Protein 6HX2 (pdb70)

Foldseek 3Di:
DALLLLLQLVLLQLVQLLVLLVVCLVQADDPCNVVSNVVSVVVSVVSVVLSVVSQVVSVVVPHHHDDDNVSSVVRYPLDDDDDDDDDHNLRSLVSNLVSLVVLLVSLVVSLVNCVVVVVVVVNVSSVVVSVVSLVVLQVSCVVVVHGSVD/DDLLVDPALLLLLQLVLLALVQLLVLLVVLLPQADDDCNVVSNVVSVVVSVVSVVVSVVSQVVSVVVPHDHDDDNVVSVVRYPLDDDDDDDHDHNLRSLVSNLVSLVVLLVSLVSSLVRCVVVVVVVSNVSSVVVSVVSQVVLQVSCVVVVHGSVD/DALLLLLLLVLLQLVQLLVLLVVCLPQADDPCNVVSNVVSVVVSVVSVVLSVVSQVVSVVVPHHHDDDNVVSVVRYPLDDDDDDDDDHNLVSLVSNLVSLVVLLVSLVVSLVNCVVVVVVVSNVSSVVVSVVSLVVLQVSCVVVVHGSVD/DDLLPDQDLLLLLLLVLLQLVQLLVLLVVCLPQADDDCNVVSNVVSVVVSVVSVVVSVVSQVVSVVVPHDHDDDNVVSVVRYPLDDDDDDDDDHNLRSLVSNLVSLVVLLVSLVSSLVNCVVVVVVVSNVSSVVVSVVSLVVLQVSCVVVVHGSVD/DALLLLLLLVLLQLVQLLVLLVVCLPQADDPCNVVSNVVSVVVSVVSVVLSVVSQVVSVVVPHHHDDDNVVSVVRYPLDDDDDDDDDHNLRSLVSNLVSLVVLLVSLVVSLVRCVVVVVVVSNVSSVVVSVVSLVVLQVSCVVVVHGSVD/DVVLLLLLQLLLLQLVQLLVLLVVCLPQADDDCNVVSNVVSVVVSVVSVVLSVVSQVVSVVVPHHHDDDNVVSVVRYPLDDDDDDDHDHNLVSLVSNLVSLVVLLVSLVVSLVVCVVVVVVVVNVSSVVVSVVSLVVLQVSCVVVVHGSVD

B-factor: mean 32.69, std 13.19, range [17.71, 149.2]

Nearest PDB structures (foldseek):
  2iy4-assembly2_U  TM=1.005E+00  e=9.754E-21  Listeria monocytogenes
  6hvq-assembly1_E-2  TM=1.005E+00  e=1.259E-20  Listeria innocua Clip11262
  6hx2-assembly1_B  TM=1.006E+00  e=1.710E-20  Listeria innocua Clip11262
  2bkc-assembly1_F  TM=1.004E+00  e=2.444E-20  Listeria innocua
  2bkc-assembly1_H  TM=1.002E+00  e=2.307E-19  Listeria innocua

InterPro domains:
  IPR002177 DNA-binding protein Dps [PIRSF005900] (2-155)
  IPR002177 DNA-binding protein Dps [PR01346] (31-47)
  IPR002177 DNA-binding protein Dps [PR01346] (55-71)
  IPR002177 DNA-binding protein Dps [PR01346] (128-146)
  IPR002177 DNA-binding protein Dps [PTHR42932] (6-154)
  IPR002177 DNA-binding protein Dps [cd01043] (11-150)
  IPR008331 Ferritin/DPS domain [PF00210] (12-153)
  IPR009078 Ferritin-like superfamily [SSF47240] (8-156)
  IPR012347 Ferritin-like [G3DSA:1.20.1260.10] (1-156)
  IPR023188 DNA-binding protein Dps, conserved site [PS00818] (31-47)
  IPR023188 DNA-binding protein Dps, conserved site [PS00819] (57-71)

Structure (mmCIF, N/CA/C/O backbone):
data_6HX2
#
_entry.id   6HX2
#
_cell.length_a   87.581
_cell.length_b   87.581
_cell.length_c   277.363
_cell.angle_alpha   90.00
_cell.angle_beta   90.00
_cell.angle_gamma   90.00
#
_symmetry.space_group_name_H-M   'P 41 21 2'
#
loop_
_entity.id
_entity.type
_entity.pdbx_description
1 polymer 'DNA protection during starvation protein'
2 non-polymer 'COBALT (II) ION'
3 water water
#
loop_
_atom_site.group_PDB
_atom_site.id
_atom_site.type_symbol
_atom_site.label_atom_id
_atom_site.label_alt_id
_atom_site.label_comp_id
_atom_site.label_asym_id
_atom_site.label_entity_id
_atom_site.label_seq_id
_atom_site.pdbx_PDB_ins_code
_atom_site.Cartn_x
_atom_site.Cartn_y
_atom_site.Cartn_z
_atom_site.occupancy
_atom_site.B_iso_or_equiv
_atom_site.auth_seq_id
_atom_site.auth_comp_id
_atom_site.auth_asym_id
_atom_site.auth_atom_id
_atom_site.pdbx_PDB_model_num
ATOM 1 N N . VAL A 1 7 ? -28.430 -3.248 -13.831 1.00 66.66 8 VAL A N 1
ATOM 2 C CA . VAL A 1 7 ? -28.888 -1.909 -13.488 1.00 64.07 8 VAL A CA 1
ATOM 3 C C . VAL A 1 7 ? -29.003 -1.792 -11.966 1.00 63.13 8 VAL A C 1
ATOM 4 O O . VAL A 1 7 ? -29.728 -2.561 -11.333 1.00 73.88 8 VAL A O 1
ATOM 16 N N . ASP A 1 8 ? -28.269 -0.847 -11.381 1.00 49.56 9 ASP A N 1
ATOM 17 C CA . ASP A 1 8 ? -28.404 -0.495 -9.975 1.00 37.88 9 ASP A CA 1
ATOM 18 C C . ASP A 1 8 ? -29.094 0.862 -9.886 1.00 31.03 9 ASP A C 1
ATOM 19 O O . ASP A 1 8 ? -29.420 1.480 -10.900 1.00 28.86 9 ASP A O 1
ATOM 28 N N . THR A 1 9 ? -29.356 1.313 -8.657 1.00 29.90 10 THR A N 1
ATOM 29 C CA . THR A 1 9 ? -30.125 2.540 -8.484 1.00 27.55 10 THR A CA 1
ATOM 30 C C . THR A 1 9 ? -29.434 3.733 -9.136 1.00 26.43 10 THR A C 1
ATOM 31 O O . THR A 1 9 ? -30.090 4.569 -9.763 1.00 24.71 10 THR A O 1
ATOM 42 N N . LYS A 1 10 ? -28.111 3.843 -8.985 1.00 27.24 11 LYS A N 1
ATOM 43 C CA . LYS A 1 10 ? -27.407 4.980 -9.573 1.00 26.68 11 LYS A CA 1
ATOM 44 C C . LYS A 1 10 ? -27.595 5.023 -11.083 1.00 25.95 11 LYS A C 1
ATOM 45 O O . LYS A 1 10 ? -27.898 6.075 -11.651 1.00 26.00 11 LYS A O 1
ATOM 64 N N . GLU A 1 11 ? -27.414 3.885 -11.750 1.00 26.51 12 GLU A N 1
ATOM 65 C CA . GLU A 1 11 ? -27.584 3.849 -13.198 1.00 28.23 12 GLU A CA 1
ATOM 66 C C . GLU A 1 11 ? -29.014 4.193 -13.587 1.00 26.16 12 GLU A C 1
ATOM 67 O O . GLU A 1 11 ? -29.247 4.935 -14.551 1.00 26.32 12 GLU A O 1
ATOM 79 N N . PHE A 1 12 ? -29.989 3.676 -12.839 1.00 25.82 13 PHE A N 1
ATOM 80 C CA . PHE A 1 12 ? -31.384 3.976 -13.138 1.00 25.11 13 PHE A CA 1
ATOM 81 C C . PHE A 1 12 ? -31.668 5.472 -13.031 1.00 24.53 13 PHE A C 1
ATOM 82 O O . PHE A 1 12 ? -32.290 6.066 -13.922 1.00 23.97 13 PHE A O 1
ATOM 99 N N . LEU A 1 13 ? -31.243 6.099 -11.932 1.00 23.47 14 LEU A N 1
ATOM 100 C CA . LEU A 1 13 ? -31.520 7.521 -11.760 1.00 22.33 14 LEU A CA 1
ATOM 101 C C . LEU A 1 13 ? -30.875 8.332 -12.880 1.00 21.84 14 LEU A C 1
ATOM 102 O O . LEU A 1 13 ? -31.490 9.253 -13.425 1.00 20.78 14 LEU A O 1
ATOM 118 N N . ASN A 1 14 ? -29.649 7.991 -13.261 1.00 22.77 15 ASN A N 1
ATOM 119 C CA . ASN A 1 14 ? -28.990 8.758 -14.313 1.00 22.96 15 ASN A CA 1
ATOM 120 C C . ASN A 1 14 ? -29.725 8.614 -15.637 1.00 23.13 15 ASN A C 1
ATOM 121 O O . ASN A 1 14 ? -29.809 9.566 -16.420 1.00 23.18 15 ASN A O 1
ATOM 132 N N . HIS A 1 15 ? -30.252 7.425 -15.912 1.00 24.12 16 HIS A N 1
ATOM 133 C CA . HIS A 1 15 ? -31.064 7.236 -17.104 1.00 25.03 16 HIS A CA 1
ATOM 134 C C . HIS A 1 15 ? -32.255 8.181 -17.094 1.00 22.71 16 HIS A C 1
ATOM 135 O O . HIS A 1 15 ? -32.615 8.758 -18.124 1.00 23.37 16 HIS A O 1
ATOM 149 N N . GLN A 1 16 ? -32.857 8.391 -15.925 1.00 21.38 17 GLN A N 1
ATOM 150 C CA . GLN A 1 16 ? -34.000 9.293 -15.861 1.00 20.92 17 GLN A CA 1
ATOM 151 C C . GLN A 1 16 ? -33.593 10.765 -15.925 1.00 21.44 17 GLN A C 1
ATOM 152 O O . GLN A 1 16 ? -34.373 11.594 -16.421 1.00 21.59 17 GLN A O 1
ATOM 166 N N . VAL A 1 17 ? -32.394 11.129 -15.455 1.00 21.85 18 VAL A N 1
ATOM 167 C CA . VAL A 1 17 ? -31.901 12.480 -15.724 1.00 21.06 18 VAL A CA 1
ATOM 168 C C . VAL A 1 17 ? -31.909 12.734 -17.227 1.00 22.42 18 VAL A C 1
ATOM 169 O O . VAL A 1 17 ? -32.390 13.770 -17.700 1.00 23.21 18 VAL A O 1
ATOM 182 N N . ALA A 1 18 ? -31.392 11.769 -17.996 1.00 22.46 19 ALA A N 1
ATOM 183 C CA . ALA A 1 18 ? -31.381 11.886 -19.452 1.00 22.23 19 ALA A CA 1
ATOM 184 C C . ALA A 1 18 ? -32.799 11.957 -20.011 1.00 21.70 19 ALA A C 1
ATOM 185 O O . ALA A 1 18 ? -33.102 12.803 -20.861 1.00 21.45 19 ALA A O 1
ATOM 192 N N . ASN A 1 19 ? -33.671 11.045 -19.578 1.00 22.11 20 ASN A N 1
ATOM 193 C CA . ASN A 1 19 ? -35.050 11.037 -20.063 1.00 22.09 20 ASN A CA 1
ATOM 194 C C . ASN A 1 19 ? -35.743 12.362 -19.798 1.00 21.94 20 ASN A C 1
ATOM 195 O O . ASN A 1 19 ? -36.467 12.890 -20.655 1.00 22.64 20 ASN A O 1
ATOM 206 N N . LEU A 1 20 ? -35.574 12.894 -18.593 1.00 20.48 21 LEU A N 1
ATOM 207 C CA . LEU A 1 20 ? -36.336 14.071 -18.230 1.00 21.19 21 LEU A CA 1
ATOM 208 C C . LEU A 1 20 ? -35.855 15.294 -19.001 1.00 20.98 21 LEU A C 1
ATOM 209 O O . LEU A 1 20 ? -36.658 16.179 -19.308 1.00 21.81 21 LEU A O 1
ATOM 225 N N . ASN A 1 21 ? -34.570 15.357 -19.350 1.00 21.96 22 ASN A N 1
ATOM 226 C CA . ASN A 1 21 ? -34.105 16.473 -20.170 1.00 21.38 22 ASN A CA 1
ATOM 227 C C . ASN A 1 21 ? -34.642 16.374 -21.594 1.00 22.47 22 ASN A C 1
ATOM 228 O O . ASN A 1 21 ? -34.963 17.397 -22.205 1.00 23.40 22 ASN A O 1
ATOM 239 N N . VAL A 1 22 ? -34.744 15.164 -22.139 1.00 21.38 23 VAL A N 1
ATOM 240 C CA . VAL A 1 22 ? -35.361 15.038 -23.458 1.00 22.23 23 VAL A CA 1
ATOM 241 C C . VAL A 1 22 ? -36.842 15.393 -23.368 1.00 21.44 23 VAL A C 1
ATOM 242 O O . VAL A 1 22 ? -37.394 16.070 -24.250 1.00 21.76 23 VAL A O 1
ATOM 255 N N . PHE A 1 23 ? -37.493 14.995 -22.277 1.00 20.90 24 PHE A N 1
ATOM 256 C CA . PHE A 1 23 ? -38.929 15.223 -22.136 1.00 21.31 24 PHE A CA 1
ATOM 257 C C . PHE A 1 23 ? -39.258 16.712 -22.007 1.00 21.12 24 PHE A C 1
ATOM 258 O O . PHE A 1 23 ? -40.236 17.187 -22.597 1.00 21.47 24 PHE A O 1
ATOM 275 N N . THR A 1 24 ? -38.485 17.464 -21.218 1.00 20.81 25 THR A N 1
ATOM 276 C CA . THR A 1 24 ? -38.814 18.875 -21.063 1.00 21.27 25 THR A CA 1
ATOM 277 C C . THR A 1 24 ? -38.631 19.619 -22.378 1.00 20.75 25 THR A C 1
ATOM 278 O O . THR A 1 24 ? -39.426 20.513 -22.691 1.00 21.04 25 THR A O 1
ATOM 289 N N . VAL A 1 25 ? -37.638 19.233 -23.186 1.00 20.40 26 VAL A N 1
ATOM 290 C CA . VAL A 1 25 ? -37.494 19.847 -24.501 1.00 20.61 26 VAL A CA 1
ATOM 291 C C . VAL A 1 25 ? -38.687 19.500 -25.386 1.00 20.59 26 VAL A C 1
ATOM 292 O O . VAL A 1 25 ? -39.191 20.355 -26.131 1.00 20.56 26 VAL A O 1
ATOM 305 N N . LYS A 1 26 ? -39.165 18.254 -25.318 1.00 20.78 27 LYS A N 1
ATOM 306 C CA . LYS A 1 26 ? -40.363 17.876 -26.066 1.00 21.28 27 LYS A CA 1
ATOM 307 C C . LYS A 1 26 ? -41.573 18.689 -25.619 1.00 19.63 27 LYS A C 1
ATOM 308 O O . LYS A 1 26 ? -42.377 19.114 -26.449 1.00 19.99 27 LYS A O 1
ATOM 327 N N . ILE A 1 27 ? -41.716 18.924 -24.309 1.00 19.40 28 ILE A N 1
ATOM 328 C CA . ILE A 1 27 ? -42.824 19.741 -23.814 1.00 18.97 28 ILE A CA 1
ATOM 329 C C . ILE A 1 27 ? -42.759 21.131 -24.426 1.00 20.42 28 ILE A C 1
ATOM 330 O O . ILE A 1 27 ? -43.782 21.695 -24.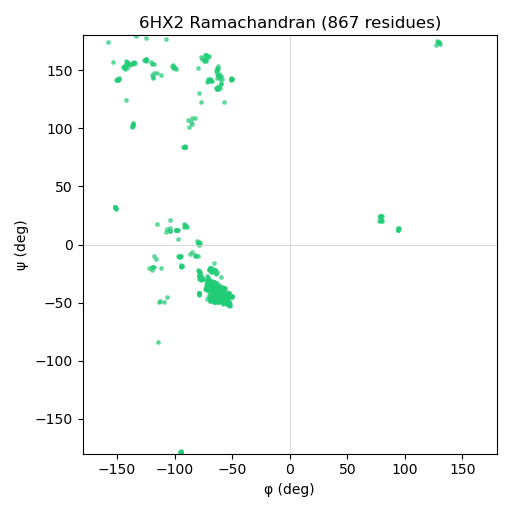829 1.00 21.70 28 ILE A O 1
ATOM 346 N N . HIS A 1 28 ? -41.559 21.697 -24.528 1.00 20.19 29 HIS A N 1
ATOM 347 C CA . HIS A 1 28 ? -41.405 22.982 -25.196 1.00 20.62 29 HIS A CA 1
ATOM 348 C C . HIS A 1 28 ? -41.757 22.903 -26.678 1.00 19.89 29 HIS A C 1
ATOM 349 O O . HIS A 1 28 ? -42.376 23.826 -27.218 1.00 20.81 29 HIS A O 1
ATOM 363 N N . GLN A 1 29 ? -41.352 21.829 -27.359 1.00 19.35 30 GLN A N 1
ATOM 364 C CA . GLN A 1 29 ? -41.727 21.665 -28.765 1.00 19.34 30 GLN A CA 1
ATOM 365 C C . GLN A 1 29 ? -43.236 21.754 -28.928 1.00 20.27 30 GLN A C 1
ATOM 366 O O . GLN A 1 29 ? -43.742 22.435 -29.830 1.00 20.94 30 GLN A O 1
ATOM 380 N N . ILE A 1 30 ? -43.972 21.051 -28.063 1.00 19.33 31 ILE A N 1
ATOM 381 C CA . ILE A 1 30 ? -45.430 21.062 -28.128 1.00 19.94 31 ILE A CA 1
ATOM 382 C C . ILE A 1 30 ? -45.974 22.453 -27.795 1.00 20.37 31 ILE A C 1
ATOM 383 O O . ILE A 1 30 ? -46.856 22.972 -28.490 1.00 21.89 31 ILE A O 1
ATOM 399 N N . HIS A 1 31 ? -45.467 23.060 -26.711 1.00 20.19 32 HIS A N 1
ATOM 400 C CA . HIS A 1 31 ? -45.799 24.424 -26.298 1.00 20.16 32 HIS A CA 1
ATOM 401 C C . HIS A 1 31 ? -45.657 25.411 -27.452 1.00 20.45 32 HIS A C 1
ATOM 402 O O . HIS A 1 31 ? -46.535 26.255 -27.678 1.00 20.79 32 HIS A O 1
ATOM 416 N N . TRP A 1 32 ? -44.572 25.304 -28.210 1.00 19.18 33 TRP A N 1
ATOM 417 C CA . TRP A 1 32 ? -44.283 26.291 -29.243 1.00 19.54 33 TRP A CA 1
ATOM 418 C C . TRP A 1 32 ? -45.106 26.073 -30.504 1.00 20.12 33 TRP A C 1
ATOM 419 O O . TRP A 1 32 ? -45.555 27.045 -31.120 1.00 21.04 33 TRP A O 1
ATOM 440 N N . TYR A 1 33 ? -45.270 24.820 -30.928 1.00 19.34 34 TYR A N 1
ATOM 441 C CA . TYR A 1 33 ? -45.768 24.528 -32.269 1.00 20.57 34 TYR A CA 1
ATOM 442 C C . TYR A 1 33 ? -47.262 24.236 -32.331 1.00 21.30 34 TYR A C 1
ATOM 443 O O . TYR A 1 33 ? -47.817 24.161 -33.442 1.00 23.10 34 TYR A O 1
ATOM 461 N N . MET A 1 34 ? -47.917 24.080 -31.180 1.00 20.67 35 MET A N 1
ATOM 462 C CA . MET A 1 34 ? -49.315 23.688 -31.164 1.00 20.29 35 MET A CA 1
ATOM 463 C C . MET A 1 34 ? -50.187 24.745 -31.838 1.00 20.59 35 MET A C 1
ATOM 464 O O . MET A 1 34 ? -49.924 25.947 -31.768 1.00 20.13 35 MET A O 1
ATOM 478 N N . ARG A 1 35 ? -51.242 24.266 -32.490 1.00 21.03 36 ARG A N 1
ATOM 479 C CA . ARG A 1 35 ? -52.267 25.113 -33.071 1.00 21.69 36 ARG A CA 1
ATOM 480 C C . ARG A 1 35 ? -53.614 24.440 -32.865 1.00 24.12 36 ARG A C 1
ATOM 481 O O . ARG A 1 35 ? -53.694 23.230 -32.645 1.00 27.21 36 ARG A O 1
ATOM 502 N N . GLY A 1 36 ? -54.676 25.233 -32.910 1.00 24.29 37 GLY A N 1
ATOM 503 C CA . GLY A 1 36 ? -56.027 24.715 -32.780 1.00 25.76 37 GLY A CA 1
ATOM 504 C C . GLY A 1 36 ? -56.809 25.452 -31.709 1.00 25.27 37 GLY A C 1
ATOM 505 O O . GLY A 1 36 ? -56.284 26.297 -30.987 1.00 23.30 37 GLY A O 1
ATOM 509 N N . HIS A 1 37 ? -58.093 25.085 -31.604 1.00 27.26 38 HIS A N 1
ATOM 510 C CA . HIS A 1 37 ? -59.014 25.797 -30.719 1.00 29.08 38 HIS A CA 1
ATOM 511 C C . HIS A 1 37 ? -58.635 25.680 -29.249 1.00 27.44 38 HIS A C 1
ATOM 512 O O . HIS A 1 37 ? -59.037 26.540 -28.459 1.00 28.65 38 HIS A O 1
ATOM 526 N N . ASN A 1 38 ? -57.911 24.633 -28.852 1.00 26.58 39 ASN A N 1
ATOM 527 C CA . ASN A 1 38 ? -57.508 24.484 -27.458 1.00 28.34 39 ASN A CA 1
ATOM 528 C C . ASN A 1 38 ? -56.139 25.109 -27.187 1.00 26.78 39 ASN A C 1
ATOM 529 O O . ASN A 1 38 ? -55.529 24.836 -26.143 1.00 24.48 39 ASN A O 1
ATOM 540 N N . PHE A 1 39 ? -55.667 25.979 -28.085 1.00 22.19 40 PHE A N 1
ATOM 541 C CA . PHE A 1 39 ? -54.332 26.557 -27.959 1.00 22.25 40 PHE A CA 1
ATOM 542 C C . PHE A 1 39 ? -54.093 27.217 -26.596 1.00 21.47 40 PHE A C 1
ATOM 543 O O . PHE A 1 39 ? -53.060 26.986 -25.955 1.00 21.89 40 PHE A O 1
ATOM 560 N N . PHE A 1 40 ? -54.985 28.114 -26.173 1.00 21.05 41 PHE A N 1
ATOM 561 C CA . PHE A 1 40 ? -54.651 28.931 -25.012 1.00 21.87 41 PHE A CA 1
ATOM 562 C C . PHE A 1 40 ? -54.544 28.073 -23.762 1.00 22.82 41 PHE A C 1
ATOM 563 O O . PHE A 1 40 ? -53.610 28.231 -22.960 1.00 24.62 41 PHE A O 1
ATOM 580 N N . THR A 1 41 ? -55.453 27.117 -23.617 1.00 22.23 42 THR A N 1
ATOM 581 C CA . THR A 1 41 ? -55.442 26.261 -22.440 1.00 22.35 42 THR A CA 1
ATOM 582 C C . THR A 1 41 ? -54.223 25.347 -22.451 1.00 21.51 42 THR A C 1
ATOM 583 O O . THR A 1 41 ? -53.510 25.229 -21.449 1.00 21.78 42 THR A O 1
ATOM 594 N N . LEU A 1 42 ? -53.960 24.692 -23.584 1.00 21.38 43 LEU A N 1
ATOM 595 C CA A LEU A 1 42 ? -52.901 23.691 -23.590 0.64 22.03 43 LEU A CA 1
ATOM 596 C CA B LEU A 1 42 ? -52.901 23.690 -23.612 0.36 22.05 43 LEU A CA 1
ATOM 597 C C . LEU A 1 42 ? -51.522 24.334 -23.640 1.00 21.28 43 LEU A C 1
ATOM 598 O O . LEU A 1 42 ? -50.558 23.753 -23.133 1.00 21.72 43 LEU A O 1
ATOM 629 N N . HIS A 1 43 ? -51.407 25.521 -24.227 1.00 20.84 44 HIS A N 1
ATOM 630 C CA . HIS A 1 43 ? -50.141 26.242 -24.211 1.00 20.94 44 HIS A CA 1
ATOM 631 C C . HIS A 1 43 ? -49.709 26.528 -22.774 1.00 20.33 44 HIS A C 1
ATOM 632 O O . HIS A 1 43 ? -48.553 26.310 -22.399 1.00 21.48 44 HIS A O 1
ATOM 646 N N . GLU A 1 44 ? -50.649 26.980 -21.942 1.00 20.05 45 GLU A N 1
ATOM 647 C CA . GLU A 1 44 ? -50.350 27.219 -20.532 1.00 21.14 45 GLU A CA 1
ATOM 648 C C . GLU A 1 44 ? -50.112 25.913 -19.788 1.00 21.18 45 GLU A C 1
ATOM 649 O O . GLU A 1 44 ? -49.240 25.838 -18.911 1.00 20.73 45 GLU A O 1
ATOM 661 N N . LYS A 1 45 ? -50.893 24.878 -20.101 1.00 21.85 46 LYS A N 1
ATOM 662 C CA . LYS A 1 45 ? -50.708 23.583 -19.447 1.00 21.38 46 LYS A CA 1
ATOM 663 C C . LYS A 1 45 ? -49.302 23.042 -19.689 1.00 19.76 46 LYS A C 1
ATOM 664 O O . LYS A 1 45 ? -48.704 22.418 -18.802 1.00 18.80 46 LYS A O 1
ATOM 683 N N . MET A 1 46 ? -48.754 23.269 -20.884 1.00 19.36 47 MET A N 1
ATOM 684 C CA . MET A 1 46 ? -47.396 22.812 -21.148 1.00 19.95 47 MET A CA 1
ATOM 685 C C . MET A 1 46 ? -46.382 23.546 -20.279 1.00 20.32 47 MET A C 1
ATOM 686 O O . MET A 1 46 ? -45.390 22.945 -19.854 1.00 20.04 47 MET A O 1
ATOM 700 N N . ASP A 1 47 ? -46.613 24.826 -19.981 1.00 20.80 48 ASP A N 1
ATOM 701 C CA . ASP A 1 47 ? -45.717 25.513 -19.058 1.00 22.73 48 ASP A CA 1
ATOM 702 C C . ASP A 1 47 ? -45.758 24.869 -17.674 1.00 23.11 48 ASP A C 1
ATOM 703 O O . ASP A 1 47 ? -44.716 24.719 -17.028 1.00 24.21 48 ASP A O 1
ATOM 712 N N . ASP A 1 48 ? -46.952 24.473 -17.211 1.00 22.27 49 ASP A N 1
ATOM 713 C CA . ASP A 1 48 ? -47.063 23.778 -15.926 1.00 22.76 49 ASP A CA 1
ATOM 714 C C . ASP A 1 48 ? -46.259 22.484 -15.945 1.00 20.97 49 ASP A C 1
ATOM 715 O O . ASP A 1 48 ? -45.538 22.168 -14.991 1.00 20.94 49 ASP A O 1
ATOM 724 N N . LEU A 1 49 ? -46.402 21.700 -17.014 1.00 20.16 50 LEU A N 1
ATOM 725 C CA . LEU A 1 49 ? -45.682 20.436 -17.090 1.00 21.13 50 LEU A CA 1
ATOM 726 C C . LEU A 1 49 ? -44.187 20.665 -17.174 1.00 20.62 50 LEU A C 1
ATOM 727 O O . LEU A 1 49 ? -43.404 19.903 -16.593 1.00 20.54 50 LEU A O 1
ATOM 743 N N . TYR A 1 50 ? -43.771 21.686 -17.927 1.00 20.03 51 TYR A N 1
ATOM 744 C CA . TYR A 1 50 ? -42.350 21.974 -18.078 1.00 20.42 51 TYR A CA 1
ATOM 745 C C . TYR A 1 50 ? -41.723 22.232 -16.720 1.00 21.36 51 TYR A C 1
ATOM 746 O O . TYR A 1 50 ? -40.652 21.697 -16.396 1.00 23.12 51 TYR A O 1
ATOM 764 N N . SER A 1 51 ? -42.391 23.049 -15.913 1.00 21.38 52 SER A N 1
ATOM 765 C CA A SER A 1 51 ? -41.915 23.325 -14.563 0.63 22.33 52 SER A CA 1
ATOM 766 C CA B SER A 1 51 ? -41.911 23.325 -14.564 0.37 22.40 52 SER A CA 1
ATOM 767 C C . SER A 1 51 ? -41.870 22.052 -13.733 1.00 21.78 52 SER A C 1
ATOM 768 O O . SER A 1 51 ? -40.877 21.777 -13.049 1.00 22.24 52 SER A O 1
ATOM 783 N N . GLU A 1 52 ? -42.943 21.262 -13.782 1.00 20.22 53 GLU A N 1
ATOM 784 C CA . GLU A 1 52 ? -43.031 20.089 -12.920 1.00 19.99 53 GLU A CA 1
ATOM 785 C C . GLU A 1 52 ? -41.942 19.078 -13.243 1.00 19.17 53 GLU A C 1
ATOM 786 O O . GLU A 1 52 ? -41.271 18.559 -12.344 1.00 19.31 53 GLU A O 1
ATOM 798 N N . PHE A 1 53 ? -41.756 18.761 -14.521 1.00 18.98 54 PHE A N 1
ATOM 799 C CA . PHE A 1 53 ? -40.802 17.723 -14.850 1.00 20.13 54 PHE A CA 1
ATOM 800 C C . PHE A 1 53 ? -39.379 18.241 -14.813 1.00 20.58 54 PHE A C 1
ATOM 801 O O . PHE A 1 53 ? -38.461 17.455 -14.599 1.00 21.82 54 PHE A O 1
ATOM 818 N N . GLY A 1 54 ? -39.180 19.548 -14.949 1.00 20.80 55 GLY A N 1
ATOM 819 C CA . GLY A 1 54 ? -37.879 20.115 -14.640 1.00 21.64 55 GLY A CA 1
ATOM 820 C C . GLY A 1 54 ? -37.530 19.947 -13.170 1.00 21.90 55 GLY A C 1
ATOM 821 O O . GLY A 1 54 ? -36.385 19.658 -12.820 1.00 21.95 55 GLY A O 1
ATOM 825 N N A GLU A 1 55 ? -38.514 20.135 -12.292 0.49 21.95 56 GLU A N 1
ATOM 826 N N B GLU A 1 55 ? -38.516 20.098 -12.292 0.51 21.92 56 GLU A N 1
ATOM 827 C CA A GLU A 1 55 ? -38.281 19.907 -10.869 0.49 23.52 56 GLU A CA 1
ATOM 828 C CA B GLU A 1 55 ? -38.253 19.904 -10.870 0.51 23.54 56 GLU A CA 1
ATOM 829 C C A GLU A 1 55 ? -37.961 18.440 -10.611 0.49 21.96 56 GLU A C 1
ATOM 830 C C B GLU A 1 55 ? -37.997 18.433 -10.563 0.51 21.91 56 GLU A C 1
ATOM 831 O O A GLU A 1 55 ? -37.014 18.126 -9.879 0.49 22.23 56 GLU A O 1
ATOM 832 O O B GLU A 1 55 ? -37.128 18.110 -9.745 0.51 22.24 56 GLU A O 1
ATOM 855 N N . GLN A 1 56 ? -38.718 17.525 -11.230 1.00 21.77 57 GLN A N 1
ATOM 856 C CA . GLN A 1 56 ? -38.428 16.102 -11.068 1.00 22.77 57 GLN A CA 1
ATOM 857 C C . GLN A 1 56 ? -36.992 15.821 -11.460 1.00 21.98 57 GLN A C 1
ATOM 858 O O . GLN A 1 56 ? -36.279 15.075 -10.779 1.00 22.38 57 GLN A O 1
ATOM 873 N N . MET A 1 57 ? -36.561 16.406 -12.576 1.00 20.87 58 MET A N 1
ATOM 874 C CA . MET A 1 57 ? -35.217 16.167 -13.064 1.00 21.85 58 MET A CA 1
ATOM 875 C C . MET A 1 57 ? -34.173 16.624 -12.043 1.00 21.27 58 MET A C 1
ATOM 876 O O . MET A 1 57 ? -33.206 15.904 -11.765 1.00 22.24 58 MET A O 1
ATOM 890 N N . ASP A 1 58 ? -34.345 17.824 -11.477 1.00 19.93 59 ASP A N 1
ATOM 891 C CA . ASP A 1 58 ? -33.388 18.317 -10.489 1.00 21.08 59 ASP A CA 1
ATOM 892 C C . ASP A 1 58 ? -33.395 17.448 -9.233 1.00 20.16 59 ASP A C 1
ATOM 893 O O . ASP A 1 58 ? -32.335 17.160 -8.661 1.00 20.28 59 ASP A O 1
ATOM 902 N N . GLU A 1 59 ? -34.577 16.994 -8.811 1.00 20.95 60 GLU A N 1
ATOM 903 C CA A GLU A 1 59 ? -34.654 16.141 -7.628 0.53 23.47 60 GLU A CA 1
ATOM 904 C CA B GLU A 1 59 ? -34.670 16.133 -7.632 0.47 23.45 60 GLU A CA 1
ATOM 905 C C . GLU A 1 59 ? -34.000 14.786 -7.877 1.00 21.84 60 GLU A C 1
ATOM 906 O O . GLU A 1 59 ? -33.349 14.236 -6.976 1.00 22.99 60 GLU A O 1
ATOM 929 N N . VAL A 1 60 ? -34.165 14.231 -9.082 1.00 21.52 61 VAL A N 1
ATOM 930 C CA . VAL A 1 60 ? -33.502 12.977 -9.426 1.00 20.87 61 VAL A CA 1
ATOM 931 C C . VAL A 1 60 ? -31.996 13.169 -9.407 1.00 20.40 61 VAL A C 1
ATOM 932 O O . VAL A 1 60 ? -31.256 12.369 -8.821 1.00 20.89 61 VAL A O 1
ATOM 945 N N . ALA A 1 61 ? -31.514 14.224 -10.071 1.00 20.39 62 ALA A N 1
ATOM 946 C CA . ALA A 1 61 ? -30.076 14.468 -10.120 1.00 22.42 62 ALA A CA 1
ATOM 947 C C . ALA A 1 61 ? -29.501 14.663 -8.724 1.00 22.33 62 ALA A C 1
ATOM 948 O O . ALA A 1 61 ? -28.408 14.172 -8.419 1.00 23.84 62 ALA A O 1
ATOM 955 N N . GLU A 1 62 ? -30.210 15.399 -7.867 1.00 20.63 63 GLU A N 1
ATOM 956 C CA . GLU A 1 62 ? -29.677 15.675 -6.539 1.00 20.64 63 GLU A CA 1
ATOM 957 C C . GLU A 1 62 ? -29.825 14.478 -5.606 1.00 20.92 63 GLU A C 1
ATOM 958 O O . GLU A 1 62 ? -29.014 14.321 -4.687 1.00 22.21 63 GLU A O 1
ATOM 970 N N . ARG A 1 63 ? -30.817 13.616 -5.821 1.00 19.99 64 ARG A N 1
ATOM 971 C CA . ARG A 1 63 ? -30.828 12.347 -5.093 1.00 20.52 64 ARG A CA 1
ATOM 972 C C . ARG A 1 63 ? -29.649 11.477 -5.525 1.00 20.90 64 ARG A C 1
ATOM 973 O O . ARG A 1 63 ? -28.988 10.852 -4.692 1.00 21.93 64 ARG A O 1
ATOM 994 N N . LEU A 1 64 ? -29.362 11.439 -6.825 1.00 21.67 65 LEU A N 1
ATOM 995 C CA . LEU A 1 64 ? -28.199 10.702 -7.309 1.00 22.92 65 LEU A CA 1
ATOM 996 C C . LEU A 1 64 ? -26.920 11.226 -6.660 1.00 22.80 65 LEU A C 1
ATOM 997 O O . LEU A 1 64 ? -26.055 10.447 -6.239 1.00 23.83 65 LEU A O 1
ATOM 1013 N N . LEU A 1 65 ? -26.778 12.547 -6.567 1.00 22.05 66 LEU A N 1
ATOM 1014 C CA . LEU A 1 65 ? -25.619 13.104 -5.868 1.00 22.19 66 LEU A CA 1
ATOM 1015 C C . LEU A 1 65 ? -25.547 12.604 -4.426 1.00 20.99 66 LEU A C 1
ATOM 1016 O O . LEU A 1 65 ? -24.473 12.220 -3.945 1.00 22.35 66 LEU A O 1
ATOM 1032 N N . ALA A 1 66 ? -26.685 12.605 -3.723 1.00 20.57 67 ALA A N 1
ATOM 1033 C CA . ALA A 1 66 ? -26.696 12.275 -2.301 1.00 22.35 67 ALA A CA 1
ATOM 1034 C C . ALA A 1 66 ? -26.388 10.810 -2.026 1.00 23.06 67 ALA A C 1
ATOM 1035 O O . ALA A 1 66 ? -25.975 10.487 -0.907 1.00 24.01 67 ALA A O 1
ATOM 1042 N N . ILE A 1 67 ? -26.567 9.921 -3.006 1.00 25.24 68 ILE A N 1
ATOM 1043 C CA . ILE A 1 67 ? -26.204 8.516 -2.835 1.00 25.39 68 ILE A CA 1
ATOM 1044 C C . ILE A 1 67 ? -24.827 8.212 -3.423 1.00 25.82 68 ILE A C 1
ATOM 1045 O O . ILE A 1 67 ? -24.448 7.035 -3.538 1.00 26.77 68 ILE A O 1
ATOM 1061 N N . GLY A 1 68 ? -24.052 9.248 -3.759 1.00 25.75 69 GLY A N 1
ATOM 1062 C CA . GLY A 1 68 ? -22.682 9.089 -4.189 1.00 27.18 69 GLY A CA 1
ATOM 1063 C C . GLY A 1 68 ? -22.496 9.000 -5.687 1.00 27.87 69 GLY A C 1
ATOM 1064 O O . GLY A 1 68 ? -21.404 8.626 -6.136 1.00 30.53 69 GLY A O 1
ATOM 1068 N N . GLY A 1 69 ? -23.519 9.343 -6.471 1.00 25.72 70 GLY A N 1
ATOM 1069 C CA . GLY A 1 69 ? -23.455 9.256 -7.913 1.00 24.52 70 GLY A CA 1
ATOM 1070 C C . GLY A 1 69 ? -23.078 10.577 -8.571 1.00 25.66 70 GLY A C 1
ATOM 1071 O O . GLY A 1 69 ? -22.829 11.586 -7.917 1.00 26.97 70 GLY A O 1
ATOM 1075 N N . SER A 1 70 ? -23.041 10.535 -9.903 1.00 25.70 71 SER A N 1
ATOM 1076 C CA . SER A 1 70 ? -22.595 11.651 -10.737 1.00 26.60 71 SER A CA 1
ATOM 1077 C C . SER A 1 70 ? -23.553 11.829 -11.912 1.00 25.09 71 SER A C 1
ATOM 1078 O O . SER A 1 70 ? -23.486 11.065 -12.891 1.00 25.85 71 SER A O 1
ATOM 1086 N N . PRO A 1 71 ? -24.426 12.835 -11.881 1.00 24.10 72 PRO A N 1
ATOM 1087 C CA . PRO A 1 71 ? -25.444 12.953 -12.939 1.00 24.10 72 PRO A CA 1
ATOM 1088 C C . PRO A 1 71 ? -24.869 13.328 -14.302 1.00 23.85 72 PRO A C 1
ATOM 1089 O O . PRO A 1 71 ? -23.945 14.138 -14.413 1.00 22.63 72 PRO A O 1
ATOM 1100 N N . PHE A 1 72 ? -25.443 12.733 -15.350 1.00 24.41 73 PHE A N 1
ATOM 1101 C CA . PHE A 1 72 ? -25.246 13.260 -16.690 1.00 22.89 73 PHE A CA 1
ATOM 1102 C C . PHE A 1 72 ? -25.552 14.754 -16.680 1.00 22.41 73 PHE A C 1
ATOM 1103 O O . PHE A 1 72 ? -26.477 15.206 -15.993 1.00 22.43 73 PHE A O 1
ATOM 1120 N N . SER A 1 73 ? -24.764 15.541 -17.444 1.00 21.75 74 SER A N 1
ATOM 1121 C CA . SER A 1 73 ? -24.896 16.996 -17.348 1.00 22.79 74 SER A CA 1
ATOM 1122 C C . SER A 1 73 ? -24.510 17.699 -18.642 1.00 23.44 74 SER A C 1
ATOM 1123 O O . SER A 1 73 ? -23.981 18.817 -18.608 1.00 22.72 74 SER A O 1
ATOM 1131 N N . THR A 1 74 ? -24.748 17.046 -19.777 1.00 23.68 75 THR A N 1
ATOM 1132 C CA . THR A 1 74 ? -24.536 17.595 -21.105 1.00 24.62 75 THR A CA 1
ATOM 1133 C C . THR A 1 74 ? -25.632 17.066 -22.021 1.00 23.96 75 THR A C 1
ATOM 1134 O O . THR A 1 74 ? -26.136 15.956 -21.823 1.00 23.23 75 THR A O 1
ATOM 1145 N N . LEU A 1 75 ? -25.954 17.839 -23.066 1.00 23.02 76 LEU A N 1
ATOM 1146 C CA . 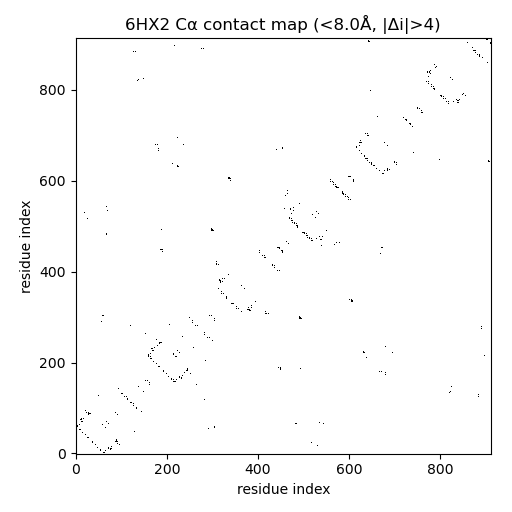LEU A 1 75 ? -26.906 17.357 -24.064 1.00 23.23 76 LEU A CA 1
ATOM 1147 C C . LEU A 1 75 ? -26.409 16.069 -24.707 1.00 22.84 76 LEU A C 1
ATOM 1148 O O . LEU A 1 75 ? -27.197 15.153 -24.969 1.00 23.02 76 LEU A O 1
ATOM 1164 N N . LYS A 1 76 ? -25.102 15.990 -24.974 1.00 23.59 77 LYS A N 1
ATOM 1165 C CA . LYS A 1 76 ? -24.532 14.798 -25.585 1.00 25.95 77 LYS A CA 1
ATOM 1166 C C . LYS A 1 76 ? -24.830 13.572 -24.734 1.00 25.90 77 LYS A C 1
ATOM 1167 O O . LYS A 1 76 ? -25.242 12.523 -25.246 1.00 27.20 77 LYS A O 1
ATOM 1186 N N . GLU A 1 77 ? -24.619 13.682 -23.428 1.00 24.76 78 GLU A N 1
ATOM 1187 C CA . GLU A 1 77 ? -24.883 12.547 -22.551 1.00 25.65 78 GLU A CA 1
ATOM 1188 C C . GLU A 1 77 ? -26.369 12.213 -22.487 1.00 25.02 78 GLU A C 1
ATOM 1189 O O . GLU A 1 77 ? -26.742 11.033 -22.457 1.00 25.27 78 GLU A O 1
ATOM 1201 N N . PHE A 1 78 ? -27.233 13.236 -22.455 1.00 24.57 79 PHE A N 1
ATOM 1202 C CA . PHE A 1 78 ? -28.673 12.993 -22.420 1.00 24.30 79 PHE A CA 1
ATOM 1203 C C . PHE A 1 78 ? -29.124 12.213 -23.647 1.00 24.74 79 PHE A C 1
ATOM 1204 O O . PHE A 1 78 ? -29.864 11.228 -23.531 1.00 24.74 79 PHE A O 1
ATOM 1221 N N . LEU A 1 79 ? -28.663 12.619 -24.837 1.00 24.88 80 LEU A N 1
ATOM 1222 C CA . LEU A 1 79 ? -29.052 11.907 -26.053 1.00 28.52 80 LEU A CA 1
ATOM 1223 C C . LEU A 1 79 ? -28.502 10.488 -26.079 1.00 29.84 80 LEU A C 1
ATOM 1224 O O . LEU A 1 79 ? -29.184 9.564 -26.533 1.00 32.04 80 LEU A O 1
ATOM 1240 N N . GLU A 1 80 ? -27.266 10.288 -25.630 1.00 30.54 81 GLU A N 1
ATOM 1241 C CA A GLU A 1 80 ? -26.697 8.948 -25.639 0.45 33.83 81 GLU A CA 1
ATOM 1242 C CA B GLU A 1 80 ? -26.698 8.946 -25.642 0.55 33.83 81 GLU A CA 1
ATOM 1243 C C . GLU A 1 80 ? -27.427 7.995 -24.704 1.00 32.22 81 GLU A C 1
ATOM 1244 O O . GLU A 1 80 ? -27.396 6.780 -24.934 1.00 33.53 81 GLU A O 1
ATOM 1266 N N . ASN A 1 81 ? -28.090 8.509 -23.666 1.00 30.01 82 ASN A N 1
ATOM 1267 C CA . ASN A 1 81 ? -28.659 7.642 -22.644 1.00 30.21 82 ASN A CA 1
ATOM 1268 C C . ASN A 1 81 ? -30.181 7.601 -22.595 1.00 30.08 82 ASN A C 1
ATOM 1269 O O . ASN A 1 81 ? -30.728 6.627 -22.071 1.00 32.19 82 ASN A O 1
ATOM 1280 N N . ALA A 1 82 ? -30.877 8.591 -23.139 1.00 25.79 83 ALA A N 1
ATOM 1281 C CA . ALA A 1 82 ? -32.326 8.640 -22.985 1.00 25.70 83 ALA A CA 1
ATOM 1282 C C . ALA A 1 82 ? -33.004 7.526 -23.773 1.00 25.36 83 ALA A C 1
ATOM 1283 O O . ALA A 1 82 ? -32.590 7.182 -24.881 1.00 26.05 83 ALA A O 1
ATOM 1290 N N . SER A 1 83 ? -34.058 6.960 -23.187 1.00 25.41 84 SER A N 1
ATOM 1291 C CA . SER A 1 83 ? -34.967 6.096 -23.927 1.00 26.22 84 SER A CA 1
ATOM 1292 C C . SER A 1 83 ? -36.173 6.864 -24.458 1.00 25.81 84 SER A C 1
ATOM 1293 O O . SER A 1 83 ? -36.828 6.389 -25.391 1.00 26.32 84 SER A O 1
ATOM 1301 N N . VAL A 1 84 ? -36.458 8.048 -23.906 1.00 24.66 85 VAL A N 1
ATOM 1302 C CA . VAL A 1 84 ? -37.451 8.947 -24.486 1.00 25.20 85 VAL A CA 1
ATOM 1303 C C . VAL A 1 84 ? -36.992 9.341 -25.882 1.00 25.92 85 VAL A C 1
ATOM 1304 O O . VAL A 1 84 ? -35.814 9.645 -26.108 1.00 25.81 85 VAL A O 1
ATOM 1317 N N . GLU A 1 85 ? -37.923 9.337 -26.830 1.00 26.94 86 GLU A N 1
ATOM 1318 C CA . GLU A 1 85 ? -37.610 9.639 -28.221 1.00 28.18 86 GLU A CA 1
ATOM 1319 C C . GLU A 1 85 ? -37.965 11.085 -28.547 1.00 27.47 86 GLU A C 1
ATOM 1320 O O . GLU A 1 85 ? -38.850 11.687 -27.931 1.00 27.51 86 GLU A O 1
ATOM 1332 N N . GLU A 1 86 ? -37.234 11.657 -29.503 1.00 27.82 87 GLU A N 1
ATOM 1333 C CA . GLU A 1 86 ? -37.495 13.012 -29.970 1.00 25.43 87 GLU A CA 1
ATOM 1334 C C . GLU A 1 86 ? -37.361 13.043 -31.487 1.00 26.10 87 GLU A C 1
ATOM 1335 O O . GLU A 1 86 ? -36.649 12.232 -32.083 1.00 27.53 87 GLU A O 1
ATOM 1347 N N . ALA A 1 87 ? -38.052 13.989 -32.108 1.00 26.01 88 ALA A N 1
ATOM 1348 C CA . ALA A 1 87 ? -37.949 14.176 -33.540 1.00 26.53 88 ALA A CA 1
ATOM 1349 C C . ALA A 1 87 ? -38.203 15.646 -33.839 1.00 26.35 88 ALA A C 1
ATOM 1350 O O . ALA A 1 87 ? -39.091 16.248 -33.218 1.00 25.01 88 ALA A O 1
ATOM 1357 N N . PRO A 1 88 ? -37.481 16.245 -34.785 1.00 30.09 89 PRO A N 1
ATOM 1358 C CA . PRO A 1 88 ? -37.755 17.644 -35.121 1.00 31.26 89 PRO A CA 1
ATOM 1359 C C . PRO A 1 88 ? -39.164 17.822 -35.661 1.00 30.35 89 PRO A C 1
ATOM 1360 O O . PRO A 1 88 ? -39.767 16.903 -36.221 1.00 32.09 89 PRO A O 1
ATOM 1371 N N . TYR A 1 89 ? -39.687 19.029 -35.484 1.00 28.52 90 TYR A N 1
ATOM 1372 C CA . TYR A 1 89 ? -41.038 19.365 -35.922 1.00 28.90 90 TYR A CA 1
ATOM 1373 C C . TYR A 1 89 ? -40.939 19.822 -37.371 1.00 31.93 90 TYR A C 1
ATOM 1374 O O . TYR A 1 89 ? -40.558 20.959 -37.659 1.00 32.53 90 TYR A O 1
ATOM 1392 N N . THR A 1 90 ? -41.286 18.930 -38.288 1.00 34.29 91 THR A N 1
ATOM 1393 C CA . THR A 1 90 ? -41.125 19.170 -39.716 1.00 40.85 91 THR A CA 1
ATOM 1394 C C . THR A 1 90 ? -42.434 19.446 -40.438 1.00 47.93 91 THR A C 1
ATOM 1395 O O . THR A 1 90 ? -42.477 20.320 -41.309 1.00 59.48 91 THR A O 1
ATOM 1406 N N . LYS A 1 91 ? -43.472 18.665 -40.180 1.00 42.57 92 LYS A N 1
ATOM 1407 C CA . LYS A 1 91 ? -44.759 18.845 -40.831 1.00 42.32 92 LYS A CA 1
ATOM 1408 C C . LYS A 1 91 ? -45.828 19.117 -39.788 1.00 37.30 92 LYS A C 1
ATOM 1409 O O . LYS A 1 91 ? -45.669 18.765 -38.611 1.00 34.71 92 LYS A O 1
ATOM 1428 N N . PRO A 1 92 ? -46.928 19.751 -40.182 1.00 37.02 93 PRO A N 1
ATOM 1429 C CA . PRO A 1 92 ? -47.955 20.102 -39.201 1.00 36.02 93 PRO A CA 1
ATOM 1430 C C . PRO A 1 92 ? -48.499 18.860 -38.517 1.00 34.68 93 PRO A C 1
ATOM 1431 O O . PRO A 1 92 ? -48.728 17.824 -39.155 1.00 38.62 93 PRO A O 1
ATOM 1442 N N . LYS A 1 93 ? -48.694 18.981 -37.206 1.00 30.35 94 LYS A N 1
ATOM 1443 C CA . LYS A 1 93 ? -49.341 17.975 -36.381 1.00 28.80 94 LYS A CA 1
ATOM 1444 C C . LYS A 1 93 ? -50.596 18.577 -35.767 1.00 28.62 94 LYS A C 1
ATOM 1445 O O . LYS A 1 93 ? -50.618 19.759 -35.414 1.00 30.44 94 LYS A O 1
ATOM 1464 N N . THR A 1 94 ? -51.642 17.771 -35.631 1.00 28.56 95 THR A N 1
ATOM 1465 C CA . THR A 1 94 ? -52.822 18.254 -34.933 1.00 27.93 95 THR A CA 1
ATOM 1466 C C . THR A 1 94 ? -52.563 18.314 -33.437 1.00 28.21 95 THR A C 1
ATOM 1467 O O . THR A 1 94 ? -51.631 17.698 -32.912 1.00 25.20 95 THR A O 1
ATOM 1478 N N . MET A 1 95 ? -53.425 19.050 -32.737 1.00 24.50 96 MET A N 1
ATOM 1479 C CA . MET A 1 95 ? -53.317 19.081 -31.290 1.00 25.40 96 MET A CA 1
ATOM 1480 C C . MET A 1 95 ? -53.435 17.679 -30.709 1.00 24.98 96 MET A C 1
ATOM 1481 O O . MET A 1 95 ? -52.721 17.336 -29.758 1.00 24.78 96 MET A O 1
ATOM 1495 N N . ASP A 1 96 ? -54.337 16.861 -31.253 1.00 25.38 97 ASP A N 1
ATOM 1496 C CA . ASP A 1 96 ? -54.495 15.497 -30.757 1.00 26.90 97 ASP A CA 1
ATOM 1497 C C . ASP A 1 96 ? -53.226 14.679 -30.956 1.00 26.48 97 ASP A C 1
ATOM 1498 O O . ASP A 1 96 ? -52.830 13.908 -30.074 1.00 27.34 97 ASP A O 1
ATOM 1507 N N . GLN A 1 97 ? -52.578 14.826 -32.111 1.00 26.05 98 GLN A N 1
ATOM 1508 C CA . GLN A 1 97 ? -51.331 14.110 -32.348 1.00 27.36 98 GLN A CA 1
ATOM 1509 C C . GLN A 1 97 ? -50.260 14.531 -31.350 1.00 26.48 98 GLN A C 1
ATOM 1510 O O . GLN A 1 97 ? -49.484 13.696 -30.870 1.00 28.46 98 GLN A O 1
ATOM 1524 N N . LEU A 1 98 ? -50.173 15.829 -31.056 1.00 25.19 99 LEU A N 1
ATOM 1525 C CA . LEU A 1 98 ? -49.181 16.296 -30.093 1.00 24.54 99 LEU A CA 1
ATOM 1526 C C . LEU A 1 98 ? -49.460 15.730 -28.709 1.00 23.26 99 LEU A C 1
ATOM 1527 O O . LEU A 1 98 ? -48.531 15.318 -28.000 1.00 23.97 99 LEU A O 1
ATOM 1543 N N . MET A 1 99 ? -50.737 15.690 -28.319 1.00 23.25 100 MET A N 1
ATOM 1544 C CA . MET A 1 99 ? -51.091 15.175 -26.997 1.00 23.06 100 MET A CA 1
ATOM 1545 C C . MET A 1 99 ? -50.904 13.667 -26.928 1.00 23.88 100 MET A C 1
ATOM 1546 O O . MET A 1 99 ? -50.603 13.138 -25.856 1.00 23.85 100 MET A O 1
ATOM 1560 N N . GLU A 1 100 ? -51.068 12.966 -28.057 1.00 24.14 101 GLU A N 1
ATOM 1561 C CA A GLU A 1 100 ? -50.780 11.539 -28.097 0.54 26.56 101 GLU A CA 1
ATOM 1562 C CA B GLU A 1 100 ? -50.779 11.537 -28.094 0.46 26.54 101 GLU A CA 1
ATOM 1563 C C . GLU A 1 100 ? -49.294 11.276 -27.878 1.00 27.00 101 GLU A C 1
ATOM 1564 O O . GLU A 1 100 ? -48.922 10.306 -27.209 1.00 28.31 101 GLU A O 1
ATOM 1587 N N . ASP A 1 101 ? -48.430 12.128 -28.440 1.00 26.73 102 ASP A N 1
ATOM 1588 C CA . ASP A 1 101 ? -46.995 11.990 -28.209 1.00 27.27 102 ASP A CA 1
ATOM 1589 C C . ASP A 1 101 ? -46.662 12.261 -26.748 1.00 24.44 102 ASP A C 1
ATOM 1590 O O . ASP A 1 101 ? -45.868 11.536 -26.139 1.00 25.51 102 ASP A O 1
ATOM 1599 N N . LEU A 1 102 ? -47.267 13.299 -26.171 1.00 22.37 103 LEU A N 1
ATOM 1600 C CA . LEU A 1 102 ? -47.090 13.589 -24.753 1.00 21.86 103 LEU A CA 1
ATOM 1601 C C . LEU A 1 102 ? -47.515 12.401 -23.895 1.00 22.26 103 LEU A C 1
ATOM 1602 O O . LEU A 1 102 ? -46.781 11.975 -22.997 1.00 21.39 103 LEU A O 1
ATOM 1618 N N . VAL A 1 103 ? -48.709 11.863 -24.157 1.00 23.06 104 VAL A N 1
ATOM 1619 C CA . VAL A 1 103 ? -49.221 10.753 -23.357 1.00 24.27 104 VAL A CA 1
ATOM 1620 C C . VAL A 1 103 ? -48.322 9.535 -23.501 1.00 24.19 104 VAL A C 1
ATOM 1621 O O . VAL A 1 103 ? -48.043 8.833 -22.522 1.00 23.94 104 VAL A O 1
ATOM 1634 N N . GLY A 1 104 ? -47.869 9.257 -24.725 1.00 24.92 105 GLY A N 1
ATOM 1635 C CA . GLY A 1 104 ? -46.991 8.122 -24.940 1.00 26.23 105 GLY A CA 1
ATOM 1636 C C . GLY A 1 104 ? -45.719 8.224 -24.123 1.00 25.32 105 GLY A C 1
ATOM 1637 O O . GLY A 1 104 ? -45.213 7.221 -23.608 1.00 26.92 105 GLY A O 1
ATOM 1641 N N . THR A 1 105 ? -45.178 9.434 -24.008 1.00 24.11 106 THR A N 1
ATOM 1642 C CA . THR A 1 105 ? -43.957 9.627 -23.225 1.00 25.03 106 THR A CA 1
ATOM 1643 C C . THR A 1 105 ? -44.239 9.524 -21.734 1.00 23.18 106 THR A C 1
ATOM 1644 O O . THR A 1 105 ? -43.426 8.979 -20.981 1.00 23.71 106 THR A O 1
ATOM 1655 N N . LEU A 1 106 ? -45.380 10.053 -21.287 1.00 20.75 107 LEU A N 1
ATOM 1656 C CA . LEU A 1 106 ? -45.764 9.890 -19.889 1.00 20.40 107 LEU A CA 1
ATOM 1657 C C . LEU A 1 106 ? -45.884 8.412 -19.535 1.00 21.12 107 LEU A C 1
ATOM 1658 O O . LEU A 1 106 ? -45.484 7.991 -18.442 1.00 22.46 107 LEU A O 1
ATOM 1674 N N . GLU A 1 107 ? -46.460 7.618 -20.437 1.00 21.88 108 GLU A N 1
ATOM 1675 C CA . GLU A 1 107 ? -46.576 6.183 -20.206 1.00 23.48 108 GLU A CA 1
ATOM 1676 C C . GLU A 1 107 ? -45.205 5.526 -20.148 1.00 25.42 108 GLU A C 1
ATOM 1677 O O . GLU A 1 107 ? -44.977 4.633 -19.323 1.00 24.81 108 GLU A O 1
ATOM 1689 N N . LEU A 1 108 ? -44.282 5.949 -21.014 1.00 25.53 109 LEU A N 1
ATOM 1690 C CA . LEU A 1 108 ? -42.925 5.419 -20.952 1.00 26.53 109 LEU A CA 1
ATOM 1691 C C . LEU A 1 108 ? -42.303 5.706 -19.593 1.00 25.21 109 LEU A C 1
ATOM 1692 O O . LEU A 1 108 ? -41.727 4.811 -18.965 1.00 25.99 109 LEU A O 1
ATOM 1708 N N . LEU A 1 109 ? -42.415 6.951 -19.120 1.00 23.66 110 LEU A N 1
ATOM 1709 C CA . LEU A 1 109 ? -41.829 7.305 -17.830 1.00 23.21 110 LEU A CA 1
ATOM 1710 C C . LEU A 1 109 ? -42.496 6.542 -16.699 1.00 23.36 110 LEU A C 1
ATOM 1711 O O . LEU A 1 109 ? -41.817 6.071 -15.776 1.00 24.08 110 LEU A O 1
ATOM 1727 N N . ARG A 1 110 ? -43.830 6.437 -16.737 1.00 22.32 111 ARG A N 1
ATOM 1728 C CA . ARG A 1 110 ? -44.549 5.646 -15.744 1.00 23.15 111 ARG A CA 1
ATOM 1729 C C . ARG A 1 110 ? -43.969 4.240 -15.654 1.00 24.07 111 ARG A C 1
ATOM 1730 O O . ARG A 1 110 ? -43.671 3.739 -14.567 1.00 24.25 111 ARG A O 1
ATOM 1751 N N . ASP A 1 111 ? -43.827 3.577 -16.797 1.00 25.10 112 ASP A N 1
ATOM 1752 C CA . ASP A 1 111 ? -43.405 2.186 -16.776 1.00 26.82 112 ASP A CA 1
ATOM 1753 C C . ASP A 1 111 ? -41.947 2.054 -16.353 1.00 26.36 112 ASP A C 1
ATOM 1754 O O . ASP A 1 111 ? -41.582 1.072 -15.694 1.00 28.53 112 ASP A O 1
ATOM 1763 N N . GLU A 1 112 ? -41.101 3.022 -16.702 1.00 25.24 113 GLU A N 1
ATOM 1764 C CA . GLU A 1 112 ? -39.712 2.951 -16.259 1.00 26.37 113 GLU A CA 1
ATOM 1765 C C . GLU A 1 112 ? -39.596 3.276 -14.774 1.00 25.43 113 GLU A C 1
ATOM 1766 O O . GLU A 1 112 ? -38.839 2.623 -14.050 1.00 25.02 113 GLU A O 1
ATOM 1778 N N . TYR A 1 113 ? -40.373 4.238 -14.286 1.00 24.34 114 TYR A N 1
ATOM 1779 C CA . TYR A 1 113 ? -40.371 4.503 -12.854 1.00 24.37 114 TYR A CA 1
ATOM 1780 C C . TYR A 1 113 ? -40.823 3.282 -12.069 1.00 24.23 114 TYR A C 1
ATOM 1781 O O . TYR A 1 113 ? -40.331 3.036 -10.965 1.00 24.93 114 TYR A O 1
ATOM 1799 N N . LYS A 1 114 ? -41.783 2.524 -12.604 1.00 24.65 115 LYS A N 1
ATOM 1800 C CA . LYS A 1 114 ? -42.201 1.298 -11.936 1.00 26.57 115 LYS A CA 1
ATOM 1801 C C . LYS A 1 114 ? -41.034 0.317 -11.820 1.00 26.59 115 LYS A C 1
ATOM 1802 O O . LYS A 1 114 ? -40.848 -0.318 -10.775 1.00 27.22 115 LYS A O 1
ATOM 1821 N N . GLN A 1 115 ? -40.225 0.191 -12.875 1.00 26.69 116 GLN A N 1
ATOM 1822 C CA . GLN A 1 115 ? -39.036 -0.648 -12.777 1.00 28.26 116 GLN A CA 1
ATOM 1823 C C . GLN A 1 115 ? -38.080 -0.106 -11.721 1.00 26.75 116 GLN A C 1
ATOM 1824 O O . GLN A 1 115 ? -37.504 -0.875 -10.940 1.00 26.79 116 GLN A O 1
ATOM 1838 N N . GLY A 1 116 ? -37.911 1.218 -11.673 1.00 25.97 117 GLY A N 1
ATOM 1839 C CA . GLY A 1 116 ? -37.053 1.814 -10.665 1.00 26.27 117 GLY A CA 1
ATOM 1840 C C . GLY A 1 116 ? -37.582 1.636 -9.256 1.00 26.01 117 GLY A C 1
ATOM 1841 O O . GLY A 1 116 ? -36.804 1.455 -8.313 1.00 25.87 117 GLY A O 1
ATOM 1845 N N . ILE A 1 117 ? -38.905 1.666 -9.093 1.00 25.53 118 ILE A N 1
ATOM 1846 C CA . ILE A 1 117 ? -39.511 1.385 -7.790 1.00 25.59 118 ILE A CA 1
ATOM 1847 C C . ILE A 1 117 ? -39.176 -0.043 -7.354 1.00 26.58 118 ILE A C 1
ATOM 1848 O O . ILE A 1 117 ? -38.784 -0.293 -6.205 1.00 27.05 118 ILE A O 1
ATOM 1864 N N . GLU A 1 118 ? -39.299 -1.001 -8.271 1.00 27.26 119 GLU A N 1
ATOM 1865 C CA A GLU A 1 118 ? -38.951 -2.381 -7.947 0.42 30.16 119 GLU A CA 1
ATOM 1866 C CA B GLU A 1 118 ? -38.949 -2.382 -7.946 0.58 30.16 119 GLU A CA 1
ATOM 1867 C C . GLU A 1 118 ? -37.465 -2.510 -7.625 1.00 28.39 119 GLU A C 1
ATOM 1868 O O . GLU A 1 118 ? -37.083 -3.212 -6.680 1.00 29.55 119 GLU A O 1
ATOM 1890 N N . LEU A 1 119 ? -36.619 -1.830 -8.394 1.00 27.62 120 LEU A N 1
ATOM 1891 C CA . LEU A 1 119 ? -35.174 -1.914 -8.214 1.00 29.33 120 LEU A CA 1
ATOM 1892 C C . LEU A 1 119 ? -34.746 -1.341 -6.867 1.00 29.38 120 LEU A C 1
ATOM 1893 O O . LEU A 1 119 ? -33.935 -1.952 -6.152 1.00 30.80 120 LEU A O 1
ATOM 1909 N N . THR A 1 120 ? -35.261 -0.155 -6.518 1.00 28.16 121 THR A N 1
ATOM 1910 C CA . THR A 1 120 ? -34.882 0.471 -5.252 1.00 28.52 121 THR A CA 1
ATOM 1911 C C . THR A 1 120 ? -35.412 -0.311 -4.063 1.00 29.50 121 THR A C 1
ATOM 1912 O O . THR A 1 120 ? -34.766 -0.345 -3.009 1.00 30.90 121 THR A O 1
ATOM 1923 N N . ASP A 1 121 ? -36.582 -0.934 -4.187 1.00 30.27 122 ASP A N 1
ATOM 1924 C CA . ASP A 1 121 ? -37.038 -1.796 -3.106 1.00 34.58 122 ASP A CA 1
ATOM 1925 C C . ASP A 1 121 ? -36.095 -2.988 -2.938 1.00 32.87 122 ASP A C 1
ATOM 1926 O O . ASP A 1 121 ? -35.719 -3.341 -1.816 1.00 33.38 122 ASP A O 1
ATOM 1935 N N . LYS A 1 122 ? -35.670 -3.597 -4.047 1.00 34.11 123 LYS A N 1
ATOM 1936 C CA . LYS A 1 122 ? -34.732 -4.716 -3.972 1.00 38.03 123 LYS A CA 1
ATOM 1937 C C . LYS A 1 122 ? -33.412 -4.309 -3.320 1.00 36.39 123 LYS A C 1
ATOM 1938 O O . LYS A 1 122 ? -32.821 -5.084 -2.556 1.00 37.77 123 LYS A O 1
ATOM 1957 N N . GLU A 1 123 ? -32.929 -3.108 -3.613 1.00 33.27 124 GLU A N 1
ATOM 1958 C CA . GLU A 1 123 ? -31.642 -2.640 -3.113 1.00 34.94 124 GLU A CA 1
ATOM 1959 C C . GLU A 1 123 ? -31.732 -1.988 -1.733 1.00 33.52 124 GLU A C 1
ATOM 1960 O O . GLU A 1 123 ? -30.693 -1.663 -1.147 1.00 34.95 124 GLU A O 1
ATOM 1972 N N . GLY A 1 124 ? -32.939 -1.772 -1.217 1.00 31.79 125 GLY A N 1
ATOM 1973 C CA . GLY A 1 124 ? -33.114 -1.182 0.095 1.00 31.25 125 GLY A CA 1
ATOM 1974 C C . GLY A 1 124 ? -32.973 0.317 0.163 1.00 29.86 125 GLY A C 1
ATOM 1975 O O . GLY A 1 124 ? -32.755 0.858 1.253 1.00 31.36 125 GLY A O 1
ATOM 1979 N N . ASP A 1 125 ? -33.117 1.017 -0.962 1.00 27.35 126 ASP A N 1
ATOM 1980 C CA . ASP A 1 125 ? -32.998 2.471 -0.973 1.00 26.31 126 ASP A CA 1
ATOM 1981 C C . ASP A 1 125 ? -34.392 3.065 -0.781 1.00 26.24 126 ASP A C 1
ATOM 1982 O O . ASP A 1 125 ? -35.096 3.425 -1.730 1.00 25.03 126 ASP A O 1
ATOM 1991 N N . ASP A 1 126 ? -34.787 3.168 0.492 1.00 27.58 127 ASP A N 1
ATOM 1992 C CA . ASP A 1 126 ? -36.137 3.619 0.830 1.00 27.63 127 ASP A CA 1
ATOM 1993 C C . ASP A 1 126 ? -36.399 5.044 0.352 1.00 24.25 127 ASP A C 1
ATOM 1994 O O . ASP A 1 126 ? -37.513 5.363 -0.083 1.00 23.45 127 ASP A O 1
ATOM 2003 N N . VAL A 1 127 ? -35.416 5.937 0.479 1.00 23.00 128 VAL A N 1
ATOM 2004 C CA . VAL A 1 127 ? -35.656 7.325 0.091 1.00 22.81 128 VAL A CA 1
ATOM 2005 C C . VAL A 1 127 ? -35.897 7.424 -1.412 1.00 22.48 128 VAL A C 1
ATOM 2006 O O . VAL A 1 127 ? -36.853 8.065 -1.860 1.00 23.51 128 VAL A O 1
ATOM 2019 N N . THR A 1 128 ? -35.026 6.812 -2.215 1.00 22.49 129 THR A N 1
ATOM 2020 C CA . THR A 1 128 ? -35.215 6.897 -3.659 1.00 21.97 129 THR A CA 1
ATOM 2021 C C . THR A 1 128 ? -36.530 6.248 -4.060 1.00 21.76 129 THR A C 1
ATOM 2022 O O . THR A 1 128 ? -37.265 6.777 -4.902 1.00 21.70 129 THR A O 1
ATOM 2033 N N . ASN A 1 129 ? -36.848 5.109 -3.438 1.00 22.88 130 ASN A N 1
ATOM 2034 C CA . ASN A 1 129 ? -38.102 4.415 -3.690 1.00 24.13 130 ASN A CA 1
ATOM 2035 C C . ASN A 1 129 ? -39.290 5.345 -3.468 1.00 23.48 130 ASN A C 1
ATOM 2036 O O . ASN A 1 129 ? -40.192 5.447 -4.306 1.00 22.55 130 ASN A O 1
ATOM 2047 N N . ASP A 1 130 ? -39.305 6.027 -2.321 1.00 23.85 131 ASP A N 1
ATOM 2048 C CA . ASP A 1 130 ? -40.384 6.953 -1.998 1.00 24.85 131 ASP A CA 1
ATOM 2049 C C . ASP A 1 130 ? -40.468 8.107 -3.003 1.00 24.25 131 ASP A C 1
ATOM 2050 O O . ASP A 1 130 ? -41.568 8.525 -3.385 1.00 24.62 131 ASP A O 1
ATOM 2059 N N . MET A 1 131 ? -39.317 8.647 -3.422 1.00 23.66 132 MET A N 1
ATOM 2060 C CA . MET A 1 131 ? -39.305 9.744 -4.392 1.00 23.05 132 MET A CA 1
ATOM 2061 C C . MET A 1 131 ? -39.960 9.318 -5.706 1.00 22.49 132 MET A C 1
ATOM 2062 O O . MET A 1 131 ? -40.773 10.050 -6.280 1.00 22.64 132 MET A O 1
ATOM 2076 N N . LEU A 1 132 ? -39.608 8.122 -6.198 1.00 22.54 133 LEU A N 1
ATOM 2077 C CA . LEU A 1 132 ? -40.144 7.646 -7.470 1.00 22.90 133 LEU A CA 1
ATOM 2078 C C . LEU A 1 132 ? -41.649 7.393 -7.384 1.00 24.01 133 LEU A C 1
ATOM 2079 O O . LEU A 1 132 ? -42.384 7.668 -8.343 1.00 23.56 133 LEU A O 1
ATOM 2095 N N . ILE A 1 133 ? -42.130 6.878 -6.247 1.00 24.09 134 ILE A N 1
ATOM 2096 C CA . ILE A 1 133 ? -43.568 6.667 -6.086 1.00 23.05 134 ILE A CA 1
ATOM 2097 C C . ILE A 1 133 ? -44.319 7.994 -6.178 1.00 22.15 134 ILE A C 1
ATOM 2098 O O . ILE A 1 133 ? -45.381 8.078 -6.811 1.00 22.53 134 ILE A O 1
ATOM 2114 N N . ALA A 1 134 ? -43.794 9.044 -5.544 1.00 21.38 135 ALA A N 1
ATOM 2115 C CA . ALA A 1 134 ? -44.456 10.348 -5.614 1.00 22.61 135 ALA A CA 1
ATOM 2116 C C . ALA A 1 134 ? -44.531 10.852 -7.050 1.00 22.39 135 ALA A C 1
ATOM 2117 O O . ALA A 1 134 ? -45.551 11.414 -7.469 1.00 22.62 135 ALA A O 1
ATOM 2124 N N . PHE A 1 135 ? -43.447 10.694 -7.811 1.00 21.95 136 PHE A N 1
ATOM 2125 C CA . PHE A 1 135 ? -43.459 11.119 -9.209 1.00 22.11 136 PHE A CA 1
ATOM 2126 C C . PHE A 1 135 ? -44.460 10.309 -10.021 1.00 22.32 136 PHE A C 1
ATOM 2127 O O . PHE A 1 135 ? -45.214 10.871 -10.829 1.00 22.43 136 PHE A O 1
ATOM 2144 N N . LYS A 1 136 ? -44.499 8.988 -9.805 1.00 22.32 137 LYS A N 1
ATOM 2145 C CA . LYS A 1 136 ? -45.450 8.154 -10.534 1.00 22.09 137 LYS A CA 1
ATOM 2146 C C . LYS A 1 136 ? -46.880 8.580 -10.232 1.00 22.19 137 LYS A C 1
ATOM 2147 O O . LYS A 1 136 ? -47.739 8.563 -11.122 1.00 21.95 137 LYS A O 1
ATOM 2166 N N . ALA A 1 137 ? -47.154 8.962 -8.978 1.00 22.18 138 ALA A N 1
ATOM 2167 C CA . ALA A 1 137 ? -48.497 9.400 -8.613 1.00 23.10 138 ALA A CA 1
ATOM 2168 C C . ALA A 1 137 ? -48.937 10.552 -9.500 1.00 22.64 138 ALA A C 1
ATOM 2169 O O . ALA A 1 137 ? -50.082 10.589 -9.968 1.00 23.24 138 ALA A O 1
ATOM 2176 N N . SER A 1 138 ? -48.035 11.502 -9.738 1.00 21.27 139 SER A N 1
ATOM 2177 C CA . SER A 1 138 ? -48.375 12.635 -10.579 1.00 21.43 139 SER A CA 1
ATOM 2178 C C . SER A 1 138 ? -48.513 12.210 -12.033 1.00 20.46 139 SER A C 1
ATOM 2179 O O . SER A 1 138 ? -49.454 12.622 -12.723 1.00 20.66 139 SER A O 1
ATOM 2187 N N . ILE A 1 139 ? -47.579 11.392 -12.515 1.00 19.52 140 ILE A N 1
ATOM 2188 C CA . ILE A 1 139 ? -47.673 10.898 -13.885 1.00 20.03 140 ILE A CA 1
ATOM 2189 C C . ILE A 1 139 ? -48.999 10.181 -14.108 1.00 19.91 140 ILE A C 1
ATOM 2190 O O . ILE A 1 139 ? -49.649 10.375 -15.146 1.00 21.39 140 ILE A O 1
ATOM 2206 N N . ASP A 1 140 ? -49.417 9.331 -13.162 1.00 20.05 141 ASP A N 1
ATOM 2207 C CA . ASP A 1 140 ? -50.675 8.597 -13.341 1.00 20.27 141 ASP A CA 1
ATOM 2208 C C . ASP A 1 140 ? -51.847 9.567 -13.453 1.00 20.87 141 ASP A C 1
ATOM 2209 O O . ASP A 1 140 ? -52.789 9.336 -14.224 1.00 20.94 141 ASP A O 1
ATOM 2218 N N . LYS A 1 141 ? -51.816 10.647 -12.670 1.00 21.09 142 LYS A N 1
ATOM 2219 C CA . LYS A 1 141 ? -52.886 11.638 -12.739 1.00 21.06 142 LYS A CA 1
ATOM 2220 C C . LYS A 1 141 ? -52.886 12.340 -14.098 1.00 20.98 142 LYS A C 1
ATOM 2221 O O . LYS A 1 141 ? -53.941 12.490 -14.736 1.00 21.52 142 LYS A O 1
ATOM 2240 N N . HIS A 1 142 ? -51.702 12.748 -14.575 1.00 20.11 143 HIS A N 1
ATOM 2241 C CA . HIS A 1 142 ? -51.610 13.363 -15.901 1.00 19.90 143 HIS A CA 1
ATOM 2242 C C . HIS A 1 142 ? -52.126 12.418 -16.979 1.00 19.96 143 HIS A C 1
ATOM 2243 O O . HIS A 1 142 ? -52.812 12.849 -17.913 1.00 19.95 143 HIS A O 1
ATOM 2257 N N . ILE A 1 143 ? -51.818 11.124 -16.869 1.00 20.27 144 ILE A N 1
ATOM 2258 C CA . ILE A 1 143 ? -52.247 10.190 -17.910 1.00 21.63 144 ILE A CA 1
ATOM 2259 C C . ILE A 1 143 ? -53.768 10.131 -17.961 1.00 21.64 144 ILE A C 1
ATOM 2260 O O . ILE A 1 143 ? -54.372 10.177 -19.042 1.00 21.52 144 ILE A O 1
ATOM 2276 N N . TRP A 1 144 ? -54.417 10.077 -16.796 1.00 21.76 145 TRP A N 1
ATOM 2277 C CA . TRP A 1 144 ? -55.871 10.100 -16.767 1.00 20.74 145 TRP A CA 1
ATOM 2278 C C . TRP A 1 144 ? -56.410 11.368 -17.439 1.00 21.05 145 TRP A C 1
ATOM 2279 O O . TRP A 1 144 ? -57.293 11.297 -18.301 1.00 20.17 145 TRP A O 1
ATOM 2300 N N . MET A 1 145 ? -55.866 12.536 -17.081 1.00 19.67 146 MET A N 1
ATOM 2301 C CA . MET A 1 145 ? -56.418 13.797 -17.573 1.00 20.93 146 MET A CA 1
ATOM 2302 C C . MET A 1 145 ? -56.173 13.983 -19.068 1.00 19.94 146 MET A C 1
ATOM 2303 O O . MET A 1 145 ? -57.083 14.398 -19.787 1.00 19.81 146 MET A O 1
ATOM 2317 N N . PHE A 1 146 ? -54.961 13.691 -19.555 1.00 19.27 147 PHE A N 1
ATOM 2318 C CA . PHE A 1 146 ? -54.698 13.853 -20.986 1.00 19.35 147 PHE A CA 1
ATOM 2319 C C . PHE A 1 146 ? -55.403 12.788 -21.814 1.00 21.03 147 PHE A C 1
ATOM 2320 O O . PHE A 1 146 ? -55.861 13.082 -22.924 1.00 21.96 147 PHE A O 1
ATOM 2337 N N . LYS A 1 147 ? -55.538 11.563 -21.301 1.00 21.26 148 LYS A N 1
ATOM 2338 C CA . LYS A 1 147 ? -56.384 10.598 -22.001 1.00 22.25 148 LYS A CA 1
ATOM 2339 C C . LYS A 1 147 ? -57.825 11.091 -22.062 1.00 21.71 148 LYS A C 1
ATOM 2340 O O . LYS A 1 147 ? -58.481 10.979 -23.103 1.00 22.34 148 LYS A O 1
ATOM 2359 N N . ALA A 1 148 ? -58.320 11.669 -20.965 1.00 21.05 149 ALA A N 1
ATOM 2360 C CA . ALA A 1 148 ? -59.677 12.212 -20.960 1.00 21.69 149 ALA A CA 1
ATOM 2361 C C . ALA A 1 148 ? -59.835 13.309 -22.012 1.00 22.57 149 ALA A C 1
ATOM 2362 O O . ALA A 1 148 ? -60.846 13.352 -22.728 1.00 23.88 149 ALA A O 1
ATOM 2369 N N . PHE A 1 149 ? -58.838 14.194 -22.125 1.00 21.42 150 PHE A N 1
ATOM 2370 C CA . PHE A 1 149 ? -58.826 15.198 -23.187 1.00 22.36 150 PHE A CA 1
ATOM 2371 C C . PHE A 1 149 ? -58.983 14.549 -24.556 1.00 23.74 150 PHE A C 1
ATOM 2372 O O . PHE A 1 149 ? -59.707 15.060 -25.423 1.00 23.03 150 PHE A O 1
ATOM 2389 N N . LEU A 1 150 ? -58.307 13.419 -24.766 1.00 21.48 151 LEU A N 1
ATOM 2390 C CA . LEU A 1 150 ? -58.373 12.700 -26.032 1.00 23.72 151 LEU A CA 1
ATOM 2391 C C . LEU A 1 150 ? -59.633 11.853 -26.184 1.00 24.82 151 LEU A C 1
ATOM 2392 O O . LEU A 1 150 ? -59.804 11.205 -27.229 1.00 26.93 151 LEU A O 1
ATOM 2408 N N . GLY A 1 151 ? -60.526 11.876 -25.194 1.00 24.35 152 GLY A N 1
ATOM 2409 C CA . GLY A 1 151 ? -61.752 11.107 -25.241 1.00 26.23 152 GLY A CA 1
ATOM 2410 C C . GLY A 1 151 ? -61.597 9.650 -24.886 1.00 29.25 152 GLY A C 1
ATOM 2411 O O . GLY A 1 151 ? -62.436 8.844 -25.275 1.00 33.60 152 GLY A O 1
ATOM 2415 N N . LYS A 1 152 ? -60.569 9.295 -24.121 1.00 27.35 153 LYS A N 1
ATOM 2416 C CA . LYS A 1 152 ? -60.225 7.906 -23.865 1.00 27.50 153 LYS A CA 1
ATOM 2417 C C . LYS A 1 152 ? -60.160 7.631 -22.369 1.00 25.38 153 LYS A C 1
ATOM 2418 O O . LYS A 1 152 ? -59.966 8.534 -21.555 1.00 23.95 153 LYS A O 1
ATOM 2437 N N . ALA A 1 153 ? -60.291 6.348 -22.031 1.00 27.46 154 ALA A N 1
ATOM 2438 C CA . ALA A 1 153 ? -60.056 5.917 -20.670 1.00 28.02 154 ALA A CA 1
ATOM 2439 C C . ALA A 1 153 ? -58.558 5.961 -20.378 1.00 27.14 154 ALA A C 1
ATOM 2440 O O . ALA A 1 153 ? -57.734 5.918 -21.299 1.00 28.47 154 ALA A O 1
ATOM 2447 N N . PRO A 1 154 ? -58.177 6.033 -19.101 1.00 25.11 155 PRO A N 1
ATOM 2448 C CA . PRO A 1 154 ? -56.747 6.218 -18.783 1.00 24.26 155 PRO A CA 1
ATOM 2449 C C . PRO A 1 154 ? -55.848 5.084 -19.244 1.00 26.79 155 PRO A C 1
ATOM 2450 O O . PRO A 1 154 ? -54.715 5.335 -19.674 1.00 28.76 155 PRO A O 1
ATOM 2461 N N . LEU A 1 155 ? -56.307 3.833 -19.147 1.00 27.68 156 LEU A N 1
ATOM 2462 C CA . LEU A 1 155 ? -55.480 2.678 -19.466 1.00 32.30 156 LEU A CA 1
ATOM 2463 C C . LEU A 1 155 ? -55.880 2.009 -20.777 1.00 42.69 156 LEU A C 1
ATOM 2464 O O . LEU A 1 155 ? -55.383 0.923 -21.075 1.00 43.12 156 LEU A O 1
ATOM 2480 N N . GLU A 1 156 ? -56.746 2.637 -21.569 1.00 53.81 157 GLU A N 1
ATOM 2481 C CA . GLU A 1 156 ? -57.161 2.092 -22.870 1.00 66.73 157 GLU A CA 1
ATOM 2482 C C . GLU A 1 156 ? -56.578 2.923 -24.013 1.00 67.11 157 GLU A C 1
ATOM 2483 O O . GLU A 1 156 ? -56.392 4.136 -23.879 1.00 62.85 157 GLU A O 1
ATOM 2495 N N . MET B 1 1 ? -31.640 2.080 25.208 1.00 76.68 2 MET B N 1
ATOM 2496 C CA . MET B 1 1 ? -30.340 2.739 25.194 1.00 83.49 2 MET B CA 1
ATOM 2497 C C . MET B 1 1 ? -29.886 2.899 23.755 1.00 87.91 2 MET B C 1
ATOM 2498 O O . MET B 1 1 ? -30.182 3.905 23.109 1.00 86.47 2 MET B O 1
ATOM 2501 N N . LYS B 1 2 ? -29.189 1.887 23.248 1.00 94.35 3 LYS B N 1
ATOM 2502 C CA . LYS B 1 2 ? -28.652 1.936 21.897 1.00 95.15 3 LYS B CA 1
ATOM 2503 C C . LYS B 1 2 ? -29.750 1.643 20.879 1.00 89.78 3 LYS B C 1
ATOM 2504 O O . LYS B 1 2 ? -30.484 0.657 21.009 1.00 89.87 3 LYS B O 1
ATOM 2523 N N . THR B 1 3 ? -29.862 2.508 19.864 1.00 82.73 4 THR B N 1
ATOM 2524 C CA . THR B 1 3 ? -30.883 2.318 18.836 1.00 74.28 4 THR B CA 1
ATOM 2525 C C . THR B 1 3 ? -30.712 0.985 18.115 1.00 73.05 4 THR B C 1
ATOM 2526 O O . THR B 1 3 ? -31.696 0.420 17.624 1.00 68.28 4 THR B O 1
ATOM 2537 N N . ILE B 1 4 ? -29.480 0.469 18.042 1.00 78.11 5 ILE B N 1
ATOM 2538 C CA . ILE B 1 4 ? -29.246 -0.828 17.416 1.00 84.21 5 ILE B CA 1
ATOM 2539 C C . ILE B 1 4 ? -29.905 -1.952 18.206 1.00 84.68 5 ILE B C 1
ATOM 2540 O O . ILE B 1 4 ? -30.063 -3.064 17.684 1.00 82.77 5 ILE B O 1
ATOM 2556 N N . ASN B 1 5 ? -30.286 -1.694 19.460 1.00 86.75 6 ASN B N 1
ATOM 2557 C CA . ASN B 1 5 ? -30.996 -2.658 20.290 1.00 86.35 6 ASN B CA 1
ATOM 2558 C C . ASN B 1 5 ? -32.411 -2.193 20.633 1.00 78.78 6 ASN B C 1
ATOM 2559 O O . ASN B 1 5 ? -33.019 -2.716 21.575 1.00 74.66 6 ASN B O 1
ATOM 2570 N N . SER B 1 6 ? -32.946 -1.224 19.888 1.00 76.09 7 SER B N 1
ATOM 2571 C CA . SER B 1 6 ? -34.291 -0.722 20.150 1.00 73.82 7 SER B CA 1
ATOM 2572 C C . SER B 1 6 ? -35.298 -1.860 20.087 1.00 73.68 7 SER B C 1
ATOM 2573 O O . SER B 1 6 ? -35.414 -2.541 19.063 1.00 71.09 7 SER B O 1
ATOM 2581 N N . VAL B 1 7 ? -36.040 -2.055 21.179 1.00 77.02 8 VAL B N 1
ATOM 2582 C CA . VAL B 1 7 ? -36.982 -3.168 21.225 1.00 78.06 8 VAL B CA 1
ATOM 2583 C C . VAL B 1 7 ? -38.179 -2.887 20.324 1.00 71.74 8 VAL B C 1
ATOM 2584 O O . VAL B 1 7 ? -38.710 -3.799 19.676 1.00 77.48 8 VAL B O 1
ATOM 2597 N N . ASP B 1 8 ? -38.618 -1.631 20.250 1.00 59.53 9 ASP B N 1
ATOM 2598 C CA . ASP B 1 8 ? -39.861 -1.357 19.550 1.00 51.61 9 ASP B CA 1
ATOM 2599 C C . ASP B 1 8 ? -39.906 0.096 19.101 1.00 49.99 9 ASP B C 1
ATOM 2600 O O . ASP B 1 8 ? -39.030 0.906 19.411 1.00 49.35 9 ASP B O 1
ATOM 2609 N N . THR B 1 9 ? -40.960 0.403 18.348 1.00 27.38 10 THR B N 1
ATOM 2610 C CA . THR B 1 9 ? -41.085 1.714 17.737 1.00 26.93 10 THR B CA 1
ATOM 2611 C C . THR B 1 9 ? -41.178 2.813 18.782 1.00 25.68 10 THR B C 1
ATOM 2612 O O . THR B 1 9 ? -40.570 3.874 18.623 1.00 24.70 10 THR B O 1
ATOM 2623 N N . LYS B 1 10 ? -41.946 2.591 19.852 1.00 26.32 11 LYS B N 1
ATOM 2624 C CA . LYS B 1 10 ? -42.093 3.631 20.863 1.00 26.60 11 LYS B CA 1
ATOM 2625 C C . LYS B 1 10 ? -40.741 4.006 21.448 1.00 25.72 11 LYS B C 1
ATOM 2626 O O . LYS B 1 10 ? -40.417 5.189 21.576 1.00 24.66 11 LYS B O 1
ATOM 2645 N N . GLU B 1 11 ? -39.936 3.005 21.816 1.00 27.07 12 GLU B N 1
ATOM 2646 C CA . GLU B 1 11 ? -38.633 3.303 22.402 1.00 29.77 12 GLU B CA 1
ATOM 2647 C C . GLU B 1 11 ? -37.743 4.037 21.403 1.00 26.25 12 GLU B C 1
ATOM 2648 O O . GLU B 1 11 ? -36.989 4.947 21.779 1.00 25.29 12 GLU B O 1
ATOM 2659 N N . PHE B 1 12 ? -37.794 3.630 20.131 1.00 24.75 13 PHE B N 1
ATOM 2660 C CA . PHE B 1 12 ? -36.977 4.279 19.115 1.00 23.92 13 PHE B CA 1
ATOM 2661 C C . PHE B 1 12 ? -37.361 5.742 18.958 1.00 22.74 13 PHE B C 1
ATOM 2662 O O . PHE B 1 12 ? -36.498 6.630 18.933 1.00 22.39 13 PHE B O 1
ATOM 2679 N N . LEU B 1 13 ? -38.654 6.018 18.822 1.00 22.30 14 LEU B N 1
ATOM 2680 C CA . LEU B 1 13 ? -39.067 7.402 18.630 1.00 22.04 14 LEU B CA 1
ATOM 2681 C C . LEU B 1 13 ? -38.669 8.251 19.822 1.00 21.71 14 LEU B C 1
ATOM 2682 O O . LEU B 1 13 ? -38.249 9.396 19.661 1.00 20.91 14 LEU B O 1
ATOM 2698 N N . ASN B 1 14 ? -38.811 7.718 21.029 1.00 22.91 15 ASN B N 1
ATOM 2699 C CA . ASN B 1 14 ? -38.465 8.516 22.192 1.00 23.32 15 ASN B CA 1
ATOM 2700 C C . ASN B 1 14 ? -36.974 8.806 22.223 1.00 23.63 15 ASN B C 1
ATOM 2701 O O . ASN B 1 14 ? -36.553 9.908 22.598 1.00 23.47 15 ASN B O 1
ATOM 2712 N N . HIS B 1 15 ? -36.159 7.831 21.821 1.00 23.78 16 HIS B N 1
ATOM 2713 C CA . HIS B 1 15 ? -34.728 8.076 21.709 1.00 23.56 16 HIS B CA 1
ATOM 2714 C C . HIS B 1 15 ? -34.450 9.241 20.755 1.00 23.42 16 HIS B C 1
ATOM 2715 O O . HIS B 1 15 ? -33.542 10.047 20.990 1.00 24.44 16 HIS B O 1
ATOM 2729 N N . GLN B 1 16 ? -35.223 9.359 19.674 1.00 22.24 17 GLN B N 1
ATOM 2730 C CA . GLN B 1 16 ? -34.990 10.456 18.747 1.00 21.87 17 GLN B CA 1
ATOM 2731 C C . GLN B 1 16 ? -35.535 11.790 19.267 1.00 21.15 17 GLN B C 1
ATOM 2732 O O . GLN B 1 16 ? -34.986 12.838 18.919 1.00 21.79 17 GLN B O 1
ATOM 2746 N N . VAL B 1 17 ? -36.597 11.795 20.083 1.00 20.67 18 VAL B N 1
ATOM 2747 C CA . VAL B 1 17 ? -36.981 13.036 20.759 1.00 21.71 18 VAL B CA 1
ATOM 2748 C C . VAL B 1 17 ? -35.798 13.575 21.545 1.00 22.22 18 VAL B C 1
ATOM 2749 O O . VAL B 1 17 ? -35.468 14.764 21.483 1.00 22.95 18 VAL B O 1
ATOM 2762 N N . ALA B 1 18 ? -35.138 12.693 22.293 1.00 22.72 19 ALA B N 1
ATOM 2763 C CA . ALA B 1 18 ? -33.958 13.089 23.052 1.00 23.25 19 ALA B CA 1
ATOM 2764 C C . ALA B 1 18 ? -32.863 13.590 22.119 1.00 23.00 19 ALA B C 1
ATOM 2765 O O . ALA B 1 18 ? -32.299 14.671 22.333 1.00 23.98 19 ALA B O 1
ATOM 2772 N N . ASN B 1 19 ? -32.569 12.826 21.052 1.00 22.68 20 ASN B N 1
ATOM 2773 C CA . ASN B 1 19 ? -31.511 13.208 20.115 1.00 23.37 20 ASN B CA 1
ATOM 2774 C C . ASN B 1 19 ? -31.770 14.570 19.495 1.00 21.86 20 ASN B C 1
ATOM 2775 O O . ASN B 1 19 ? -30.852 15.387 19.357 1.00 20.59 20 ASN B O 1
ATOM 2786 N N . LEU B 1 20 ? -33.007 14.820 19.068 1.00 22.33 21 LEU B N 1
ATOM 2787 C CA . LEU B 1 20 ? -33.285 16.043 18.339 1.00 21.93 21 LEU B CA 1
ATOM 2788 C C . LEU B 1 20 ? -33.230 17.259 19.252 1.00 21.97 21 LEU B C 1
ATOM 2789 O O . LEU B 1 20 ? -32.836 18.342 18.805 1.00 21.55 21 LEU B O 1
ATOM 2805 N N . ASN B 1 21 ? -33.566 17.097 20.538 1.00 22.08 22 ASN B N 1
ATOM 2806 C CA . ASN B 1 21 ? -33.424 18.213 21.461 1.00 23.66 22 ASN B CA 1
ATOM 2807 C C . ASN B 1 21 ? -31.959 18.540 21.708 1.00 24.46 22 ASN B C 1
ATOM 2808 O O . ASN B 1 21 ? -31.588 19.714 21.764 1.00 26.11 22 ASN B O 1
ATOM 2819 N N . VAL B 1 22 ? -31.100 17.526 21.813 1.00 23.50 23 VAL B N 1
ATOM 2820 C CA . VAL B 1 22 ? -29.674 17.815 21.919 1.00 23.44 23 VAL B CA 1
ATOM 2821 C C . VAL B 1 22 ? -29.172 18.465 20.635 1.00 23.32 23 VAL B C 1
ATOM 2822 O O . VAL B 1 22 ? -28.365 19.404 20.671 1.00 23.54 23 VAL B O 1
ATOM 2835 N N . PHE B 1 23 ? -29.663 17.999 19.484 1.00 22.85 24 PHE B N 1
ATOM 2836 C CA . PHE B 1 23 ? -29.175 18.500 18.201 1.00 22.53 24 PHE B CA 1
ATOM 2837 C C . PHE B 1 23 ? -29.572 19.954 17.978 1.00 22.30 24 PHE B C 1
ATOM 2838 O O . PHE B 1 23 ? -28.761 20.744 17.493 1.00 22.54 24 PHE B O 1
ATOM 2855 N N . THR B 1 24 ? -30.821 20.331 18.302 1.00 21.55 25 THR B N 1
ATOM 2856 C CA . THR B 1 24 ? -31.215 21.721 18.071 1.00 21.18 25 THR B CA 1
ATOM 2857 C C . THR B 1 24 ? -30.415 22.665 18.953 1.00 21.11 25 THR B C 1
ATOM 2858 O O . THR B 1 24 ? -30.102 23.785 18.539 1.00 21.74 25 THR B O 1
ATOM 2869 N N . VAL B 1 25 ? -30.062 22.238 20.164 1.00 20.74 26 VAL B N 1
ATOM 2870 C CA . VAL B 1 25 ? -29.205 23.068 21.003 1.00 20.71 26 VAL B CA 1
ATOM 2871 C C . VAL B 1 25 ? -27.808 23.178 20.399 1.00 21.43 26 VAL B C 1
ATOM 2872 O O . VAL B 1 25 ? -27.198 24.255 20.420 1.00 22.10 26 VAL B O 1
ATOM 2885 N N . LYS B 1 26 ? -27.282 22.080 19.834 1.00 22.03 27 LYS B N 1
ATOM 2886 C CA . LYS B 1 26 ? -25.989 22.142 19.145 1.00 23.08 27 LYS B CA 1
ATOM 2887 C C . LYS B 1 26 ? -26.042 23.084 17.943 1.00 22.54 27 LYS B C 1
ATOM 2888 O O . LYS B 1 26 ? -25.069 23.788 17.649 1.00 21.83 27 LYS B O 1
ATOM 2907 N N . ILE B 1 27 ? -27.154 23.076 17.209 1.00 21.36 28 ILE B N 1
ATOM 2908 C CA . ILE B 1 27 ? -27.305 24.004 16.091 1.00 22.43 28 ILE B CA 1
ATOM 2909 C C . ILE B 1 27 ? -27.212 25.442 16.593 1.00 22.46 28 ILE B C 1
ATOM 2910 O O . ILE B 1 27 ? -26.541 26.283 15.983 1.00 22.00 28 ILE B O 1
ATOM 2926 N N . HIS B 1 28 ? -27.850 25.740 17.731 1.00 22.07 29 HIS B N 1
ATOM 2927 C CA . HIS B 1 28 ? -27.720 27.081 18.301 1.00 21.39 29 HIS B CA 1
ATOM 2928 C C . HIS B 1 28 ? -26.283 27.375 18.713 1.00 21.62 29 HIS B C 1
ATOM 2929 O O . HIS B 1 28 ? -25.802 28.491 18.518 1.00 21.87 29 HIS B O 1
ATOM 2943 N N . GLN B 1 29 ? -25.583 26.392 19.291 1.00 22.19 30 GLN B N 1
ATOM 2944 C CA . GLN B 1 29 ? -24.186 26.596 19.661 1.00 23.12 30 GLN B CA 1
ATOM 2945 C C . GLN B 1 29 ? -23.370 27.052 18.452 1.00 23.05 30 GLN B C 1
ATOM 2946 O O . GLN B 1 29 ? -22.578 27.995 18.531 1.00 22.76 30 GLN B O 1
ATOM 2960 N N . ILE B 1 30 ? -23.556 26.376 17.323 1.00 21.97 31 ILE B N 1
ATOM 2961 C CA . ILE B 1 30 ? -22.837 26.707 16.099 1.00 22.14 31 ILE B CA 1
ATOM 2962 C C . ILE B 1 30 ? -23.261 28.084 15.589 1.00 21.77 31 ILE B C 1
ATOM 2963 O O . ILE B 1 30 ? -22.420 28.938 15.287 1.00 22.43 31 ILE B O 1
ATOM 2979 N N . HIS B 1 31 ? -24.578 28.322 15.529 1.00 20.77 32 HIS B N 1
ATOM 2980 C CA . HIS B 1 31 ? -25.159 29.609 15.138 1.00 20.42 32 HIS B CA 1
ATOM 2981 C C . HIS B 1 31 ? -24.543 30.766 15.918 1.00 21.13 32 HIS B C 1
ATOM 2982 O O . HIS B 1 31 ? -24.189 31.805 15.334 1.00 21.75 32 HIS B O 1
ATOM 2996 N N . TRP B 1 32 ? -24.390 30.600 17.242 1.00 20.59 33 TRP B N 1
ATOM 2997 C CA . TRP B 1 32 ? -23.937 31.693 18.101 1.00 20.22 33 TRP B CA 1
ATOM 2998 C C . TRP B 1 32 ? -22.428 31.901 18.027 1.00 21.58 33 TRP B C 1
ATOM 2999 O O . TRP B 1 32 ? -21.961 33.043 18.007 1.00 23.89 33 TRP B O 1
ATOM 3020 N N . TYR B 1 33 ? -21.642 30.825 18.018 1.00 21.42 34 TYR B N 1
ATOM 3021 C CA . TYR B 1 33 ? -20.196 30.945 18.208 1.00 22.24 34 TYR B CA 1
ATOM 3022 C C . TYR B 1 33 ? -19.401 31.012 16.912 1.00 22.69 34 TYR B C 1
ATOM 3023 O O . TYR B 1 33 ? -18.200 31.318 16.955 1.00 22.99 34 TYR B O 1
ATOM 3041 N N . MET B 1 34 ? -20.028 30.766 15.771 1.00 21.82 35 MET B N 1
ATOM 3042 C CA . MET B 1 34 ? -19.280 30.716 14.525 1.00 22.67 35 MET B CA 1
ATOM 3043 C C . MET B 1 34 ? -18.621 32.058 14.208 1.00 22.62 35 MET B C 1
ATOM 3044 O O . MET B 1 34 ? -19.170 33.135 14.468 1.00 22.14 35 MET B O 1
ATOM 3058 N N . ARG B 1 35 ? -17.440 31.970 13.601 1.00 23.72 36 ARG B N 1
ATOM 3059 C CA . ARG B 1 35 ? -16.715 33.110 13.067 1.00 23.93 36 ARG B CA 1
ATOM 3060 C C . ARG B 1 35 ? -16.086 32.702 11.741 1.00 26.34 36 ARG B C 1
ATOM 3061 O O . ARG B 1 35 ? -15.816 31.522 11.503 1.00 29.55 36 ARG B O 1
ATOM 3082 N N . GLY B 1 36 ? -15.828 33.683 10.888 1.00 26.25 37 GLY B N 1
ATOM 3083 C CA . GLY B 1 36 ? -15.181 33.435 9.613 1.00 27.44 37 GLY B CA 1
ATOM 3084 C C . GLY B 1 36 ? -15.937 34.060 8.454 1.00 26.15 37 GLY B C 1
ATOM 3085 O O . GLY B 1 36 ? -17.045 34.572 8.593 1.00 24.58 37 GLY B O 1
ATOM 3089 N N . HIS B 1 37 ? -15.305 33.979 7.276 1.00 27.15 38 HIS B N 1
ATOM 3090 C CA . HIS B 1 37 ? -15.832 34.672 6.098 1.00 27.28 38 HIS B CA 1
ATOM 3091 C C . HIS B 1 37 ? -17.208 34.172 5.650 1.00 26.34 38 HIS B C 1
ATOM 3092 O O . HIS B 1 37 ? -17.920 34.918 4.966 1.00 27.26 38 HIS B O 1
ATOM 3106 N N . ASN B 1 38 ? -17.601 32.941 5.984 1.00 25.87 39 ASN B N 1
ATOM 3107 C CA . ASN B 1 38 ? -18.914 32.434 5.599 1.00 26.86 39 ASN B CA 1
ATOM 3108 C C . ASN B 1 38 ? -19.972 32.690 6.658 1.00 26.01 39 ASN B C 1
ATOM 3109 O O . ASN B 1 38 ? -21.053 32.089 6.604 1.00 24.76 39 ASN B O 1
ATOM 3120 N N . PHE B 1 39 ? -19.685 33.584 7.611 1.00 22.41 40 PHE B N 1
ATOM 3121 C CA . PHE B 1 39 ? -20.576 33.796 8.746 1.00 22.38 40 PHE B CA 1
ATOM 3122 C C . PHE B 1 39 ? -22.003 34.104 8.310 1.00 21.70 40 PHE B C 1
ATOM 3123 O O . PHE B 1 39 ? -22.958 33.508 8.812 1.00 22.21 40 PHE B O 1
ATOM 3140 N N . PHE B 1 40 ? -22.182 35.075 7.425 1.00 21.99 41 PHE B N 1
ATOM 3141 C CA . PHE B 1 40 ? -23.541 35.549 7.178 1.00 22.05 41 PHE B CA 1
ATOM 3142 C C . PHE B 1 40 ? -24.389 34.450 6.562 1.00 22.48 41 PHE B C 1
ATOM 3143 O O . PHE B 1 40 ? -25.555 34.262 6.937 1.00 23.60 41 PHE B O 1
ATOM 3160 N N . THR B 1 41 ? -23.805 33.685 5.646 1.00 21.62 42 THR B N 1
ATOM 3161 C CA . THR B 1 41 ? -24.545 32.599 5.020 1.00 21.66 42 THR B CA 1
ATOM 3162 C C . THR B 1 41 ? -24.822 31.480 6.009 1.00 21.65 42 THR B C 1
ATOM 3163 O O . THR B 1 41 ? -25.949 30.994 6.110 1.00 21.33 42 THR B O 1
ATOM 3174 N N . LEU B 1 42 ? -23.800 31.039 6.742 1.00 22.27 43 LEU B N 1
ATOM 3175 C CA . LEU B 1 42 ? -24.000 29.884 7.605 1.00 22.61 43 LEU B CA 1
ATOM 3176 C C . LEU B 1 42 ? -24.771 30.227 8.881 1.00 22.25 43 LEU B C 1
ATOM 3177 O O . LEU B 1 42 ? -25.500 29.371 9.390 1.00 21.97 43 LEU B O 1
ATOM 3193 N N . HIS B 1 43 ? -24.660 31.461 9.393 1.00 21.42 44 HIS B N 1
ATOM 3194 C CA . HIS B 1 43 ? -25.475 31.881 10.536 1.00 21.15 44 HIS B CA 1
ATOM 3195 C C . HIS B 1 43 ? -26.960 31.767 10.203 1.00 20.15 44 HIS B C 1
ATOM 3196 O O . HIS B 1 43 ? -27.744 31.206 10.979 1.00 19.97 44 HIS B O 1
ATOM 3210 N N . GLU B 1 44 ? -27.352 32.226 9.008 1.00 20.77 45 GLU B N 1
ATOM 3211 C CA . GLU B 1 44 ? -28.737 32.089 8.581 1.00 21.66 45 GLU B CA 1
ATOM 3212 C C . GLU B 1 44 ? -29.096 30.632 8.328 1.00 21.13 45 GLU B C 1
ATOM 3213 O O . GLU B 1 44 ? -30.207 30.192 8.656 1.00 21.13 45 GLU B O 1
ATOM 3225 N N . LYS B 1 45 ? -28.181 29.879 7.723 1.00 20.32 46 LYS B N 1
ATOM 3226 C CA . LYS B 1 45 ? -28.436 28.473 7.448 1.00 22.07 46 LYS B CA 1
ATOM 3227 C C . LYS B 1 45 ? -28.722 27.703 8.734 1.00 21.54 46 LYS B C 1
ATOM 3228 O O . LYS B 1 45 ? -29.532 26.771 8.735 1.00 21.28 46 LYS B O 1
ATOM 3247 N N . MET B 1 46 ? -28.047 28.055 9.838 1.00 20.55 47 MET B N 1
ATOM 3248 C CA . MET B 1 46 ? -28.312 27.356 11.095 1.00 20.85 47 MET B CA 1
ATOM 3249 C C . MET B 1 46 ? -29.725 27.640 11.592 1.00 21.13 47 MET B C 1
ATOM 3250 O O . MET B 1 46 ? -30.352 26.765 12.197 1.00 23.09 47 MET B O 1
ATOM 3264 N N . ASP B 1 47 ? -30.254 28.839 11.332 1.00 19.89 48 ASP B N 1
ATOM 3265 C CA . ASP B 1 47 ? -31.644 29.118 11.674 1.00 20.15 48 ASP B CA 1
ATOM 3266 C C . ASP B 1 47 ? -32.595 28.234 10.876 1.00 20.64 48 ASP B C 1
ATOM 3267 O O . ASP B 1 47 ? -33.610 27.761 11.409 1.00 21.70 48 ASP B O 1
ATOM 3276 N N . ASP B 1 48 ? -32.290 28.010 9.589 1.00 21.82 49 ASP B N 1
ATOM 3277 C CA . ASP B 1 48 ? -33.105 27.100 8.788 1.00 23.18 49 ASP B CA 1
ATOM 3278 C C . ASP B 1 48 ? -33.093 25.701 9.388 1.00 22.17 49 ASP B C 1
ATOM 3279 O O . ASP B 1 48 ? -34.140 25.043 9.490 1.00 21.65 49 ASP B O 1
ATOM 3288 N N . LEU B 1 49 ? -31.903 25.212 9.742 1.00 21.30 50 LEU B N 1
ATOM 3289 C CA . LEU B 1 49 ? -31.790 23.874 10.311 1.00 21.26 50 LEU B CA 1
ATOM 3290 C C . LEU B 1 49 ? -32.475 23.783 11.661 1.00 21.21 50 LEU B C 1
ATOM 3291 O O . LEU B 1 49 ? -33.083 22.759 11.982 1.00 21.46 50 LEU B O 1
ATOM 3307 N N . TYR B 1 50 ? -32.341 24.822 12.485 1.00 20.71 51 TYR B N 1
ATOM 3308 C CA . TYR B 1 50 ? -32.972 24.816 13.799 1.00 20.38 51 TYR B CA 1
ATOM 3309 C C . TYR B 1 50 ? -34.478 24.667 13.665 1.00 20.77 51 TYR B C 1
ATOM 3310 O O . TYR B 1 50 ? -35.104 23.875 14.379 1.00 21.32 51 TYR B O 1
ATOM 3328 N N . SER B 1 51 ? -35.079 25.417 12.741 1.00 21.71 52 SER B N 1
ATOM 3329 C CA A SER B 1 51 ? -36.513 25.294 12.506 0.62 23.35 52 SER B CA 1
ATOM 3330 C CA B SER B 1 51 ? -36.511 25.295 12.499 0.38 23.35 52 SER B CA 1
ATOM 3331 C C . SER B 1 51 ? -36.870 23.897 12.008 1.00 22.16 52 SER B C 1
ATOM 3332 O O . SER B 1 51 ? -37.841 23.288 12.476 1.00 21.20 52 SER B O 1
ATOM 3347 N N . GLU B 1 52 ? -36.100 23.373 11.057 1.00 21.20 53 GLU B N 1
ATOM 3348 C CA . GLU B 1 52 ? -36.463 22.103 10.431 1.00 21.75 53 GLU B CA 1
ATOM 3349 C C . GLU B 1 52 ? -36.382 20.961 11.427 1.00 21.28 53 GLU B C 1
ATOM 3350 O O . GLU B 1 52 ? -37.287 20.120 11.495 1.00 21.08 53 GLU B O 1
ATOM 3362 N N . PHE B 1 53 ? -35.299 20.900 12.194 1.00 21.20 54 PHE B N 1
ATOM 3363 C CA . PHE B 1 53 ? -35.143 19.788 13.117 1.00 22.08 54 PHE B CA 1
ATOM 3364 C C . PHE B 1 53 ? -35.987 19.974 14.363 1.00 21.10 54 PHE B C 1
ATOM 3365 O O . PHE B 1 53 ? -36.416 18.979 14.953 1.00 20.98 54 PHE B O 1
ATOM 3382 N N . GLY B 1 54 ? -36.327 21.218 14.707 1.00 21.68 55 GLY B N 1
ATOM 3383 C CA . GLY B 1 54 ? -37.347 21.438 15.713 1.00 22.48 55 GLY B CA 1
ATOM 3384 C C . GLY B 1 54 ? -38.693 20.887 15.286 1.00 22.91 55 GLY B C 1
ATOM 3385 O O . GLY B 1 54 ? -39.428 20.304 16.093 1.00 23.93 55 GLY B O 1
ATOM 3389 N N . GLU B 1 55 ? -39.035 21.058 14.007 1.00 21.19 56 GLU B N 1
ATOM 3390 C CA A GLU B 1 55 ? -40.275 20.488 13.489 0.44 22.79 56 GLU B CA 1
ATOM 3391 C CA B GLU B 1 55 ? -40.280 20.487 13.507 0.56 22.79 56 GLU B CA 1
ATOM 3392 C C . GLU B 1 55 ? -40.204 18.969 13.452 1.00 22.57 56 GLU B C 1
ATOM 3393 O O . GLU B 1 55 ? -41.183 18.288 13.786 1.00 24.12 56 GLU B O 1
ATOM 3416 N N . GLN B 1 56 ? -39.050 18.410 13.059 1.00 22.60 57 GLN B N 1
ATOM 3417 C CA . GLN B 1 56 ? -38.902 16.954 13.120 1.00 23.28 57 GLN B CA 1
ATOM 3418 C C . GLN B 1 56 ? -39.149 16.463 14.534 1.00 21.92 57 GLN B C 1
ATOM 3419 O O . GLN B 1 56 ? -39.823 15.452 14.746 1.00 21.53 57 GLN B O 1
ATOM 3433 N N . MET B 1 57 ? -38.623 17.183 15.513 1.00 20.89 58 MET B N 1
ATOM 3434 C CA . MET B 1 57 ? -38.764 16.755 16.898 1.00 21.74 58 MET B CA 1
ATOM 3435 C C . MET B 1 57 ? -40.232 16.741 17.327 1.00 21.52 58 MET B C 1
ATOM 3436 O O . MET B 1 57 ? -40.702 15.766 17.931 1.00 22.38 58 MET B O 1
ATOM 3450 N N . ASP B 1 58 ? -40.978 17.804 17.004 1.00 20.91 59 ASP B N 1
ATOM 3451 C CA . ASP B 1 58 ? -42.392 17.864 17.365 1.00 21.03 59 ASP B CA 1
ATOM 3452 C C . ASP B 1 58 ? -43.191 16.777 16.650 1.00 20.17 59 ASP B C 1
ATOM 3453 O O . ASP B 1 58 ? -44.102 16.171 17.233 1.00 20.30 59 ASP B O 1
ATOM 3462 N N . GLU B 1 59 ? -42.858 16.514 15.384 1.00 20.17 60 GLU B N 1
ATOM 3463 C CA A GLU B 1 59 ? -43.537 15.463 14.631 0.52 21.37 60 GLU B CA 1
ATOM 3464 C CA B GLU B 1 59 ? -43.555 15.468 14.644 0.48 21.37 60 GLU B CA 1
ATOM 3465 C C . GLU B 1 59 ? -43.270 14.091 15.235 1.00 20.99 60 GLU B C 1
ATOM 3466 O O . GLU B 1 59 ? -44.180 13.259 15.327 1.00 21.62 60 GLU B O 1
ATOM 3489 N N . VAL B 1 60 ? -42.023 13.836 15.633 1.00 20.03 61 VAL B N 1
ATOM 3490 C CA . VAL B 1 60 ? -41.667 12.562 16.269 1.00 21.55 61 VAL B CA 1
ATOM 3491 C C . VAL B 1 60 ? -42.414 12.403 17.592 1.00 21.20 61 VAL B C 1
ATOM 3492 O O . VAL B 1 60 ? -43.021 11.361 17.866 1.00 21.16 61 VAL B O 1
ATOM 3505 N N . ALA B 1 61 ? -42.396 13.441 18.426 1.00 20.96 62 ALA B N 1
ATOM 3506 C CA . ALA B 1 61 ? -43.086 13.379 19.711 1.00 21.36 62 ALA B CA 1
ATOM 3507 C C . ALA B 1 61 ? -44.590 13.165 19.547 1.00 20.81 62 ALA B C 1
ATOM 3508 O O . ALA B 1 61 ? -45.198 12.384 20.293 1.00 21.68 62 ALA B O 1
ATOM 3515 N N . GLU B 1 62 ? -45.213 13.850 18.593 1.00 20.66 63 GLU B N 1
ATOM 3516 C CA . GLU B 1 62 ? -46.654 13.728 18.427 1.00 21.66 63 GLU B CA 1
ATOM 3517 C C . GLU B 1 62 ? -47.039 12.440 17.708 1.00 21.51 63 GLU B C 1
ATOM 3518 O O . GLU B 1 62 ? -48.154 11.942 17.903 1.00 21.86 63 GLU B O 1
ATOM 3530 N N . ARG B 1 63 ? -46.150 11.887 16.877 1.00 20.50 64 ARG B N 1
ATOM 3531 C CA . ARG B 1 63 ? -46.387 10.541 16.372 1.00 21.08 64 ARG B CA 1
ATOM 3532 C C . ARG B 1 63 ? -46.312 9.536 17.510 1.00 21.60 64 ARG B C 1
ATOM 3533 O O . ARG B 1 63 ? -47.154 8.640 17.618 1.00 22.16 64 ARG B O 1
ATOM 3554 N N . LEU B 1 64 ? -45.339 9.709 18.403 1.00 21.48 65 LEU B N 1
ATOM 3555 C CA . LEU B 1 64 ? -45.240 8.847 19.573 1.00 21.52 65 LEU B CA 1
ATOM 3556 C C . LEU B 1 64 ? -46.512 8.924 20.428 1.00 22.08 65 LEU B C 1
ATOM 3557 O O . LEU B 1 64 ? -47.041 7.890 20.853 1.00 23.29 65 LEU B O 1
ATOM 3573 N N . LEU B 1 65 ? -47.048 10.132 20.650 1.00 21.95 66 LEU B N 1
ATOM 3574 C CA . LEU B 1 65 ? -48.326 10.265 21.353 1.00 23.27 66 LEU B CA 1
ATOM 3575 C C . LEU B 1 65 ? -49.426 9.484 20.644 1.00 23.54 66 LEU B C 1
ATOM 3576 O O . LEU B 1 65 ? -50.230 8.785 21.279 1.00 24.09 66 LEU B O 1
ATOM 3592 N N . ALA B 1 66 ? -49.486 9.609 19.324 1.00 22.12 67 ALA B N 1
ATOM 3593 C CA . ALA B 1 66 ? -50.591 9.032 18.573 1.00 22.90 67 ALA B CA 1
ATOM 3594 C C . ALA B 1 66 ? -50.561 7.504 18.553 1.00 23.72 67 ALA B C 1
ATOM 3595 O O . ALA B 1 66 ? -51.592 6.889 18.258 1.00 24.71 67 ALA B O 1
ATOM 3602 N N . ILE B 1 67 ? -49.413 6.876 18.812 1.00 22.69 68 ILE B N 1
ATOM 3603 C CA . ILE B 1 67 ? -49.348 5.418 18.901 1.00 23.08 68 ILE B CA 1
ATOM 3604 C C . ILE B 1 67 ? -49.388 4.937 20.347 1.00 24.71 68 ILE B C 1
ATOM 3605 O O . ILE B 1 67 ? -49.142 3.754 20.609 1.00 27.54 68 ILE B O 1
ATOM 3621 N N . GLY B 1 68 ? -49.719 5.818 21.282 1.00 24.56 69 GLY B N 1
ATOM 3622 C CA . GLY B 1 68 ? -49.914 5.451 22.675 1.00 25.69 69 GLY B CA 1
ATOM 3623 C C . GLY B 1 68 ? -48.703 5.635 23.556 1.00 26.85 69 GLY B C 1
ATOM 3624 O O . GLY B 1 68 ? -48.694 5.118 24.679 1.00 28.33 69 GLY B O 1
ATOM 3628 N N . GLY B 1 69 ? -47.691 6.360 23.084 1.00 26.80 70 GLY B N 1
ATOM 3629 C CA . GLY B 1 69 ? -46.471 6.565 23.828 1.00 27.11 70 GLY B CA 1
ATOM 3630 C C . GLY B 1 69 ? -46.471 7.855 24.628 1.00 26.01 70 GLY B C 1
ATOM 3631 O O . GLY B 1 69 ? -47.432 8.624 24.651 1.00 25.13 70 GLY B O 1
ATOM 3635 N N . SER B 1 70 ? -45.341 8.082 25.302 1.00 26.15 71 SER B N 1
ATOM 3636 C CA . SER B 1 70 ? -45.181 9.190 26.241 1.00 26.80 71 SER B CA 1
ATOM 3637 C C . SER B 1 70 ? -43.812 9.813 26.008 1.00 25.37 71 SER B C 1
ATOM 3638 O O . SER B 1 70 ? -42.796 9.274 26.481 1.00 25.50 71 SER B O 1
ATOM 3646 N N . PRO B 1 71 ? -43.736 10.944 25.312 1.00 24.70 72 PRO B N 1
ATOM 3647 C CA . PRO B 1 71 ? -42.418 11.493 24.963 1.00 24.74 72 PRO B CA 1
ATOM 3648 C C . PRO B 1 71 ? -41.662 12.013 26.174 1.00 25.32 72 PRO B C 1
ATOM 3649 O O . PRO B 1 71 ? -42.244 12.592 27.097 1.00 25.65 72 PRO B O 1
ATOM 3660 N N . PHE B 1 72 ? -40.346 11.786 26.166 1.00 26.08 73 PHE B N 1
ATOM 3661 C CA . PHE B 1 72 ? -39.463 12.515 27.061 1.00 25.07 73 PHE B CA 1
ATOM 3662 C C . PHE B 1 72 ? -39.753 14.006 26.936 1.00 23.39 73 PHE B C 1
ATOM 3663 O O . PHE B 1 72 ? -40.020 14.515 25.844 1.00 22.22 73 PHE B O 1
ATOM 3680 N N . SER B 1 73 ? -39.700 14.722 28.059 1.00 23.26 74 SER B N 1
ATOM 3681 C CA . SER B 1 73 ? -40.115 16.121 28.015 1.00 23.36 74 SER B CA 1
ATOM 3682 C C . SER B 1 73 ? -39.399 16.967 29.061 1.00 24.04 74 SER B C 1
ATOM 3683 O O . SER B 1 73 ? -39.958 17.956 29.545 1.00 23.55 74 SER B O 1
ATOM 3691 N N . THR B 1 74 ? -38.161 16.613 29.390 1.00 24.64 75 THR B N 1
ATOM 3692 C CA . THR B 1 74 ? -37.317 17.392 30.286 1.00 24.30 75 THR B CA 1
ATOM 3693 C C . THR B 1 74 ? -35.892 17.301 29.762 1.00 22.16 75 THR B C 1
ATOM 3694 O O . THR B 1 74 ? -35.522 16.318 29.116 1.00 21.39 75 THR B O 1
ATOM 3705 N N . LEU B 1 75 ? -35.088 18.328 30.045 1.00 21.99 76 LEU B N 1
ATOM 3706 C CA . LEU B 1 75 ? -33.674 18.262 29.681 1.00 23.25 76 LEU B CA 1
ATOM 3707 C C . LEU B 1 75 ? -32.992 17.061 30.329 1.00 24.35 76 LEU B C 1
ATOM 3708 O O . LEU B 1 75 ? -32.125 16.423 29.722 1.00 24.71 76 LEU B O 1
ATOM 3724 N N . LYS B 1 76 ? -33.365 16.741 31.568 1.00 25.52 77 LYS B N 1
ATOM 3725 C CA . LYS B 1 76 ? -32.740 15.617 32.263 1.00 26.77 77 LYS B CA 1
ATOM 3726 C C . LYS B 1 76 ? -32.961 14.320 31.491 1.00 26.74 77 LYS B C 1
ATOM 3727 O O . LYS B 1 76 ? -32.029 13.525 31.294 1.00 27.30 77 LYS B O 1
ATOM 3746 N N . GLU B 1 77 ? -34.196 14.096 31.041 1.00 25.15 78 GLU B N 1
ATOM 3747 C CA . GLU B 1 77 ? -34.501 12.901 30.269 1.00 24.76 78 GLU B CA 1
ATOM 3748 C C . GLU B 1 77 ? -33.783 12.906 28.923 1.00 24.26 78 GLU B C 1
ATOM 3749 O O . GLU B 1 77 ? -33.331 11.852 28.461 1.00 24.89 78 GLU B O 1
ATOM 3761 N N . PHE B 1 78 ? -33.702 14.066 28.257 1.00 24.10 79 PHE B N 1
ATOM 3762 C CA . PHE B 1 78 ? -33.021 14.116 26.967 1.00 23.75 79 PHE B CA 1
ATOM 3763 C C . PHE B 1 78 ? -31.566 13.697 27.132 1.00 24.74 79 PHE B C 1
ATOM 3764 O O . PHE B 1 78 ? -31.049 12.875 26.369 1.00 25.28 79 PHE B O 1
ATOM 3781 N N . LEU B 1 79 ? -30.900 14.217 28.169 1.00 25.14 80 LEU B N 1
ATOM 3782 C CA . LEU B 1 79 ? -29.504 13.866 28.398 1.00 26.77 80 LEU B CA 1
ATOM 3783 C C . LEU B 1 79 ? -29.335 12.407 28.800 1.00 28.05 80 LEU B C 1
ATOM 3784 O O . LEU B 1 79 ? -28.311 11.796 28.472 1.00 30.23 80 LEU B O 1
ATOM 3800 N N . GLU B 1 80 ? -30.308 11.830 29.510 1.00 28.22 81 GLU B N 1
ATOM 3801 C CA . GLU B 1 80 ? -30.205 10.427 29.903 1.00 30.44 81 GLU B CA 1
ATOM 3802 C C . GLU B 1 80 ? -30.354 9.493 28.718 1.00 28.75 81 GLU B C 1
ATOM 3803 O O . GLU B 1 80 ? -29.906 8.346 28.797 1.00 30.10 81 GLU B O 1
ATOM 3815 N N . ASN B 1 81 ? -30.965 9.950 27.621 1.00 26.38 82 ASN B N 1
ATOM 3816 C CA . ASN B 1 81 ? -31.339 9.046 26.548 1.00 27.24 82 ASN B CA 1
ATOM 3817 C C . ASN B 1 81 ? -30.675 9.331 25.208 1.00 27.47 82 ASN B C 1
ATOM 3818 O O . ASN B 1 81 ? -30.593 8.415 24.389 1.00 30.99 82 ASN B O 1
ATOM 3829 N N . ALA B 1 82 ? -30.155 10.532 24.982 1.00 27.77 83 ALA B N 1
ATOM 3830 C CA . ALA B 1 82 ? -29.610 10.873 23.673 1.00 27.17 83 ALA B CA 1
ATOM 3831 C C . ALA B 1 82 ? -28.307 10.138 23.396 1.00 28.40 83 ALA B C 1
ATOM 3832 O O . ALA B 1 82 ? -27.467 9.968 24.283 1.00 28.41 83 ALA B O 1
ATOM 3839 N N . SER B 1 83 ? -28.145 9.694 22.148 1.00 28.26 84 SER B N 1
ATOM 3840 C CA . SER B 1 83 ? -26.854 9.249 21.647 1.00 29.32 84 SER B CA 1
ATOM 3841 C C . SER B 1 83 ? -26.092 10.361 20.930 1.00 29.07 84 SER B C 1
ATOM 3842 O O . SER B 1 83 ? -24.878 10.235 20.739 1.00 30.44 84 SER B O 1
ATOM 3850 N N . VAL B 1 84 ? -26.773 11.432 20.513 1.00 28.93 85 VAL B N 1
ATOM 3851 C CA . VAL B 1 84 ? -26.078 12.639 20.076 1.00 29.45 85 VAL B CA 1
ATOM 3852 C C . VAL B 1 84 ? -25.317 13.216 21.258 1.00 30.41 85 VAL B C 1
ATOM 3853 O O . VAL B 1 84 ? -25.856 13.328 22.364 1.00 28.89 85 VAL B O 1
ATOM 3866 N N . GLU B 1 85 ? -24.063 13.593 21.027 1.00 33.32 86 GLU B N 1
ATOM 3867 C CA . GLU B 1 85 ? -23.204 14.125 22.075 1.00 36.99 86 GLU B CA 1
ATOM 3868 C C . GLU B 1 85 ? -23.102 15.640 21.978 1.00 31.98 86 GLU B C 1
ATOM 3869 O O . GLU B 1 85 ? -23.297 16.238 20.919 1.00 31.66 86 GLU B O 1
ATOM 3881 N N . GLU B 1 86 ? -22.829 16.265 23.117 1.00 29.94 87 GLU B N 1
ATOM 3882 C CA . GLU B 1 86 ? -22.676 17.709 23.176 1.00 29.07 87 GLU B CA 1
ATOM 3883 C C . GLU B 1 86 ? -21.472 18.014 24.055 1.00 30.65 87 GLU B C 1
ATOM 3884 O O . GLU B 1 86 ? -21.090 17.216 24.912 1.00 31.20 87 GLU B O 1
ATOM 3896 N N . ALA B 1 87 ? -20.891 19.194 23.847 1.00 31.43 88 ALA B N 1
ATOM 3897 C CA . ALA B 1 87 ? -19.782 19.631 24.667 1.00 32.22 88 ALA B CA 1
ATOM 3898 C C . ALA B 1 87 ? -19.845 21.146 24.775 1.00 30.46 88 ALA B C 1
ATOM 3899 O O . ALA B 1 87 ? -20.214 21.808 23.795 1.00 28.90 88 ALA B O 1
ATOM 3906 N N . PRO B 1 88 ? -19.505 21.720 25.928 1.00 31.47 89 PRO B N 1
ATOM 3907 C CA . PRO B 1 88 ? -19.493 23.183 26.038 1.00 32.18 89 PRO B CA 1
ATOM 3908 C C . PRO B 1 88 ? -18.472 23.796 25.093 1.00 31.59 89 PRO B C 1
ATOM 3909 O O . PRO B 1 88 ? -17.458 23.180 24.750 1.00 32.00 89 PRO B O 1
ATOM 3920 N N . TYR B 1 89 ? -18.757 25.019 24.655 1.00 30.14 90 TYR B N 1
ATOM 3921 C CA . TYR B 1 89 ? -17.848 25.730 23.768 1.00 30.88 90 TYR B CA 1
ATOM 3922 C C . TYR B 1 89 ? -16.757 26.373 24.615 1.00 35.53 90 TYR B C 1
ATOM 3923 O O . TYR B 1 89 ? -17.011 27.316 25.371 1.00 38.66 90 TYR B O 1
ATOM 3941 N N . THR B 1 90 ? -15.541 25.836 24.523 1.00 37.44 91 THR B N 1
ATOM 3942 C CA . THR B 1 90 ? -14.431 26.352 25.301 1.00 42.35 91 THR B CA 1
ATOM 3943 C C . THR B 1 90 ? -13.428 26.947 24.328 1.00 45.62 91 THR B C 1
ATOM 3944 O O . THR B 1 90 ? -13.476 28.169 24.054 1.00 49.88 91 THR B O 1
ATOM 3955 N N . LYS B 1 91 ? -12.551 26.165 23.750 1.00 45.86 92 LYS B N 1
ATOM 3956 C CA . LYS B 1 91 ? -11.562 26.760 22.881 1.00 51.24 92 LYS B CA 1
ATOM 3957 C C . LYS B 1 91 ? -12.163 27.039 21.507 1.00 46.57 92 LYS B C 1
ATOM 3958 O O . LYS B 1 91 ? -13.112 26.364 21.084 1.00 43.23 92 LYS B O 1
ATOM 3977 N N . PRO B 1 92 ? -11.645 28.054 20.810 1.00 46.18 93 PRO B N 1
ATOM 3978 C CA . PRO B 1 92 ? -12.245 28.440 19.532 1.00 42.69 93 PRO B CA 1
ATOM 3979 C C . PRO B 1 92 ? -12.202 27.284 18.542 1.00 37.52 93 PRO B C 1
ATOM 3980 O O . PRO B 1 92 ? -11.269 26.479 18.528 1.00 39.51 93 PRO B O 1
ATOM 3991 N N . LYS B 1 93 ? -13.239 27.207 17.718 1.00 32.69 94 LYS B N 1
ATOM 3992 C CA . LYS B 1 93 ? -13.318 26.255 16.622 1.00 31.93 94 LYS B CA 1
ATOM 3993 C C . LYS B 1 93 ? -13.419 27.029 15.319 1.00 30.17 94 LYS B C 1
ATOM 3994 O O . LYS B 1 93 ? -14.048 28.089 15.271 1.00 29.42 94 LYS B O 1
ATOM 4013 N N . THR B 1 94 ? -12.785 26.519 14.269 1.00 30.57 95 THR B N 1
ATOM 4014 C CA . THR B 1 94 ? -12.964 27.125 12.958 1.00 29.63 95 THR B CA 1
ATOM 4015 C C . THR B 1 94 ? -14.354 26.807 12.414 1.00 28.92 95 THR B C 1
ATOM 4016 O O . THR B 1 94 ? -15.048 25.898 12.874 1.00 27.89 95 THR B O 1
ATOM 4027 N N . MET B 1 95 ? -14.758 27.572 11.408 1.00 25.95 96 MET B N 1
ATOM 4028 C CA . MET B 1 95 ? -16.037 27.292 10.767 1.00 25.29 96 MET B CA 1
ATOM 4029 C C . MET B 1 95 ? -16.073 25.872 10.210 1.00 25.58 96 MET B C 1
ATOM 4030 O O . MET B 1 95 ? -17.096 25.186 10.303 1.00 25.50 96 MET B O 1
ATOM 4044 N N . ASP B 1 96 ? -14.972 25.425 9.609 1.00 26.24 97 ASP B N 1
ATOM 4045 C CA . ASP B 1 96 ? -14.931 24.074 9.058 1.00 27.29 97 ASP B CA 1
ATOM 4046 C C . ASP B 1 96 ? -15.084 23.032 10.160 1.00 27.49 97 ASP B C 1
ATOM 4047 O O . ASP B 1 96 ? -15.782 22.027 9.983 1.00 28.34 97 ASP B O 1
ATOM 4056 N N . GLN B 1 97 ? -14.448 23.261 11.313 1.00 26.29 98 GLN B N 1
ATOM 4057 C CA . GLN B 1 97 ? -14.601 22.347 12.439 1.00 26.40 98 GLN B CA 1
ATOM 4058 C C . GLN B 1 97 ? -16.055 22.281 12.900 1.00 25.36 98 GLN B C 1
ATOM 4059 O O . GLN B 1 97 ? -16.580 21.197 13.185 1.00 25.73 98 GLN B O 1
ATOM 4073 N N . LEU B 1 98 ? -16.728 23.431 12.974 1.00 24.53 99 LEU B N 1
ATOM 4074 C CA . LEU B 1 98 ? -18.132 23.423 13.373 1.00 24.27 99 LEU B CA 1
ATOM 4075 C C . LEU B 1 98 ? -18.970 22.665 12.361 1.00 24.48 99 LEU B C 1
ATOM 4076 O O . LEU B 1 98 ? -19.878 21.916 12.733 1.00 24.40 99 LEU B O 1
ATOM 4092 N N . MET B 1 99 ? -18.678 22.849 11.071 1.00 23.60 100 MET B N 1
ATOM 4093 C CA . MET B 1 99 ? -19.453 22.164 10.039 1.00 23.98 100 MET B CA 1
ATOM 4094 C C . MET B 1 99 ? -19.149 20.670 10.015 1.00 24.41 100 MET B C 1
ATOM 4095 O O . MET B 1 99 ? -20.043 19.857 9.736 1.00 24.94 100 MET B O 1
ATOM 4109 N N . GLU B 1 100 ? -17.919 20.281 10.359 1.00 24.86 101 GLU B N 1
ATOM 4110 C CA . GLU B 1 100 ? -17.605 18.865 10.509 1.00 26.52 101 GLU B CA 1
ATOM 4111 C C . GLU B 1 100 ? -18.394 18.243 11.660 1.00 26.82 101 GLU B C 1
ATOM 4112 O O . GLU B 1 100 ? -18.875 17.107 11.549 1.00 27.19 101 GLU B O 1
ATOM 4124 N N . ASP B 1 101 ? -18.553 18.975 12.771 1.00 26.80 102 ASP B N 1
ATOM 4125 C CA . ASP B 1 101 ? -19.371 18.472 13.877 1.00 27.86 102 ASP B CA 1
ATOM 4126 C C . ASP B 1 101 ? -20.834 18.360 13.460 1.00 26.59 102 ASP B C 1
ATOM 4127 O O . ASP B 1 101 ? -21.496 17.357 13.749 1.00 27.50 102 ASP B O 1
ATOM 4136 N N . LEU B 1 102 ? -21.344 19.368 12.758 1.00 25.09 103 LEU B N 1
ATOM 4137 C CA . LEU B 1 102 ? -22.703 19.311 12.238 1.00 24.26 103 LEU B CA 1
ATOM 4138 C C . LEU B 1 102 ? -22.891 18.088 11.341 1.00 23.92 103 LEU B C 1
ATOM 4139 O O . LEU B 1 102 ? -23.844 17.314 11.512 1.00 22.94 103 LEU B O 1
ATOM 4155 N N . VAL B 1 103 ? -21.983 17.893 10.380 1.00 24.43 104 VAL B N 1
ATOM 4156 C CA . VAL B 1 103 ? -22.104 16.777 9.441 1.00 25.35 104 VAL B CA 1
ATOM 4157 C C . VAL B 1 103 ? -22.031 15.449 10.172 1.00 24.39 104 VAL B C 1
ATOM 4158 O O . VAL B 1 103 ? -22.763 14.503 9.849 1.00 24.02 104 VAL B O 1
ATOM 4171 N N . GLY B 1 104 ? -21.135 15.342 11.150 1.00 25.30 105 GLY B N 1
ATOM 4172 C CA . GLY B 1 104 ? -21.043 14.113 11.916 1.00 27.72 105 GLY B CA 1
ATOM 4173 C C . GLY B 1 104 ? -22.347 13.776 12.616 1.00 26.44 105 GLY B C 1
ATOM 4174 O O . GLY B 1 104 ? -22.752 12.612 12.664 1.00 26.39 105 GLY B O 1
ATOM 4178 N N . THR B 1 105 ? -23.032 14.791 13.148 1.00 24.91 106 THR B N 1
ATOM 4179 C CA . THR B 1 105 ? -24.301 14.539 13.822 1.00 24.91 106 THR B CA 1
ATOM 4180 C C . THR B 1 105 ? -25.401 14.202 12.816 1.00 23.79 106 THR B C 1
ATOM 4181 O O . THR B 1 105 ? -26.234 13.328 13.075 1.00 23.95 106 THR B O 1
ATOM 4192 N N . LEU B 1 106 ? -25.408 14.862 11.655 1.00 22.76 107 LEU B N 1
ATOM 4193 C CA . LEU B 1 106 ? -26.355 14.481 10.602 1.00 22.06 107 LEU B CA 1
ATOM 4194 C C . LEU B 1 106 ? -26.167 13.022 10.196 1.00 22.32 107 LEU B C 1
ATOM 4195 O O . LEU B 1 106 ? -27.148 12.299 9.985 1.00 22.22 107 LEU B O 1
ATOM 4211 N N . GLU B 1 107 ? -24.913 12.575 10.073 1.00 22.57 108 GLU B N 1
ATOM 4212 C CA . GLU B 1 107 ? -24.643 11.186 9.712 1.00 23.64 108 GLU B CA 1
ATOM 4213 C C . GLU B 1 107 ? -25.121 10.234 10.797 1.00 24.25 108 GLU B C 1
ATOM 4214 O O . GLU B 1 107 ? -25.626 9.143 10.500 1.00 24.44 108 GLU B O 1
ATOM 4226 N N . LEU B 1 108 ? -24.934 10.615 12.065 1.00 24.39 109 LEU B N 1
ATOM 4227 C CA . LEU B 1 108 ? -25.433 9.791 13.165 1.00 25.50 109 LEU B CA 1
ATOM 4228 C C . LEU B 1 108 ? -26.950 9.644 13.084 1.00 24.13 109 LEU B C 1
ATOM 4229 O O . LEU B 1 108 ? -27.488 8.541 13.226 1.00 25.28 109 LEU B O 1
ATOM 4245 N N . LEU B 1 109 ? -27.654 10.756 12.876 1.00 23.03 110 LEU B N 1
ATOM 4246 C CA . LEU B 1 109 ? -29.111 10.717 12.781 1.00 23.10 110 LEU B CA 1
ATOM 4247 C C . LEU B 1 109 ? -29.567 9.924 11.567 1.00 23.28 110 LEU B C 1
ATOM 4248 O O . LEU B 1 109 ? -30.530 9.150 11.653 1.00 24.09 110 LEU B O 1
ATOM 4264 N N . ARG B 1 110 ? -28.906 10.126 10.421 1.00 23.62 111 ARG B N 1
ATOM 4265 C CA . ARG B 1 110 ? -29.191 9.323 9.237 1.00 24.42 111 ARG B CA 1
ATOM 4266 C C . ARG B 1 110 ? -29.132 7.840 9.561 1.00 25.66 111 ARG B C 1
ATOM 4267 O O . ARG B 1 110 ? -30.025 7.069 9.190 1.00 25.95 111 ARG B O 1
ATOM 4288 N N . ASP B 1 111 ? -28.039 7.410 10.192 1.00 25.81 112 ASP B N 1
ATOM 4289 C CA . ASP B 1 111 ? -27.854 5.988 10.415 1.00 26.99 112 ASP B CA 1
ATOM 4290 C C . ASP B 1 111 ? -28.839 5.465 11.451 1.00 26.03 112 ASP B C 1
ATOM 4291 O O . ASP B 1 111 ? -29.276 4.313 11.347 1.00 25.96 112 ASP B O 1
ATOM 4300 N N . GLU B 1 112 ? -29.194 6.275 12.459 1.00 25.90 113 GLU B N 1
ATOM 4301 C CA . GLU B 1 112 ? -30.191 5.823 13.430 1.00 26.07 113 GLU B CA 1
ATOM 4302 C C . GLU B 1 112 ? -31.588 5.811 12.818 1.00 23.98 113 GLU B C 1
ATOM 4303 O O . GLU B 1 112 ? -32.370 4.888 13.074 1.00 24.12 113 GLU B O 1
ATOM 4315 N N . TYR B 1 113 ? -31.910 6.799 11.981 1.00 22.83 114 TYR B N 1
ATOM 4316 C CA . TYR B 1 113 ? -33.189 6.769 11.282 1.00 23.42 114 TYR B CA 1
ATOM 4317 C C . TYR B 1 113 ? -33.284 5.533 10.391 1.00 24.00 114 TYR B C 1
ATOM 4318 O O . TYR B 1 113 ? -34.353 4.933 10.268 1.00 25.48 114 TYR B O 1
ATOM 4336 N N . LYS B 1 114 ? -32.169 5.121 9.772 1.00 23.96 115 LYS B N 1
ATOM 4337 C CA . LYS B 1 114 ? -32.191 3.894 8.980 1.00 25.87 115 LYS B CA 1
ATOM 4338 C C . LYS B 1 114 ? -32.540 2.695 9.855 1.00 25.43 115 LYS B C 1
ATOM 4339 O O . LYS B 1 114 ? -33.325 1.825 9.456 1.00 25.69 115 LYS B O 1
ATOM 4358 N N . GLN B 1 115 ? -32.001 2.646 11.078 1.00 25.69 116 GLN B N 1
ATOM 4359 C CA . GLN B 1 115 ? -32.387 1.575 11.990 1.00 26.59 116 GLN B CA 1
ATOM 4360 C C . GLN B 1 115 ? -33.878 1.631 12.307 1.00 26.00 116 GLN B C 1
ATOM 4361 O O . GLN B 1 115 ? -34.545 0.591 12.369 1.00 26.79 116 GLN B O 1
ATOM 4375 N N . GLY B 1 116 ? -34.419 2.837 12.497 1.00 25.52 117 GLY B N 1
ATOM 4376 C CA . GLY B 1 116 ? -35.833 2.982 12.807 1.00 24.38 117 GLY B CA 1
ATOM 4377 C C . GLY B 1 116 ? -36.719 2.652 11.625 1.00 24.41 117 GLY B C 1
ATOM 4378 O O . GLY B 1 116 ? -37.832 2.151 11.797 1.00 24.85 117 GLY B O 1
ATOM 4382 N N . ILE B 1 117 ? -36.246 2.939 10.416 1.00 24.58 118 ILE B N 1
ATOM 4383 C CA . ILE B 1 117 ? -36.976 2.550 9.213 1.00 25.03 118 ILE B CA 1
ATOM 4384 C C . ILE B 1 117 ? -37.064 1.035 9.131 1.00 25.46 118 ILE B C 1
ATOM 4385 O O . ILE B 1 117 ? -38.123 0.469 8.841 1.00 25.26 118 ILE B O 1
ATOM 4401 N N . GLU B 1 118 ? -35.951 0.352 9.393 1.00 25.99 119 GLU B N 1
ATOM 4402 C CA . GLU B 1 118 ? -35.965 -1.105 9.358 1.00 27.81 119 GLU B CA 1
ATOM 4403 C C . GLU B 1 118 ? -36.845 -1.665 10.466 1.00 27.89 119 GLU B C 1
ATOM 4404 O O . GLU B 1 118 ? -37.571 -2.642 10.253 1.00 29.18 119 GLU B O 1
ATOM 4416 N N . LEU B 1 119 ? -36.802 -1.049 11.649 1.00 27.47 120 LEU B N 1
ATOM 4417 C CA . LEU B 1 119 ? -37.594 -1.525 12.782 1.00 29.65 120 LEU B CA 1
ATOM 4418 C C . LEU B 1 119 ? -39.087 -1.364 12.516 1.00 29.06 120 LEU B C 1
ATOM 4419 O O . LEU B 1 119 ? -39.873 -2.297 12.729 1.00 30.04 120 LEU B O 1
ATOM 4435 N N . THR B 1 120 ? -39.495 -0.181 12.045 1.00 27.90 121 THR B N 1
ATOM 4436 C CA . THR B 1 120 ? -40.910 0.074 11.798 1.00 27.54 121 THR B CA 1
ATOM 4437 C C . THR B 1 120 ? -41.427 -0.756 10.634 1.00 28.48 121 THR B C 1
ATOM 4438 O O . THR B 1 120 ? -42.603 -1.129 10.622 1.00 30.82 121 THR B O 1
ATOM 4449 N N . ASP B 1 121 ? -40.583 -1.027 9.639 1.00 27.72 122 ASP B N 1
ATOM 4450 C CA . ASP B 1 121 ? -40.981 -1.926 8.561 1.00 30.60 122 ASP B CA 1
ATOM 4451 C C . ASP B 1 121 ? -41.245 -3.323 9.113 1.00 31.20 122 ASP B C 1
ATOM 4452 O O . ASP B 1 121 ? -42.261 -3.947 8.791 1.00 32.66 122 ASP B O 1
ATOM 4461 N N . LYS B 1 122 ? -40.361 -3.806 9.991 1.00 31.03 123 LYS B N 1
ATOM 4462 C CA . LYS B 1 122 ? -40.552 -5.108 10.620 1.00 34.76 123 LYS B CA 1
ATOM 4463 C C . LYS B 1 122 ? -41.838 -5.141 11.442 1.00 34.78 123 LYS B C 1
ATOM 4464 O O . LYS B 1 122 ? -42.565 -6.140 11.432 1.00 35.23 123 LYS B O 1
ATOM 4483 N N . GLU B 1 123 ? -42.130 -4.070 12.172 1.00 34.88 124 GLU B N 1
ATOM 4484 C CA . GLU B 1 123 ? -43.289 -4.057 13.054 1.00 36.35 124 GLU B CA 1
ATOM 4485 C C . GLU B 1 123 ? -44.587 -3.727 12.332 1.00 36.09 124 GLU B C 1
ATOM 4486 O O . GLU B 1 123 ? -45.654 -3.853 12.936 1.00 38.72 124 GLU B O 1
ATOM 4498 N N . GLY B 1 124 ? -44.525 -3.317 11.071 1.00 31.72 125 GLY B N 1
ATOM 4499 C CA . GLY B 1 124 ? -45.732 -2.995 10.341 1.00 31.36 125 GLY B CA 1
ATOM 4500 C C . GLY B 1 124 ? -46.315 -1.633 10.646 1.00 30.21 125 GLY B C 1
ATOM 4501 O O . GLY B 1 124 ? -47.500 -1.409 10.377 1.00 31.87 125 GLY B O 1
ATOM 4505 N N . ASP B 1 125 ? -45.518 -0.704 11.187 1.00 27.21 126 ASP B N 1
ATOM 4506 C CA . ASP B 1 125 ? -45.995 0.653 11.469 1.00 25.41 126 ASP B CA 1
ATOM 4507 C C . ASP B 1 125 ? -45.699 1.515 10.245 1.00 25.51 126 ASP B C 1
ATOM 4508 O O . ASP B 1 125 ? -44.698 2.233 10.169 1.00 25.61 126 ASP B O 1
ATOM 4517 N N . ASP B 1 126 ? -46.626 1.446 9.280 1.00 25.57 127 ASP B N 1
ATOM 4518 C CA . ASP B 1 126 ? -46.437 2.091 7.984 1.00 26.46 127 ASP B CA 1
ATOM 4519 C C . ASP B 1 126 ? -46.304 3.605 8.113 1.00 25.09 127 ASP B C 1
ATOM 4520 O O . ASP B 1 126 ? -45.484 4.218 7.427 1.00 24.94 127 ASP B O 1
ATOM 4529 N N . VAL B 1 127 ? -47.104 4.228 8.980 1.00 23.50 128 VAL B N 1
ATOM 4530 C CA . VAL B 1 127 ? -47.075 5.683 9.092 1.00 22.17 128 VAL B CA 1
ATOM 4531 C C . VAL B 1 127 ? -45.727 6.144 9.631 1.00 21.84 128 VAL B C 1
ATOM 4532 O O . VAL B 1 127 ? -45.094 7.055 9.081 1.00 22.05 128 VAL B O 1
ATOM 4545 N N . THR B 1 128 ? -45.274 5.539 10.730 1.00 21.29 129 THR B N 1
ATOM 4546 C CA . THR B 1 128 ? -43.996 5.940 11.300 1.00 21.92 129 THR B CA 1
ATOM 4547 C C . THR B 1 128 ? -42.853 5.668 10.331 1.00 22.32 129 THR B C 1
ATOM 4548 O O . THR B 1 128 ? -41.938 6.492 10.187 1.00 21.43 129 THR B O 1
ATOM 4559 N N . ASN B 1 129 ? -42.896 4.516 9.657 1.00 23.09 130 ASN B N 1
ATOM 4560 C CA . ASN B 1 129 ? -41.908 4.185 8.636 1.00 23.75 130 ASN B CA 1
ATOM 4561 C C . ASN B 1 129 ? -41.824 5.286 7.582 1.00 23.18 130 ASN B C 1
ATOM 4562 O O . ASN B 1 129 ? -40.738 5.785 7.260 1.00 23.03 130 ASN B O 1
ATOM 4573 N N . ASP B 1 130 ? -42.980 5.693 7.052 1.00 23.52 131 ASP B N 1
ATOM 4574 C CA . ASP B 1 130 ? -43.017 6.730 6.025 1.00 24.62 131 ASP B CA 1
ATOM 4575 C C . ASP B 1 130 ? -42.462 8.058 6.536 1.00 23.60 131 ASP B C 1
ATOM 4576 O O . ASP B 1 130 ? -41.766 8.775 5.806 1.00 23.66 131 ASP B O 1
ATOM 4585 N N . MET B 1 131 ? -42.790 8.412 7.778 1.00 22.24 132 MET B N 1
ATOM 4586 C CA . MET B 1 131 ? -42.301 9.650 8.375 1.00 21.24 132 MET B CA 1
ATOM 4587 C C . MET B 1 131 ? -40.781 9.670 8.438 1.00 20.92 132 MET B C 1
ATOM 4588 O O . MET B 1 131 ? -40.144 10.675 8.095 1.00 20.91 132 MET B O 1
ATOM 4602 N N . LEU B 1 132 ? -40.187 8.559 8.869 1.00 20.77 133 LEU B N 1
ATOM 4603 C CA . LEU B 1 132 ? -38.744 8.490 9.038 1.00 21.75 133 LEU B CA 1
ATOM 4604 C C . LEU B 1 132 ? -38.036 8.550 7.697 1.00 22.02 133 LEU B C 1
ATOM 4605 O O . LEU B 1 132 ? -36.962 9.150 7.583 1.00 22.23 133 LEU B O 1
ATOM 4621 N N . ILE B 1 133 ? -38.618 7.924 6.675 1.00 21.88 134 ILE B N 1
ATOM 4622 C CA . ILE B 1 133 ? -38.033 7.994 5.339 1.00 22.05 134 ILE B CA 1
ATOM 4623 C C . ILE B 1 133 ? -37.993 9.442 4.855 1.00 21.95 134 ILE B C 1
ATOM 4624 O O . ILE B 1 133 ? -37.006 9.884 4.248 1.00 21.55 134 ILE B O 1
ATOM 4640 N N . ALA B 1 134 ? -39.077 10.193 5.071 1.00 22.54 135 ALA B N 1
ATOM 4641 C CA . ALA B 1 134 ? -39.084 11.591 4.638 1.00 23.62 135 ALA B CA 1
ATOM 4642 C C . ALA B 1 134 ? -38.000 12.391 5.351 1.00 22.61 135 ALA B C 1
ATOM 4643 O O . ALA B 1 134 ? -37.344 13.245 4.741 1.00 22.84 135 ALA B O 1
ATOM 4650 N N . PHE B 1 135 ? -37.819 12.156 6.654 1.00 22.67 136 PHE B N 1
ATOM 4651 C CA . PHE B 1 135 ? -36.764 12.846 7.381 1.00 24.10 136 PHE B CA 1
ATOM 4652 C C . PHE B 1 135 ? -35.391 12.463 6.847 1.00 23.83 136 PHE B C 1
ATOM 4653 O O . PHE B 1 135 ? -34.525 13.328 6.673 1.00 23.56 136 PHE B O 1
ATOM 4670 N N . LYS B 1 136 ? -35.180 11.174 6.567 1.00 24.13 137 LYS B N 1
ATOM 4671 C CA . LYS B 1 136 ? -33.887 10.745 6.039 1.00 23.53 137 LYS B CA 1
ATOM 4672 C C . LYS B 1 136 ? -33.610 11.410 4.703 1.00 22.14 137 LYS B C 1
ATOM 4673 O O . LYS B 1 136 ? -32.460 11.743 4.397 1.00 21.80 137 LYS B O 1
ATOM 4692 N N . ALA B 1 137 ? -34.650 11.586 3.881 1.00 22.31 138 ALA B N 1
ATOM 4693 C CA . ALA B 1 137 ? -34.466 12.221 2.584 1.00 23.39 138 ALA B CA 1
ATOM 4694 C C . ALA B 1 137 ? -33.848 13.605 2.736 1.00 23.44 138 ALA B C 1
ATOM 4695 O O . ALA B 1 137 ? -32.955 13.986 1.966 1.00 23.10 138 ALA B O 1
ATOM 4702 N N . SER B 1 138 ? -34.348 14.387 3.698 1.00 22.81 139 SER B N 1
ATOM 4703 C CA A SER B 1 138 ? -33.796 15.715 3.929 0.83 22.77 139 SER B CA 1
ATOM 4704 C CA B SER B 1 138 ? -33.804 15.718 3.943 0.17 23.06 139 SER B CA 1
ATOM 4705 C C . SER B 1 138 ? -32.389 15.641 4.501 1.00 22.60 139 SER B C 1
ATOM 4706 O O . SER B 1 138 ? -31.510 16.406 4.087 1.00 22.11 139 SER B O 1
ATOM 4721 N N . ILE B 1 139 ? -32.157 14.723 5.450 1.00 21.96 140 ILE B N 1
ATOM 4722 C CA . ILE B 1 139 ? -30.828 14.586 6.041 1.00 22.08 140 ILE B CA 1
ATOM 4723 C C . ILE B 1 139 ? -29.803 14.235 4.960 1.00 21.84 140 ILE B C 1
ATOM 4724 O O . ILE B 1 139 ? -28.701 14.800 4.934 1.00 21.84 140 ILE B O 1
ATOM 4740 N N . ASP B 1 140 ? -30.157 13.319 4.041 1.00 21.58 141 ASP B N 1
ATOM 4741 C CA . ASP B 1 140 ? -29.234 12.920 2.979 1.00 21.29 141 ASP B CA 1
ATOM 4742 C C . ASP B 1 140 ? -28.880 14.104 2.094 1.00 21.02 141 ASP B C 1
ATOM 4743 O O . ASP B 1 140 ? -27.738 14.226 1.625 1.00 21.46 141 ASP B O 1
ATOM 4752 N N . LYS B 1 141 ? -29.869 14.956 1.808 1.00 21.55 142 LYS B N 1
ATOM 4753 C CA . LYS B 1 141 ? -29.616 16.152 1.014 1.00 22.16 142 LYS B CA 1
ATOM 4754 C C . LYS B 1 141 ? -28.689 17.108 1.760 1.00 22.06 142 LYS B C 1
ATOM 4755 O O . LYS B 1 141 ? -27.725 17.626 1.184 1.00 21.67 142 LYS B O 1
ATOM 4774 N N . HIS B 1 142 ? -28.956 17.335 3.052 1.00 21.64 143 HIS B N 1
ATOM 4775 C CA . HIS B 1 142 ? -28.068 18.169 3.863 1.00 21.53 143 HIS B CA 1
ATOM 4776 C C . HIS B 1 142 ? -26.650 17.605 3.898 1.00 21.08 143 HIS B C 1
ATOM 4777 O O . HIS B 1 142 ? -25.673 18.367 3.862 1.00 20.96 143 HIS B O 1
ATOM 4791 N N . ILE B 1 143 ? -26.507 16.275 4.007 1.00 21.23 144 ILE B N 1
ATOM 4792 C CA . ILE B 1 143 ? -25.159 15.711 4.067 1.00 21.03 144 ILE B CA 1
ATOM 4793 C C . ILE B 1 143 ? -24.419 16.006 2.767 1.00 22.03 144 ILE B C 1
ATOM 4794 O O . ILE B 1 143 ? -23.254 16.426 2.783 1.00 22.84 144 ILE B O 1
ATOM 4810 N N . TRP B 1 144 ? -25.090 15.838 1.620 1.00 21.50 145 TRP B N 1
ATOM 4811 C CA . TRP B 1 144 ? -24.448 16.167 0.347 1.00 22.57 145 TRP B CA 1
ATOM 4812 C C . TRP B 1 144 ? -24.005 17.629 0.332 1.00 21.85 145 TRP B C 1
ATOM 4813 O O . TRP B 1 144 ? -22.852 17.939 0.012 1.00 22.32 145 TRP B O 1
ATOM 4834 N N . MET B 1 145 ? -24.904 18.538 0.706 1.00 20.83 146 MET B N 1
ATOM 4835 C CA . MET B 1 145 ? -24.612 19.967 0.594 1.00 21.36 146 MET B CA 1
ATOM 4836 C C . MET B 1 145 ? -23.535 20.421 1.581 1.00 21.06 146 MET B C 1
ATOM 4837 O O . MET B 1 145 ? -22.641 21.193 1.207 1.00 21.48 146 MET B O 1
ATOM 4851 N N . PHE B 1 146 ? -23.591 19.966 2.834 1.00 20.41 147 PHE B N 1
ATOM 4852 C CA . PHE B 1 146 ? -22.557 20.377 3.785 1.00 21.11 147 PHE B CA 1
ATOM 4853 C C . PHE B 1 146 ? -21.219 19.709 3.500 1.00 21.73 147 PHE B C 1
ATOM 4854 O O . PHE B 1 146 ? -20.172 20.327 3.702 1.00 22.64 147 PHE B O 1
ATOM 4871 N N . LYS B 1 147 ? -21.220 18.469 3.012 1.00 22.57 148 LYS B N 1
ATOM 4872 C CA . LYS B 1 147 ? -19.967 17.884 2.546 1.00 23.77 148 LYS B CA 1
ATOM 4873 C C . LYS B 1 147 ? -19.402 18.690 1.373 1.00 24.11 148 LYS B C 1
ATOM 4874 O O . LYS B 1 147 ? -18.192 18.928 1.295 1.00 25.30 148 LYS B O 1
ATOM 4893 N N . ALA B 1 148 ? -20.273 19.146 0.463 1.00 22.81 149 ALA B N 1
ATOM 4894 C CA . ALA B 1 148 ? -19.807 19.968 -0.651 1.00 23.60 149 ALA B CA 1
ATOM 4895 C C . ALA B 1 148 ? -19.163 21.257 -0.148 1.00 23.34 149 ALA B C 1
ATOM 4896 O O . ALA B 1 148 ? -18.099 21.659 -0.634 1.00 23.24 149 ALA B O 1
ATOM 4903 N N . PHE B 1 149 ? -19.786 21.908 0.838 1.00 23.28 150 PHE B N 1
ATOM 4904 C CA . PHE B 1 149 ? -19.178 23.071 1.478 1.00 23.82 150 PHE B CA 1
ATOM 4905 C C . PHE B 1 149 ? -17.765 22.758 1.963 1.00 25.31 150 PHE B C 1
ATOM 4906 O O . PHE B 1 149 ? -16.842 23.568 1.801 1.00 26.34 150 PHE B O 1
ATOM 4923 N N . LEU B 1 150 ? -17.574 21.577 2.540 1.00 25.80 151 LEU B N 1
ATOM 4924 C CA . LEU B 1 150 ? -16.286 21.162 3.059 1.00 28.16 151 LEU B CA 1
ATOM 4925 C C . LEU B 1 150 ? -15.329 20.662 1.981 1.00 30.03 151 LEU B C 1
ATOM 4926 O O . LEU B 1 150 ? -14.200 20.277 2.315 1.00 29.94 151 LEU B O 1
ATOM 4942 N N . GLY B 1 151 ? -15.743 20.678 0.715 1.00 31.01 152 GLY B N 1
ATOM 4943 C CA . GLY B 1 151 ? -14.912 20.213 -0.375 1.00 32.03 152 GLY B CA 1
ATOM 4944 C C . GLY B 1 151 ? -14.867 18.713 -0.521 1.00 31.87 152 GLY B C 1
ATOM 4945 O O . GLY B 1 151 ? -13.895 18.182 -1.055 1.00 33.36 152 GLY B O 1
ATOM 4949 N N . LYS B 1 152 ? -15.885 18.006 -0.044 1.00 29.64 153 LYS B N 1
ATOM 4950 C CA . LYS B 1 152 ? -15.875 16.559 -0.012 1.00 28.92 153 LYS B CA 1
ATOM 4951 C C . LYS B 1 152 ? -17.104 16.005 -0.716 1.00 26.89 153 LYS B C 1
ATOM 4952 O O . LYS B 1 152 ? -18.129 16.675 -0.839 1.00 23.97 153 LYS B O 1
ATOM 4971 N N . ALA B 1 153 ? -16.987 14.749 -1.130 1.00 29.05 154 ALA B N 1
ATOM 4972 C CA . ALA B 1 153 ? -18.112 13.990 -1.645 1.00 28.18 154 ALA B CA 1
ATOM 4973 C C . ALA B 1 153 ? -19.053 13.599 -0.500 1.00 26.79 154 ALA B C 1
ATOM 4974 O O . ALA B 1 153 ? -18.637 13.520 0.658 1.00 28.36 154 ALA B O 1
ATOM 4981 N N . PRO B 1 154 ? -20.321 13.312 -0.804 1.00 25.46 155 PRO B N 1
ATOM 4982 C CA . PRO B 1 154 ? -21.295 13.106 0.285 1.00 25.33 155 PRO B CA 1
ATOM 4983 C C . PRO B 1 154 ? -20.966 11.951 1.210 1.00 27.91 155 PRO B C 1
ATOM 4984 O O . PRO B 1 154 ? -21.200 12.059 2.426 1.00 29.85 155 PRO B O 1
ATOM 4995 N N . LEU B 1 155 ? -20.447 10.843 0.681 1.00 28.35 156 LEU B N 1
ATOM 4996 C CA . LEU B 1 155 ? -20.192 9.656 1.484 1.00 31.13 156 LEU B CA 1
ATOM 4997 C C . LEU B 1 155 ? -18.716 9.492 1.801 1.00 35.98 156 LEU B C 1
ATOM 4998 O O . LEU B 1 155 ? -18.313 8.440 2.302 1.00 37.55 156 LEU B O 1
ATOM 5014 N N . GLU B 1 156 ? -17.915 10.519 1.533 1.00 40.39 157 GLU B N 1
ATOM 5015 C CA . GLU B 1 156 ? -16.488 10.524 1.821 1.00 48.87 157 GLU B CA 1
ATOM 5016 C C . GLU B 1 156 ? -16.255 10.922 3.270 1.00 52.93 157 GLU B C 1
ATOM 5017 O O . GLU B 1 156 ? -16.808 11.921 3.730 1.00 54.02 157 GLU B O 1
ATOM 5029 N N . VAL C 1 7 ? -23.375 71.328 24.128 1.00 61.75 8 VAL C N 1
ATOM 5030 C CA . VAL C 1 7 ? -24.160 70.409 23.310 1.00 59.25 8 VAL C CA 1
ATOM 5031 C C . VAL C 1 7 ? -25.563 70.242 23.928 1.00 55.46 8 VAL C C 1
ATOM 5032 O O . VAL C 1 7 ? -25.702 70.073 25.143 1.00 64.05 8 VAL C O 1
ATOM 5044 N N . ASP C 1 8 ? -26.596 70.343 23.093 1.00 42.62 9 ASP C N 1
ATOM 5045 C CA . ASP C 1 8 ? -27.962 70.004 23.463 1.00 34.28 9 ASP C CA 1
ATOM 5046 C C . ASP C 1 8 ? -28.485 68.973 22.474 1.00 30.02 9 ASP C C 1
ATOM 5047 O O . ASP C 1 8 ? -27.793 68.593 21.527 1.00 29.50 9 ASP C O 1
ATOM 5056 N N . THR C 1 9 ? -29.718 68.514 22.705 1.00 28.48 10 THR C N 1
ATOM 5057 C CA . THR C 1 9 ? -30.231 67.387 21.930 1.00 27.00 10 THR C CA 1
ATOM 5058 C C . THR C 1 9 ? -30.352 67.738 20.456 1.00 25.35 10 THR C C 1
ATOM 5059 O O . THR C 1 9 ? -30.026 66.916 19.594 1.00 24.52 10 THR C O 1
ATOM 5070 N N . LYS C 1 10 ? -30.822 68.951 20.143 1.00 25.40 11 LYS C N 1
ATOM 5071 C CA . LYS C 1 10 ? -30.970 69.327 18.739 1.00 25.99 11 LYS C CA 1
ATOM 5072 C C . LYS C 1 10 ? -29.633 69.252 18.009 1.00 26.22 11 LYS C C 1
ATOM 5073 O O . LYS C 1 10 ? -29.551 68.737 16.882 1.00 26.40 11 LYS C O 1
ATOM 5092 N N . GLU C 1 11 ? -28.584 69.818 18.611 1.00 26.49 12 GLU C N 1
ATOM 5093 C CA . GLU C 1 11 ? -27.271 69.812 17.969 1.00 27.87 12 GLU C CA 1
ATOM 5094 C C . GLU C 1 11 ? -26.767 68.386 17.790 1.00 26.08 12 GLU C C 1
ATOM 5095 O O . GLU C 1 11 ? -26.192 68.046 16.750 1.00 26.91 12 GLU C O 1
ATOM 5107 N N . PHE C 1 12 ? -26.992 67.529 18.786 1.00 25.73 13 PHE C N 1
ATOM 5108 C CA . PHE C 1 12 ? -26.544 66.147 18.674 1.00 25.23 13 PHE C CA 1
ATOM 5109 C C . PHE C 1 12 ? -27.244 65.435 17.518 1.00 23.73 13 PHE C C 1
ATOM 5110 O O . PHE C 1 12 ? -26.602 64.747 16.713 1.00 23.41 13 PHE C O 1
ATOM 5127 N N . LEU C 1 13 ? -28.570 65.558 17.437 1.00 23.85 14 LEU C N 1
ATOM 5128 C CA . LEU C 1 13 ? -29.305 64.860 16.376 1.00 23.67 14 LEU C CA 1
ATOM 5129 C C . LEU C 1 13 ? -28.867 65.335 15.000 1.00 23.89 14 LEU C C 1
ATOM 5130 O O . LEU C 1 13 ? -28.716 64.527 14.071 1.00 23.73 14 LEU C O 1
ATOM 5146 N N . ASN C 1 14 ? -28.662 66.642 14.841 1.00 23.71 15 ASN C N 1
ATOM 5147 C CA . ASN C 1 14 ? -28.253 67.153 13.536 1.00 23.96 15 ASN C CA 1
ATOM 5148 C C . ASN C 1 14 ? -26.875 66.638 13.143 1.00 24.88 15 ASN C C 1
ATOM 5149 O O . ASN C 1 14 ? -26.633 66.318 11.970 1.00 24.88 15 ASN C O 1
ATOM 5160 N N . HIS C 1 15 ? -25.967 66.538 14.113 1.00 24.12 16 HIS C N 1
ATOM 5161 C CA . HIS C 1 15 ? -24.675 65.913 13.864 1.00 25.13 16 HIS C CA 1
ATOM 5162 C C . HIS C 1 15 ? -24.847 64.491 13.333 1.00 24.40 16 HIS C C 1
ATOM 5163 O O . HIS C 1 15 ? -24.103 64.054 12.444 1.00 24.18 16 HIS C O 1
ATOM 5177 N N . GLN C 1 16 ? -25.839 63.757 13.840 1.00 24.45 17 GLN C N 1
ATOM 5178 C CA . GLN C 1 16 ? -26.059 62.401 13.351 1.00 24.56 17 GLN C CA 1
ATOM 5179 C C . GLN C 1 16 ? -26.754 62.372 11.994 1.00 23.29 17 GLN C C 1
ATOM 5180 O O . GLN C 1 16 ? -26.479 61.467 11.198 1.00 23.50 17 GLN C O 1
ATOM 5194 N N . VAL C 1 17 ? -27.605 63.356 11.669 1.00 22.56 18 VAL C N 1
ATOM 5195 C CA . VAL C 1 17 ? -28.091 63.464 10.294 1.00 23.07 18 VAL C CA 1
ATOM 5196 C C . VAL C 1 17 ? -26.906 63.520 9.335 1.00 23.12 18 VAL C C 1
ATOM 5197 O O . VAL C 1 17 ? -26.882 62.839 8.302 1.00 22.17 18 VAL C O 1
ATOM 5210 N N . ALA C 1 18 ? -25.909 64.353 9.657 1.00 23.37 19 ALA C N 1
ATOM 5211 C CA . ALA C 1 18 ? -24.721 64.468 8.812 1.00 23.72 19 ALA C CA 1
ATOM 5212 C C . ALA C 1 18 ? -23.948 63.152 8.749 1.00 24.22 19 ALA C C 1
ATOM 5213 O O . ALA C 1 18 ? -23.581 62.681 7.661 1.00 24.74 19 ALA C O 1
ATOM 5220 N N . ASN C 1 19 ? -23.702 62.537 9.906 1.00 23.84 20 ASN C N 1
ATOM 5221 C CA . ASN C 1 19 ? -22.966 61.273 9.949 1.00 23.88 20 ASN C CA 1
ATOM 5222 C C . ASN C 1 19 ? -23.644 60.203 9.105 1.00 23.01 20 ASN C C 1
ATOM 5223 O O . ASN C 1 19 ? -22.975 59.447 8.396 1.00 23.00 20 ASN C O 1
ATOM 5234 N N . LEU C 1 20 ? -24.969 60.081 9.224 1.00 21.80 21 LEU C N 1
ATOM 5235 C CA . LEU C 1 20 ? -25.671 58.972 8.587 1.00 21.41 21 LEU C CA 1
ATOM 5236 C C . LEU C 1 20 ? -25.711 59.140 7.081 1.00 22.69 21 LEU C C 1
ATOM 5237 O O . LEU C 1 20 ? -25.707 58.144 6.351 1.00 24.15 21 LEU C O 1
ATOM 5253 N N . ASN C 1 21 ? -25.729 60.379 6.595 1.00 23.33 22 ASN C N 1
ATOM 5254 C CA . ASN C 1 21 ? -25.633 60.584 5.152 1.00 23.83 22 ASN C CA 1
ATOM 5255 C C . ASN C 1 21 ? -24.249 60.231 4.620 1.00 25.62 22 ASN C C 1
ATOM 5256 O O . ASN C 1 21 ? -24.124 59.713 3.502 1.00 26.61 22 ASN C O 1
ATOM 5267 N N . VAL C 1 22 ? -23.191 60.527 5.378 1.00 25.33 23 VAL C N 1
ATOM 5268 C CA . VAL C 1 22 ? -21.862 60.109 4.949 1.00 24.57 23 VAL C CA 1
ATOM 5269 C C . VAL C 1 22 ? -21.758 58.592 4.987 1.00 24.51 23 VAL C C 1
ATOM 5270 O O . VAL C 1 22 ? -21.163 57.970 4.091 1.00 24.35 23 VAL C O 1
ATOM 5283 N N . PHE C 1 23 ? -22.353 57.973 6.011 1.00 23.56 24 PHE C N 1
ATOM 5284 C CA . PHE C 1 23 ? -22.272 56.525 6.176 1.00 22.70 24 PHE C CA 1
ATOM 5285 C C . PHE C 1 23 ? -23.007 55.791 5.057 1.00 22.23 24 PHE C C 1
ATOM 5286 O O . PHE C 1 23 ? -22.499 54.797 4.531 1.00 22.78 24 PHE C O 1
ATOM 5303 N N . THR C 1 24 ? -24.208 56.244 4.680 1.00 22.27 25 THR C N 1
ATOM 5304 C CA . THR C 1 24 ? -24.930 55.518 3.637 1.00 22.01 25 THR C CA 1
ATOM 5305 C C . THR C 1 24 ? -24.201 55.612 2.301 1.00 21.23 25 THR C C 1
ATOM 5306 O O . THR C 1 24 ? -24.194 54.648 1.526 1.00 21.45 25 THR C O 1
ATOM 5317 N N . VAL C 1 25 ? -23.563 56.749 2.018 1.00 21.23 26 VAL C N 1
ATOM 5318 C CA . VAL C 1 25 ? -22.762 56.839 0.800 1.00 22.14 26 VAL C CA 1
ATOM 5319 C C . VAL C 1 25 ? -21.566 55.894 0.878 1.00 22.24 26 VAL C C 1
ATOM 5320 O O . VAL C 1 25 ? -21.205 55.254 -0.116 1.00 22.36 26 VAL C O 1
ATOM 5333 N N . LYS C 1 26 ? -20.945 55.775 2.057 1.00 21.68 27 LYS C N 1
ATOM 5334 C CA . LYS C 1 26 ? -19.858 54.811 2.239 1.00 22.80 27 LYS C CA 1
ATOM 5335 C C . LYS C 1 26 ? -20.343 53.381 2.027 1.00 22.29 27 LYS C C 1
ATOM 5336 O O . LYS C 1 26 ? -19.625 52.551 1.457 1.00 22.37 27 LYS C O 1
ATOM 5355 N N . ILE C 1 27 ? -21.550 53.065 2.505 1.00 20.81 28 ILE C N 1
ATOM 5356 C CA . ILE C 1 27 ? -22.104 51.731 2.294 1.00 19.56 28 ILE C CA 1
ATOM 5357 C C . ILE C 1 27 ? -22.215 51.445 0.811 1.00 20.40 28 ILE C C 1
ATOM 5358 O O . ILE C 1 27 ? -21.918 50.331 0.357 1.00 20.81 28 ILE C O 1
ATOM 5374 N N . HIS C 1 28 ? -22.646 52.442 0.035 1.00 21.17 29 HIS C N 1
ATOM 5375 C CA . HIS C 1 28 ? -22.707 52.277 -1.414 1.00 22.27 29 HIS C CA 1
ATOM 5376 C C . HIS C 1 28 ? -21.325 52.082 -2.017 1.00 22.44 29 HIS C C 1
ATOM 5377 O O . HIS C 1 28 ? -21.156 51.250 -2.912 1.00 21.46 29 HIS C O 1
ATOM 5391 N N . GLN C 1 29 ? -20.333 52.837 -1.553 1.00 22.79 30 GLN C N 1
ATOM 5392 C CA . GLN C 1 29 ? -18.970 52.637 -2.030 1.00 22.58 30 GLN C CA 1
ATOM 5393 C C . GLN C 1 29 ? -18.544 51.182 -1.869 1.00 22.99 30 GLN C C 1
ATOM 5394 O O . GLN C 1 29 ? -17.976 50.575 -2.788 1.00 24.43 30 GLN C O 1
ATOM 5408 N N . ILE C 1 30 ? -18.809 50.610 -0.695 1.00 22.35 31 ILE C N 1
ATOM 5409 C CA . ILE C 1 30 ? -18.447 49.220 -0.425 1.00 21.82 31 ILE C CA 1
ATOM 5410 C C . ILE C 1 30 ? -19.248 48.266 -1.314 1.00 21.66 31 ILE C C 1
ATOM 5411 O O . ILE C 1 30 ? -18.685 47.335 -1.914 1.00 22.42 31 ILE C O 1
ATOM 5427 N N . HIS C 1 31 ? -20.568 48.495 -1.403 1.00 20.67 32 HIS C N 1
ATOM 5428 C CA . HIS C 1 31 ? -21.492 47.745 -2.260 1.00 20.36 32 HIS C CA 1
ATOM 5429 C C . HIS C 1 31 ? -20.985 47.667 -3.703 1.00 21.01 32 HIS C C 1
ATOM 5430 O O . HIS C 1 31 ? -20.997 46.598 -4.333 1.00 22.43 32 HIS C O 1
ATOM 5444 N N . TRP C 1 32 ? -20.524 48.795 -4.233 1.00 19.89 33 TRP C N 1
ATOM 5445 C CA . TRP C 1 32 ? -20.148 48.870 -5.644 1.00 20.18 33 TRP C CA 1
ATOM 5446 C C . TRP C 1 32 ? -18.770 48.273 -5.925 1.00 21.72 33 TRP C C 1
ATOM 5447 O O . TRP C 1 32 ? -18.587 47.593 -6.938 1.00 22.27 33 TRP C O 1
ATOM 5468 N N . TYR C 1 33 ? -17.786 48.542 -5.071 1.00 21.83 34 TYR C N 1
ATOM 5469 C CA . TYR C 1 33 ? -16.403 48.246 -5.397 1.00 22.13 34 TYR C CA 1
ATOM 5470 C C . TYR C 1 33 ? -15.915 46.906 -4.871 1.00 22.29 34 TYR C C 1
ATOM 5471 O O . TYR C 1 33 ? -14.840 46.459 -5.274 1.00 22.57 34 TYR C O 1
ATOM 5489 N N . MET C 1 34 ? -16.678 46.237 -4.018 1.00 22.19 35 MET C N 1
ATOM 5490 C CA . MET C 1 34 ? -16.191 45.013 -3.406 1.00 22.28 35 MET C CA 1
ATOM 5491 C C . MET C 1 34 ? -15.900 43.937 -4.445 1.00 22.25 35 MET C C 1
ATOM 5492 O O . MET C 1 34 ? -16.576 43.816 -5.471 1.00 21.87 35 MET C O 1
ATOM 5506 N N . ARG C 1 35 ? -14.888 43.136 -4.142 1.00 22.74 36 ARG C N 1
ATOM 5507 C CA . ARG C 1 35 ? -14.549 41.950 -4.905 1.00 23.53 36 ARG C CA 1
ATOM 5508 C C . ARG C 1 35 ? -14.138 40.864 -3.925 1.00 25.47 36 ARG C C 1
ATOM 5509 O O . ARG C 1 35 ? -13.723 41.145 -2.801 1.00 28.44 36 ARG C O 1
ATOM 5530 N N . GLY C 1 36 ? -14.260 39.618 -4.359 1.00 23.99 37 GLY C N 1
ATOM 5531 C CA . GLY C 1 36 ? -13.868 38.477 -3.555 1.00 24.34 37 GLY C CA 1
ATOM 5532 C C . GLY C 1 36 ? -14.965 37.434 -3.491 1.00 23.64 37 GLY C C 1
ATOM 5533 O O . GLY C 1 36 ? -16.077 37.621 -3.982 1.00 22.37 37 GLY C O 1
ATOM 5537 N N . HIS C 1 37 ? -14.620 36.308 -2.863 1.00 24.37 38 HIS C N 1
ATOM 5538 C CA . HIS C 1 37 ? -15.497 35.144 -2.914 1.00 25.14 38 HIS C CA 1
ATOM 5539 C C . HIS C 1 37 ? -16.814 35.378 -2.189 1.00 24.40 38 HIS C C 1
ATOM 5540 O O . HIS C 1 37 ? -17.797 34.698 -2.492 1.00 24.71 38 HIS C O 1
ATOM 5554 N N . ASN C 1 38 ? -16.860 36.309 -1.241 1.00 24.34 39 ASN C N 1
ATOM 5555 C CA . ASN C 1 38 ? -18.086 36.608 -0.518 1.00 25.23 39 ASN C CA 1
ATOM 5556 C C . ASN C 1 38 ? -18.882 37.714 -1.184 1.00 24.72 39 ASN C C 1
ATOM 5557 O O . ASN C 1 38 ? -19.801 38.270 -0.566 1.00 23.07 39 ASN C O 1
ATOM 5568 N N . PHE C 1 39 ? -18.576 38.015 -2.449 1.00 21.56 40 PHE C N 1
ATOM 5569 C CA . PHE C 1 39 ? -19.205 39.143 -3.129 1.00 21.30 40 PHE C CA 1
ATOM 5570 C C . PHE C 1 39 ? -20.729 39.084 -3.063 1.00 21.47 40 PHE C C 1
ATOM 5571 O O . PHE C 1 39 ? -21.385 40.085 -2.742 1.00 22.89 40 PHE C O 1
ATOM 5588 N N . PHE C 1 40 ? -21.323 37.950 -3.447 1.00 20.03 41 PHE C N 1
ATOM 5589 C CA . PHE C 1 40 ? -22.771 37.934 -3.620 1.00 20.26 41 PHE C CA 1
ATOM 5590 C C . PHE C 1 40 ? -23.487 38.165 -2.295 1.00 21.38 41 PHE C C 1
ATOM 5591 O O . PHE C 1 40 ? -24.492 38.886 -2.234 1.00 22.00 41 PHE C O 1
ATOM 5608 N N . THR C 1 41 ? -22.968 37.574 -1.220 1.00 21.60 42 THR C N 1
ATOM 5609 C CA . THR C 1 41 ? -23.575 37.730 0.102 1.00 20.85 42 THR C CA 1
ATOM 5610 C C . THR C 1 41 ? -23.406 39.149 0.638 1.00 19.63 42 THR C C 1
ATOM 5611 O O . THR C 1 41 ? -24.373 39.761 1.111 1.00 19.04 42 THR C O 1
ATOM 5622 N N . LEU C 1 42 ? -22.183 39.688 0.585 1.00 19.33 43 LEU C N 1
ATOM 5623 C CA . LEU C 1 42 ? -21.942 41.008 1.162 1.00 20.40 43 LEU C CA 1
ATOM 5624 C C . LEU C 1 42 ? -22.464 42.138 0.280 1.00 19.61 43 LEU C C 1
ATOM 5625 O O . LEU C 1 42 ? -22.824 43.201 0.800 1.00 20.23 43 LEU C O 1
ATOM 5641 N N . HIS C 1 43 ? -22.542 41.935 -1.038 1.00 19.18 44 HIS C N 1
ATOM 5642 C CA . HIS C 1 43 ? -23.159 42.937 -1.903 1.00 19.75 44 HIS C CA 1
ATOM 5643 C C . HIS C 1 43 ? -24.616 43.150 -1.501 1.00 19.71 44 HIS C C 1
ATOM 5644 O O . HIS C 1 43 ? -25.077 44.284 -1.336 1.00 19.34 44 HIS C O 1
ATOM 5659 N N . GLU C 1 44 ? -25.342 42.056 -1.288 1.00 19.95 45 GLU C N 1
ATOM 5660 C CA . GLU C 1 44 ? -26.721 42.143 -0.828 1.00 20.05 45 GLU C CA 1
ATOM 5661 C C . GLU C 1 44 ? -26.806 42.674 0.600 1.00 20.22 45 GLU C C 1
ATOM 5662 O O . GLU C 1 44 ? -27.701 43.466 0.926 1.00 20.94 45 GLU C O 1
ATOM 5674 N N . LYS C 1 45 ? -25.893 42.243 1.467 1.00 19.94 46 LYS C N 1
ATOM 5675 C CA . LYS C 1 45 ? -25.896 42.720 2.842 1.00 20.89 46 LYS C CA 1
ATOM 5676 C C . LYS C 1 45 ? -25.768 44.236 2.893 1.00 20.65 46 LYS C C 1
ATOM 5677 O O . LYS C 1 45 ? -26.380 44.891 3.760 1.00 20.37 46 LYS C O 1
ATOM 5696 N N . MET C 1 46 ? -24.964 44.813 1.987 1.00 19.89 47 MET C N 1
ATOM 5697 C CA . MET C 1 46 ? -24.826 46.264 1.971 1.00 19.97 47 MET C CA 1
ATOM 5698 C C . MET C 1 46 ? -26.129 46.945 1.581 1.00 19.99 47 MET C C 1
ATOM 5699 O O . MET C 1 46 ? -26.399 48.048 2.053 1.00 20.88 47 MET C O 1
ATOM 5713 N N . ASP C 1 47 ? -26.945 46.330 0.722 1.00 19.49 48 ASP C N 1
ATOM 5714 C CA . ASP C 1 47 ? -28.257 46.906 0.436 1.00 21.35 48 ASP C CA 1
ATOM 5715 C C . ASP C 1 47 ? -29.131 46.926 1.689 1.00 21.20 48 ASP C C 1
ATOM 5716 O O . ASP C 1 47 ? -29.883 47.884 1.915 1.00 22.00 48 ASP C O 1
ATOM 5725 N N . ASP C 1 48 ? -29.074 45.862 2.494 1.00 21.00 49 ASP C N 1
ATOM 5726 C CA . ASP C 1 48 ? -29.824 45.848 3.748 1.00 21.42 49 ASP C CA 1
ATOM 5727 C C . ASP C 1 48 ? -29.381 46.985 4.656 1.00 20.38 49 ASP C C 1
ATOM 5728 O O . ASP C 1 48 ? -30.216 47.667 5.262 1.00 20.59 49 ASP C O 1
ATOM 5737 N N . LEU C 1 49 ? -28.065 47.174 4.806 1.00 19.52 50 LEU C N 1
ATOM 5738 C CA . LEU C 1 49 ? -27.569 48.238 5.676 1.00 20.52 50 LEU C CA 1
ATOM 5739 C C . LEU C 1 49 ? -27.921 49.614 5.124 1.00 20.52 50 LEU C C 1
ATOM 5740 O O . LEU C 1 49 ? -28.249 50.535 5.888 1.00 21.43 50 LEU C O 1
ATOM 5756 N N . TYR C 1 50 ? -27.832 49.774 3.801 1.00 19.30 51 TYR C N 1
ATOM 5757 C CA . TYR C 1 50 ? -28.181 51.047 3.187 1.00 20.20 51 TYR C CA 1
ATOM 5758 C C . TYR C 1 50 ? -29.615 51.435 3.541 1.00 21.73 51 TYR C C 1
ATOM 5759 O O . TYR C 1 50 ? -29.890 52.578 3.927 1.00 23.59 51 TYR C O 1
ATOM 5777 N N . SER C 1 51 ? -30.541 50.490 3.416 1.00 21.25 52 SER C N 1
ATOM 5778 C CA . SER C 1 51 ? -31.932 50.758 3.752 1.00 22.43 52 SER C CA 1
ATOM 5779 C C . SER C 1 51 ? -32.082 51.072 5.225 1.00 21.52 52 SER C C 1
ATOM 5780 O O . SER C 1 51 ? -32.799 52.010 5.600 1.00 21.48 52 SER C O 1
ATOM 5788 N N . GLU C 1 52 ? -31.418 50.294 6.074 1.00 21.25 53 GLU C N 1
ATOM 5789 C CA . GLU C 1 52 ? -31.619 50.448 7.514 1.00 20.63 53 GLU C CA 1
ATOM 5790 C C . GLU C 1 52 ? -31.091 51.791 7.993 1.00 20.78 53 GLU C C 1
ATOM 5791 O O . GLU C 1 52 ? -31.766 52.505 8.747 1.00 22.58 53 GLU C O 1
ATOM 5803 N N . PHE C 1 53 ? -29.877 52.146 7.589 1.00 19.74 54 PHE C N 1
ATOM 5804 C CA . PHE C 1 53 ? -29.303 53.384 8.078 1.00 20.82 54 PHE C CA 1
ATOM 5805 C C . PHE C 1 53 ? -29.878 54.591 7.360 1.00 21.33 54 PHE C C 1
ATOM 5806 O O . PHE C 1 53 ? -29.902 55.680 7.935 1.00 22.12 54 PHE C O 1
ATOM 5823 N N . GLY C 1 54 ? -30.399 54.415 6.154 1.00 21.42 55 GLY C N 1
ATOM 5824 C CA . GLY C 1 54 ? -31.202 55.469 5.554 1.00 21.51 55 GLY C CA 1
ATOM 5825 C C . GLY C 1 54 ? -32.465 55.753 6.349 1.00 20.98 55 GLY C C 1
ATOM 5826 O O . GLY C 1 54 ? -32.868 56.907 6.499 1.00 21.25 55 GLY C O 1
ATOM 5830 N N A GLU C 1 55 ? -33.103 54.702 6.875 0.57 20.54 56 GLU C N 1
ATOM 5831 N N B GLU C 1 55 ? -33.099 54.703 6.882 0.43 20.57 56 GLU C N 1
ATOM 5832 C CA A GLU C 1 55 ? -34.279 54.900 7.716 0.57 21.76 56 GLU C CA 1
ATOM 5833 C CA B GLU C 1 55 ? -34.279 54.901 7.717 0.43 21.76 56 GLU C CA 1
ATOM 5834 C C A GLU C 1 55 ? -33.903 55.522 9.058 0.57 22.01 56 GLU C C 1
ATOM 5835 C C B GLU C 1 55 ? -33.908 55.515 9.064 0.43 22.00 56 GLU C C 1
ATOM 5836 O O A GLU C 1 55 ? -34.636 56.373 9.573 0.57 22.69 56 GLU C O 1
ATOM 5837 O O B GLU C 1 55 ? -34.650 56.351 9.589 0.43 22.68 56 GLU C O 1
ATOM 5860 N N . GLN C 1 56 ? -32.773 55.111 9.646 1.00 21.39 57 GLN C N 1
ATOM 5861 C CA . GLN C 1 56 ? -32.283 55.785 10.852 1.00 22.92 57 GLN C CA 1
ATOM 5862 C C . GLN C 1 56 ? -32.151 57.274 10.586 1.00 22.07 57 GLN C C 1
ATOM 5863 O O . GLN C 1 56 ? -32.584 58.116 11.380 1.00 21.22 57 GLN C O 1
ATOM 5878 N N . MET C 1 57 ? -31.557 57.614 9.447 1.00 21.38 58 MET C N 1
ATOM 5879 C CA . MET C 1 57 ? -31.324 59.010 9.132 1.00 21.99 58 MET C CA 1
ATOM 5880 C C . MET C 1 57 ? -32.639 59.788 9.068 1.00 21.43 58 MET C C 1
ATOM 5881 O O . MET C 1 57 ? -32.767 60.877 9.654 1.00 22.65 58 MET C O 1
ATOM 5895 N N . ASP C 1 58 ? -33.635 59.236 8.369 1.00 19.85 59 ASP C N 1
ATOM 5896 C CA . ASP C 1 58 ? -34.920 59.912 8.246 1.00 20.12 59 ASP C CA 1
ATOM 5897 C C . ASP C 1 58 ? -35.586 60.051 9.611 1.00 20.95 59 ASP C C 1
ATOM 5898 O O . ASP C 1 58 ? -36.178 61.094 9.918 1.00 21.09 59 ASP C O 1
ATOM 5907 N N . GLU C 1 59 ? -35.477 59.014 10.452 1.00 21.36 60 GLU C N 1
ATOM 5908 C CA . GLU C 1 59 ? -36.081 59.062 11.783 1.00 24.09 60 GLU C CA 1
ATOM 5909 C C . GLU C 1 59 ? -35.415 60.120 12.642 1.00 21.72 60 GLU C C 1
ATOM 5910 O O . GLU C 1 59 ? -36.091 60.846 13.384 1.00 21.66 60 GLU C O 1
ATOM 5922 N N . VAL C 1 60 ? -34.088 60.217 12.559 1.00 21.14 61 VAL C N 1
ATOM 5923 C CA . VAL C 1 60 ? -33.364 61.242 13.309 1.00 22.08 61 VAL C CA 1
ATOM 5924 C C . VAL C 1 60 ? -33.778 62.630 12.840 1.00 21.63 61 VAL C C 1
ATOM 5925 O O . VAL C 1 60 ? -34.074 63.516 13.646 1.00 22.64 61 VAL C O 1
ATOM 5938 N N . ALA C 1 61 ? -33.810 62.837 11.527 1.00 20.42 62 ALA C N 1
ATOM 5939 C CA . ALA C 1 61 ? -34.171 64.147 11.000 1.00 20.45 62 ALA C CA 1
ATOM 5940 C C . ALA C 1 61 ? -35.584 64.539 11.411 1.00 21.32 62 ALA C C 1
ATOM 5941 O O . ALA C 1 61 ? -35.846 65.703 11.738 1.00 23.23 62 ALA C O 1
ATOM 5948 N N . GLU C 1 62 ? -36.523 63.589 11.365 1.00 20.87 63 GLU C N 1
ATOM 5949 C CA . GLU C 1 62 ? -37.905 63.921 11.683 1.00 21.28 63 GLU C CA 1
ATOM 5950 C C . GLU C 1 62 ? -38.145 64.025 13.184 1.00 22.31 63 GLU C C 1
ATOM 5951 O O . GLU C 1 62 ? -39.047 64.755 13.600 1.00 22.61 63 GLU C O 1
ATOM 5963 N N . ARG C 1 63 ? -37.364 63.318 14.002 1.00 21.61 64 ARG C N 1
ATOM 5964 C CA . ARG C 1 63 ? -37.406 63.578 15.431 1.00 21.10 64 ARG C CA 1
ATOM 5965 C C . ARG C 1 63 ? -36.895 64.981 15.711 1.00 21.42 64 ARG C C 1
ATOM 5966 O O . ARG C 1 63 ? -37.467 65.701 16.534 1.00 20.71 64 ARG C O 1
ATOM 5987 N N . LEU C 1 64 ? -35.821 65.386 15.026 1.00 22.63 65 LEU C N 1
ATOM 5988 C CA . LEU C 1 64 ? -35.317 66.744 15.168 1.00 22.74 65 LEU C CA 1
ATOM 5989 C C . LEU C 1 64 ? -36.385 67.760 14.782 1.00 23.25 65 LEU C C 1
ATOM 5990 O O . LEU C 1 64 ? -36.597 68.748 15.496 1.00 23.82 65 LEU C O 1
ATOM 6006 N N . LEU C 1 65 ? -37.089 67.525 13.669 1.00 22.58 66 LEU C N 1
ATOM 6007 C CA . LEU C 1 65 ? -38.185 68.413 13.303 1.00 23.26 66 LEU C CA 1
ATOM 6008 C C . LEU C 1 65 ? -39.201 68.508 14.436 1.00 22.86 66 LEU C C 1
ATOM 6009 O O . LEU C 1 65 ? -39.637 69.604 14.810 1.00 22.96 66 LEU C O 1
ATOM 6025 N N . ALA C 1 66 ? -39.573 67.360 15.009 1.00 22.43 67 ALA C N 1
ATOM 6026 C CA . ALA C 1 66 ? -40.644 67.296 15.989 1.00 22.43 67 ALA C CA 1
ATOM 6027 C C . ALA C 1 66 ? -40.280 67.960 17.315 1.00 21.65 67 ALA C C 1
ATOM 6028 O O . ALA C 1 66 ? -41.189 68.301 18.080 1.00 23.70 67 ALA C O 1
ATOM 6035 N N . ILE C 1 67 ? -38.991 68.150 17.612 1.00 25.00 68 ILE C N 1
ATOM 6036 C CA . ILE C 1 67 ? -38.594 68.884 18.818 1.00 25.47 68 ILE C CA 1
ATOM 6037 C C . ILE C 1 67 ? -38.245 70.341 18.511 1.00 26.38 68 ILE C C 1
ATOM 6038 O O . ILE C 1 67 ? -37.718 71.053 19.384 1.00 27.43 68 ILE C O 1
ATOM 6054 N N . GLY C 1 68 ? -38.575 70.817 17.319 1.00 27.41 69 GLY C N 1
ATOM 6055 C CA . GLY C 1 68 ? -38.406 72.208 16.965 1.00 30.02 69 GLY C CA 1
ATOM 6056 C C . GLY C 1 68 ? -37.108 72.528 16.258 1.00 29.88 69 GLY C C 1
ATOM 6057 O O . GLY C 1 68 ? -36.775 73.711 16.121 1.00 30.94 69 GLY C O 1
ATOM 6061 N N . GLY C 1 69 ? -36.372 71.518 15.805 1.00 28.40 70 GLY C N 1
ATOM 6062 C CA . GLY C 1 69 ? -35.101 71.728 15.145 1.00 28.07 70 GLY C CA 1
ATOM 6063 C C . GLY C 1 69 ? -35.217 71.776 13.622 1.00 27.68 70 GLY C C 1
ATOM 6064 O O . GLY C 1 69 ? -36.298 71.654 13.043 1.00 28.14 70 GLY C O 1
ATOM 6068 N N . SER C 1 70 ? -34.061 71.937 12.979 1.00 26.52 71 SER C N 1
ATOM 6069 C CA . SER C 1 70 ? -33.970 72.150 11.532 1.00 26.92 71 SER C CA 1
ATOM 6070 C C . SER C 1 70 ? -32.848 71.272 10.997 1.00 26.09 71 SER C C 1
ATOM 6071 O O . SER C 1 70 ? -31.667 71.641 11.107 1.00 27.37 71 SER C O 1
ATOM 6079 N N . PRO C 1 71 ? -33.166 70.138 10.373 1.00 25.73 72 PRO C N 1
ATOM 6080 C CA . PRO C 1 71 ? -32.104 69.220 9.947 1.00 25.45 72 PRO C CA 1
ATOM 6081 C C . PRO C 1 71 ? -31.262 69.789 8.811 1.00 25.68 72 PRO C C 1
ATOM 6082 O O . PRO C 1 71 ? -31.770 70.422 7.880 1.00 25.37 72 PRO C O 1
ATOM 6093 N N . PHE C 1 72 ? -29.956 69.538 8.893 1.00 26.21 73 PHE C N 1
ATOM 6094 C CA . PHE C 1 72 ? -29.086 69.707 7.736 1.00 25.10 73 PHE C CA 1
ATOM 6095 C C . PHE C 1 72 ? -29.687 68.971 6.545 1.00 23.91 73 PHE C C 1
ATOM 6096 O O . PHE C 1 72 ? -30.248 67.881 6.687 1.00 22.48 73 PHE C O 1
ATOM 6113 N N . SER C 1 73 ? -29.571 69.567 5.347 1.00 24.06 74 SER C N 1
ATOM 6114 C CA . SER C 1 73 ? -30.272 68.981 4.205 1.00 23.46 74 SER C CA 1
ATOM 6115 C C . SER C 1 73 ? -29.574 69.262 2.884 1.00 24.10 74 SER C C 1
ATOM 6116 O O . SER C 1 73 ? -30.240 69.395 1.850 1.00 24.54 74 SER C O 1
ATOM 6124 N N . THR C 1 74 ? -28.247 69.357 2.907 1.00 23.91 75 THR C N 1
ATOM 6125 C CA . THR C 1 74 ? -27.406 69.524 1.730 1.00 24.53 75 THR C CA 1
ATOM 6126 C C . THR C 1 74 ? -26.131 68.726 1.967 1.00 24.47 75 THR C C 1
ATOM 6127 O O . THR C 1 74 ? -25.730 68.502 3.117 1.00 24.47 75 THR C O 1
ATOM 6138 N N . LEU C 1 75 ? -25.486 68.303 0.878 1.00 25.21 76 LEU C N 1
ATOM 6139 C CA A LEU C 1 75 ? -24.213 67.604 1.016 0.71 25.25 76 LEU C CA 1
ATOM 6140 C CA B LEU C 1 75 ? -24.212 67.607 1.016 0.29 25.32 76 LEU C CA 1
ATOM 6141 C C . LEU C 1 75 ? -23.181 68.503 1.681 1.00 26.22 76 LEU C C 1
ATOM 6142 O O . LEU C 1 75 ? -22.373 68.040 2.494 1.00 26.90 76 LEU C O 1
ATOM 6173 N N . LYS C 1 76 ? -23.194 69.792 1.342 1.00 25.93 77 LYS C N 1
ATOM 6174 C CA . LYS C 1 76 ? -22.243 70.726 1.931 1.00 28.16 77 LYS C CA 1
ATOM 6175 C C . LYS C 1 76 ? -22.359 70.723 3.450 1.00 28.07 77 LYS C C 1
ATOM 6176 O O . LYS C 1 76 ? -21.352 70.670 4.164 1.00 28.66 77 LYS C O 1
ATOM 6195 N N . GLU C 1 77 ? -23.587 70.775 3.965 1.00 26.97 78 GLU C N 1
ATOM 6196 C CA . GLU C 1 77 ? -23.768 70.763 5.412 1.00 27.48 78 GLU C CA 1
ATOM 6197 C C . GLU C 1 77 ? -23.342 69.428 6.012 1.00 26.81 78 GLU C C 1
ATOM 6198 O O . GLU C 1 77 ? -22.740 69.397 7.090 1.00 28.29 78 GLU C O 1
ATOM 6210 N N . PHE C 1 78 ? -23.641 68.315 5.337 1.00 25.89 79 PHE C N 1
ATOM 6211 C CA . PHE C 1 78 ? -23.235 67.017 5.871 1.00 25.53 79 PHE C CA 1
ATOM 6212 C C . PHE C 1 78 ? -21.720 66.952 6.016 1.00 28.14 79 PHE C C 1
ATOM 6213 O O . PHE C 1 78 ? -21.201 66.517 7.049 1.00 28.53 79 PHE C O 1
ATOM 6230 N N . LEU C 1 79 ? -20.987 67.389 4.981 1.00 28.04 80 LEU C N 1
ATOM 6231 C CA . LEU C 1 79 ? -19.527 67.344 5.050 1.00 29.52 80 LEU C CA 1
ATOM 6232 C C . LEU C 1 79 ? -18.980 68.312 6.090 1.00 31.15 80 LEU C C 1
ATOM 6233 O O . LEU C 1 79 ? -17.957 68.024 6.718 1.00 33.98 80 LEU C O 1
ATOM 6249 N N . GLU C 1 80 ? -19.647 69.450 6.299 1.00 30.87 81 GLU C N 1
ATOM 6250 C CA . GLU C 1 80 ? -19.185 70.416 7.288 1.00 34.66 81 GLU C CA 1
ATOM 6251 C C . GLU C 1 80 ? -19.329 69.895 8.709 1.00 33.39 81 GLU C C 1
ATOM 6252 O O . GLU C 1 80 ? -18.625 70.377 9.602 1.00 35.46 81 GLU C O 1
ATOM 6264 N N . ASN C 1 81 ? -20.226 68.929 8.936 1.00 30.42 82 ASN C N 1
ATOM 6265 C CA . ASN C 1 81 ? -20.610 68.544 10.287 1.00 29.94 82 ASN C CA 1
ATOM 6266 C C . ASN C 1 81 ? -20.320 67.092 10.650 1.00 29.76 82 ASN C C 1
ATOM 6267 O O . ASN C 1 81 ? -20.233 66.788 11.844 1.00 32.56 82 ASN C O 1
ATOM 6278 N N . ALA C 1 82 ? -20.128 66.202 9.681 1.00 27.54 83 ALA C N 1
ATOM 6279 C CA . ALA C 1 82 ? -19.983 64.785 9.988 1.00 26.89 83 ALA C CA 1
ATOM 6280 C C . ALA C 1 82 ? -18.638 64.504 10.652 1.00 28.08 83 ALA C C 1
ATOM 6281 O O . ALA C 1 82 ? -17.609 65.079 10.284 1.00 28.46 83 ALA C O 1
ATOM 6288 N N . SER C 1 83 ? -18.655 63.617 11.651 1.00 28.73 84 SER C N 1
ATOM 6289 C CA . SER C 1 83 ? -17.419 63.049 12.171 1.00 29.08 84 SER C CA 1
ATOM 6290 C C . SER C 1 83 ? -17.068 61.726 11.496 1.00 28.57 84 SER C C 1
ATOM 6291 O O . SER C 1 83 ? -15.910 61.303 11.569 1.00 29.28 84 SER C O 1
ATOM 6299 N N . VAL C 1 84 ? -18.038 61.072 10.842 1.00 26.60 85 VAL C N 1
ATOM 6300 C CA . VAL C 1 84 ? -17.731 59.940 9.977 1.00 28.02 85 VAL C CA 1
ATOM 6301 C C . VAL C 1 84 ? -16.854 60.423 8.830 1.00 30.23 85 VAL C C 1
ATOM 6302 O O . VAL C 1 84 ? -17.116 61.467 8.218 1.00 29.17 85 VAL C O 1
ATOM 6315 N N . GLU C 1 85 ? -15.812 59.655 8.531 1.00 32.09 86 GLU C N 1
ATOM 6316 C CA . GLU C 1 85 ? -14.856 59.993 7.484 1.00 32.53 86 GLU C CA 1
ATOM 6317 C C . GLU C 1 85 ? -15.158 59.231 6.198 1.00 29.80 86 GLU C C 1
ATOM 6318 O O . GLU C 1 85 ? -15.730 58.137 6.215 1.00 29.90 86 GLU C O 1
ATOM 6330 N N . GLU C 1 86 ? -14.775 59.837 5.076 1.00 28.67 87 GLU C N 1
ATOM 6331 C CA . GLU C 1 86 ? -14.926 59.226 3.762 1.00 28.18 87 GLU C CA 1
ATOM 6332 C C . GLU C 1 86 ? -13.643 59.463 2.983 1.00 29.45 87 GLU C C 1
ATOM 6333 O O . GLU C 1 86 ? -12.893 60.413 3.242 1.00 30.89 87 GLU C O 1
ATOM 6345 N N . ALA C 1 87 ? -13.393 58.582 2.013 1.00 29.46 88 ALA C N 1
ATOM 6346 C CA . ALA C 1 87 ? -12.231 58.709 1.161 1.00 31.18 88 ALA C CA 1
ATOM 6347 C C . ALA C 1 87 ? -12.587 58.143 -0.206 1.00 29.23 88 ALA C C 1
ATOM 6348 O O . ALA C 1 87 ? -13.314 57.148 -0.279 1.00 27.91 88 ALA C O 1
ATOM 6355 N N . PRO C 1 88 ? -12.123 58.753 -1.290 1.00 30.56 89 PRO C N 1
ATOM 6356 C CA . PRO C 1 88 ? -12.417 58.200 -2.614 1.00 31.69 89 PRO C CA 1
ATOM 6357 C C . PRO C 1 88 ? -11.793 56.820 -2.768 1.00 31.59 89 PRO C C 1
ATOM 6358 O O . PRO C 1 88 ? -10.793 56.494 -2.124 1.00 31.53 89 PRO C O 1
ATOM 6369 N N . TYR C 1 89 ? -12.413 55.991 -3.607 1.00 31.37 90 TYR C N 1
ATOM 6370 C CA . TYR C 1 89 ? -11.917 54.641 -3.866 1.00 31.21 90 TYR C CA 1
ATOM 6371 C C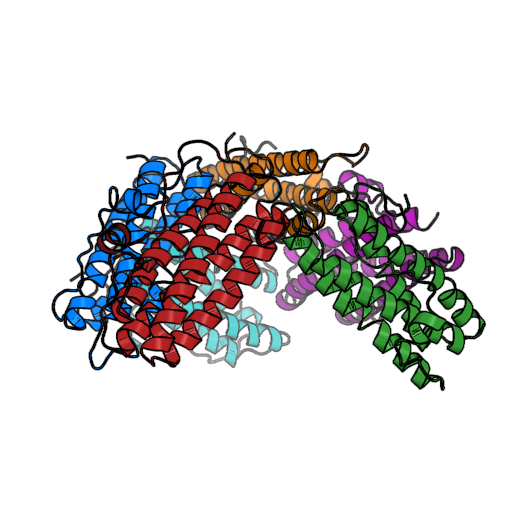 . TYR C 1 89 ? -10.930 54.730 -5.023 1.00 33.72 90 TYR C C 1
ATOM 6372 O O . TYR C 1 89 ? -11.325 54.941 -6.174 1.00 34.88 90 TYR C O 1
ATOM 6390 N N . THR C 1 90 ? -9.646 54.593 -4.721 1.00 36.28 91 THR C N 1
ATOM 6391 C CA . THR C 1 90 ? -8.617 54.751 -5.738 1.00 42.32 91 THR C CA 1
ATOM 6392 C C . THR C 1 90 ? -7.897 53.452 -6.055 1.00 47.35 91 THR C C 1
ATOM 6393 O O . THR C 1 90 ? -7.724 53.118 -7.228 1.00 54.80 91 THR C O 1
ATOM 6404 N N . LYS C 1 91 ? -7.453 52.717 -5.045 1.00 43.70 92 LYS C N 1
ATOM 6405 C CA . LYS C 1 91 ? -6.761 51.472 -5.309 1.00 44.37 92 LYS C CA 1
ATOM 6406 C C . LYS C 1 91 ? -7.512 50.306 -4.684 1.00 39.61 92 LYS C C 1
ATOM 6407 O O . LYS C 1 91 ? -8.249 50.489 -3.706 1.00 37.25 92 LYS C O 1
ATOM 6426 N N . PRO C 1 92 ? -7.334 49.097 -5.220 1.00 39.60 93 PRO C N 1
ATOM 6427 C CA . PRO C 1 92 ? -8.152 47.960 -4.778 1.00 38.94 93 PRO C CA 1
ATOM 6428 C C . PRO C 1 92 ? -7.976 47.662 -3.294 1.00 36.74 93 PRO C C 1
ATOM 6429 O O . PRO C 1 92 ? -6.859 47.633 -2.774 1.00 38.32 93 PRO C O 1
ATOM 6440 N N . LYS C 1 93 ? -9.098 47.437 -2.618 1.00 32.99 94 LYS C N 1
ATOM 6441 C CA . LYS C 1 93 ? -9.129 46.996 -1.235 1.00 31.92 94 LYS C CA 1
ATOM 6442 C C . LYS C 1 93 ? -9.670 45.573 -1.156 1.00 31.39 94 LYS C C 1
ATOM 6443 O O . LYS C 1 93 ? -10.536 45.177 -1.947 1.00 30.68 94 LYS C O 1
ATOM 6462 N N . THR C 1 94 ? -9.154 44.804 -0.200 1.00 31.86 95 THR C N 1
ATOM 6463 C CA . THR C 1 94 ? -9.702 43.481 0.050 1.00 31.02 95 THR C CA 1
ATOM 6464 C C . THR C 1 94 ? -11.053 43.604 0.735 1.00 30.74 95 THR C C 1
ATOM 6465 O O . THR C 1 94 ? -11.413 44.650 1.281 1.00 28.27 95 THR C O 1
ATOM 6476 N N . MET C 1 95 ? -11.813 42.511 0.700 1.00 27.23 96 MET C N 1
ATOM 6477 C CA . MET C 1 95 ? -13.095 42.517 1.389 1.00 28.05 96 MET C CA 1
ATOM 6478 C C . MET C 1 95 ? -12.906 42.799 2.881 1.00 27.25 96 MET C C 1
ATOM 6479 O O . MET C 1 95 ? -13.692 43.544 3.482 1.00 28.54 96 MET C O 1
ATOM 6493 N N . ASP C 1 96 ? -11.862 42.231 3.496 1.00 27.33 97 ASP C N 1
ATOM 6494 C CA . ASP C 1 96 ? -11.629 42.493 4.915 1.00 30.12 97 ASP C CA 1
ATOM 6495 C C . ASP C 1 96 ? -11.366 43.971 5.171 1.00 28.43 97 ASP C C 1
ATOM 6496 O O . ASP C 1 96 ? -11.856 44.537 6.157 1.00 28.34 97 ASP C O 1
ATOM 6505 N N . GLN C 1 97 ? -10.577 44.614 4.314 1.00 27.65 98 GLN C N 1
ATOM 6506 C CA . GLN C 1 97 ? -10.325 46.039 4.491 1.00 28.35 98 GLN C CA 1
ATOM 6507 C C . GLN C 1 97 ? -11.619 46.842 4.397 1.00 27.24 98 GLN C C 1
ATOM 6508 O O . GLN C 1 97 ? -11.812 47.815 5.140 1.00 27.48 98 GLN C O 1
ATOM 6522 N N . LEU C 1 98 ? -12.493 46.489 3.446 1.00 25.64 99 LEU C N 1
ATOM 6523 C CA . LEU C 1 98 ? -13.766 47.193 3.343 1.00 25.05 99 LEU C CA 1
ATOM 6524 C C . LEU C 1 98 ? -14.607 46.958 4.591 1.00 24.19 99 LEU C C 1
ATOM 6525 O O . LEU C 1 98 ? -15.251 47.884 5.098 1.00 24.20 99 LEU C O 1
ATOM 6541 N N . MET C 1 99 ? -14.627 45.720 5.094 1.00 23.84 100 MET C N 1
ATOM 6542 C CA . MET C 1 99 ? -15.432 45.437 6.273 1.00 25.36 100 MET C CA 1
ATOM 6543 C C . MET C 1 99 ? -14.829 46.055 7.531 1.00 25.48 100 MET C C 1
ATOM 6544 O O . MET C 1 99 ? -15.568 46.386 8.458 1.00 25.90 100 MET C O 1
ATOM 6558 N N . GLU C 1 100 ? -13.509 46.261 7.577 1.00 25.63 101 GLU C N 1
ATOM 6559 C CA . GLU C 1 100 ? -12.918 46.995 8.691 1.00 26.50 101 GLU C CA 1
ATOM 6560 C C . GLU C 1 100 ? -13.323 48.466 8.660 1.00 26.72 101 GLU C C 1
ATOM 6561 O O . GLU C 1 100 ? -13.538 49.078 9.715 1.00 27.00 101 GLU C O 1
ATOM 6573 N N . ASP C 1 101 ? -13.413 49.061 7.465 1.00 26.05 102 ASP C N 1
ATOM 6574 C CA . ASP C 1 101 ? -13.889 50.438 7.369 1.00 27.68 102 ASP C CA 1
ATOM 6575 C C . ASP C 1 101 ? -15.340 50.520 7.826 1.00 27.04 102 ASP C C 1
ATOM 6576 O O . ASP C 1 101 ? -15.723 51.421 8.588 1.00 26.48 102 ASP C O 1
ATOM 6585 N N . LEU C 1 102 ? -16.157 49.562 7.391 1.00 26.06 103 LEU C N 1
ATOM 6586 C CA . LEU C 1 102 ? -17.546 49.512 7.835 1.00 25.79 103 LEU C CA 1
ATOM 6587 C C . LEU C 1 102 ? -17.637 49.407 9.353 1.00 25.09 103 LEU C C 1
ATOM 6588 O O . LEU C 1 102 ? -18.352 50.187 9.999 1.00 25.03 103 LEU C O 1
ATOM 6604 N N . VAL C 1 103 ? -16.921 48.442 9.941 1.00 25.55 104 VAL C N 1
ATOM 6605 C CA A VAL C 1 103 ? -17.000 48.185 11.383 0.69 26.08 104 VAL C CA 1
ATOM 6606 C CA B VAL C 1 103 ? -17.069 48.212 11.374 0.31 26.04 104 VAL C CA 1
ATOM 6607 C C . VAL C 1 103 ? -16.537 49.402 12.169 1.00 25.92 104 VAL C C 1
ATOM 6608 O O . VAL C 1 103 ? -17.115 49.763 13.204 1.00 24.76 104 VAL C O 1
ATOM 6633 N N . GLY C 1 104 ? -15.456 50.036 11.702 1.00 27.20 105 GLY C N 1
ATOM 6634 C CA . GLY C 1 104 ? -14.941 51.209 12.389 1.00 29.38 105 GLY C CA 1
ATOM 6635 C C . GLY C 1 104 ? -15.965 52.326 12.446 1.00 27.75 105 GLY C C 1
ATOM 6636 O O . GLY C 1 104 ? -16.080 53.029 13.458 1.00 27.03 105 GLY C O 1
ATOM 6640 N N . THR C 1 105 ? -16.737 52.496 11.362 1.00 25.67 106 THR C N 1
ATOM 6641 C CA . THR C 1 105 ? -17.783 53.514 11.355 1.00 25.12 106 THR C CA 1
ATOM 6642 C C . THR C 1 105 ? -18.954 53.107 12.249 1.00 23.54 106 THR C C 1
ATOM 6643 O O . THR C 1 105 ? -19.545 53.957 12.922 1.00 23.93 106 THR C O 1
ATOM 6654 N N . LEU C 1 106 ? -19.304 51.817 12.273 1.00 22.70 107 LEU C N 1
ATOM 6655 C CA . LEU C 1 106 ? -20.324 51.347 13.208 1.00 22.25 107 LEU C CA 1
ATOM 6656 C C . LEU C 1 106 ? -19.922 51.617 14.654 1.00 22.58 107 LEU C C 1
ATOM 6657 O O . LEU C 1 106 ? -20.756 52.019 15.472 1.00 23.66 107 LEU C O 1
ATOM 6673 N N . GLU C 1 107 ? -18.648 51.386 14.992 1.00 23.41 108 GLU C N 1
ATOM 6674 C CA . GLU C 1 107 ? -18.188 51.638 16.352 1.00 24.80 108 GLU C CA 1
ATOM 6675 C C . GLU C 1 107 ? -18.258 53.121 16.682 1.00 25.49 108 GLU C C 1
ATOM 6676 O O . GLU C 1 107 ? -18.605 53.503 17.808 1.00 25.59 108 GLU C O 1
ATOM 6688 N N . LEU C 1 108 ? -17.910 53.969 15.714 1.00 25.83 109 LEU C N 1
ATOM 6689 C CA . LEU C 1 108 ? -18.008 55.412 15.911 1.00 27.28 109 LEU C CA 1
ATOM 6690 C C . LEU C 1 108 ? -19.443 55.818 16.202 1.00 26.18 109 LEU C C 1
ATOM 6691 O O . LEU C 1 108 ? -19.705 56.607 17.119 1.00 25.69 109 LEU C O 1
ATOM 6707 N N . LEU C 1 109 ? -20.389 55.297 15.416 1.00 25.12 110 LEU C N 1
ATOM 6708 C CA . LEU C 1 109 ? -21.787 55.635 15.630 1.00 24.49 110 LEU C CA 1
ATOM 6709 C C . LEU C 1 109 ? -22.264 55.116 16.973 1.00 24.03 110 LEU C C 1
ATOM 6710 O O . LEU C 1 109 ? -23.015 55.801 17.668 1.00 24.82 110 LEU C O 1
ATOM 6726 N N . ARG C 1 110 ? -21.869 53.890 17.336 1.00 23.26 111 ARG C N 1
ATOM 6727 C CA . ARG C 1 110 ? -22.212 53.355 18.650 1.00 23.70 111 ARG C CA 1
ATOM 6728 C C . ARG C 1 110 ? -21.789 54.314 19.751 1.00 25.06 111 ARG C C 1
ATOM 6729 O O . ARG C 1 110 ? -22.563 54.625 20.667 1.00 24.46 111 ARG C O 1
ATOM 6750 N N . ASP C 1 111 ? -20.533 54.748 19.694 1.00 25.49 112 ASP C N 1
ATOM 6751 C CA . ASP C 1 111 ? -19.966 55.535 20.776 1.00 27.10 112 ASP C CA 1
ATOM 6752 C C . ASP C 1 111 ? -20.581 56.923 20.832 1.00 26.99 112 ASP C C 1
ATOM 6753 O O . ASP C 1 111 ? -20.815 57.460 21.922 1.00 27.91 112 ASP C O 1
ATOM 6762 N N . GLU C 1 112 ? -20.882 57.508 19.674 1.00 26.70 113 GLU C N 1
ATOM 6763 C CA . GLU C 1 112 ? -21.543 58.805 19.673 1.00 26.30 113 GLU C CA 1
ATOM 6764 C C . GLU C 1 112 ? -22.998 58.667 20.105 1.00 24.29 113 GLU C C 1
ATOM 6765 O O . GLU C 1 112 ? -23.507 59.518 20.843 1.00 25.27 113 GLU C O 1
ATOM 6777 N N . TYR C 1 113 ? -23.678 57.589 19.690 1.00 24.06 114 TYR C N 1
ATOM 6778 C CA . TYR C 1 113 ? -25.046 57.377 20.167 1.00 23.41 114 TYR C CA 1
ATOM 6779 C C . TYR C 1 113 ? -25.089 57.229 21.689 1.00 24.31 114 TYR C C 1
ATOM 6780 O O . TYR C 1 113 ? -26.027 57.712 22.334 1.00 24.56 114 TYR C O 1
ATOM 6798 N N . LYS C 1 114 ? -24.098 56.545 22.279 1.00 24.33 115 LYS C N 1
ATOM 6799 C CA A LYS C 1 114 ? -24.033 56.450 23.735 0.41 26.93 115 LYS C CA 1
ATOM 6800 C CA B LYS C 1 114 ? -24.035 56.450 23.735 0.59 26.97 115 LYS C CA 1
ATOM 6801 C C . LYS C 1 114 ? -23.941 57.835 24.370 1.00 26.49 115 LYS C C 1
ATOM 6802 O O . LYS C 1 114 ? -24.565 58.095 25.411 1.00 26.55 115 LYS C O 1
ATOM 6838 N N . GLN C 1 115 ? -23.179 58.753 23.754 1.00 26.60 116 GLN C N 1
ATOM 6839 C CA . GLN C 1 115 ? -23.126 60.124 24.270 1.00 28.76 116 GLN C CA 1
ATOM 6840 C C . GLN C 1 115 ? -24.487 60.813 24.141 1.00 27.75 116 GLN C C 1
ATOM 6841 O O . GLN C 1 115 ? -24.899 61.567 25.033 1.00 27.94 116 GLN C O 1
ATOM 6855 N N . GLY C 1 116 ? -25.195 60.574 23.038 1.00 26.34 117 GLY C N 1
ATOM 6856 C CA . GLY C 1 116 ? -26.521 61.146 22.882 1.00 26.17 117 GLY C CA 1
ATOM 6857 C C . GLY C 1 116 ? -27.528 60.556 23.845 1.00 25.75 117 GLY C C 1
ATOM 6858 O O . GLY C 1 116 ? -28.435 61.258 24.310 1.00 26.54 117 GLY C O 1
ATOM 6862 N N . ILE C 1 117 ? -27.379 59.269 24.163 1.00 24.38 118 ILE C N 1
ATOM 6863 C CA . ILE C 1 117 ? -28.232 58.626 25.158 1.00 24.25 118 ILE C CA 1
ATOM 6864 C C . ILE C 1 117 ? -28.052 59.295 26.519 1.00 25.93 118 ILE C C 1
ATOM 6865 O O . ILE C 1 117 ? -29.030 59.615 27.208 1.00 25.65 118 ILE C O 1
ATOM 6881 N N . GLU C 1 118 ? -26.797 59.548 26.911 1.00 27.17 119 GLU C N 1
ATOM 6882 C CA . GLU C 1 118 ? -26.533 60.238 28.174 1.00 30.35 119 GLU C CA 1
ATOM 6883 C C . GLU C 1 118 ? -27.088 61.655 28.162 1.00 28.39 119 GLU C C 1
ATOM 6884 O O . GLU C 1 118 ? -27.657 62.119 29.157 1.00 29.47 119 GLU C O 1
ATOM 6896 N N . LEU C 1 119 ? -26.909 62.365 27.052 1.00 27.60 120 LEU C N 1
ATOM 6897 C CA . LEU C 1 119 ? -27.359 63.748 26.957 1.00 29.92 120 LEU C CA 1
ATOM 6898 C C . LEU C 1 119 ? -28.885 63.840 27.017 1.00 29.08 120 LEU C C 1
ATOM 6899 O O . LEU C 1 119 ? -29.441 64.690 27.729 1.00 30.24 120 LEU C O 1
ATOM 6915 N N . THR C 1 120 ? -29.582 62.984 26.262 1.00 27.24 121 THR C N 1
ATOM 6916 C CA . THR C 1 120 ? -31.041 63.048 26.255 1.00 27.24 121 THR C CA 1
ATOM 6917 C C . THR C 1 120 ? -31.612 62.647 27.603 1.00 28.54 121 THR C C 1
ATOM 6918 O O . THR C 1 120 ? -32.642 63.189 28.016 1.00 30.52 121 THR C O 1
ATOM 6929 N N . ASP C 1 121 ? -30.954 61.720 28.303 1.00 29.22 122 ASP C N 1
ATOM 6930 C CA . ASP C 1 121 ? -31.371 61.376 29.655 1.00 31.93 122 ASP C CA 1
ATOM 6931 C C . ASP C 1 121 ? -31.246 62.584 30.574 1.00 32.96 122 ASP C C 1
ATOM 6932 O O . ASP C 1 121 ? -32.172 62.907 31.326 1.00 32.46 122 ASP C O 1
ATOM 6941 N N . LYS C 1 122 ? -30.100 63.269 30.515 1.00 33.49 123 LYS C N 1
ATOM 6942 C CA . LYS C 1 122 ? -29.876 64.449 31.347 1.00 33.76 123 LYS C CA 1
ATOM 6943 C C . LYS C 1 122 ? -30.913 65.530 31.067 1.00 33.12 123 LYS C C 1
ATOM 6944 O O . LYS C 1 122 ? -31.420 66.166 31.994 1.00 33.09 123 LYS C O 1
ATOM 6963 N N . GLU C 1 123 ? -31.239 65.756 29.792 1.00 32.49 124 GLU C N 1
ATOM 6964 C CA . GLU C 1 123 ? -32.197 66.789 29.412 1.00 33.40 124 GLU C CA 1
ATOM 6965 C C . GLU C 1 123 ? -33.651 66.362 29.589 1.00 31.14 124 GLU C C 1
ATOM 6966 O O . GLU C 1 123 ? -34.541 67.211 29.470 1.00 32.48 124 GLU C O 1
ATOM 6978 N N . GLY C 1 124 ? -33.919 65.088 29.862 1.00 29.96 125 GLY C N 1
ATOM 6979 C CA . GLY C 1 124 ? -35.289 64.626 30.029 1.00 29.00 125 GLY C CA 1
ATOM 6980 C C . GLY C 1 124 ? -36.059 64.391 28.749 1.00 27.48 125 GLY C C 1
ATOM 6981 O O . GLY C 1 124 ? -37.293 64.392 28.771 1.00 28.49 125 GLY C O 1
ATOM 6985 N N . ASP C 1 125 ? -35.372 64.201 27.628 1.00 25.58 126 ASP C N 1
ATOM 6986 C CA . ASP C 1 125 ? -36.039 63.915 26.350 1.00 24.52 126 ASP C CA 1
ATOM 6987 C C . ASP C 1 125 ? -36.162 62.404 26.196 1.00 23.60 126 ASP C C 1
ATOM 6988 O O . ASP C 1 125 ? -35.346 61.737 25.551 1.00 23.83 126 ASP C O 1
ATOM 6997 N N . ASP C 1 126 ? -37.232 61.864 26.784 1.00 24.43 127 ASP C N 1
ATOM 6998 C CA . ASP C 1 126 ? -37.407 60.415 26.863 1.00 25.66 127 ASP C CA 1
ATOM 6999 C C . ASP C 1 126 ? -37.567 59.779 25.491 1.00 23.10 127 ASP C C 1
ATOM 7000 O O . ASP C 1 126 ? -37.096 58.657 25.268 1.00 22.54 127 ASP C O 1
ATOM 7009 N N . VAL C 1 127 ? -38.283 60.444 24.579 1.00 22.59 128 VAL C N 1
ATOM 7010 C CA . VAL C 1 127 ? -38.512 59.866 23.254 1.00 22.18 128 VAL C CA 1
ATOM 7011 C C . VAL C 1 127 ? -37.204 59.749 22.485 1.00 22.90 128 VAL C C 1
ATOM 7012 O O . VAL C 1 127 ? -36.905 58.704 21.897 1.00 23.16 128 VAL C O 1
ATOM 7025 N N . THR C 1 128 ? -36.426 60.833 22.435 1.00 23.34 129 THR C N 1
ATOM 7026 C CA . THR C 1 128 ? -35.168 60.780 21.698 1.00 23.25 129 THR C CA 1
ATOM 7027 C C . THR C 1 128 ? -34.221 59.764 22.325 1.00 22.31 129 THR C C 1
ATOM 7028 O O . THR C 1 128 ? -33.559 58.997 21.621 1.00 21.22 129 THR C O 1
ATOM 7039 N N . ASN C 1 129 ? -34.177 59.725 23.652 1.00 22.79 130 ASN C N 1
ATOM 7040 C CA . ASN C 1 129 ? -33.390 58.726 24.366 1.00 22.68 130 ASN C CA 1
ATOM 7041 C C . ASN C 1 129 ? -33.755 57.317 23.915 1.00 22.61 130 ASN C C 1
ATOM 7042 O O . ASN C 1 129 ? -32.888 56.507 23.565 1.00 23.32 130 ASN C O 1
ATOM 7053 N N . ASP C 1 130 ? -35.045 57.012 23.917 1.00 22.39 131 ASP C N 1
ATOM 7054 C CA . ASP C 1 130 ? -35.512 55.693 23.528 1.00 23.14 131 ASP C CA 1
ATOM 7055 C C . ASP C 1 130 ? -35.142 55.371 22.086 1.00 22.40 131 ASP C C 1
ATOM 7056 O O . ASP C 1 130 ? -34.768 54.234 21.765 1.00 22.73 131 ASP C O 1
ATOM 7065 N N . MET C 1 131 ? -35.263 56.361 21.202 1.00 22.07 132 MET C N 1
ATOM 7066 C CA . MET C 1 131 ? -34.946 56.160 19.794 1.00 22.66 132 MET C CA 1
ATOM 7067 C C . MET C 1 131 ? -33.485 55.765 19.613 1.00 23.60 132 MET C C 1
ATOM 7068 O O . MET C 1 131 ? -33.160 54.821 18.877 1.00 24.24 132 MET C O 1
ATOM 7082 N N . LEU C 1 132 ? -32.592 56.478 20.294 1.00 22.91 133 LEU C N 1
ATOM 7083 C CA . LEU C 1 132 ? -31.166 56.227 20.163 1.00 22.57 133 LEU C CA 1
ATOM 7084 C C . LEU C 1 132 ? -30.788 54.865 20.731 1.00 22.84 133 LEU C C 1
ATOM 7085 O O . LEU C 1 132 ? -29.908 54.183 20.187 1.00 22.87 133 LEU C O 1
ATOM 7101 N N . ILE C 1 133 ? -31.421 54.462 21.835 1.00 22.69 134 ILE C N 1
ATOM 7102 C CA . ILE C 1 133 ? -31.161 53.143 22.402 1.00 22.21 134 ILE C CA 1
ATOM 7103 C C . ILE C 1 133 ? -31.519 52.052 21.395 1.00 22.24 134 ILE C C 1
ATOM 7104 O O . ILE C 1 133 ? -30.751 51.105 21.186 1.00 22.33 134 ILE C O 1
ATOM 7120 N N . ALA C 1 134 ? -32.680 52.175 20.739 1.00 22.00 135 ALA C N 1
ATOM 7121 C CA . ALA C 1 134 ? -33.076 51.182 19.744 1.00 22.99 135 ALA C CA 1
ATOM 7122 C C . ALA C 1 134 ? -32.074 51.117 18.596 1.00 23.34 135 ALA C C 1
ATOM 7123 O O . ALA C 1 134 ? -31.767 50.032 18.086 1.00 23.77 135 ALA C O 1
ATOM 7130 N N . PHE C 1 135 ? -31.581 52.270 18.144 1.00 22.96 136 PHE C N 1
ATOM 7131 C CA . PHE C 1 135 ? -30.570 52.268 17.092 1.00 22.66 136 PHE C CA 1
ATOM 7132 C C . PHE C 1 135 ? -29.280 51.611 17.578 1.00 22.75 136 PHE C C 1
ATOM 7133 O O . PHE C 1 135 ? -28.633 50.859 16.835 1.00 23.56 136 PHE C O 1
ATOM 7150 N N . LYS C 1 136 ? -28.868 51.907 18.810 1.00 21.95 137 LYS C N 1
ATOM 7151 C CA . LYS C 1 136 ? -27.647 51.295 19.323 1.00 21.77 137 LYS C CA 1
ATOM 7152 C C . LYS C 1 136 ? -27.781 49.779 19.393 1.00 21.12 137 LYS C C 1
ATOM 7153 O O . LYS C 1 136 ? -26.798 49.053 19.178 1.00 22.12 137 LYS C O 1
ATOM 7172 N N . ALA C 1 137 ? -28.974 49.279 19.743 1.00 20.93 138 ALA C N 1
ATOM 7173 C CA . ALA C 1 137 ? -29.172 47.834 19.826 1.00 21.90 138 ALA C CA 1
ATOM 7174 C C . ALA C 1 137 ? -28.851 47.168 18.493 1.00 22.15 138 ALA C C 1
ATOM 7175 O O . ALA C 1 137 ? -28.186 46.129 18.446 1.00 21.54 138 ALA C O 1
ATOM 7182 N N . SER C 1 138 ? -29.297 47.772 17.396 1.00 22.40 139 SER C N 1
ATOM 7183 C CA A SER C 1 138 ? -29.019 47.208 16.079 0.84 22.11 139 SER C CA 1
ATOM 7184 C CA B SER C 1 138 ? -29.019 47.211 16.077 0.16 22.27 139 SER C CA 1
ATOM 7185 C C . SER C 1 138 ? -27.543 47.349 15.716 1.00 21.53 139 SER C C 1
ATOM 7186 O O . SER C 1 138 ? -26.937 46.416 15.168 1.00 20.06 139 SER C O 1
ATOM 7201 N N . ILE C 1 139 ? -26.946 48.501 16.014 1.00 21.42 140 ILE C N 1
ATOM 7202 C CA . ILE C 1 139 ? -25.528 48.695 15.725 1.00 22.36 140 ILE C CA 1
ATOM 7203 C C . ILE C 1 139 ? -24.681 47.664 16.468 1.00 21.94 140 ILE C C 1
ATOM 7204 O O . ILE C 1 139 ? -23.743 47.081 15.899 1.00 22.53 140 ILE C O 1
ATOM 7220 N N . ASP C 1 140 ? -24.995 47.423 17.749 1.00 21.21 141 ASP C N 1
ATOM 7221 C CA . ASP C 1 140 ? -24.229 46.462 18.538 1.00 21.63 141 ASP C CA 1
ATOM 7222 C C . ASP C 1 140 ? -24.321 45.065 17.934 1.00 20.79 141 ASP C C 1
ATOM 7223 O O . ASP C 1 140 ? -23.338 44.312 17.936 1.00 21.65 141 ASP C O 1
ATOM 7232 N N . LYS C 1 141 ? -25.500 44.703 17.420 1.00 20.38 142 LYS C N 1
ATOM 7233 C CA . LYS C 1 141 ? -25.665 43.408 16.764 1.00 21.03 142 LYS C CA 1
ATOM 7234 C C . LYS C 1 141 ? -24.827 43.333 15.496 1.00 21.09 142 LYS C C 1
ATOM 7235 O O . LYS C 1 141 ? -24.145 42.323 15.242 1.00 21.40 142 LYS C O 1
ATOM 7254 N N . HIS C 1 142 ? -24.866 44.392 14.681 1.00 20.87 143 HIS C N 1
ATOM 7255 C CA . HIS C 1 142 ? -24.039 44.421 13.470 1.00 21.61 143 HIS C CA 1
ATOM 7256 C C . HIS C 1 142 ? -22.561 44.302 13.817 1.00 21.43 143 HIS C C 1
ATOM 7257 O O . HIS C 1 142 ? -21.797 43.630 13.114 1.00 21.54 143 HIS C O 1
ATOM 7271 N N . ILE C 1 143 ? -22.127 44.959 14.890 1.00 21.71 144 ILE C N 1
ATOM 7272 C CA . ILE C 1 143 ? -20.719 44.891 15.246 1.00 22.11 144 ILE C CA 1
ATOM 7273 C C . ILE C 1 143 ? -20.332 43.460 15.580 1.00 21.90 144 ILE C C 1
ATOM 7274 O O . ILE C 1 143 ? -19.280 42.976 15.149 1.00 22.69 144 ILE C O 1
ATOM 7290 N N . TRP C 1 144 ? -21.173 42.751 16.339 1.00 21.41 145 TRP C N 1
ATOM 7291 C CA . TRP C 1 144 ? -20.862 41.356 16.633 1.00 22.01 145 TRP C CA 1
ATOM 7292 C C . TRP C 1 144 ? -20.730 40.552 15.338 1.00 21.92 145 TRP C C 1
ATOM 7293 O O . TRP C 1 144 ? -19.732 39.850 15.122 1.00 22.39 145 TRP C O 1
ATOM 7314 N N . MET C 1 145 ? -21.698 40.702 14.434 1.00 20.45 146 MET C N 1
ATOM 7315 C CA . MET C 1 145 ? -21.731 39.882 13.225 1.00 20.55 146 MET C CA 1
ATOM 7316 C C . MET C 1 145 ? -20.594 40.224 12.264 1.00 20.89 146 MET C C 1
ATOM 7317 O O . MET C 1 145 ? -19.945 39.323 11.710 1.00 21.67 146 MET C O 1
ATOM 7331 N N . PHE C 1 146 ? -20.330 41.509 12.037 1.00 20.20 147 PHE C N 1
ATOM 7332 C CA . PHE C 1 146 ? -19.236 41.846 11.139 1.00 21.16 147 PHE C CA 1
ATOM 7333 C C . PHE C 1 146 ? -17.880 41.544 11.762 1.00 21.95 147 PHE C C 1
ATOM 7334 O O . PHE C 1 146 ? -16.949 41.154 11.046 1.00 21.74 147 PHE C O 1
ATOM 7351 N N . LYS C 1 147 ? -17.734 41.702 13.082 1.00 22.41 148 LYS C N 1
ATOM 7352 C CA . LYS C 1 147 ? -16.495 41.246 13.699 1.00 24.20 148 LYS C CA 1
ATOM 7353 C C . LYS C 1 147 ? -16.345 39.742 13.531 1.00 24.44 148 LYS C C 1
ATOM 7354 O O . LYS C 1 147 ? -15.242 39.245 13.311 1.00 25.70 148 LYS C O 1
ATOM 7373 N N . ALA C 1 148 ? -17.449 38.998 13.650 1.00 23.49 149 ALA C N 1
ATOM 7374 C CA . ALA C 1 148 ? -17.381 37.549 13.478 1.00 23.96 149 ALA C CA 1
ATOM 7375 C C . ALA C 1 148 ? -16.911 37.195 12.075 1.00 23.73 149 ALA C C 1
ATOM 7376 O O . ALA C 1 148 ? -16.084 36.296 11.895 1.00 24.04 149 ALA C O 1
ATOM 7383 N N . PHE C 1 149 ? -17.429 37.903 11.068 1.00 24.11 150 PHE C N 1
ATOM 7384 C CA . PHE C 1 149 ? -16.960 37.737 9.695 1.00 24.27 150 PHE C CA 1
ATOM 7385 C C . PHE C 1 149 ? -15.448 37.915 9.612 1.00 24.85 150 PHE C C 1
ATOM 7386 O O . PHE C 1 149 ? -14.750 37.149 8.932 1.00 26.59 150 PHE C O 1
ATOM 7403 N N . LEU C 1 150 ? -14.928 38.906 10.324 1.00 24.36 151 LEU C N 1
ATOM 7404 C CA . LEU C 1 150 ? -13.507 39.213 10.352 1.00 26.38 151 LEU C CA 1
ATOM 7405 C C . LEU C 1 150 ? -12.702 38.275 11.251 1.00 28.47 151 LEU C C 1
ATOM 7406 O O . LEU C 1 150 ? -11.483 38.456 11.376 1.00 30.84 151 LEU C O 1
ATOM 7422 N N . GLY C 1 151 ? -13.345 37.291 11.877 1.00 28.20 152 GLY C N 1
ATOM 7423 C CA . GLY C 1 151 ? -12.651 36.361 12.747 1.00 29.86 152 GLY C CA 1
ATOM 7424 C C . GLY C 1 151 ? -12.334 36.908 14.118 1.00 30.07 152 GLY C C 1
ATOM 7425 O O . GLY C 1 151 ? -11.421 36.405 14.782 1.00 32.76 152 GLY C O 1
ATOM 7429 N N . LYS C 1 152 ? -13.076 37.913 14.573 1.00 28.39 153 LYS C N 1
ATOM 7430 C CA . LYS C 1 152 ? -12.770 38.619 15.805 1.00 30.39 153 LYS C CA 1
ATOM 7431 C C . LYS C 1 152 ? -13.967 38.613 16.749 1.00 28.01 153 LYS C C 1
ATOM 7432 O O . LYS C 1 152 ? -15.117 38.432 16.344 1.00 25.74 153 LYS C O 1
ATOM 7451 N N . ALA C 1 153 ? -13.665 38.839 18.020 1.00 29.07 154 ALA C N 1
ATOM 7452 C CA . ALA C 1 153 ? -14.696 39.044 19.009 1.00 28.96 154 ALA C CA 1
ATOM 7453 C C . ALA C 1 153 ? -15.312 40.432 18.840 1.00 28.80 154 ALA C C 1
ATOM 7454 O O . ALA C 1 153 ? -14.686 41.337 18.282 1.00 30.06 154 ALA C O 1
ATOM 7461 N N . PRO C 1 154 ? -16.537 40.630 19.332 1.00 28.08 155 PRO C N 1
ATOM 7462 C CA . PRO C 1 154 ? -17.226 41.905 19.057 1.00 28.39 155 PRO C CA 1
ATOM 7463 C C . PRO C 1 154 ? -16.495 43.129 19.588 1.00 29.74 155 PRO C C 1
ATOM 7464 O O . PRO C 1 154 ? -16.503 44.183 18.939 1.00 29.56 155 PRO C O 1
ATOM 7475 N N . LEU C 1 155 ? -15.863 43.032 20.753 1.00 31.12 156 LEU C N 1
ATOM 7476 C CA . LEU C 1 155 ? -15.204 44.182 21.349 1.00 33.11 156 LEU C CA 1
ATOM 7477 C C . LEU C 1 155 ? -13.699 44.109 21.189 1.00 38.34 156 LEU C C 1
ATOM 7478 O O . LEU C 1 155 ? -12.975 44.889 21.814 1.00 36.53 156 LEU C O 1
ATOM 7494 N N . GLU C 1 156 ? -13.221 43.184 20.364 1.00 45.82 157 GLU C N 1
ATOM 7495 C CA . GLU C 1 156 ? -11.815 43.083 19.999 1.00 55.90 157 GLU C CA 1
ATOM 7496 C C . GLU C 1 156 ? -11.527 44.017 18.822 1.00 57.93 157 GLU C C 1
ATOM 7497 O O . GLU C 1 156 ? -10.400 44.498 18.661 1.00 62.81 157 GLU C O 1
ATOM 7509 N N . MET D 1 1 ? -25.449 28.175 -38.262 1.00 52.59 2 MET D N 1
ATOM 7510 C CA . MET D 1 1 ? -24.581 29.137 -38.935 1.00 57.81 2 MET D CA 1
ATOM 7511 C C . MET D 1 1 ? -23.760 29.946 -37.929 1.00 54.79 2 MET D C 1
ATOM 7512 O O . MET D 1 1 ? -24.079 29.968 -36.729 1.00 51.50 2 MET D O 1
ATOM 7515 N N . LYS D 1 2 ? -22.711 30.612 -38.425 1.00 55.50 3 LYS D N 1
ATOM 7516 C CA . LYS D 1 2 ? -21.898 31.511 -37.605 1.00 54.52 3 LYS D CA 1
ATOM 7517 C C . LYS D 1 2 ? -22.632 32.832 -37.408 1.00 52.44 3 LYS D C 1
ATOM 7518 O O . LYS D 1 2 ? -22.963 33.517 -38.384 1.00 52.12 3 LYS D O 1
ATOM 7537 N N . THR D 1 3 ? -22.865 33.205 -36.144 1.00 50.17 4 THR D N 1
ATOM 7538 C CA . THR D 1 3 ? -23.562 34.458 -35.870 1.00 47.82 4 THR D CA 1
ATOM 7539 C C . THR D 1 3 ? -22.790 35.655 -36.418 1.00 50.70 4 THR D C 1
ATOM 7540 O O . THR D 1 3 ? -23.395 36.631 -36.877 1.00 49.01 4 THR D O 1
ATOM 7551 N N . ILE D 1 4 ? -21.453 35.599 -36.378 1.00 54.61 5 ILE D N 1
ATOM 7552 C CA . ILE D 1 4 ? -20.649 36.762 -36.747 1.00 57.62 5 ILE D CA 1
ATOM 7553 C C . ILE D 1 4 ? -20.871 37.125 -38.207 1.00 60.32 5 ILE D C 1
ATOM 7554 O O . ILE D 1 4 ? -20.810 38.304 -38.581 1.00 58.47 5 ILE D O 1
ATOM 7570 N N . ASN D 1 5 ? -21.119 36.130 -39.055 1.00 64.30 6 ASN D N 1
ATOM 7571 C CA . ASN D 1 5 ? -21.453 36.358 -40.454 1.00 67.38 6 ASN D CA 1
ATOM 7572 C C . ASN D 1 5 ? -22.952 36.327 -40.688 1.00 67.74 6 ASN D C 1
ATOM 7573 O O . ASN D 1 5 ? -23.395 36.425 -41.841 1.00 65.30 6 ASN D O 1
ATOM 7584 N N . SER D 1 6 ? -23.738 36.209 -39.618 1.00 68.32 7 SER D N 1
ATOM 7585 C CA . SER D 1 6 ? -25.163 35.974 -39.766 1.00 65.17 7 SER D CA 1
ATOM 7586 C C . SER D 1 6 ? -25.833 37.137 -40.468 1.00 62.24 7 SER D C 1
ATOM 7587 O O . SER D 1 6 ? -25.523 38.307 -40.228 1.00 58.54 7 SER D O 1
ATOM 7595 N N . VAL D 1 7 ? -26.807 36.787 -41.295 1.00 64.86 8 VAL D N 1
ATOM 7596 C CA . VAL D 1 7 ? -27.423 37.716 -42.228 1.00 71.05 8 VAL D CA 1
ATOM 7597 C C . VAL D 1 7 ? -28.902 37.907 -41.954 1.00 63.80 8 VAL D C 1
ATOM 7598 O O . VAL D 1 7 ? -29.507 38.837 -42.510 1.00 70.41 8 VAL D O 1
ATOM 7611 N N . ASP D 1 8 ? -29.488 37.104 -41.074 1.00 51.48 9 ASP D N 1
ATOM 7612 C CA . ASP D 1 8 ? -30.919 36.887 -41.074 1.00 46.09 9 ASP D CA 1
ATOM 7613 C C . ASP D 1 8 ? -31.377 36.788 -39.631 1.00 43.43 9 ASP D C 1
ATOM 7614 O O . ASP D 1 8 ? -30.838 35.981 -38.877 1.00 41.55 9 ASP D O 1
ATOM 7623 N N . THR D 1 9 ? -32.342 37.630 -39.250 1.00 25.35 10 THR D N 1
ATOM 7624 C CA . THR D 1 9 ? -32.817 37.639 -37.868 1.00 25.84 10 THR D CA 1
ATOM 7625 C C . THR D 1 9 ? -33.346 36.272 -37.458 1.00 24.94 10 THR D C 1
ATOM 7626 O O . THR D 1 9 ? -33.089 35.815 -36.337 1.00 24.62 10 THR D O 1
ATOM 7637 N N . LYS D 1 10 ? -34.105 35.611 -38.337 1.00 24.64 11 LYS D N 1
ATOM 7638 C CA . LYS D 1 10 ? -34.638 34.298 -37.986 1.00 23.70 11 LYS D CA 1
ATOM 7639 C C . LYS D 1 10 ? -33.520 33.304 -37.702 1.00 23.88 11 LYS D C 1
ATOM 7640 O O . LYS D 1 10 ? -33.597 32.521 -36.749 1.00 23.56 11 LYS D O 1
ATOM 7659 N N . GLU D 1 11 ? -32.478 33.311 -38.535 1.00 24.68 12 GLU D N 1
ATOM 7660 C CA . GLU D 1 11 ? -31.360 32.399 -38.328 1.00 24.80 12 GLU D CA 1
ATOM 7661 C C . GLU D 1 11 ? -30.643 32.719 -37.031 1.00 23.21 12 GLU D C 1
ATOM 7662 O O . GLU D 1 11 ? -30.306 31.812 -36.254 1.00 22.44 12 GLU D O 1
ATOM 7674 N N . PHE D 1 12 ? -30.434 34.009 -36.766 1.00 22.72 13 PHE D N 1
ATOM 7675 C CA . PHE D 1 12 ? -29.753 34.411 -35.548 1.00 22.73 13 PHE D CA 1
ATOM 7676 C C . PHE D 1 12 ? -30.527 33.960 -34.310 1.00 21.28 13 PHE D C 1
ATOM 7677 O O . PHE D 1 12 ? -29.945 33.423 -33.353 1.00 21.00 13 PHE D O 1
ATOM 7694 N N . LEU D 1 13 ? -31.845 34.203 -34.288 1.00 21.16 14 LEU D N 1
ATOM 7695 C CA . LEU D 1 13 ? -32.626 33.837 -33.106 1.00 20.38 14 LEU D CA 1
ATOM 7696 C C . LEU D 1 13 ? -32.601 32.331 -32.876 1.00 20.34 14 LEU D C 1
ATOM 7697 O O . LEU D 1 13 ? -32.466 31.867 -31.735 1.00 20.69 14 LEU D O 1
ATOM 7713 N N . ASN D 1 14 ? -32.713 31.544 -33.946 1.00 19.77 15 ASN D N 1
ATOM 7714 C CA . ASN D 1 14 ? -32.716 30.099 -33.781 1.00 21.16 15 ASN D CA 1
ATOM 7715 C C . ASN D 1 14 ? -31.377 29.613 -33.241 1.00 21.32 15 ASN D C 1
ATOM 7716 O O . ASN D 1 14 ? -31.323 28.689 -32.420 1.00 21.74 15 ASN D O 1
ATOM 7727 N N . HIS D 1 15 ? -30.288 30.232 -33.693 1.00 20.78 16 HIS D N 1
ATOM 7728 C CA . HIS D 1 15 ? -28.969 29.918 -33.167 1.00 21.99 16 HIS D CA 1
ATOM 7729 C C . HIS D 1 15 ? -28.926 30.149 -31.661 1.00 21.75 16 HIS D C 1
ATOM 7730 O O . HIS D 1 15 ? -28.374 29.331 -30.917 1.00 22.08 16 HIS D O 1
ATOM 7744 N N . GLN D 1 16 ? -29.572 31.219 -31.186 1.00 21.25 17 GLN D N 1
ATOM 7745 C CA . GLN D 1 16 ? -29.576 31.483 -29.749 1.00 20.44 17 GLN D CA 1
ATOM 7746 C C . GLN D 1 16 ? -30.510 30.546 -28.994 1.00 20.02 17 GLN D C 1
ATOM 7747 O O . GLN D 1 16 ? -30.258 30.259 -27.824 1.00 19.97 17 GLN D O 1
ATOM 7761 N N . VAL D 1 17 ? -31.591 30.063 -29.614 1.00 20.25 18 VAL D N 1
ATOM 7762 C CA . VAL D 1 17 ? -32.368 28.993 -28.978 1.00 20.61 18 VAL D CA 1
ATOM 7763 C C . VAL D 1 17 ? -31.457 27.811 -28.660 1.00 20.47 18 VAL D C 1
ATOM 7764 O O . VAL D 1 17 ? -31.461 27.277 -27.548 1.00 20.42 18 VAL D O 1
ATOM 7777 N N . ALA D 1 18 ? -30.642 27.405 -29.633 1.00 19.92 19 ALA D N 1
ATOM 7778 C CA . ALA D 1 18 ? -29.707 26.311 -29.410 1.00 20.82 19 ALA D CA 1
ATOM 7779 C C . ALA D 1 18 ? -28.717 26.664 -28.305 1.00 21.15 19 ALA D C 1
ATOM 7780 O O . ALA D 1 18 ? -28.480 25.865 -27.393 1.00 21.95 19 ALA D O 1
ATOM 7787 N N . ASN D 1 19 ? -28.132 27.860 -28.376 1.00 20.75 20 ASN D N 1
ATOM 7788 C CA . ASN D 1 19 ? -27.147 28.275 -27.380 1.00 21.06 20 ASN D CA 1
ATOM 7789 C C . ASN D 1 19 ? -27.727 28.252 -25.977 1.00 20.79 20 ASN D C 1
ATOM 7790 O O . ASN D 1 19 ? -27.066 27.815 -25.031 1.00 22.18 20 ASN D O 1
ATOM 7801 N N . LEU D 1 20 ? -28.944 28.773 -25.816 1.00 19.41 21 LEU D N 1
ATOM 7802 C CA . LEU D 1 20 ? -29.500 28.929 -24.476 1.00 19.98 21 LEU D CA 1
ATOM 7803 C C . LEU D 1 20 ? -29.866 27.582 -23.872 1.00 20.50 21 LEU D C 1
ATOM 7804 O O . LEU D 1 20 ? -29.777 27.408 -22.647 1.00 21.59 21 LEU D O 1
ATOM 7820 N N . ASN D 1 21 ? -30.243 26.611 -24.703 1.00 21.26 22 ASN D N 1
ATOM 7821 C CA . ASN D 1 21 ? -30.459 25.262 -24.197 1.00 23.39 22 ASN D CA 1
ATOM 7822 C C . ASN D 1 21 ? -29.150 24.601 -23.763 1.00 22.94 22 ASN D C 1
ATOM 7823 O O . ASN D 1 21 ? -29.116 23.899 -22.748 1.00 24.07 22 ASN D O 1
ATOM 7834 N N . VAL D 1 22 ? -28.058 24.816 -24.492 1.00 22.19 23 VAL D N 1
ATOM 7835 C CA . VAL D 1 22 ? -26.781 24.295 -24.015 1.00 22.38 23 VAL D CA 1
ATOM 7836 C C . VAL D 1 22 ? -26.376 25.001 -22.722 1.00 22.61 23 VAL D C 1
ATOM 7837 O O . VAL D 1 22 ? -25.860 24.373 -21.790 1.00 23.12 23 VAL D O 1
ATOM 7850 N N . PHE D 1 23 ? -26.613 26.313 -22.646 1.00 21.57 24 PHE D N 1
ATOM 7851 C CA . PHE D 1 23 ? -26.200 27.090 -21.483 1.00 20.87 24 PHE D CA 1
ATOM 7852 C C . PHE D 1 23 ? -26.967 26.678 -20.232 1.00 21.04 24 PHE D C 1
ATOM 7853 O O . PHE D 1 23 ? -26.375 26.570 -19.150 1.00 20.48 24 PHE D O 1
ATOM 7870 N N . THR D 1 24 ? -28.286 26.476 -20.334 1.00 20.43 25 THR D N 1
ATOM 7871 C CA . THR D 1 24 ? -29.022 26.136 -19.116 1.00 20.85 25 THR D CA 1
ATOM 7872 C C . THR D 1 24 ? -28.606 24.766 -18.582 1.00 20.24 25 THR D C 1
ATOM 7873 O O . THR D 1 24 ? -28.554 24.567 -17.360 1.00 20.69 25 THR D O 1
ATOM 7884 N N . VAL D 1 25 ? -28.290 23.821 -19.463 1.00 20.02 26 VAL D N 1
ATOM 7885 C CA . VAL D 1 25 ? -27.769 22.533 -19.008 1.00 19.90 26 VAL D CA 1
ATOM 7886 C C . VAL D 1 25 ? -26.406 22.717 -18.341 1.00 21.29 26 VAL D C 1
ATOM 7887 O O . VAL D 1 25 ? -26.121 22.097 -17.310 1.00 21.41 26 VAL D O 1
ATOM 7900 N N . LYS D 1 26 ? -25.567 23.609 -18.882 1.00 21.21 27 LYS D N 1
ATOM 7901 C CA . LYS D 1 26 ? -24.288 23.922 -18.243 1.00 22.13 27 LYS D CA 1
ATOM 7902 C C . LYS D 1 26 ? -24.488 24.547 -16.868 1.00 21.26 27 LYS D C 1
ATOM 7903 O O . LYS D 1 26 ? -23.731 24.256 -15.935 1.00 22.57 27 LYS D O 1
ATOM 7922 N N . ILE D 1 27 ? -25.484 25.425 -16.726 1.00 19.21 28 ILE D N 1
ATOM 7923 C CA . ILE D 1 27 ? -25.759 26.003 -15.409 1.00 18.73 28 ILE D CA 1
ATOM 7924 C C . ILE D 1 27 ? -26.101 24.897 -14.417 1.00 19.51 28 ILE D C 1
ATOM 7925 O O . ILE D 1 27 ? -25.630 24.911 -13.276 1.00 20.50 28 ILE D O 1
ATOM 7941 N N . HIS D 1 28 ? -26.897 23.909 -14.840 1.00 19.37 29 HIS D N 1
ATOM 7942 C CA . HIS D 1 28 ? -27.194 22.769 -13.972 1.00 20.21 29 HIS D CA 1
ATOM 7943 C C . HIS D 1 28 ? -25.940 21.966 -13.655 1.00 20.72 29 HIS D C 1
ATOM 7944 O O . HIS D 1 28 ? -25.759 21.522 -12.511 1.00 21.14 29 HIS D O 1
ATOM 7958 N N . GLN D 1 29 ? -25.056 21.770 -14.641 1.00 20.72 30 GLN D N 1
ATOM 7959 C CA . GLN D 1 29 ? -23.813 21.055 -14.375 1.00 21.02 30 GLN D CA 1
ATOM 7960 C C . GLN D 1 29 ? -23.060 21.704 -13.222 1.00 22.11 30 GLN D C 1
ATOM 7961 O O . GLN D 1 29 ? -22.632 21.027 -12.281 1.00 22.62 30 GLN D O 1
ATOM 7975 N N . ILE D 1 30 ? -22.929 23.029 -13.270 1.00 21.67 31 ILE D N 1
ATOM 7976 C CA . ILE D 1 30 ? -22.236 23.772 -12.227 1.00 21.35 31 ILE D CA 1
ATOM 7977 C C . ILE D 1 30 ? -22.992 23.678 -10.901 1.00 20.89 31 ILE D C 1
ATOM 7978 O O . ILE D 1 30 ? -22.402 23.414 -9.849 1.00 21.61 31 ILE D O 1
ATOM 7994 N N . HIS D 1 31 ? -24.311 23.897 -10.948 1.00 21.06 32 HIS D N 1
ATOM 7995 C CA . HIS D 1 31 ? -25.195 23.771 -9.784 1.00 20.72 32 HIS D CA 1
ATOM 7996 C C . HIS D 1 31 ? -24.994 22.444 -9.057 1.00 20.84 32 HIS D C 1
ATOM 7997 O O . HIS D 1 31 ? -24.929 22.406 -7.820 1.00 22.19 32 HIS D O 1
ATOM 8011 N N . TRP D 1 32 ? -24.903 21.349 -9.808 1.00 20.51 33 TRP D N 1
ATOM 8012 C CA . TRP D 1 32 ? -24.851 20.007 -9.229 1.00 21.63 33 TRP D CA 1
ATOM 8013 C C . TRP D 1 32 ? -23.465 19.646 -8.697 1.00 22.41 33 TRP D C 1
ATOM 8014 O O . TRP D 1 32 ? -23.354 19.016 -7.639 1.00 22.05 33 TRP D O 1
ATOM 8035 N N . TYR D 1 33 ? -22.410 19.991 -9.427 1.00 22.00 34 TYR D N 1
ATOM 8036 C CA . TYR D 1 33 ? -21.082 19.467 -9.149 1.00 22.64 34 TYR D CA 1
ATOM 8037 C C . TYR D 1 33 ? -20.225 20.385 -8.291 1.00 23.29 34 TYR D C 1
ATOM 8038 O O . TYR D 1 33 ? -19.167 19.952 -7.816 1.00 22.64 34 TYR D O 1
ATOM 8056 N N . MET D 1 34 ? -20.648 21.623 -8.064 1.00 24.42 35 MET D N 1
ATOM 8057 C CA . MET D 1 34 ? -19.801 22.560 -7.345 1.00 24.89 35 MET D CA 1
ATOM 8058 C C . MET D 1 34 ? -19.527 22.081 -5.922 1.00 22.95 35 MET D C 1
ATOM 8059 O O . MET D 1 34 ? -20.379 21.476 -5.260 1.00 22.29 35 MET D O 1
ATOM 8073 N N . ARG D 1 35 ? -18.319 22.386 -5.461 1.00 21.63 36 ARG D N 1
ATOM 8074 C CA . ARG D 1 35 ? -17.897 22.173 -4.088 1.00 22.37 36 ARG D CA 1
ATOM 8075 C C . ARG D 1 35 ? -17.038 23.347 -3.654 1.00 25.23 36 ARG D C 1
ATOM 8076 O O . ARG D 1 35 ? -16.442 24.043 -4.478 1.00 27.99 36 ARG D O 1
ATOM 8097 N N . GLY D 1 36 ? -16.970 23.562 -2.346 1.00 25.56 37 GLY D N 1
ATOM 8098 C CA . GLY D 1 36 ? -16.199 24.646 -1.779 1.00 26.14 37 GLY D CA 1
ATOM 8099 C C . GLY D 1 36 ? -17.042 25.488 -0.842 1.00 24.77 37 GLY D C 1
ATOM 8100 O O . GLY D 1 36 ? -18.265 25.365 -0.771 1.00 23.42 37 GLY D O 1
ATOM 8104 N N . HIS D 1 37 ? -16.351 26.402 -0.159 1.00 25.05 38 HIS D N 1
ATOM 8105 C CA . HIS D 1 37 ? -16.980 27.173 0.901 1.00 25.70 38 HIS D CA 1
ATOM 8106 C C . HIS D 1 37 ? -18.084 28.096 0.403 1.00 25.75 38 HIS D C 1
ATOM 8107 O O . HIS D 1 37 ? -18.958 28.463 1.195 1.00 27.01 38 HIS D O 1
ATOM 8121 N N . ASN D 1 38 ? -18.097 28.467 -0.874 1.00 26.52 39 ASN D N 1
ATOM 8122 C CA . ASN D 1 38 ? -19.169 29.309 -1.380 1.00 27.94 39 ASN D CA 1
ATOM 8123 C C . ASN D 1 38 ? -20.329 28.490 -1.937 1.00 26.40 39 ASN D C 1
ATOM 8124 O O . ASN D 1 38 ? -21.174 29.041 -2.657 1.00 26.34 39 ASN D O 1
ATOM 8135 N N . PHE D 1 39 ? -20.385 27.193 -1.604 1.00 21.47 40 PHE D N 1
ATOM 8136 C CA . PHE D 1 39 ? -21.399 26.298 -2.149 1.00 21.54 40 PHE D CA 1
ATOM 8137 C C . PHE D 1 39 ? -22.810 26.838 -1.948 1.00 22.00 40 PHE D C 1
ATOM 8138 O O . PHE D 1 39 ? -23.601 26.888 -2.893 1.00 22.41 40 PHE D O 1
ATOM 8155 N N . PHE D 1 40 ? -23.171 27.206 -0.714 1.00 22.42 41 PHE D N 1
ATOM 8156 C CA . PHE D 1 40 ? -24.582 27.493 -0.468 1.00 23.70 41 PHE D CA 1
ATOM 8157 C C . PHE D 1 40 ? -25.047 28.696 -1.284 1.00 23.99 41 PHE D C 1
ATOM 8158 O O . PHE D 1 40 ? -26.138 28.678 -1.866 1.00 23.83 41 PHE D O 1
ATOM 8175 N N . THR D 1 41 ? -24.204 29.719 -1.387 1.00 22.42 42 THR D N 1
ATOM 8176 C CA . THR D 1 41 ? -24.570 30.928 -2.111 1.00 20.73 42 THR D CA 1
ATOM 8177 C C . THR D 1 41 ? -24.597 30.684 -3.613 1.00 20.76 42 THR D C 1
ATOM 8178 O O . THR D 1 41 ? -25.543 31.089 -4.299 1.00 21.08 42 THR D O 1
ATOM 8189 N N . LEU D 1 42 ? -23.559 30.044 -4.142 1.00 20.40 43 LEU D N 1
ATOM 8190 C CA . LEU D 1 42 ? -23.498 29.881 -5.591 1.00 20.69 43 LEU D CA 1
ATOM 8191 C C . LEU D 1 42 ? -24.433 28.784 -6.089 1.00 20.43 43 LEU D C 1
ATOM 8192 O O . LEU D 1 42 ? -24.915 28.871 -7.227 1.00 20.74 43 LEU D O 1
ATOM 8208 N N . HIS D 1 43 ? -24.723 27.769 -5.269 1.00 21.11 44 HIS D N 1
ATOM 8209 C CA . HIS D 1 43 ? -25.716 26.762 -5.646 1.00 21.69 44 HIS D CA 1
ATOM 8210 C C . HIS D 1 43 ? -27.076 27.413 -5.900 1.00 21.85 44 HIS D C 1
ATOM 8211 O O . HIS D 1 43 ? -27.731 27.146 -6.923 1.00 20.94 44 HIS D O 1
ATOM 8225 N N . GLU D 1 44 ? -27.488 28.311 -4.997 1.00 20.63 45 GLU D N 1
ATOM 8226 C CA . GLU D 1 44 ? -28.743 29.053 -5.163 1.00 21.77 45 GLU D CA 1
ATOM 8227 C C . GLU D 1 44 ? -28.652 30.040 -6.320 1.00 20.92 45 GLU D C 1
ATOM 8228 O O . GLU D 1 44 ? -29.619 30.224 -7.070 1.00 21.26 45 GLU D O 1
ATOM 8240 N N . LYS D 1 45 ? -27.514 30.711 -6.459 1.00 20.22 46 LYS D N 1
ATOM 8241 C CA . LYS D 1 45 ? -27.342 31.651 -7.558 1.00 22.13 46 LYS D CA 1
ATOM 8242 C C . LYS D 1 45 ? -27.526 30.959 -8.903 1.00 20.45 46 LYS D C 1
ATOM 8243 O O . LYS D 1 45 ? -28.094 31.547 -9.831 1.00 20.35 46 LYS D O 1
ATOM 8262 N N . MET D 1 46 ? -27.055 29.707 -9.032 1.00 19.77 47 MET D N 1
ATOM 8263 C CA . MET D 1 46 ? -27.245 28.987 -10.289 1.00 19.24 47 MET D CA 1
ATOM 8264 C C . MET D 1 46 ? -28.717 28.717 -10.550 1.00 19.26 47 MET D C 1
ATOM 8265 O O . MET D 1 46 ? -29.136 28.696 -11.710 1.00 20.35 47 MET D O 1
ATOM 8279 N N . ASP D 1 47 ? -29.519 28.512 -9.500 1.00 19.17 48 ASP D N 1
ATOM 8280 C CA . ASP D 1 47 ? -30.954 28.381 -9.706 1.00 20.64 48 ASP D CA 1
ATOM 8281 C C . ASP D 1 47 ? -31.539 29.665 -10.281 1.00 21.55 48 ASP D C 1
ATOM 8282 O O . ASP D 1 47 ? -32.414 29.619 -11.152 1.00 22.18 48 ASP D O 1
ATOM 8291 N N . ASP D 1 48 ? -31.069 30.818 -9.802 1.00 20.65 49 ASP D N 1
ATOM 8292 C CA . ASP D 1 48 ? -31.534 32.087 -10.343 1.00 21.73 49 ASP D CA 1
ATOM 8293 C C . ASP D 1 48 ? -31.195 32.195 -11.819 1.00 20.09 49 ASP D C 1
ATOM 8294 O O . ASP D 1 48 ? -32.036 32.589 -12.635 1.00 21.06 49 ASP D O 1
ATOM 8303 N N . LEU D 1 49 ? -29.949 31.873 -12.174 1.00 19.72 50 LEU D N 1
ATOM 8304 C CA . LEU D 1 49 ? -29.531 31.973 -13.573 1.00 19.41 50 LEU D CA 1
ATOM 8305 C C . LEU D 1 49 ? -30.269 30.969 -14.448 1.00 19.72 50 LEU D C 1
ATOM 8306 O O . LEU D 1 49 ? -30.618 31.272 -15.597 1.00 20.26 50 LEU D O 1
ATOM 8322 N N . TYR D 1 50 ? -30.484 29.759 -13.935 1.00 20.01 51 TYR D N 1
ATOM 8323 C CA . TYR D 1 50 ? -31.195 28.748 -14.701 1.00 20.46 51 TYR D CA 1
ATOM 8324 C C . TYR D 1 50 ? -32.582 29.255 -15.089 1.00 20.85 51 TYR D C 1
ATOM 8325 O O . TYR D 1 50 ? -32.994 29.146 -16.251 1.00 21.43 51 TYR D O 1
ATOM 8343 N N . SER D 1 51 ? -33.302 29.847 -14.134 1.00 21.46 52 SER D N 1
ATOM 8344 C CA A SER D 1 51 ? -34.630 30.381 -14.428 0.77 23.16 52 SER D CA 1
ATOM 8345 C CA B SER D 1 51 ? -34.630 30.373 -14.435 0.23 23.26 52 SER D CA 1
ATOM 8346 C C . SER D 1 51 ? -34.552 31.536 -15.416 1.00 22.42 52 SER D C 1
ATOM 8347 O O . SER D 1 51 ? -35.340 31.603 -16.369 1.00 22.81 52 SER D O 1
ATOM 8361 N N . GLU D 1 52 ? -33.601 32.452 -15.208 1.00 21.42 53 GLU D N 1
ATOM 8362 C CA . GLU D 1 52 ? -33.517 33.646 -16.052 1.00 19.80 53 GLU D CA 1
ATOM 8363 C C . GLU D 1 52 ? -33.216 33.285 -17.504 1.00 19.52 53 GLU D C 1
ATOM 8364 O O . GLU D 1 52 ? -33.863 33.790 -18.429 1.00 19.62 53 GLU D O 1
ATOM 8376 N N . PHE D 1 53 ? -32.222 32.427 -17.734 1.00 19.32 54 PHE D N 1
ATOM 8377 C CA . PHE D 1 53 ? -31.850 32.132 -19.108 1.00 19.61 54 PHE D CA 1
ATOM 8378 C C . PHE D 1 53 ? -32.791 31.144 -19.752 1.00 19.32 54 PHE D C 1
ATOM 8379 O O . PHE D 1 53 ? -32.891 31.136 -20.981 1.00 19.35 54 PHE D O 1
ATOM 8396 N N . GLY D 1 54 ? -33.500 30.332 -18.958 1.00 19.92 55 GLY D N 1
ATOM 8397 C CA . GLY D 1 54 ? -34.616 29.576 -19.505 1.00 20.78 55 GLY D CA 1
ATOM 8398 C C . GLY D 1 54 ? -35.730 30.479 -20.007 1.00 21.16 55 GLY D C 1
ATOM 8399 O O . GLY D 1 54 ? -36.338 30.216 -21.050 1.00 20.67 55 GLY D O 1
ATOM 8403 N N . GLU D 1 55 ? -36.013 31.560 -19.267 1.00 21.43 56 GLU D N 1
ATOM 8404 C CA . GLU D 1 55 ? -36.999 32.537 -19.724 1.00 23.90 56 GLU D CA 1
ATOM 8405 C C . GLU D 1 55 ? -36.501 33.269 -20.972 1.00 21.17 56 GLU D C 1
ATOM 8406 O O . GLU D 1 55 ? -37.275 33.474 -21.918 1.00 21.99 56 GLU D O 1
ATOM 8418 N N . GLN D 1 56 ? -35.212 33.637 -21.018 1.00 20.51 57 GLN D N 1
ATOM 8419 C CA . GLN D 1 56 ? -34.652 34.202 -22.246 1.00 21.28 57 GLN D CA 1
ATOM 8420 C C . GLN D 1 56 ? -34.882 33.266 -23.414 1.00 20.64 57 GLN D C 1
ATOM 8421 O O . GLN D 1 56 ? -35.267 33.695 -24.510 1.00 19.49 57 GLN D O 1
ATOM 8435 N N . MET D 1 57 ? -34.631 31.980 -23.197 1.00 20.26 58 MET D N 1
ATOM 8436 C CA . MET D 1 57 ? -34.772 31.009 -24.266 1.00 21.45 58 MET D CA 1
ATOM 8437 C C . MET D 1 57 ? -36.211 30.947 -24.774 1.00 20.09 58 MET D C 1
ATOM 8438 O O . MET D 1 57 ? -36.451 30.980 -25.988 1.00 20.89 58 MET D O 1
ATOM 8452 N N . ASP D 1 58 ? -37.190 30.893 -23.861 1.00 19.29 59 ASP D N 1
ATOM 8453 C CA . ASP D 1 58 ? -38.583 30.859 -24.286 1.00 20.98 59 ASP D CA 1
ATOM 8454 C C . ASP D 1 58 ? -38.953 32.144 -25.022 1.00 21.10 59 ASP D C 1
ATOM 8455 O O . ASP D 1 58 ? -39.671 32.109 -26.032 1.00 20.55 59 ASP D O 1
ATOM 8464 N N . GLU D 1 59 ? -38.447 33.291 -24.552 1.00 20.13 60 GLU D N 1
ATOM 8465 C CA A GLU D 1 59 ? -38.780 34.549 -25.209 0.36 21.56 60 GLU D CA 1
ATOM 8466 C CA B GLU D 1 59 ? -38.760 34.561 -25.203 0.64 21.63 60 GLU D CA 1
ATOM 8467 C C . GLU D 1 59 ? -38.175 34.616 -26.607 1.00 20.20 60 GLU D C 1
ATOM 8468 O O . GLU D 1 59 ? -38.822 35.108 -27.539 1.00 20.97 60 GLU D O 1
ATOM 8491 N N . VAL D 1 60 ? -36.950 34.123 -26.770 1.00 19.99 61 VAL D N 1
ATOM 8492 C CA . VAL D 1 60 ? -36.334 34.079 -28.093 1.00 20.09 61 VAL D CA 1
ATOM 8493 C C . VAL D 1 60 ? -37.140 33.182 -29.021 1.00 19.87 61 VAL D C 1
ATOM 8494 O O . VAL D 1 60 ? -37.436 33.547 -30.169 1.00 20.19 61 VAL D O 1
ATOM 8507 N N . ALA D 1 61 ? -37.465 31.973 -28.561 1.00 19.96 62 ALA D N 1
ATOM 8508 C CA . ALA D 1 61 ? -38.203 31.037 -29.398 1.00 19.45 62 ALA D CA 1
ATOM 8509 C C . ALA D 1 61 ? -39.555 31.610 -29.810 1.00 20.49 62 ALA D C 1
ATOM 8510 O O . ALA D 1 61 ? -39.979 31.463 -30.964 1.00 21.31 62 ALA D O 1
ATOM 8517 N N . GLU D 1 62 ? -40.250 32.271 -28.880 1.00 19.67 63 GLU D N 1
ATOM 8518 C CA . GLU D 1 62 ? -41.579 32.781 -29.198 1.00 20.49 63 GLU D CA 1
ATOM 8519 C C . GLU D 1 62 ? -41.512 34.065 -30.017 1.00 20.89 63 GLU D C 1
ATOM 8520 O O . GLU D 1 62 ? -42.411 34.315 -30.825 1.00 20.48 63 GLU D O 1
ATOM 8532 N N . ARG D 1 63 ? -40.441 34.857 -29.878 1.00 20.65 64 ARG D N 1
ATOM 8533 C CA . ARG D 1 63 ? -40.247 35.957 -30.816 1.00 20.92 64 ARG D CA 1
ATOM 8534 C C . ARG D 1 63 ? -39.996 35.425 -32.222 1.00 21.16 64 ARG D C 1
ATOM 8535 O O . ARG D 1 63 ? -40.550 35.941 -33.200 1.00 21.19 64 ARG D O 1
ATOM 8556 N N . LEU D 1 64 ? -39.187 34.373 -32.335 1.00 20.19 65 LEU D N 1
ATOM 8557 C CA . LEU D 1 64 ? -38.972 33.728 -33.626 1.00 19.64 65 LEU D CA 1
ATOM 8558 C C . LEU D 1 64 ? -40.293 33.246 -34.232 1.00 20.15 65 LEU D C 1
ATOM 8559 O O . LEU D 1 64 ? -40.567 33.480 -35.418 1.00 20.19 65 LEU D O 1
ATOM 8575 N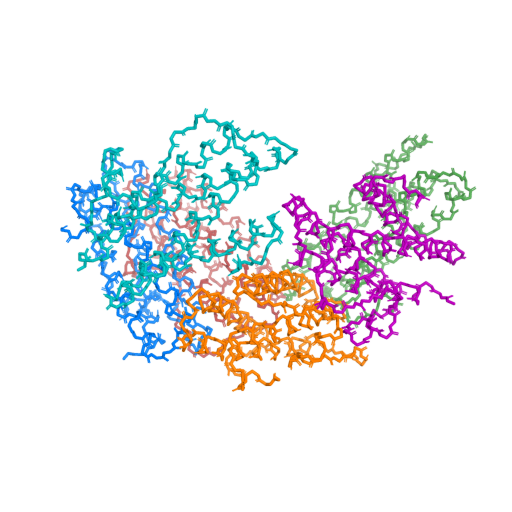 N . LEU D 1 65 ? -41.139 32.588 -33.425 1.00 20.54 66 LEU D N 1
ATOM 8576 C CA . LEU D 1 65 ? -42.459 32.191 -33.909 1.00 20.98 66 LEU D CA 1
ATOM 8577 C C . LEU D 1 65 ? -43.222 33.397 -34.430 1.00 20.80 66 LEU D C 1
ATOM 8578 O O . LEU D 1 65 ? -43.841 33.337 -35.503 1.00 21.80 66 LEU D O 1
ATOM 8594 N N . ALA D 1 66 ? -43.175 34.506 -33.693 1.00 19.61 67 ALA D N 1
ATOM 8595 C CA . ALA D 1 66 ? -43.997 35.660 -34.029 1.00 20.87 67 ALA D CA 1
ATOM 8596 C C . ALA D 1 66 ? -43.547 36.355 -35.305 1.00 21.40 67 ALA D C 1
ATOM 8597 O O . ALA D 1 66 ? -44.354 37.088 -35.886 1.00 22.76 67 ALA D O 1
ATOM 8604 N N . ILE D 1 67 ? -42.293 36.180 -35.731 1.00 23.10 68 ILE D N 1
ATOM 8605 C CA . ILE D 1 67 ? -41.827 36.741 -36.997 1.00 23.42 68 ILE D CA 1
ATOM 8606 C C . ILE D 1 67 ? -41.860 35.706 -38.115 1.00 23.91 68 ILE D C 1
ATOM 8607 O O . ILE D 1 67 ? -41.307 35.949 -39.195 1.00 25.03 68 ILE D O 1
ATOM 8623 N N . GLY D 1 68 ? -42.518 34.570 -37.894 1.00 23.55 69 GLY D N 1
ATOM 8624 C CA . GLY D 1 68 ? -42.718 33.579 -38.939 1.00 24.87 69 GLY D CA 1
ATOM 8625 C C . GLY D 1 68 ? -41.688 32.469 -38.993 1.00 25.48 69 GLY D C 1
ATOM 8626 O O . GLY D 1 68 ? -41.616 31.752 -40.012 1.00 26.73 69 GLY D O 1
ATOM 8630 N N . GLY D 1 69 ? -40.880 32.317 -37.943 1.00 24.57 70 GLY D N 1
ATOM 8631 C CA . GLY D 1 69 ? -39.852 31.306 -37.894 1.00 25.30 70 GLY D CA 1
ATOM 8632 C C . GLY D 1 69 ? -40.299 30.032 -37.186 1.00 24.94 70 GLY D C 1
ATOM 8633 O O . GLY D 1 69 ? -41.431 29.888 -36.730 1.00 24.74 70 GLY D O 1
ATOM 8637 N N . SER D 1 70 ? -39.359 29.095 -37.107 1.00 24.26 71 SER D N 1
ATOM 8638 C CA . SER D 1 70 ? -39.608 27.751 -36.585 1.00 24.75 71 SER D CA 1
ATOM 8639 C C . SER D 1 70 ? -38.449 27.369 -35.670 1.00 23.76 71 SER D C 1
ATOM 8640 O O . SER D 1 70 ? -37.394 26.924 -36.157 1.00 23.60 71 SER D O 1
ATOM 8648 N N . PRO D 1 71 ? -38.628 27.454 -34.349 1.00 22.83 72 PRO D N 1
ATOM 8649 C CA . PRO D 1 71 ? -37.506 27.219 -33.430 1.00 21.97 72 PRO D CA 1
ATOM 8650 C C . PRO D 1 71 ? -37.048 25.766 -33.436 1.00 22.45 72 PRO D C 1
ATOM 8651 O O . PRO D 1 71 ? -37.855 24.837 -33.539 1.00 23.64 72 PRO D O 1
ATOM 8662 N N . PHE D 1 72 ? -35.729 25.578 -33.354 1.00 22.49 73 PHE D N 1
ATOM 8663 C CA . PHE D 1 72 ? -35.183 24.272 -33.012 1.00 22.78 73 PHE D CA 1
ATOM 8664 C C . PHE D 1 72 ? -35.864 23.771 -31.739 1.00 22.42 73 PHE D C 1
ATOM 8665 O O . PHE D 1 72 ? -36.180 24.551 -30.835 1.00 22.36 73 PHE D O 1
ATOM 8682 N N . SER D 1 73 ? -36.116 22.456 -31.666 1.00 21.44 74 SER D N 1
ATOM 8683 C CA . SER D 1 73 ? -36.908 21.951 -30.550 1.00 21.11 74 SER D CA 1
ATOM 8684 C C . SER D 1 73 ? -36.567 20.506 -30.197 1.00 21.85 74 SER D C 1
ATOM 8685 O O . SER D 1 73 ? -37.443 19.752 -29.752 1.00 21.98 74 SER D O 1
ATOM 8693 N N . THR D 1 74 ? -35.312 20.117 -30.392 1.00 22.43 75 THR D N 1
ATOM 8694 C CA . THR D 1 74 ? -34.787 18.809 -30.027 1.00 23.19 75 THR D CA 1
ATOM 8695 C C . THR D 1 74 ? -33.356 18.998 -29.556 1.00 22.34 75 THR D C 1
ATOM 8696 O O . THR D 1 74 ? -32.666 19.939 -29.976 1.00 21.48 75 THR D O 1
ATOM 8707 N N . LEU D 1 75 ? -32.895 18.091 -28.692 1.00 22.59 76 LEU D N 1
ATOM 8708 C CA . LEU D 1 75 ? -31.489 18.136 -28.295 1.00 22.88 76 LEU D CA 1
ATOM 8709 C C . LEU D 1 75 ? -30.581 17.985 -29.511 1.00 23.46 76 LEU D C 1
ATOM 8710 O O . LEU D 1 75 ? -29.528 18.625 -29.589 1.00 24.45 76 LEU D O 1
ATOM 8726 N N . LYS D 1 76 ? -30.965 17.131 -30.459 1.00 23.96 77 LYS D N 1
ATOM 8727 C CA . LYS D 1 76 ? -30.166 16.944 -31.666 1.00 25.48 77 LYS D CA 1
ATOM 8728 C C . LYS D 1 76 ? -29.927 18.270 -32.368 1.00 25.34 77 LYS D C 1
ATOM 8729 O O . LYS D 1 76 ? -28.789 18.614 -32.710 1.00 26.54 77 LYS D O 1
ATOM 8748 N N . GLU D 1 77 ? -30.990 19.041 -32.570 1.00 24.35 78 GLU D N 1
ATOM 8749 C CA . GLU D 1 77 ? -30.848 20.323 -33.252 1.00 23.93 78 GLU D CA 1
ATOM 8750 C C . GLU D 1 77 ? -30.033 21.307 -32.424 1.00 23.31 78 GLU D C 1
ATOM 8751 O O . GLU D 1 77 ? -29.223 22.059 -32.974 1.00 23.35 78 GLU D O 1
ATOM 8763 N N . PHE D 1 78 ? -30.237 21.330 -31.104 1.00 22.46 79 PHE D N 1
ATOM 8764 C CA . PHE D 1 78 ? -29.468 22.247 -30.268 1.00 22.37 79 PHE D CA 1
ATOM 8765 C C . PHE D 1 78 ? -27.977 21.977 -30.416 1.00 24.01 79 PHE D C 1
ATOM 8766 O O . PHE D 1 78 ? -27.174 22.906 -30.572 1.00 25.00 79 PHE D O 1
ATOM 8783 N N . LEU D 1 79 ? -27.585 20.702 -30.371 1.00 24.42 80 LEU D N 1
ATOM 8784 C CA . LEU D 1 79 ? -26.173 20.354 -30.498 1.00 27.11 80 LEU D CA 1
ATOM 8785 C C . LEU D 1 79 ? -25.648 20.644 -31.890 1.00 28.66 80 LEU D C 1
ATOM 8786 O O . LEU D 1 79 ? -24.487 21.029 -32.047 1.00 31.01 80 LEU D O 1
ATOM 8802 N N . GLU D 1 80 ? -26.483 20.456 -32.914 1.00 28.75 81 GLU D N 1
ATOM 8803 C CA . GLU D 1 80 ? -26.065 20.731 -34.284 1.00 31.10 81 GLU D CA 1
ATOM 8804 C C . GLU D 1 80 ? -25.777 22.211 -34.516 1.00 28.61 81 GLU D C 1
ATOM 8805 O O . GLU D 1 80 ? -25.059 22.549 -35.459 1.00 30.32 81 GLU D O 1
ATOM 8817 N N . ASN D 1 81 ? -26.326 23.104 -33.694 1.00 25.63 82 ASN D N 1
ATOM 8818 C CA . ASN D 1 81 ? -26.310 24.521 -34.025 1.00 26.12 82 ASN D CA 1
ATOM 8819 C C . ASN D 1 81 ? -25.645 25.414 -32.988 1.00 27.99 82 ASN D C 1
ATOM 8820 O O . ASN D 1 81 ? -25.223 26.523 -33.340 1.00 30.27 82 ASN D O 1
ATOM 8831 N N . ALA D 1 82 ? -25.513 24.974 -31.747 1.00 23.91 83 ALA D N 1
ATOM 8832 C CA . ALA D 1 82 ? -24.999 25.860 -30.717 1.00 23.73 83 ALA D CA 1
ATOM 8833 C C . ALA D 1 82 ? -23.514 26.152 -30.924 1.00 25.24 83 ALA D C 1
ATOM 8834 O O . ALA D 1 82 ? -22.734 25.282 -31.319 1.00 26.64 83 ALA D O 1
ATOM 8841 N N . SER D 1 83 ? -23.134 27.398 -30.658 1.00 25.08 84 SER D N 1
ATOM 8842 C CA . SER D 1 83 ? -21.735 27.770 -30.542 1.00 26.69 84 SER D CA 1
ATOM 8843 C C . SER D 1 83 ? -21.262 27.740 -29.098 1.00 27.09 84 SER D C 1
ATOM 8844 O O . SER D 1 83 ? -20.051 27.704 -28.858 1.00 28.44 84 SER D O 1
ATOM 8852 N N . VAL D 1 84 ? -22.185 27.758 -28.135 1.00 26.70 85 VAL D N 1
ATOM 8853 C CA . VAL D 1 84 ? -21.841 27.457 -26.750 1.00 26.02 85 VAL D CA 1
ATOM 8854 C C . VAL D 1 84 ? -21.345 26.020 -26.667 1.00 26.85 85 VAL D C 1
ATOM 8855 O O . VAL D 1 84 ? -21.950 25.099 -27.233 1.00 26.16 85 VAL D O 1
ATOM 8868 N N . GLU D 1 85 ? -20.233 25.823 -25.969 1.00 28.48 86 GLU D N 1
ATOM 8869 C CA . GLU D 1 85 ? -19.621 24.508 -25.848 1.00 31.68 86 GLU D CA 1
ATOM 8870 C C . GLU D 1 85 ? -19.957 23.878 -24.502 1.00 28.59 86 GLU D C 1
ATOM 8871 O O . GLU D 1 85 ? -20.200 24.569 -23.509 1.00 29.63 86 GLU D O 1
ATOM 8883 N N . GLU D 1 86 ? -19.980 22.549 -24.484 1.00 27.06 87 GLU D N 1
ATOM 8884 C CA . GLU D 1 86 ? -20.242 21.784 -23.273 1.00 27.34 87 GLU D CA 1
ATOM 8885 C C . GLU D 1 86 ? -19.231 20.654 -23.211 1.00 28.33 87 GLU D C 1
ATOM 8886 O O . GLU D 1 86 ? -18.637 20.268 -24.223 1.00 29.61 87 GLU D O 1
ATOM 8898 N N . ALA D 1 87 ? -19.007 20.159 -21.998 1.00 27.38 88 ALA D N 1
ATOM 8899 C CA . ALA D 1 87 ? -18.107 19.049 -21.816 1.00 27.66 88 ALA D CA 1
ATOM 8900 C C . ALA D 1 87 ? -18.592 18.237 -20.629 1.00 26.10 88 ALA D C 1
ATOM 8901 O O . ALA D 1 87 ? -19.048 18.824 -19.634 1.00 24.98 88 ALA D O 1
ATOM 8908 N N . PRO D 1 88 ? -18.501 16.911 -20.688 1.00 27.74 89 PRO D N 1
ATOM 8909 C CA . PRO D 1 88 ? -18.921 16.109 -19.537 1.00 28.62 89 PRO D CA 1
ATOM 8910 C C . PRO D 1 88 ? -18.032 16.406 -18.336 1.00 29.05 89 PRO D C 1
ATOM 8911 O O . PRO D 1 88 ? -16.848 16.722 -18.470 1.00 30.65 89 PRO D O 1
ATOM 8922 N N . TYR D 1 89 ? -18.607 16.283 -17.153 1.00 27.71 90 TYR D N 1
ATOM 8923 C CA . TYR D 1 89 ? -17.854 16.505 -15.927 1.00 28.53 90 TYR D CA 1
ATOM 8924 C C . TYR D 1 89 ? -17.139 15.209 -15.579 1.00 34.10 90 TYR D C 1
ATOM 8925 O O . TYR D 1 89 ? -17.771 14.224 -15.187 1.00 36.58 90 TYR D O 1
ATOM 8943 N N . THR D 1 90 ? -15.822 15.193 -15.740 1.00 37.59 91 THR D N 1
ATOM 8944 C CA . THR D 1 90 ? -15.050 13.974 -15.545 1.00 45.47 91 THR D CA 1
ATOM 8945 C C . THR D 1 90 ? -14.116 14.061 -14.354 1.00 54.10 91 THR D C 1
ATOM 8946 O O . THR D 1 90 ? -14.118 13.174 -13.496 1.00 66.54 91 THR D O 1
ATOM 8957 N N . LYS D 1 91 ? -13.337 15.126 -14.270 1.00 49.10 92 LYS D N 1
ATOM 8958 C CA . LYS D 1 91 ? -12.406 15.275 -13.177 1.00 49.84 92 LYS D CA 1
ATOM 8959 C C . LYS D 1 91 ? -12.765 16.512 -12.366 1.00 45.68 92 LYS D C 1
ATOM 8960 O O . LYS D 1 91 ? -13.419 17.431 -12.877 1.00 42.25 92 LYS D O 1
ATOM 8979 N N . PRO D 1 92 ? -12.373 16.552 -11.095 1.00 46.57 93 PRO D N 1
ATOM 8980 C CA . PRO D 1 92 ? -12.820 17.645 -10.230 1.00 43.30 93 PRO D CA 1
ATOM 8981 C C . PRO D 1 92 ? -12.398 18.997 -10.771 1.00 39.44 93 PRO D C 1
ATOM 8982 O O . PRO D 1 92 ? -11.314 19.156 -11.334 1.00 42.15 93 PRO D O 1
ATOM 8993 N N . LYS D 1 93 ? -13.286 19.970 -10.616 1.00 34.02 94 LYS D N 1
ATOM 8994 C CA A LYS D 1 93 ? -13.016 21.358 -10.958 0.57 32.91 94 LYS D CA 1
ATOM 8995 C CA B LYS D 1 93 ? -12.981 21.350 -10.947 0.43 32.96 94 LYS D CA 1
ATOM 8996 C C . LYS D 1 93 ? -13.241 22.213 -9.722 1.00 30.83 94 LYS D C 1
ATOM 8997 O O . LYS D 1 93 ? -14.199 21.987 -8.974 1.00 30.33 94 LYS D O 1
ATOM 9034 N N . THR D 1 94 ? -12.360 23.185 -9.510 1.00 30.40 95 THR D N 1
ATOM 9035 C CA . THR D 1 94 ? -12.540 24.126 -8.417 1.00 30.24 95 THR D CA 1
ATOM 9036 C C . THR D 1 94 ? -13.721 25.050 -8.706 1.00 30.26 95 THR D C 1
ATOM 9037 O O . THR D 1 94 ? -14.179 25.197 -9.850 1.00 27.12 95 THR D O 1
ATOM 9048 N N . MET D 1 95 ? -14.213 25.698 -7.652 1.00 28.61 96 MET D N 1
ATOM 9049 C CA . MET D 1 95 ? -15.295 26.659 -7.841 1.00 29.95 96 MET D CA 1
ATOM 9050 C C . MET D 1 95 ? -14.884 27.758 -8.815 1.00 29.38 96 MET D C 1
ATOM 9051 O O . MET D 1 95 ? -15.695 28.206 -9.635 1.00 28.44 96 MET D O 1
ATOM 9065 N N . ASP D 1 96 ? -13.632 28.211 -8.736 1.00 30.35 97 ASP D N 1
ATOM 9066 C CA . ASP D 1 96 ? -13.171 29.250 -9.653 1.00 31.84 97 ASP D CA 1
ATOM 9067 C C . ASP D 1 96 ? -13.205 28.761 -11.094 1.00 31.37 97 ASP D C 1
ATOM 9068 O O . ASP D 1 96 ? -13.619 29.496 -11.996 1.00 30.82 97 ASP D O 1
ATOM 9077 N N . GLN D 1 97 ? -12.774 27.522 -11.333 1.00 31.27 98 GLN D N 1
ATOM 9078 C CA . GLN D 1 97 ? -12.823 26.987 -12.690 1.00 30.21 98 GLN D CA 1
ATOM 9079 C C . GLN D 1 97 ? -14.256 26.931 -13.201 1.00 28.83 98 GLN D C 1
ATOM 9080 O O . GLN D 1 97 ? -14.522 27.248 -14.364 1.00 29.02 98 GLN D O 1
ATOM 9094 N N . LEU D 1 98 ? -15.193 26.518 -12.351 1.00 26.28 99 LEU D N 1
ATOM 9095 C CA . LEU D 1 98 ? -16.591 26.494 -12.775 1.00 25.26 99 LEU D CA 1
ATOM 9096 C C . LEU D 1 98 ? -17.089 27.897 -13.084 1.00 25.16 99 LEU D C 1
ATOM 9097 O O . LEU D 1 98 ? -17.806 28.108 -14.070 1.00 25.42 99 LEU D O 1
ATOM 9113 N N . MET D 1 99 ? -16.729 28.872 -12.248 1.00 25.45 100 MET D N 1
ATOM 9114 C CA . MET D 1 99 ? -17.197 30.229 -12.485 1.00 25.37 100 MET D CA 1
ATOM 9115 C C . MET D 1 99 ? -16.522 30.843 -13.705 1.00 25.05 100 MET D C 1
ATOM 9116 O O . MET D 1 99 ? -17.123 31.688 -14.378 1.00 25.27 100 MET D O 1
ATOM 9130 N N . GLU D 1 100 ? -15.282 30.440 -14.000 1.00 25.07 101 GLU D N 1
ATOM 9131 C CA . GLU D 1 100 ? -14.634 30.889 -15.231 1.00 27.28 101 GLU D CA 1
ATOM 9132 C C . GLU D 1 100 ? -15.361 30.350 -16.462 1.00 26.93 101 GLU D C 1
ATOM 9133 O O . GLU D 1 100 ? -15.497 31.059 -17.470 1.00 26.99 101 GLU D O 1
ATOM 9145 N N . ASP D 1 101 ? -15.830 29.101 -16.404 1.00 27.64 102 ASP D N 1
ATOM 9146 C CA . ASP D 1 101 ? -16.600 28.545 -17.516 1.00 28.64 102 ASP D CA 1
ATOM 9147 C C . ASP D 1 101 ? -17.905 29.306 -17.689 1.00 26.39 102 ASP D C 1
ATOM 9148 O O . ASP D 1 101 ? -18.300 29.629 -18.817 1.00 27.30 102 ASP D O 1
ATOM 9157 N N . LEU D 1 102 ? -18.579 29.615 -16.573 1.00 22.51 103 LEU D N 1
ATOM 9158 C CA . LEU D 1 102 ? -19.805 30.406 -16.617 1.00 21.41 103 LEU D CA 1
ATOM 9159 C C . LEU D 1 102 ? -19.556 31.770 -17.251 1.00 21.88 103 LEU D C 1
ATOM 9160 O O . LEU D 1 102 ? -20.282 32.186 -18.160 1.00 22.47 103 LEU D O 1
ATOM 9176 N N . VAL D 1 103 ? -18.525 32.475 -16.783 1.00 22.26 104 VAL D N 1
ATOM 9177 C CA . VAL D 1 103 ? -18.242 33.819 -17.275 1.00 24.21 104 VAL D CA 1
ATOM 9178 C C . VAL D 1 103 ? -17.891 33.785 -18.756 1.00 23.76 104 VAL D C 1
ATOM 9179 O O . VAL D 1 103 ? -18.300 34.668 -19.524 1.00 24.00 104 VAL D O 1
ATOM 9192 N N . GLY D 1 104 ? -17.090 32.795 -19.174 1.00 23.97 105 GLY D N 1
ATOM 9193 C CA . GLY D 1 104 ? -16.720 32.704 -20.579 1.00 24.68 105 GLY D CA 1
ATOM 9194 C C . GLY D 1 104 ? -17.938 32.540 -21.469 1.00 24.56 105 GLY D C 1
ATOM 9195 O O . GLY D 1 104 ? -17.998 33.100 -22.571 1.00 26.07 105 GLY D O 1
ATOM 9199 N N . THR D 1 105 ? -18.920 31.759 -21.008 1.00 23.51 106 THR D N 1
ATOM 9200 C CA . THR D 1 105 ? -20.134 31.555 -21.796 1.00 24.22 106 THR D CA 1
ATOM 9201 C C . THR D 1 105 ? -20.996 32.812 -21.799 1.00 23.25 106 THR D C 1
ATOM 9202 O O . THR D 1 105 ? -21.577 33.162 -22.832 1.00 23.28 106 THR D O 1
ATOM 9213 N N . LEU D 1 106 ? -21.076 33.511 -20.663 1.00 21.76 107 LEU D N 1
ATOM 9214 C CA . LEU D 1 106 ? -21.766 34.794 -20.632 1.00 21.33 107 LEU D CA 1
ATOM 9215 C C . LEU D 1 106 ? -21.143 35.775 -21.623 1.00 20.95 107 LEU D C 1
ATOM 9216 O O . LEU D 1 106 ? -21.862 36.511 -22.308 1.00 20.80 107 LEU D O 1
ATOM 9232 N N . GLU D 1 107 ? -19.809 35.818 -21.687 1.00 21.25 108 GLU D N 1
ATOM 9233 C CA . GLU D 1 107 ? -19.135 36.710 -22.630 1.00 23.13 108 GLU D CA 1
ATOM 9234 C C . GLU D 1 107 ? -19.445 36.312 -24.064 1.00 23.72 108 GLU D C 1
ATOM 9235 O O . GLU D 1 107 ? -19.629 37.180 -24.931 1.00 23.46 108 GLU D O 1
ATOM 9247 N N . LEU D 1 108 ? -19.491 35.000 -24.339 1.00 24.21 109 LEU D N 1
ATOM 9248 C CA . LEU D 1 108 ? -19.850 34.544 -25.677 1.00 25.03 109 LEU D CA 1
ATOM 9249 C C . LEU D 1 108 ? -21.262 34.996 -26.031 1.00 24.35 109 LEU D C 1
ATOM 9250 O O . LEU D 1 108 ? -21.502 35.519 -27.124 1.00 25.91 109 LEU D O 1
ATOM 9266 N N . LEU D 1 109 ? -22.215 34.816 -25.111 1.00 21.92 110 LEU D N 1
ATOM 9267 C CA . LEU D 1 109 ? -23.586 35.244 -25.391 1.00 22.16 110 LEU D CA 1
ATOM 9268 C C . LEU D 1 109 ? -23.670 36.755 -25.560 1.00 22.14 110 LEU D C 1
ATOM 9269 O O . LEU D 1 109 ? -24.361 37.248 -26.461 1.00 23.30 110 LEU D O 1
ATOM 9285 N N . ARG D 1 110 ? -22.985 37.509 -24.696 1.00 21.30 111 ARG D N 1
ATOM 9286 C CA . ARG D 1 110 ? -22.944 38.961 -24.847 1.00 21.59 111 ARG D CA 1
ATOM 9287 C C . ARG D 1 110 ? -22.508 39.351 -26.252 1.00 23.75 111 ARG D C 1
ATOM 9288 O O . ARG D 1 110 ? -23.106 40.231 -26.891 1.00 24.71 111 ARG D O 1
ATOM 9309 N N . ASP D 1 111 ? -21.404 38.759 -26.710 1.00 23.98 112 ASP D N 1
ATOM 9310 C CA . ASP D 1 111 ? -20.816 39.163 -27.970 1.00 25.63 112 ASP D CA 1
ATOM 9311 C C . ASP D 1 111 ? -21.681 38.727 -29.138 1.00 26.33 112 ASP D C 1
ATOM 9312 O O . ASP D 1 111 ? -21.799 39.463 -30.124 1.00 26.93 112 ASP D O 1
ATOM 9321 N N . GLU D 1 112 ? -22.339 37.570 -29.029 1.00 26.38 113 GLU D N 1
ATOM 9322 C CA . GLU D 1 112 ? -23.240 37.171 -30.102 1.00 26.85 113 GLU D CA 1
ATOM 9323 C C . GLU D 1 112 ? -24.512 38.016 -30.088 1.00 24.02 113 GLU D C 1
ATOM 9324 O O . GLU D 1 112 ? -25.027 38.370 -31.150 1.00 23.91 113 GLU D O 1
ATOM 9336 N N . TYR D 1 113 ? -25.027 38.363 -28.905 1.00 22.02 114 TYR D N 1
ATOM 9337 C CA . TYR D 1 113 ? -26.191 39.245 -28.850 1.00 22.10 114 TYR D CA 1
ATOM 9338 C C . TYR D 1 113 ? -25.882 40.599 -29.474 1.00 22.25 114 TYR D C 1
ATOM 9339 O O . TYR D 1 113 ? -26.736 41.201 -30.132 1.00 24.05 114 TYR D O 1
ATOM 9357 N N . LYS D 1 114 ? -24.666 41.096 -29.285 1.00 22.50 115 LYS D N 1
ATOM 9358 C CA . LYS D 1 114 ? -24.290 42.352 -29.922 1.00 24.87 115 LYS D CA 1
ATOM 9359 C C . LYS D 1 114 ? -24.313 42.226 -31.448 1.00 24.55 115 LYS D C 1
ATOM 9360 O O . LYS D 1 114 ? -24.719 43.160 -32.148 1.00 24.52 115 LYS D O 1
ATOM 9379 N N . GLN D 1 115 ? -23.887 41.078 -31.986 1.00 25.29 116 GLN D N 1
ATOM 9380 C CA . GLN D 1 115 ? -24.026 40.847 -33.424 1.00 27.22 116 GLN D CA 1
ATOM 9381 C C . GLN D 1 115 ? -25.500 40.870 -33.837 1.00 26.16 116 GLN D C 1
ATOM 9382 O O . GLN D 1 115 ? -25.865 41.481 -34.853 1.00 26.95 116 GLN D O 1
ATOM 9396 N N . GLY D 1 116 ? -26.365 40.228 -33.047 1.00 25.28 117 GLY D N 1
ATOM 9397 C CA . GLY D 1 116 ? -27.789 40.237 -33.350 1.00 25.16 117 GLY D CA 1
ATOM 9398 C C . GLY D 1 116 ? -28.423 41.609 -33.217 1.00 24.37 117 GLY D C 1
ATOM 9399 O O . GLY D 1 116 ? -29.324 41.958 -33.985 1.00 24.40 117 GLY D O 1
ATOM 9403 N N . ILE D 1 117 ? -27.949 42.411 -32.264 1.00 24.85 118 ILE D N 1
ATOM 9404 C CA . ILE D 1 117 ? -28.426 43.783 -32.125 1.00 25.42 118 ILE D CA 1
ATOM 9405 C C . ILE D 1 117 ? -28.107 44.585 -33.383 1.00 26.47 118 ILE D C 1
ATOM 9406 O O . ILE D 1 117 ? -28.956 45.324 -33.898 1.00 27.12 118 ILE D O 1
ATOM 9422 N N . GLU D 1 118 ? -26.888 44.443 -33.909 1.00 26.55 119 GLU D N 1
ATOM 9423 C CA . GLU D 1 118 ? -26.537 45.152 -35.140 1.00 29.56 119 GLU D CA 1
ATOM 9424 C C . GLU D 1 118 ? -27.353 44.648 -36.327 1.00 29.85 119 GLU D C 1
ATOM 9425 O O . GLU D 1 118 ? -27.796 45.442 -37.167 1.00 30.48 119 GLU D O 1
ATOM 9437 N N . LEU D 1 119 ? -27.540 43.332 -36.422 1.00 29.87 120 LEU D N 1
ATOM 9438 C CA . LEU D 1 119 ? -28.274 42.752 -37.541 1.00 32.55 120 LEU D CA 1
ATOM 9439 C C . LEU D 1 119 ? -29.729 43.209 -37.547 1.00 29.29 120 LEU D C 1
ATOM 9440 O O . LEU D 1 119 ? -30.281 43.554 -38.603 1.00 30.32 120 LEU D O 1
ATOM 9456 N N . THR D 1 120 ? -30.385 43.155 -36.380 1.00 26.95 121 THR D N 1
ATOM 9457 C CA . THR D 1 120 ? -31.793 43.530 -36.297 1.00 27.35 121 THR D CA 1
ATOM 9458 C C . THR D 1 120 ? -31.978 45.019 -36.511 1.00 27.42 121 THR D C 1
ATOM 9459 O O . THR D 1 120 ? -33.015 45.446 -37.033 1.00 29.26 121 THR D O 1
ATOM 9470 N N . ASP D 1 121 ? -30.996 45.820 -36.108 1.00 27.37 122 ASP D N 1
ATOM 9471 C CA . ASP D 1 121 ? -31.047 47.243 -36.399 1.00 32.38 122 ASP D CA 1
ATOM 9472 C C . ASP D 1 121 ? -31.050 47.480 -37.901 1.00 32.92 122 ASP D C 1
ATOM 9473 O O . ASP D 1 121 ? -31.899 48.209 -38.426 1.00 34.72 122 ASP D O 1
ATOM 9482 N N . LYS D 1 122 ? -30.122 46.838 -38.611 1.00 33.06 123 LYS D N 1
ATOM 9483 C CA . LYS D 1 122 ? -30.017 47.023 -40.055 1.00 35.03 123 LYS D CA 1
ATOM 9484 C C . LYS D 1 122 ? -31.249 46.517 -40.791 1.00 34.73 123 LYS D C 1
ATOM 9485 O O . LYS D 1 122 ? -31.621 47.075 -41.826 1.00 35.63 123 LYS D O 1
ATOM 9504 N N . GLU D 1 123 ? -31.876 45.450 -40.303 1.00 34.90 124 GLU D N 1
ATOM 9505 C CA . GLU D 1 123 ? -33.080 44.921 -40.932 1.00 38.77 124 GLU D CA 1
ATOM 9506 C C . GLU D 1 123 ? -34.348 45.660 -40.516 1.00 36.17 124 GLU D C 1
ATOM 9507 O O . GLU D 1 123 ? -35.399 45.452 -41.134 1.00 36.75 124 GLU D O 1
ATOM 9519 N N . GLY D 1 124 ? -34.277 46.526 -39.511 1.00 34.49 125 GLY D N 1
ATOM 9520 C CA . GLY D 1 124 ? -35.454 47.249 -39.070 1.00 33.52 125 GLY D CA 1
ATOM 9521 C C . GLY D 1 124 ? -36.388 46.456 -38.191 1.00 30.97 125 GLY D C 1
ATOM 9522 O O . GLY D 1 124 ? -37.565 46.812 -38.080 1.00 31.77 125 GLY D O 1
ATOM 9526 N N . ASP D 1 125 ? -35.908 45.388 -37.553 1.00 27.95 126 ASP D N 1
ATOM 9527 C CA . ASP D 1 125 ? -36.744 44.616 -36.633 1.00 25.99 126 ASP D CA 1
ATOM 9528 C C . ASP D 1 125 ? -36.564 45.208 -35.238 1.00 24.99 126 ASP D C 1
ATOM 9529 O O . ASP D 1 125 ? -35.777 44.732 -34.417 1.00 24.76 126 ASP D O 1
ATOM 9538 N N . ASP D 1 126 ? -37.335 46.268 -34.974 1.00 25.42 127 ASP D N 1
ATOM 9539 C CA . ASP D 1 126 ? -37.178 47.029 -33.736 1.00 26.07 127 ASP D CA 1
ATOM 9540 C C . ASP D 1 126 ? -37.493 46.190 -32.503 1.00 23.11 127 ASP D C 1
ATOM 9541 O O . ASP D 1 126 ? -36.852 46.355 -31.457 1.00 22.04 127 ASP D O 1
ATOM 9550 N N . VAL D 1 127 ? -38.517 45.334 -32.574 1.00 21.92 128 VAL D N 1
ATOM 9551 C CA . VAL D 1 127 ? -38.901 44.544 -31.401 1.00 20.84 128 VAL D CA 1
ATOM 9552 C C . VAL D 1 127 ? -37.796 43.567 -31.036 1.00 21.33 128 VAL D C 1
ATOM 9553 O O . VAL D 1 127 ? -37.429 43.429 -29.865 1.00 20.74 128 VAL D O 1
ATOM 9566 N N . THR D 1 128 ? -37.284 42.827 -32.020 1.00 21.83 129 THR D N 1
ATOM 9567 C CA . THR D 1 128 ? -36.233 41.868 -31.704 1.00 21.50 129 THR D CA 1
ATOM 9568 C C . THR D 1 128 ? -34.992 42.586 -31.196 1.00 21.21 129 THR D C 1
ATOM 9569 O O . THR D 1 128 ? -34.344 42.134 -30.240 1.00 20.84 129 THR D O 1
ATOM 9580 N N . ASN D 1 129 ? -34.668 43.723 -31.811 1.00 21.35 130 ASN D N 1
ATOM 9581 C CA . ASN D 1 129 ? -33.555 44.559 -31.364 1.00 21.76 130 ASN D CA 1
ATOM 9582 C C . ASN D 1 129 ? -33.692 44.937 -29.894 1.00 21.40 130 ASN D C 1
ATOM 9583 O O . ASN D 1 129 ? -32.748 44.798 -29.111 1.00 21.66 130 ASN D O 1
ATOM 9594 N N . ASP D 1 130 ? -34.861 45.445 -29.511 1.00 21.47 131 ASP D N 1
ATOM 9595 C CA . ASP D 1 130 ? -35.096 45.852 -28.129 1.00 21.53 131 ASP D CA 1
ATOM 9596 C C . ASP D 1 130 ? -34.978 44.671 -27.171 1.00 20.86 131 ASP D C 1
ATOM 9597 O O . ASP D 1 130 ? -34.436 44.811 -26.066 1.00 21.15 131 ASP D O 1
ATOM 9606 N N . MET D 1 131 ? -35.495 43.505 -27.574 1.00 20.65 132 MET D N 1
ATOM 9607 C CA . MET D 1 131 ? -35.420 42.309 -26.737 1.00 21.21 132 MET D CA 1
ATOM 9608 C C . MET D 1 131 ? -33.973 41.937 -26.447 1.00 21.88 132 MET D C 1
ATOM 9609 O O . MET D 1 131 ? -33.602 41.652 -25.298 1.00 22.99 132 MET D O 1
ATOM 9623 N N . LEU D 1 132 ? -33.138 41.929 -27.487 1.00 21.28 133 LEU D N 1
ATOM 9624 C CA . LEU D 1 132 ? -31.750 41.515 -27.322 1.00 21.10 133 LEU D CA 1
ATOM 9625 C C . LEU D 1 132 ? -30.976 42.497 -26.455 1.00 21.94 133 LEU D C 1
ATOM 9626 O O . LEU D 1 132 ? -30.089 42.091 -25.701 1.00 21.72 133 LEU D O 1
ATOM 9642 N N . ILE D 1 133 ? -31.269 43.795 -26.574 1.00 22.44 134 ILE D N 1
ATOM 9643 C CA . ILE D 1 133 ? -30.596 44.788 -25.739 1.00 22.57 134 ILE D CA 1
ATOM 9644 C C . ILE D 1 133 ? -30.907 44.540 -24.267 1.00 22.02 134 ILE D C 1
ATOM 9645 O O . ILE D 1 133 ? -30.019 44.615 -23.408 1.00 21.87 134 ILE D O 1
ATOM 9661 N N . ALA D 1 134 ? -32.172 44.254 -23.951 1.00 21.75 135 ALA D N 1
ATOM 9662 C CA . ALA D 1 134 ? -32.544 43.990 -22.562 1.00 23.10 135 ALA D CA 1
ATOM 9663 C C . ALA D 1 134 ? -31.807 42.773 -22.018 1.00 23.19 135 ALA D C 1
ATOM 9664 O O . ALA D 1 134 ? -31.350 42.780 -20.863 1.00 24.49 135 ALA D O 1
ATOM 9671 N N . PHE D 1 135 ? -31.685 41.719 -22.837 1.00 22.32 136 PHE D N 1
ATOM 9672 C CA . PHE D 1 135 ? -30.942 40.533 -22.425 1.00 21.90 136 PHE D CA 1
ATOM 9673 C C . PHE D 1 135 ? -29.469 40.862 -22.201 1.00 22.95 136 PHE D C 1
ATOM 9674 O O . PHE D 1 135 ? -28.862 40.402 -21.221 1.00 23.46 136 PHE D O 1
ATOM 9691 N N . LYS D 1 136 ? -28.875 41.660 -23.095 1.00 22.26 137 LYS D N 1
ATOM 9692 C CA . LYS D 1 136 ? -27.472 42.036 -22.932 1.00 21.48 137 LYS D CA 1
ATOM 9693 C C . LYS D 1 136 ? -27.267 42.829 -21.650 1.00 21.28 137 LYS D C 1
ATOM 9694 O O . LYS D 1 136 ? -26.251 42.658 -20.968 1.00 22.34 137 LYS D O 1
ATOM 9713 N N . ALA D 1 137 ? -28.224 43.694 -21.296 1.00 20.26 138 ALA D N 1
ATOM 9714 C CA . ALA D 1 137 ? -28.085 44.483 -20.076 1.00 20.74 138 ALA D CA 1
ATOM 9715 C C . ALA D 1 137 ? -27.903 43.572 -18.864 1.00 20.53 138 ALA D C 1
ATOM 9716 O O . ALA D 1 137 ? -27.051 43.817 -18.005 1.00 21.05 138 ALA D O 1
ATOM 9723 N N . SER D 1 138 ? -28.714 42.518 -18.776 1.00 20.70 139 SER D N 1
ATOM 9724 C CA . SER D 1 138 ? -28.585 41.574 -17.677 1.00 21.56 139 SER D CA 1
ATOM 9725 C C . SER D 1 138 ? -27.271 40.809 -17.747 1.00 21.22 139 SER D C 1
ATOM 9726 O O . SER D 1 138 ? -26.596 40.640 -16.727 1.00 21.73 139 SER D O 1
ATOM 9734 N N . ILE D 1 139 ? -26.894 40.332 -18.937 1.00 20.82 140 ILE D N 1
ATOM 9735 C CA . ILE D 1 139 ? -25.638 39.600 -19.084 1.00 21.44 140 ILE D CA 1
ATOM 9736 C C . ILE D 1 139 ? -24.463 40.459 -18.640 1.00 21.29 140 ILE D C 1
ATOM 9737 O O . ILE D 1 139 ? -23.553 39.974 -17.962 1.00 21.26 140 ILE D O 1
ATOM 9753 N N . ASP D 1 140 ? -24.452 41.735 -19.037 1.00 21.53 141 ASP D N 1
ATOM 9754 C CA . ASP D 1 140 ? -23.363 42.635 -18.652 1.00 20.92 141 ASP D CA 1
ATOM 9755 C C . ASP D 1 140 ? -23.287 42.781 -17.134 1.00 19.77 141 ASP D C 1
ATOM 9756 O O . ASP D 1 140 ? -22.197 42.9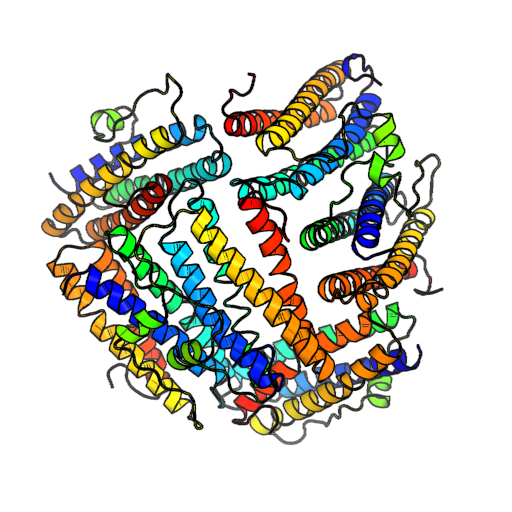12 -16.569 1.00 20.12 141 ASP D O 1
ATOM 9765 N N . LYS D 1 141 ? -24.442 42.827 -16.469 1.00 19.03 142 LYS D N 1
ATOM 9766 C CA . LYS D 1 141 ? -24.453 42.926 -15.013 1.00 19.00 142 LYS D CA 1
ATOM 9767 C C . LYS D 1 141 ? -23.894 41.658 -14.383 1.00 18.88 142 LYS D C 1
ATOM 9768 O O . LYS D 1 141 ? -23.077 41.720 -13.455 1.00 20.51 142 LYS D O 1
ATOM 9787 N N . HIS D 1 142 ? -24.326 40.496 -14.870 1.00 18.55 143 HIS D N 1
ATOM 9788 C CA . HIS D 1 142 ? -23.777 39.241 -14.374 1.00 19.65 143 HIS D CA 1
ATOM 9789 C C . HIS D 1 142 ? -22.271 39.173 -14.583 1.00 20.14 143 HIS D C 1
ATOM 9790 O O . HIS D 1 142 ? -21.550 38.652 -13.730 1.00 20.78 143 HIS D O 1
ATOM 9804 N N . ILE D 1 143 ? -21.777 39.647 -15.730 1.00 19.64 144 ILE D N 1
ATOM 9805 C CA . ILE D 1 143 ? -20.343 39.548 -15.983 1.00 19.45 144 ILE D CA 1
ATOM 9806 C C . ILE D 1 143 ? -19.575 40.363 -14.941 1.00 20.12 144 ILE D C 1
ATOM 9807 O O . ILE D 1 143 ? -18.571 39.902 -14.387 1.00 21.42 144 ILE D O 1
ATOM 9823 N N . TRP D 1 144 ? -20.052 41.567 -14.634 1.00 20.51 145 TRP D N 1
ATOM 9824 C CA . TRP D 1 144 ? -19.421 42.365 -13.586 1.00 20.75 145 TRP D CA 1
ATOM 9825 C C . TRP D 1 144 ? -19.408 41.618 -12.257 1.00 20.67 145 TRP D C 1
ATOM 9826 O O . TRP D 1 144 ? -18.376 41.551 -11.577 1.00 21.88 145 TRP D O 1
ATOM 9847 N N . MET D 1 145 ? -20.550 41.062 -11.865 1.00 21.02 146 MET D N 1
ATOM 9848 C CA . MET D 1 145 ? -20.653 40.448 -10.543 1.00 21.42 146 MET D CA 1
ATOM 9849 C C . MET D 1 145 ? -19.828 39.167 -10.446 1.00 21.93 146 MET D C 1
ATOM 9850 O O . MET D 1 145 ? -19.150 38.937 -9.432 1.00 21.56 146 MET D O 1
ATOM 9864 N N . PHE D 1 146 ? -19.873 38.312 -11.470 1.00 21.51 147 PHE D N 1
ATOM 9865 C CA . PHE D 1 146 ? -19.084 37.089 -11.398 1.00 22.74 147 PHE D CA 1
ATOM 9866 C C . PHE D 1 146 ? -17.599 37.374 -11.559 1.00 22.44 147 PHE D C 1
ATOM 9867 O O . PHE D 1 146 ? -16.781 36.704 -10.926 1.00 22.97 147 PHE D O 1
ATOM 9884 N N . LYS D 1 147 ? -17.217 38.367 -12.368 1.00 22.42 148 LYS D N 1
ATOM 9885 C CA . LYS D 1 147 ? -15.812 38.760 -12.369 1.00 22.94 148 LYS D CA 1
ATOM 9886 C C . LYS D 1 147 ? -15.401 39.250 -10.982 1.00 22.58 148 LYS D C 1
ATOM 9887 O O . LYS D 1 147 ? -14.291 38.958 -10.515 1.00 23.14 148 LYS D O 1
ATOM 9906 N N . ALA D 1 148 ? -16.289 39.992 -10.304 1.00 21.39 149 ALA D N 1
ATOM 9907 C CA . ALA D 1 148 ? -15.969 40.481 -8.961 1.00 22.00 149 ALA D CA 1
ATOM 9908 C C . ALA D 1 148 ? -15.731 39.323 -8.000 1.00 22.69 149 ALA D C 1
ATOM 9909 O O . ALA D 1 148 ? -14.797 39.357 -7.186 1.00 23.34 149 ALA D O 1
ATOM 9916 N N . PHE D 1 149 ? -16.574 38.293 -8.070 1.00 22.86 150 PHE D N 1
ATOM 9917 C CA . PHE D 1 149 ? -16.328 37.082 -7.291 1.00 24.32 150 PHE D CA 1
ATOM 9918 C C . PHE D 1 149 ? -14.928 36.533 -7.556 1.00 25.22 150 PHE D C 1
ATOM 9919 O O . PHE D 1 149 ? -14.215 36.134 -6.622 1.00 26.78 150 PHE D O 1
ATOM 9936 N N . LEU D 1 150 ? -14.504 36.545 -8.817 1.00 24.44 151 LEU D N 1
ATOM 9937 C CA . LEU D 1 150 ? -13.197 36.045 -9.232 1.00 25.89 151 LEU D CA 1
ATOM 9938 C C . LEU D 1 150 ? -12.059 37.021 -8.946 1.00 27.09 151 LEU D C 1
ATOM 9939 O O . LEU D 1 150 ? -10.897 36.695 -9.231 1.00 28.31 151 LEU D O 1
ATOM 9955 N N . GLY D 1 151 ? -12.359 38.189 -8.380 1.00 27.24 152 GLY D N 1
ATOM 9956 C CA . GLY D 1 151 ? -11.337 39.170 -8.070 1.00 29.16 152 GLY D CA 1
ATOM 9957 C C . GLY D 1 151 ? -10.860 39.975 -9.249 1.00 30.02 152 GLY D C 1
ATOM 9958 O O . GLY D 1 151 ? -9.730 40.480 -9.225 1.00 31.66 152 GLY D O 1
ATOM 9962 N N . LYS D 1 152 ? -11.684 40.111 -10.286 1.00 29.56 153 LYS D N 1
ATOM 9963 C CA . LYS D 1 152 ? -11.275 40.732 -11.536 1.00 31.16 153 LYS D CA 1
ATOM 9964 C C . LYS D 1 152 ? -12.237 41.858 -11.901 1.00 28.89 153 LYS D C 1
ATOM 9965 O O . LYS D 1 152 ? -13.390 41.882 -11.471 1.00 27.48 153 LYS D O 1
ATOM 9984 N N . ALA D 1 153 ? -11.754 42.772 -12.744 1.00 29.41 154 ALA D N 1
ATOM 9985 C CA . ALA D 1 153 ? -12.609 43.797 -13.321 1.00 27.59 154 ALA D CA 1
ATOM 9986 C C . ALA D 1 153 ? -13.513 43.189 -14.393 1.00 28.03 154 ALA D C 1
ATOM 9987 O O . ALA D 1 153 ? -13.196 42.143 -14.965 1.00 29.14 154 ALA D O 1
ATOM 9994 N N . PRO D 1 154 ? -14.627 43.847 -14.712 1.00 28.13 155 PRO D N 1
ATOM 9995 C CA . PRO D 1 154 ? -15.610 43.203 -15.599 1.00 27.31 155 PRO D CA 1
ATOM 9996 C C . PRO D 1 154 ? -15.071 42.851 -16.975 1.00 27.57 155 PRO D C 1
ATOM 9997 O O . PRO D 1 154 ? -15.426 41.798 -17.520 1.00 27.38 155 PRO D O 1
ATOM 10008 N N . LEU D 1 155 ? -14.238 43.698 -17.561 1.00 28.84 156 LEU D N 1
ATOM 10009 C CA . LEU D 1 155 ? -13.751 43.472 -18.914 1.00 30.60 156 LEU D CA 1
ATOM 10010 C C . LEU D 1 155 ? -12.312 42.971 -18.933 1.00 36.52 156 LEU D C 1
ATOM 10011 O O . LEU D 1 155 ? -11.682 42.954 -19.996 1.00 38.02 156 LEU D O 1
ATOM 10027 N N . GLU D 1 156 ? -11.797 42.536 -17.786 1.00 42.34 157 GLU D N 1
ATOM 10028 C CA . GLU D 1 156 ? -10.422 42.051 -17.647 1.00 53.52 157 GLU D CA 1
ATOM 10029 C C . GLU D 1 156 ? -10.314 40.579 -18.042 1.00 55.35 157 GLU D C 1
ATOM 10030 O O . GLU D 1 156 ? -11.257 39.803 -17.844 1.00 54.31 157 GLU D O 1
ATOM 10042 N N . VAL E 1 7 ? -23.230 39.773 40.990 1.00 72.86 8 VAL E N 1
ATOM 10043 C CA . VAL E 1 7 ? -23.774 39.588 39.651 1.00 66.89 8 VAL E CA 1
ATOM 10044 C C . VAL E 1 7 ? -23.345 40.765 38.772 1.00 64.01 8 VAL E C 1
ATOM 10045 O O . VAL E 1 7 ? -23.118 41.874 39.272 1.00 71.72 8 VAL E O 1
ATOM 10057 N N . ASP E 1 8 ? -23.195 40.509 37.471 1.00 50.97 9 ASP E N 1
ATOM 10058 C CA . ASP E 1 8 ? -23.105 41.561 36.471 1.00 39.18 9 ASP E CA 1
ATOM 10059 C C . ASP E 1 8 ? -24.025 41.180 35.315 1.00 31.58 9 ASP E C 1
ATOM 10060 O O . ASP E 1 8 ? -24.701 40.144 35.348 1.00 29.49 9 ASP E O 1
ATOM 10069 N N . THR E 1 9 ? -24.079 42.042 34.298 1.00 29.59 10 THR E N 1
ATOM 10070 C CA . THR E 1 9 ? -25.063 41.859 33.232 1.00 27.58 10 THR E CA 1
ATOM 10071 C C . THR E 1 9 ? -24.825 40.559 32.472 1.00 25.79 10 THR E C 1
ATOM 10072 O O . THR E 1 9 ? -25.776 39.843 32.146 1.00 24.47 10 THR E O 1
ATOM 10083 N N . LYS E 1 10 ? -23.567 40.238 32.173 1.00 26.85 11 LYS E N 1
ATOM 10084 C CA . LYS E 1 10 ? -23.271 39.004 31.445 1.00 26.68 11 LYS E CA 1
ATOM 10085 C C . LYS E 1 10 ? -23.765 37.779 32.204 1.00 27.01 11 LYS E C 1
ATOM 10086 O O . LYS E 1 10 ? -24.400 36.884 31.633 1.00 27.25 11 LYS E O 1
ATOM 10105 N N . GLU E 1 11 ? -23.460 37.713 33.495 1.00 27.77 12 GLU E N 1
ATOM 10106 C CA . GLU E 1 11 ? -23.915 36.587 34.294 1.00 28.89 12 GLU E CA 1
ATOM 10107 C C . GLU E 1 11 ? -25.439 36.508 34.312 1.00 26.63 12 GLU E C 1
ATOM 10108 O O . GLU E 1 11 ? -26.011 35.418 34.208 1.00 25.71 12 GLU E O 1
ATOM 10120 N N . PHE E 1 12 ? -26.120 37.652 34.438 1.00 26.30 13 PHE E N 1
ATOM 10121 C CA . PHE E 1 12 ? -27.579 37.628 34.469 1.00 25.29 13 PHE E CA 1
ATOM 10122 C C . PHE E 1 12 ? -28.148 37.098 33.158 1.00 24.65 13 PHE E C 1
ATOM 10123 O O . PHE E 1 12 ? -29.046 36.249 33.150 1.00 23.60 13 PHE E O 1
ATOM 10140 N N . LEU E 1 13 ? -27.651 37.608 32.034 1.00 24.89 14 LEU E N 1
ATOM 10141 C CA . LEU E 1 13 ? -28.188 37.179 30.747 1.00 24.33 14 LEU E CA 1
ATOM 10142 C C . LEU E 1 13 ? -27.966 35.688 30.532 1.00 24.44 14 LEU E C 1
ATOM 10143 O O . LEU E 1 13 ? -28.860 34.986 30.042 1.00 24.11 14 LEU E O 1
ATOM 10159 N N . ASN E 1 14 ? -26.785 35.181 30.903 1.00 23.97 15 ASN E N 1
ATOM 10160 C CA . ASN E 1 14 ? -26.510 33.762 30.712 1.00 24.43 15 ASN E CA 1
ATOM 10161 C C . ASN E 1 14 ? -27.431 32.921 31.584 1.00 25.26 15 ASN E C 1
ATOM 10162 O O . ASN E 1 14 ? -27.933 31.880 31.149 1.00 25.17 15 ASN E O 1
ATOM 10173 N N . HIS E 1 15 ? -27.707 33.381 32.805 1.00 26.36 16 HIS E N 1
ATOM 10174 C CA . HIS E 1 15 ? -28.681 32.686 33.639 1.00 25.97 16 HIS E CA 1
ATOM 10175 C C . HIS E 1 15 ? -30.031 32.575 32.932 1.00 24.88 16 HIS E C 1
ATOM 10176 O O . HIS E 1 15 ? -30.699 31.535 33.011 1.00 25.41 16 HIS E O 1
ATOM 10190 N N . GLN E 1 16 ? -30.443 33.626 32.215 1.00 22.96 17 GLN E N 1
ATOM 10191 C CA . GLN E 1 16 ? -31.715 33.582 31.504 1.00 22.59 17 GLN E CA 1
ATOM 10192 C C . GLN E 1 16 ? -31.642 32.730 30.234 1.00 21.53 17 GLN E C 1
ATOM 10193 O O . GLN E 1 16 ? -32.655 32.136 29.854 1.00 21.61 17 GLN E O 1
ATOM 10207 N N . VAL E 1 17 ? -30.479 32.626 29.580 1.00 21.94 18 VAL E N 1
ATOM 10208 C CA . VAL E 1 17 ? -30.346 31.637 28.505 1.00 22.57 18 VAL E CA 1
ATOM 10209 C C . VAL E 1 17 ? -30.686 30.254 29.033 1.00 22.80 18 VAL E C 1
ATOM 10210 O O . VAL E 1 17 ? -31.437 29.499 28.410 1.00 23.13 18 VAL E O 1
ATOM 10223 N N . ALA E 1 18 ? -30.136 29.910 30.202 1.00 23.11 19 ALA E N 1
ATOM 10224 C CA . ALA E 1 18 ? -30.435 28.627 30.820 1.00 22.52 19 ALA E CA 1
ATOM 10225 C C . ALA E 1 18 ? -31.920 28.523 31.153 1.00 22.54 19 ALA E C 1
ATOM 10226 O O . ALA E 1 18 ? -32.571 27.539 30.792 1.00 22.38 19 ALA E O 1
ATOM 10233 N N . ASN E 1 19 ? -32.483 29.547 31.820 1.00 22.46 20 ASN E N 1
ATOM 10234 C CA . ASN E 1 19 ? -33.900 29.505 32.208 1.00 23.36 20 ASN E CA 1
ATOM 10235 C C . ASN E 1 19 ? -34.814 29.309 31.003 1.00 23.05 20 ASN E C 1
ATOM 10236 O O . ASN E 1 19 ? -35.783 28.539 31.065 1.00 22.85 20 ASN E O 1
ATOM 10247 N N . LEU E 1 20 ? -34.550 30.035 29.912 1.00 22.43 21 LEU E N 1
ATOM 10248 C CA . LEU E 1 20 ? -35.458 30.027 28.779 1.00 22.08 21 LEU E CA 1
ATOM 10249 C C . LEU E 1 20 ? -35.411 28.705 28.032 1.00 22.55 21 LEU E C 1
ATOM 10250 O O . LEU E 1 20 ? -36.435 28.264 27.493 1.00 23.91 21 LEU E O 1
ATOM 10266 N N . ASN E 1 21 ? -34.253 28.044 28.012 1.00 22.02 22 ASN E N 1
ATOM 10267 C CA . ASN E 1 21 ? -34.191 26.709 27.430 1.00 22.39 22 ASN E CA 1
ATOM 10268 C C . ASN E 1 21 ? -34.954 25.688 28.269 1.00 22.89 22 ASN E C 1
ATOM 10269 O O . ASN E 1 21 ? -35.574 24.772 27.717 1.00 23.44 22 ASN E O 1
ATOM 10280 N N . VAL E 1 22 ? -34.911 25.807 29.598 1.00 23.24 23 VAL E N 1
ATOM 10281 C CA . VAL E 1 22 ? -35.740 24.930 30.418 1.00 23.21 23 VAL E CA 1
ATOM 10282 C C . VAL E 1 22 ? -37.211 25.237 30.186 1.00 22.86 23 VAL E C 1
ATOM 10283 O O . VAL E 1 22 ? -38.039 24.324 30.074 1.00 22.88 23 VAL E O 1
ATOM 10296 N N . PHE E 1 23 ? -37.548 26.523 30.059 1.00 22.58 24 PHE E N 1
ATOM 10297 C CA . PHE E 1 23 ? -38.939 26.932 29.914 1.00 22.23 24 PHE E CA 1
ATOM 10298 C C . PHE E 1 23 ? -39.529 26.460 28.583 1.00 21.65 24 PHE E C 1
ATOM 10299 O O . PHE E 1 23 ? -40.664 25.970 28.550 1.00 21.43 24 PHE E O 1
ATOM 10316 N N . THR E 1 24 ? -38.790 26.582 27.475 1.00 21.51 25 THR E N 1
ATOM 10317 C CA . THR E 1 24 ? -39.374 26.153 26.203 1.00 22.30 25 THR E CA 1
ATOM 10318 C C . THR E 1 24 ? -39.624 24.647 26.188 1.00 22.00 25 THR E C 1
ATOM 10319 O O . THR E 1 24 ? -40.629 24.194 25.631 1.00 22.59 25 THR E O 1
ATOM 10330 N N . VAL E 1 25 ? -38.771 23.860 26.835 1.00 21.32 26 VAL E N 1
ATOM 10331 C CA . VAL E 1 25 ? -3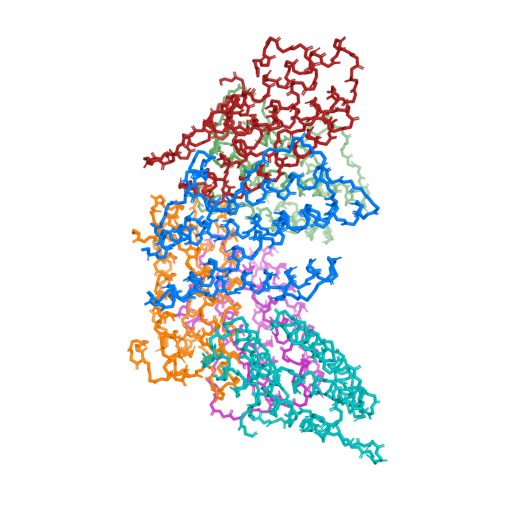9.041 22.427 26.942 1.00 21.66 26 VAL E CA 1
ATOM 10332 C C . VAL E 1 25 ? -40.284 22.178 27.793 1.00 22.50 26 VAL E C 1
ATOM 10333 O O . VAL E 1 25 ? -41.110 21.325 27.459 1.00 22.67 26 VAL E O 1
ATOM 10346 N N . LYS E 1 26 ? -40.461 22.947 28.879 1.00 22.78 27 LYS E N 1
ATOM 10347 C CA . LYS E 1 26 ? -41.669 22.825 29.699 1.00 23.00 27 LYS E CA 1
ATOM 10348 C C . LYS E 1 26 ? -42.911 23.169 28.888 1.00 22.90 27 LYS E C 1
ATOM 10349 O O . LYS E 1 26 ? -43.958 22.514 29.016 1.00 23.71 27 LYS E O 1
ATOM 10368 N N . ILE E 1 27 ? -42.816 24.195 28.042 1.00 22.01 28 ILE E N 1
ATOM 10369 C CA . ILE E 1 27 ? -43.940 24.540 27.178 1.00 21.12 28 ILE E CA 1
ATOM 10370 C C . ILE E 1 27 ? -44.297 23.368 26.277 1.00 20.77 28 ILE E C 1
ATOM 10371 O O . ILE E 1 27 ? -45.479 23.054 26.089 1.00 21.48 28 ILE E O 1
ATOM 10387 N N . HIS E 1 28 ? -43.288 22.694 25.718 1.00 20.85 29 HIS E N 1
ATOM 10388 C CA . HIS E 1 28 ? -43.555 21.509 24.906 1.00 20.47 29 HIS E CA 1
ATOM 10389 C C . HIS E 1 28 ? -44.174 20.391 25.738 1.00 21.06 29 HIS E C 1
ATOM 10390 O O . HIS E 1 28 ? -45.056 19.668 25.257 1.00 21.75 29 HIS E O 1
ATOM 10404 N N . GLN E 1 29 ? -43.702 20.203 26.968 1.00 21.05 30 GLN E N 1
ATOM 10405 C CA . GLN E 1 29 ? -44.305 19.199 27.838 1.00 21.46 30 GLN E CA 1
ATOM 10406 C C . GLN E 1 29 ? -45.807 19.430 27.970 1.00 22.55 30 GLN E C 1
ATOM 10407 O O . GLN E 1 29 ? -46.602 18.496 27.844 1.00 23.68 30 GLN E O 1
ATOM 10421 N N . ILE E 1 30 ? -46.206 20.677 28.226 1.00 21.52 31 ILE E N 1
ATOM 10422 C CA . ILE E 1 30 ? -47.618 21.017 28.377 1.00 21.61 31 ILE E CA 1
ATOM 10423 C C . ILE E 1 30 ? -48.366 20.823 27.055 1.00 22.17 31 ILE E C 1
ATOM 10424 O O . ILE E 1 30 ? -49.479 20.287 27.019 1.00 22.14 31 ILE E O 1
ATOM 10440 N N . HIS E 1 31 ? -47.781 21.318 25.966 1.00 22.46 32 HIS E N 1
ATOM 10441 C CA . HIS E 1 31 ? -48.312 21.153 24.611 1.00 21.35 32 HIS E CA 1
ATOM 10442 C C . HIS E 1 31 ? -48.625 19.691 24.303 1.00 21.74 32 HIS E C 1
ATOM 10443 O O . HIS E 1 31 ? -49.695 19.372 23.769 1.00 23.00 32 HIS E O 1
ATOM 10457 N N . TRP E 1 32 ? -47.712 18.787 24.659 1.00 20.53 33 TRP E N 1
ATOM 10458 C CA . TRP E 1 32 ? -47.858 17.376 24.304 1.00 21.36 33 TRP E CA 1
ATOM 10459 C C . TRP E 1 32 ? -48.842 16.632 25.209 1.00 22.86 33 TRP E C 1
ATOM 10460 O O . TRP E 1 32 ? -49.646 15.820 24.727 1.00 24.74 33 TRP E O 1
ATOM 10481 N N . TYR E 1 33 ? -48.787 16.867 26.521 1.00 21.76 34 TYR E N 1
ATOM 10482 C CA . TYR E 1 33 ? -49.496 16.019 27.465 1.00 22.80 34 TYR E CA 1
ATOM 10483 C C . TYR E 1 33 ? -50.874 16.541 27.882 1.00 22.80 34 TYR E C 1
ATOM 10484 O O . TYR E 1 33 ? -51.645 15.788 28.490 1.00 23.98 34 TYR E O 1
ATOM 10502 N N . MET E 1 34 ? -51.224 17.778 27.544 1.00 22.24 35 MET E N 1
ATOM 10503 C CA . MET E 1 34 ? -52.492 18.340 27.994 1.00 22.64 35 MET E CA 1
ATOM 10504 C C . MET E 1 34 ? -53.676 17.525 27.480 1.00 23.66 35 MET E C 1
ATOM 10505 O O . MET E 1 34 ? -53.680 17.008 26.354 1.00 23.41 35 MET E O 1
ATOM 10519 N N . ARG E 1 35 ? -54.704 17.457 28.316 1.00 23.53 36 ARG E N 1
ATOM 10520 C CA . ARG E 1 35 ? -55.988 16.869 27.980 1.00 24.74 36 ARG E CA 1
ATOM 10521 C C . ARG E 1 35 ? -57.064 17.741 28.600 1.00 27.14 36 ARG E C 1
ATOM 10522 O O . ARG E 1 35 ? -56.835 18.388 29.626 1.00 29.27 36 ARG E O 1
ATOM 10543 N N . GLY E 1 36 ? -58.254 17.697 28.014 1.00 26.45 37 GLY E N 1
ATOM 10544 C CA . GLY E 1 36 ? -59.392 18.453 28.502 1.00 26.52 37 GLY E CA 1
ATOM 10545 C C . GLY E 1 36 ? -60.063 19.226 27.382 1.00 24.84 37 GLY E C 1
ATOM 10546 O O . GLY E 1 36 ? -59.560 19.327 26.270 1.00 23.35 37 GLY E O 1
ATOM 10550 N N . HIS E 1 37 ? -61.212 19.814 27.737 1.00 25.66 38 HIS E N 1
ATOM 10551 C CA A HIS E 1 37 ? -62.049 20.475 26.736 1.00 28.89 38 HIS E CA 1
ATOM 10552 C CA B HIS E 1 37 ? -62.057 20.495 26.750 0.00 28.83 38 HIS E CA 1
ATOM 10553 C C . HIS E 1 37 ? -61.353 21.655 26.077 1.00 28.16 38 HIS E C 1
ATOM 10554 O O . HIS E 1 37 ? -61.732 22.045 24.968 1.00 29.08 38 HIS E O 1
ATOM 10580 N N . ASN E 1 38 ? -60.394 22.273 26.749 1.00 27.86 39 ASN E N 1
ATOM 10581 C CA . ASN E 1 38 ? -59.703 23.420 26.182 1.00 30.58 39 ASN E CA 1
ATOM 10582 C C . ASN E 1 38 ? -58.473 23.008 25.386 1.00 28.21 39 ASN E C 1
ATOM 10583 O O . ASN E 1 38 ? -57.651 23.860 25.051 1.00 26.19 39 ASN E O 1
ATOM 10594 N N . PHE E 1 39 ? -58.370 21.722 25.036 1.00 23.17 40 PHE E N 1
ATOM 10595 C CA . PHE E 1 39 ? -57.192 21.212 24.346 1.00 22.17 40 PHE E CA 1
ATOM 10596 C C . PHE E 1 39 ? -56.858 22.015 23.092 1.00 23.39 40 PHE E C 1
ATOM 10597 O O . PHE E 1 39 ? -55.705 22.404 22.877 1.00 23.98 40 PHE E O 1
ATOM 10614 N N . PHE E 1 40 ? -57.826 22.213 22.208 1.00 23.30 41 PHE E N 1
ATOM 10615 C CA . PHE E 1 40 ? -57.459 22.734 20.898 1.00 24.17 41 PHE E CA 1
ATOM 10616 C C . PHE E 1 40 ? -56.911 24.149 20.999 1.00 24.46 41 PHE E C 1
ATOM 10617 O O . PHE E 1 40 ? -55.915 24.487 20.343 1.00 26.20 41 PHE E O 1
ATOM 10634 N N . THR E 1 41 ? -57.526 24.976 21.838 1.00 23.68 42 THR E N 1
ATOM 10635 C CA . THR E 1 41 ? -57.083 26.356 21.984 1.00 24.02 42 THR E CA 1
ATOM 10636 C C . THR E 1 41 ? -55.727 26.423 22.677 1.00 22.98 42 THR E C 1
ATOM 10637 O O . THR E 1 41 ? -54.818 27.137 22.233 1.00 21.84 42 THR E O 1
ATOM 10648 N N . LEU E 1 42 ? -55.567 25.667 23.761 1.00 22.90 43 LEU E N 1
ATOM 10649 C CA . LEU E 1 42 ? -54.343 25.779 24.549 1.00 22.56 43 LEU E CA 1
ATOM 10650 C C . LEU E 1 42 ? -53.182 25.027 23.921 1.00 21.70 43 LEU E C 1
ATOM 10651 O O . LEU E 1 42 ? -52.033 25.460 24.067 1.00 20.89 43 LEU E O 1
ATOM 10667 N N . HIS E 1 43 ? -53.451 23.939 23.191 1.00 21.87 44 HIS E N 1
ATOM 10668 C CA . HIS E 1 43 ? -52.393 23.269 22.435 1.00 22.01 44 HIS E CA 1
ATOM 10669 C C . HIS E 1 43 ? -51.740 24.244 21.448 1.00 21.60 44 HIS E C 1
ATOM 10670 O O . HIS E 1 43 ? -50.506 24.360 21.389 1.00 20.82 44 HIS E O 1
ATOM 10684 N N . GLU E 1 44 ? -52.563 25.003 20.714 1.00 21.64 45 GLU E N 1
ATOM 10685 C CA . GLU E 1 44 ? -52.058 26.003 19.779 1.00 23.22 45 GLU E CA 1
ATOM 10686 C C . GLU E 1 44 ? -51.410 27.169 20.516 1.00 22.18 45 GLU E C 1
ATOM 10687 O O . GLU E 1 44 ? -50.384 27.707 20.075 1.00 22.16 45 GLU E O 1
ATOM 10699 N N . LYS E 1 45 ? -51.992 27.574 21.641 1.00 21.93 46 LYS E N 1
ATOM 10700 C CA . LYS E 1 45 ? -51.417 28.658 22.421 1.00 22.51 46 LYS E CA 1
ATOM 10701 C C . LYS E 1 45 ? -49.998 28.326 22.866 1.00 21.20 46 LYS E C 1
ATOM 10702 O O . LYS E 1 45 ? -49.130 29.203 22.883 1.00 21.28 46 LYS E O 1
ATOM 10721 N N . MET E 1 46 ? -49.742 27.065 23.248 1.00 20.99 47 MET E N 1
ATOM 10722 C CA . MET E 1 46 ? -48.386 26.699 23.648 1.00 22.00 47 MET E CA 1
ATOM 10723 C C . MET E 1 46 ? -47.420 26.811 22.474 1.00 21.54 47 MET E C 1
ATOM 10724 O O . MET E 1 46 ? -46.243 27.132 22.671 1.00 21.47 47 MET E O 1
ATOM 10738 N N . ASP E 1 47 ? -47.878 26.546 21.247 1.00 21.23 48 ASP E N 1
ATOM 10739 C CA . ASP E 1 47 ? -46.998 26.778 20.104 1.00 22.07 48 ASP E CA 1
ATOM 10740 C C . ASP E 1 47 ? -46.626 28.254 19.991 1.00 21.50 48 ASP E C 1
ATOM 10741 O O . ASP E 1 47 ? -45.476 28.592 19.678 1.00 21.28 48 ASP E O 1
ATOM 10750 N N . ASP E 1 48 ? -47.587 29.147 20.245 1.00 20.99 49 ASP E N 1
ATOM 10751 C CA . ASP E 1 48 ? -47.292 30.577 20.235 1.00 22.30 49 ASP E CA 1
ATOM 10752 C C . ASP E 1 48 ? -46.237 30.920 21.271 1.00 20.45 49 ASP E C 1
ATOM 10753 O O . ASP E 1 48 ? -45.298 31.678 20.992 1.00 20.44 49 ASP E O 1
ATOM 10762 N N . LEU E 1 49 ? -46.407 30.406 22.500 1.00 19.13 50 LEU E N 1
ATOM 10763 C CA . LEU E 1 49 ? -45.448 30.693 23.560 1.00 18.99 50 LEU E CA 1
ATOM 10764 C C . LEU E 1 49 ? -44.100 30.078 23.248 1.00 19.55 50 LEU E C 1
ATOM 10765 O O . LEU E 1 49 ? -43.061 30.677 23.538 1.00 21.19 50 LEU E O 1
ATOM 10781 N N . TYR E 1 50 ? -44.097 28.872 22.680 1.00 20.34 51 TYR E N 1
ATOM 10782 C CA . TYR E 1 50 ? -42.842 28.215 22.358 1.00 21.87 51 TYR E CA 1
ATOM 10783 C C . TYR E 1 50 ? -42.018 29.079 21.413 1.00 22.04 51 TYR E C 1
ATOM 10784 O O . TYR E 1 50 ? -40.819 29.279 21.628 1.00 22.90 51 TYR E O 1
ATOM 10802 N N A SER E 1 51 ? -42.658 29.627 20.376 0.29 22.30 52 SER E N 1
ATOM 10803 N N B SER E 1 51 ? -42.653 29.601 20.361 0.71 22.20 52 SER E N 1
ATOM 10804 C CA A SER E 1 51 ? -41.946 30.472 19.420 0.29 23.45 52 SER E CA 1
ATOM 10805 C CA B SER E 1 51 ? -41.963 30.487 19.425 0.71 23.39 52 SER E CA 1
ATOM 10806 C C A SER E 1 51 ? -41.525 31.796 20.047 0.29 22.63 52 SER E C 1
ATOM 10807 C C B SER E 1 51 ? -41.489 31.753 20.123 0.71 22.64 52 SER E C 1
ATOM 10808 O O A SER E 1 51 ? -40.441 32.310 19.747 0.29 22.83 52 SER E O 1
ATOM 10809 O O B SER E 1 51 ? -40.342 32.181 19.953 0.71 22.50 52 SER E O 1
ATOM 10824 N N . GLU E 1 52 ? -42.369 32.372 20.907 1.00 21.93 53 GLU E N 1
ATOM 10825 C CA . GLU E 1 52 ? -42.042 33.658 21.510 1.00 21.05 53 GLU E CA 1
ATOM 10826 C C . GLU E 1 52 ? -40.851 33.533 22.450 1.00 20.45 53 GLU E C 1
ATOM 10827 O O . GLU E 1 52 ? -39.913 34.340 22.400 1.00 20.57 53 GLU E O 1
ATOM 10840 N N . PHE E 1 53 ? -40.876 32.539 23.336 1.00 20.75 54 PHE E N 1
ATOM 10841 C CA . PHE E 1 53 ? -39.799 32.449 24.312 1.00 21.34 54 PHE E CA 1
ATOM 10842 C C . PHE E 1 53 ? -38.546 31.843 23.711 1.00 19.79 54 PHE E C 1
ATOM 10843 O O . PHE E 1 53 ? -37.449 32.138 24.189 1.00 20.24 54 PHE E O 1
ATOM 10860 N N . GLY E 1 54 ? -38.672 31.072 22.633 1.00 19.62 55 GLY E N 1
ATOM 10861 C CA . GLY E 1 54 ? -37.493 30.713 21.861 1.00 21.37 55 GLY E CA 1
ATOM 10862 C C . GLY E 1 54 ? -36.833 31.928 21.238 1.00 21.75 55 GLY E C 1
ATOM 10863 O O . GLY E 1 54 ? -35.601 32.030 21.196 1.00 21.80 55 GLY E O 1
ATOM 10867 N N . GLU E 1 55 ? -37.638 32.891 20.786 1.00 22.27 56 GLU E N 1
ATOM 10868 C CA . GLU E 1 55 ? -37.069 34.117 20.240 1.00 24.61 56 GLU E CA 1
ATOM 10869 C C . GLU E 1 55 ? -36.454 34.979 21.336 1.00 22.18 56 GLU E C 1
ATOM 10870 O O . GLU E 1 55 ? -35.395 35.584 21.121 1.00 22.97 56 GLU E O 1
ATOM 10882 N N . GLN E 1 56 ? -37.102 35.068 22.506 1.00 20.99 57 GLN E N 1
ATOM 10883 C CA . GLN E 1 56 ? -36.463 35.743 23.637 1.00 22.50 57 GLN E CA 1
ATOM 10884 C C . GLN E 1 56 ? -35.110 35.123 23.921 1.00 22.59 57 GLN E C 1
ATOM 10885 O O . GLN E 1 56 ? -34.122 35.826 24.186 1.00 22.47 57 GLN E O 1
ATOM 10899 N N . MET E 1 57 ? -35.054 33.795 23.911 1.00 22.37 58 MET E N 1
ATOM 10900 C CA . MET E 1 57 ? -33.814 33.112 24.241 1.00 22.15 58 MET E CA 1
ATOM 10901 C C . MET E 1 57 ? -32.703 33.478 23.260 1.00 21.31 58 MET E C 1
ATOM 10902 O O . MET E 1 57 ? -31.566 33.769 23.664 1.00 21.23 58 MET E O 1
ATOM 10916 N N . ASP E 1 58 ? -33.005 33.448 21.956 1.00 21.22 59 ASP E N 1
ATOM 10917 C CA . ASP E 1 58 ? -32.001 33.808 20.964 1.00 21.96 59 ASP E CA 1
ATOM 10918 C C . ASP E 1 58 ? -31.586 35.273 21.107 1.00 20.81 59 ASP E C 1
ATOM 10919 O O . ASP E 1 58 ? -30.405 35.608 20.961 1.00 20.30 59 ASP E O 1
ATOM 10928 N N . GLU E 1 59 ? -32.536 36.158 21.424 1.00 21.12 60 GLU E N 1
ATOM 10929 C CA . GLU E 1 59 ? -32.212 37.576 21.578 1.00 22.96 60 GLU E CA 1
ATOM 10930 C C . GLU E 1 59 ? -31.315 37.794 22.785 1.00 21.20 60 GLU E C 1
ATOM 10931 O O . GLU E 1 59 ? -30.378 38.598 22.730 1.00 21.27 60 GLU E O 1
ATOM 10943 N N . VAL E 1 60 ? -31.585 37.077 23.875 1.00 20.46 61 VAL E N 1
ATOM 10944 C CA . VAL E 1 60 ? -30.742 37.168 25.071 1.00 21.48 61 VAL E CA 1
ATOM 10945 C C . VAL E 1 60 ? -29.336 36.657 24.773 1.00 20.93 61 VAL E C 1
ATOM 10946 O O . VAL E 1 60 ? -28.340 37.317 25.090 1.00 21.54 61 VAL E O 1
ATOM 10959 N N . ALA E 1 61 ? -29.231 35.487 24.141 1.00 21.46 62 ALA E N 1
ATOM 10960 C CA . ALA E 1 61 ? -27.917 34.939 23.820 1.00 22.27 62 ALA E CA 1
ATOM 10961 C C . ALA E 1 61 ? -27.128 35.876 22.907 1.00 22.59 62 ALA E C 1
ATOM 10962 O O . ALA E 1 61 ? -25.923 36.069 23.097 1.00 21.95 62 ALA E O 1
ATOM 10969 N N . GLU E 1 62 ? -27.787 36.468 21.909 1.00 22.44 63 GLU E N 1
ATOM 10970 C CA . GLU E 1 62 ? -27.062 37.311 20.965 1.00 22.90 63 GLU E CA 1
ATOM 10971 C C . GLU E 1 62 ? -26.777 38.694 21.548 1.00 22.25 63 GLU E C 1
ATOM 10972 O O . GLU E 1 62 ? -25.777 39.320 21.175 1.00 22.74 63 GLU E O 1
ATOM 10984 N N . ARG E 1 63 ? -27.593 39.170 22.490 1.00 21.30 64 ARG E N 1
ATOM 10985 C CA . ARG E 1 63 ? -27.198 40.370 23.223 1.00 20.90 64 ARG E CA 1
ATOM 10986 C C . ARG E 1 63 ? -25.966 40.084 24.060 1.00 21.29 64 ARG E C 1
ATOM 10987 O O . ARG E 1 63 ? -25.033 40.896 24.107 1.00 21.25 64 ARG E O 1
ATOM 11008 N N . LEU E 1 64 ? -25.942 38.915 24.707 1.00 22.25 65 LEU E N 1
ATOM 11009 C CA . LEU E 1 64 ? -24.778 38.511 25.480 1.00 23.13 65 LEU E CA 1
ATOM 11010 C C . LEU E 1 64 ? -23.535 38.475 24.603 1.00 23.31 65 LEU E C 1
ATOM 11011 O O . LEU E 1 64 ? -22.490 39.011 24.977 1.00 23.59 65 LEU E O 1
ATOM 11027 N N . LEU E 1 65 ? -23.637 37.888 23.405 1.00 22.76 66 LEU E N 1
ATOM 11028 C CA . LEU E 1 65 ? -22.509 37.921 22.481 1.00 23.15 66 LEU E CA 1
ATOM 11029 C C . LEU E 1 65 ? -22.076 39.356 22.191 1.00 23.36 66 LEU E C 1
ATOM 11030 O O . LEU E 1 65 ? -20.879 39.678 22.218 1.00 24.00 66 LEU E O 1
ATOM 11046 N N . ALA E 1 66 ? -23.041 40.240 21.924 1.00 23.36 67 ALA E N 1
ATOM 11047 C CA . ALA E 1 66 ? -22.725 41.597 21.494 1.00 23.61 67 ALA E CA 1
ATOM 11048 C C . ALA E 1 66 ? -22.064 42.433 22.593 1.00 23.46 67 ALA E C 1
ATOM 11049 O O . ALA E 1 66 ? -21.415 43.436 22.273 1.00 24.37 67 ALA E O 1
ATOM 11056 N N . ILE E 1 67 ? -22.202 42.058 23.868 1.00 23.97 68 ILE E N 1
ATOM 11057 C CA . ILE E 1 67 ? -21.487 42.740 24.949 1.00 24.68 68 ILE E CA 1
ATOM 11058 C C . ILE E 1 67 ? -20.223 41.985 25.376 1.00 24.38 68 ILE E C 1
ATOM 11059 O O . ILE E 1 67 ? -19.623 42.324 26.403 1.00 25.34 68 ILE E O 1
ATOM 11075 N N . GLY E 1 68 ? -19.782 40.998 24.597 1.00 24.42 69 GLY E N 1
ATOM 11076 C CA . GLY E 1 68 ? -18.530 40.308 24.874 1.00 26.09 69 GLY E CA 1
ATOM 11077 C C . GLY E 1 68 ? -18.653 39.040 25.695 1.00 26.57 69 GLY E C 1
ATOM 11078 O O . GLY E 1 68 ? -17.631 38.527 26.166 1.00 28.10 69 GLY E O 1
ATOM 11082 N N . GLY E 1 69 ? -19.870 38.515 25.874 1.00 25.85 70 GLY E N 1
ATOM 11083 C CA . GLY E 1 69 ? -20.078 37.319 26.658 1.00 26.34 70 GLY E CA 1
ATOM 11084 C C . GLY E 1 69 ? -20.109 36.060 25.810 1.00 25.81 70 GLY E C 1
ATOM 11085 O O . GLY E 1 69 ? -19.952 36.076 24.592 1.00 25.59 70 GLY E O 1
ATOM 11089 N N . SER E 1 70 ? -20.333 34.938 26.498 1.00 25.85 71 SER E N 1
ATOM 11090 C CA . SER E 1 70 ? -20.277 33.611 25.890 1.00 26.96 71 SER E CA 1
ATOM 11091 C C . SER E 1 70 ? -21.465 32.804 26.402 1.00 25.42 71 SER E C 1
ATOM 11092 O O . SER E 1 70 ? -21.457 32.343 27.552 1.00 24.99 71 SER E O 1
ATOM 11100 N N . PRO E 1 71 ? -22.502 32.624 25.593 1.00 25.19 72 PRO E N 1
ATOM 11101 C CA . PRO E 1 71 ? -23.716 31.973 26.106 1.00 24.45 72 PRO E CA 1
ATOM 11102 C C . PRO E 1 71 ? -23.517 30.492 26.401 1.00 24.70 72 PRO E C 1
ATOM 11103 O O . PRO E 1 71 ? -22.845 29.768 25.659 1.00 25.87 72 PRO E O 1
ATOM 11114 N N . PHE E 1 72 ? -24.129 30.034 27.494 1.00 23.58 73 PHE E N 1
ATOM 11115 C CA . PHE E 1 72 ? -24.308 28.599 27.680 1.00 23.18 73 PHE E CA 1
ATOM 11116 C C . PHE E 1 72 ? -24.925 28.008 26.417 1.00 22.79 73 PHE E C 1
ATOM 11117 O O . PHE E 1 72 ? -25.769 28.635 25.780 1.00 22.57 73 PHE E O 1
ATOM 11134 N N . SER E 1 73 ? -24.500 26.791 26.043 1.00 24.01 74 SER E N 1
ATOM 11135 C CA . SER E 1 73 ? -24.927 26.244 24.757 1.00 23.93 74 SER E CA 1
ATOM 11136 C C . SER E 1 73 ? -25.001 24.723 24.768 1.00 23.51 74 SER E C 1
ATOM 11137 O O . SER E 1 73 ? -24.836 24.092 23.718 1.00 23.29 74 SER E O 1
ATOM 11145 N N . THR E 1 74 ? -25.310 24.131 25.925 1.00 23.73 75 THR E N 1
ATOM 11146 C CA . THR E 1 74 ? -25.514 22.698 26.094 1.00 23.70 75 THR E CA 1
ATOM 11147 C C . THR E 1 74 ? -26.614 22.487 27.128 1.00 23.22 75 THR E C 1
ATOM 11148 O O . THR E 1 74 ? -26.826 23.319 28.019 1.00 22.64 75 THR E O 1
ATOM 11159 N N . LEU E 1 75 ? -27.307 21.356 27.008 1.00 23.04 76 LEU E N 1
ATOM 11160 C CA . LEU E 1 75 ? -28.323 21.009 27.996 1.00 24.28 76 LEU E CA 1
ATOM 11161 C C . LEU E 1 75 ? -27.705 20.897 29.378 1.00 25.05 76 LEU E C 1
ATOM 11162 O O . LEU E 1 75 ? -28.313 21.305 30.379 1.00 26.02 76 LEU E O 1
ATOM 11178 N N . LYS E 1 76 ? -26.484 20.356 29.449 1.00 24.14 77 LYS E N 1
ATOM 11179 C CA . LYS E 1 76 ? -25.809 20.206 30.732 1.00 24.25 77 LYS E CA 1
ATOM 11180 C C . LYS E 1 76 ? -25.658 21.553 31.419 1.00 23.89 77 LYS E C 1
ATOM 11181 O O . LYS E 1 76 ? -25.966 21.699 32.612 1.00 25.32 77 LYS E O 1
ATOM 11200 N N . GLU E 1 77 ? -25.180 22.553 30.679 1.00 23.40 78 GLU E N 1
ATOM 11201 C CA . GLU E 1 77 ? -25.017 23.882 31.249 1.00 24.44 78 GLU E CA 1
ATOM 11202 C C . GLU E 1 77 ? -26.360 24.492 31.624 1.00 24.63 78 GLU E C 1
ATOM 11203 O O . GLU E 1 77 ? -26.470 25.156 32.654 1.00 25.37 78 GLU E O 1
ATOM 11215 N N . PHE E 1 78 ? -27.391 24.292 30.799 1.00 24.80 79 PHE E N 1
ATOM 11216 C CA . PHE E 1 78 ? -28.697 24.853 31.133 1.00 24.59 79 PHE E CA 1
ATOM 11217 C C . PHE E 1 78 ? -29.178 24.307 32.473 1.00 25.49 79 PHE E C 1
ATOM 11218 O O . PHE E 1 78 ? -29.653 25.058 33.335 1.00 25.95 79 PHE E O 1
ATOM 11235 N N . LEU E 1 79 ? -29.054 22.993 32.678 1.00 26.45 80 LEU E N 1
ATOM 11236 C CA . LEU E 1 79 ? -29.506 22.414 33.941 1.00 29.87 80 LEU E CA 1
ATOM 11237 C C . LEU E 1 79 ? -28.651 22.871 35.114 1.00 31.19 80 LEU E C 1
ATOM 11238 O O . LEU E 1 79 ? -29.154 22.992 36.241 1.00 32.27 80 LEU E O 1
ATOM 11254 N N . GLU E 1 80 ? -27.359 23.107 34.882 1.00 30.49 81 GLU E N 1
ATOM 11255 C CA . GLU E 1 80 ? -26.490 23.553 35.960 1.00 30.70 81 GLU E CA 1
ATOM 11256 C C . GLU E 1 80 ? -26.826 24.964 36.417 1.00 28.36 81 GLU E C 1
ATOM 11257 O O . GLU E 1 80 ? -26.516 25.315 37.558 1.00 28.68 81 GLU E O 1
ATOM 11269 N N . ASN E 1 81 ? -27.450 25.775 35.558 1.00 26.41 82 ASN E N 1
ATOM 11270 C CA . ASN E 1 81 ? -27.598 27.197 35.827 1.00 27.79 82 ASN E CA 1
ATOM 11271 C C . ASN E 1 81 ? -29.030 27.701 35.954 1.00 28.56 82 ASN E C 1
ATOM 11272 O O . ASN E 1 81 ? -29.226 28.781 36.528 1.00 32.15 82 ASN E O 1
ATOM 11283 N N . ALA E 1 82 ? -30.022 26.979 35.447 1.00 26.72 83 ALA E N 1
ATOM 11284 C CA . ALA E 1 82 ? -31.395 27.475 35.487 1.00 26.86 83 ALA E CA 1
ATOM 11285 C C . ALA E 1 82 ? -31.964 27.457 36.898 1.00 28.42 83 ALA E C 1
ATOM 11286 O O . ALA E 1 82 ? -31.710 26.536 37.681 1.00 30.79 83 ALA E O 1
ATOM 11293 N N . SER E 1 83 ? -32.745 28.489 37.214 1.00 27.92 84 SER E N 1
ATOM 11294 C CA . SER E 1 83 ? -33.592 28.497 38.400 1.00 29.97 84 SER E CA 1
ATOM 11295 C C . SER E 1 83 ? -35.012 28.026 38.096 1.00 29.29 84 SER E C 1
ATOM 11296 O O . SER E 1 83 ? -35.734 27.662 39.034 1.00 31.23 84 SER E O 1
ATOM 11304 N N . VAL E 1 84 ? -35.426 28.044 36.817 1.00 28.23 85 VAL E N 1
ATOM 11305 C CA . VAL E 1 84 ? -36.657 27.381 36.398 1.00 29.56 85 VAL E CA 1
ATOM 11306 C C . VAL E 1 84 ? -36.514 25.883 36.630 1.00 30.32 85 VAL E C 1
ATOM 11307 O O . VAL E 1 84 ? -35.493 25.281 36.277 1.00 29.97 85 VAL E O 1
ATOM 11320 N N . GLU E 1 85 ? -37.537 25.274 37.226 1.00 32.37 86 GLU E N 1
ATOM 11321 C CA . GLU E 1 85 ? -37.507 23.853 37.537 1.00 34.21 86 GLU E CA 1
ATOM 11322 C C . GLU E 1 85 ? -38.310 23.047 36.523 1.00 31.18 86 GLU E C 1
ATOM 11323 O O . GLU E 1 85 ? -39.208 23.569 35.854 1.00 31.94 86 GLU E O 1
ATOM 11335 N N . GLU E 1 86 ? -37.937 21.773 36.382 1.00 29.33 87 GLU E N 1
ATOM 11336 C CA . GLU E 1 86 ? -38.619 20.845 35.487 1.00 28.09 87 GLU E CA 1
ATOM 11337 C C . GLU E 1 86 ? -38.812 19.511 36.193 1.00 29.89 87 GLU E C 1
ATOM 11338 O O . GLU E 1 86 ? -38.079 19.158 37.126 1.00 33.49 87 GLU E O 1
ATOM 11350 N N . ALA E 1 87 ? -39.806 18.757 35.723 1.00 28.90 88 ALA E N 1
ATOM 11351 C CA . ALA E 1 87 ? -40.088 17.453 36.286 1.00 30.35 88 ALA E CA 1
ATOM 11352 C C . ALA E 1 87 ? -40.667 16.558 35.202 1.00 29.31 88 ALA E C 1
ATOM 11353 O O . ALA E 1 87 ? -41.467 17.035 34.392 1.00 27.29 88 ALA E O 1
ATOM 11360 N N . PRO E 1 88 ? -40.323 15.274 35.177 1.00 30.56 89 PRO E N 1
ATOM 11361 C CA . PRO E 1 88 ? -40.908 14.388 34.169 1.00 30.19 89 PRO E CA 1
ATOM 11362 C C . PRO E 1 88 ? -42.417 14.293 34.354 1.00 30.28 89 PRO E C 1
ATOM 11363 O O . PRO E 1 88 ? -42.943 14.437 35.458 1.00 31.43 89 PRO E O 1
ATOM 11374 N N . TYR E 1 89 ? -43.122 14.054 33.254 1.00 29.08 90 TYR E N 1
ATOM 11375 C CA . TYR E 1 89 ? -44.568 13.838 33.299 1.00 29.84 90 TYR E CA 1
ATOM 11376 C C . TYR E 1 89 ? -44.823 12.365 33.601 1.00 33.07 90 TYR E C 1
ATOM 11377 O O . TYR E 1 89 ? -44.717 11.510 32.721 1.00 33.48 90 TYR E O 1
ATOM 11395 N N . THR E 1 90 ? -45.192 12.066 34.846 1.00 36.59 91 THR E N 1
ATOM 11396 C CA . THR E 1 90 ? -45.284 10.686 35.310 1.00 41.92 91 THR E CA 1
ATOM 11397 C C . THR E 1 90 ? -46.692 10.256 35.687 1.00 46.47 91 THR E C 1
ATOM 11398 O O . THR E 1 90 ? -46.921 9.057 35.890 1.00 54.85 91 THR E O 1
ATOM 11409 N N . LYS E 1 91 ? -47.622 11.187 35.816 1.00 41.99 92 LYS E N 1
ATOM 11410 C CA . LYS E 1 91 ? -48.977 10.877 36.236 1.00 43.73 92 LYS E CA 1
ATOM 11411 C C . LYS E 1 91 ? -49.896 11.942 35.673 1.00 39.43 92 LYS E C 1
ATOM 11412 O O . LYS E 1 91 ? -49.441 13.040 35.328 1.00 38.27 92 LYS E O 1
ATOM 11431 N N . PRO E 1 92 ? -51.180 11.639 35.520 1.00 37.19 93 PRO E N 1
ATOM 11432 C CA . PRO E 1 92 ? -52.082 12.599 34.881 1.00 36.36 93 PRO E CA 1
ATOM 11433 C C . PRO E 1 92 ? -52.114 13.911 35.651 1.00 35.41 93 PRO E C 1
ATOM 11434 O O . PRO E 1 92 ? -52.116 13.929 36.887 1.00 38.27 93 PRO E O 1
ATOM 11445 N N . LYS E 1 93 ? -52.112 15.009 34.903 1.00 32.11 94 LYS E N 1
ATOM 11446 C CA . LYS E 1 93 ? -52.341 16.342 35.436 1.00 31.12 94 LYS E CA 1
ATOM 11447 C C . LYS E 1 93 ? -53.568 16.941 34.764 1.00 31.60 94 LYS E C 1
ATOM 11448 O O . LYS E 1 93 ? -53.828 16.686 33.584 1.00 32.63 94 LYS E O 1
ATOM 11467 N N . THR E 1 94 ? -54.320 17.741 35.513 1.00 32.90 95 THR E N 1
ATOM 11468 C CA . THR E 1 94 ? -55.428 18.465 34.918 1.00 32.29 95 THR E CA 1
ATOM 11469 C C . THR E 1 94 ? -54.898 19.658 34.135 1.00 30.74 95 THR E C 1
ATOM 11470 O O . THR E 1 94 ? -53.755 20.098 34.317 1.00 29.62 95 THR E O 1
ATOM 11481 N N . MET E 1 95 ? -55.742 20.175 33.235 1.00 29.52 96 MET E N 1
ATOM 11482 C CA . MET E 1 95 ? -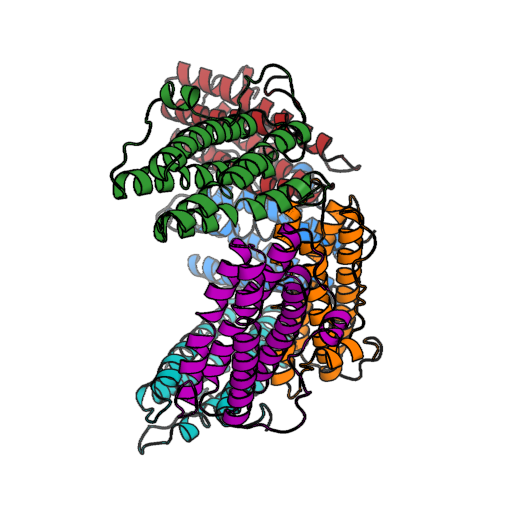55.363 21.367 32.486 1.00 29.09 96 MET E CA 1
ATOM 11483 C C . MET E 1 95 ? -55.060 22.517 33.437 1.00 27.51 96 MET E C 1
ATOM 11484 O O . MET E 1 95 ? -54.136 23.301 33.196 1.00 27.45 96 MET E O 1
ATOM 11498 N N . ASP E 1 96 ? -55.838 22.640 34.515 1.00 27.17 97 ASP E N 1
ATOM 11499 C CA . ASP E 1 96 ? -55.570 23.678 35.509 1.00 28.50 97 ASP E CA 1
ATOM 11500 C C . ASP E 1 96 ? -54.191 23.503 36.131 1.00 28.15 97 ASP E C 1
ATOM 11501 O O . ASP E 1 96 ? -53.437 24.472 36.267 1.00 27.95 97 ASP E O 1
ATOM 11510 N N . GLN E 1 97 ? -53.822 22.270 36.477 1.00 28.98 98 GLN E N 1
ATOM 11511 C CA . GLN E 1 97 ? -52.489 22.049 37.022 1.00 29.51 98 GLN E CA 1
ATOM 11512 C C . GLN E 1 97 ? -51.403 22.476 36.045 1.00 27.56 98 GLN E C 1
ATOM 11513 O O . GLN E 1 97 ? -50.415 23.101 36.447 1.00 26.89 98 GLN E O 1
ATOM 11527 N N . LEU E 1 98 ? -51.554 22.138 34.758 1.00 26.74 99 LEU E N 1
ATOM 11528 C CA . LEU E 1 98 ? -50.531 22.509 33.790 1.00 26.06 99 LEU E CA 1
ATOM 11529 C C . LEU E 1 98 ? -50.432 24.020 33.646 1.00 25.43 99 LEU E C 1
ATOM 11530 O O . LEU E 1 98 ? -49.332 24.570 33.535 1.00 24.77 99 LEU E O 1
ATOM 11546 N N . MET E 1 99 ? -51.576 24.699 33.606 1.00 25.34 100 MET E N 1
ATOM 11547 C CA . MET E 1 99 ? -51.572 26.149 33.476 1.00 26.62 100 MET E CA 1
ATOM 11548 C C . MET E 1 99 ? -51.059 26.821 34.747 1.00 26.87 100 MET E C 1
ATOM 11549 O O . MET E 1 99 ? -50.417 27.875 34.675 1.00 25.83 100 MET E O 1
ATOM 11563 N N . GLU E 1 100 ? -51.321 26.236 35.920 1.00 27.56 101 GLU E N 1
ATOM 11564 C CA . GLU E 1 100 ? -50.725 26.770 37.137 1.00 27.27 101 GLU E CA 1
ATOM 11565 C C . GLU E 1 100 ? -49.202 26.672 37.088 1.00 27.24 101 GLU E C 1
ATOM 11566 O O . GLU E 1 100 ? -48.501 27.590 37.535 1.00 27.38 101 GLU E O 1
ATOM 11578 N N . ASP E 1 101 ? -48.671 25.582 36.518 1.00 27.69 102 ASP E N 1
ATOM 11579 C CA . ASP E 1 101 ? -47.220 25.446 36.380 1.00 30.34 102 ASP E CA 1
ATOM 11580 C C . ASP E 1 101 ? -46.672 26.483 35.406 1.00 28.08 102 ASP E C 1
ATOM 11581 O O . ASP E 1 101 ? -45.623 27.094 35.654 1.00 27.58 102 ASP E O 1
ATOM 11590 N N . LEU E 1 102 ? -47.369 26.683 34.284 1.00 26.03 103 LEU E N 1
ATOM 11591 C CA . LEU E 1 102 ? -46.981 27.714 33.329 1.00 25.38 103 LEU E CA 1
ATOM 11592 C C . LEU E 1 102 ? -46.950 29.090 33.988 1.00 24.88 103 LEU E C 1
ATOM 11593 O O . LEU E 1 102 ? -45.973 29.832 33.845 1.00 24.19 103 LEU E O 1
ATOM 11609 N N . VAL E 1 103 ? -48.030 29.458 34.690 1.00 24.89 104 VAL E N 1
ATOM 11610 C CA . VAL E 1 103 ? -48.127 30.782 35.301 1.00 25.38 104 VAL E CA 1
ATOM 11611 C C . VAL E 1 103 ? -47.033 30.974 36.337 1.00 24.98 104 VAL E C 1
ATOM 11612 O O . VAL E 1 103 ? -46.444 32.057 36.448 1.00 24.13 104 VAL E O 1
ATOM 11625 N N . GLY E 1 104 ? -46.764 29.939 37.129 1.00 26.10 105 GLY E N 1
ATOM 11626 C CA . GLY E 1 104 ? -45.719 30.051 38.130 1.00 27.40 105 GLY E CA 1
ATOM 11627 C C . GLY E 1 104 ? -44.369 30.344 37.508 1.00 25.87 105 GLY E C 1
ATOM 11628 O O . GLY E 1 104 ? -43.574 31.114 38.057 1.00 26.16 105 GLY E O 1
ATOM 11632 N N . THR E 1 105 ? -44.086 29.730 36.356 1.00 23.71 106 THR E N 1
ATOM 11633 C CA . THR E 1 105 ? -42.815 29.962 35.697 1.00 24.07 106 THR E CA 1
ATOM 11634 C C . THR E 1 105 ? -42.779 31.349 35.067 1.00 24.35 106 THR E C 1
ATOM 11635 O O . THR E 1 105 ? -41.746 32.021 35.101 1.00 25.01 106 THR E O 1
ATOM 11646 N N . LEU E 1 106 ? -43.898 31.802 34.486 1.00 24.09 107 LEU E N 1
ATOM 11647 C CA . LEU E 1 106 ? -43.964 33.174 34.002 1.00 22.31 107 LEU E CA 1
ATOM 11648 C C . LEU E 1 106 ? -43.690 34.174 35.129 1.00 22.77 107 LEU E C 1
ATOM 11649 O O . LEU E 1 106 ? -42.994 35.173 34.920 1.00 23.38 107 LEU E O 1
ATOM 11665 N N . GLU E 1 107 ? -44.249 33.940 36.324 1.00 23.02 108 GLU E N 1
ATOM 11666 C CA . GLU E 1 107 ? -44.014 34.857 37.435 1.00 24.11 108 GLU E CA 1
ATOM 11667 C C . GLU E 1 107 ? -42.549 34.830 37.856 1.00 24.41 108 GLU E C 1
ATOM 11668 O O . GLU E 1 107 ? -41.967 35.877 38.169 1.00 25.70 108 GLU E O 1
ATOM 11680 N N . LEU E 1 108 ? -41.933 33.644 37.865 1.00 23.36 109 LEU E N 1
ATOM 11681 C CA . LEU E 1 108 ? -40.516 33.558 38.192 1.00 24.23 109 LEU E CA 1
ATOM 11682 C C . LEU E 1 108 ? -39.700 34.375 37.203 1.00 24.11 109 LEU E C 1
ATOM 11683 O O . LEU E 1 108 ? -38.822 35.151 37.597 1.00 26.89 109 LEU E O 1
ATOM 11699 N N . LEU E 1 109 ? -39.987 34.220 35.906 1.00 22.75 110 LEU E N 1
ATOM 11700 C CA . LEU E 1 109 ? -39.256 34.975 34.891 1.00 22.64 110 LEU E CA 1
ATOM 11701 C C . LEU E 1 109 ? -39.499 36.465 35.031 1.00 23.84 110 LEU E C 1
ATOM 11702 O O . LEU E 1 109 ? -38.561 37.263 34.926 1.00 25.05 110 LEU E O 1
ATOM 11718 N N . ARG E 1 110 ? -40.751 36.864 35.259 1.00 23.94 111 ARG E N 1
ATOM 11719 C CA . ARG E 1 110 ? -41.047 38.273 35.492 1.00 23.42 111 ARG E CA 1
ATOM 11720 C C . ARG E 1 110 ? -40.161 38.831 36.591 1.00 24.31 111 ARG E C 1
ATOM 11721 O O . ARG E 1 110 ? -39.529 39.883 36.436 1.00 24.34 111 ARG E O 1
ATOM 11742 N N . ASP E 1 111 ? -40.099 38.131 37.718 1.00 24.26 112 ASP E N 1
ATOM 11743 C CA . ASP E 1 111 ? -39.396 38.670 38.865 1.00 27.47 112 ASP E CA 1
ATOM 11744 C C . ASP E 1 111 ? -37.889 38.690 38.642 1.00 27.52 112 ASP E C 1
ATOM 11745 O O . ASP E 1 111 ? -37.204 39.607 39.121 1.00 28.49 112 ASP E O 1
ATOM 11754 N N . GLU E 1 112 ? -37.347 37.707 37.921 1.00 26.90 113 GLU E N 1
ATOM 11755 C CA . GLU E 1 112 ? -35.919 37.747 37.631 1.00 27.57 113 GLU E CA 1
ATOM 11756 C C . GLU E 1 112 ? -35.601 38.833 36.605 1.00 25.15 113 GLU E C 1
ATOM 11757 O O . GLU E 1 112 ? -34.590 39.539 36.741 1.00 24.78 113 GLU E O 1
ATOM 11769 N N . TYR E 1 113 ? -36.470 39.021 35.606 1.00 24.20 114 TYR E N 1
ATOM 11770 C CA . TYR E 1 113 ? -36.253 40.111 34.655 1.00 24.00 114 TYR E CA 1
ATOM 11771 C C . TYR E 1 113 ? -36.248 41.459 35.369 1.00 24.68 114 TYR E C 1
ATOM 11772 O O . TYR E 1 113 ? -35.460 42.347 35.023 1.00 24.87 114 TYR E O 1
ATOM 11790 N N . LYS E 1 114 ? -37.106 41.625 36.379 1.00 24.84 115 LYS E N 1
ATOM 11791 C CA A LYS E 1 114 ? -37.089 42.866 37.143 0.49 26.66 115 LYS E CA 1
ATOM 11792 C CA B LYS E 1 114 ? -37.095 42.855 37.166 0.51 26.79 115 LYS E CA 1
ATOM 11793 C C . LYS E 1 114 ? -35.728 43.085 37.787 1.00 26.76 115 LYS E C 1
ATOM 11794 O O . LYS E 1 114 ? -35.213 44.209 37.794 1.00 27.31 115 LYS E O 1
ATOM 11831 N N . GLN E 1 115 ? -35.124 42.024 38.335 1.00 27.46 116 GLN E N 1
ATOM 11832 C CA . GLN E 1 115 ? -33.786 42.155 38.899 1.00 28.95 116 GLN E CA 1
ATOM 11833 C C . GLN E 1 115 ? -32.772 42.550 37.831 1.00 27.70 116 GLN E C 1
ATOM 11834 O O . GLN E 1 115 ? -31.875 43.361 38.089 1.00 29.15 116 GLN E O 1
ATOM 11848 N N . GLY E 1 116 ? -32.885 41.974 36.631 1.00 26.09 117 GLY E N 1
ATOM 11849 C CA . GLY E 1 116 ? -31.978 42.345 35.556 1.00 25.99 117 GLY E CA 1
ATOM 11850 C C . GLY E 1 116 ? -32.201 43.759 35.061 1.00 25.02 117 GLY E C 1
ATOM 11851 O O . GLY E 1 116 ? -31.254 44.437 34.652 1.00 24.72 117 GLY E O 1
ATOM 11855 N N . ILE E 1 117 ? -33.451 44.219 35.077 1.00 24.61 118 ILE E N 1
ATOM 11856 C CA . ILE E 1 117 ? -33.746 45.604 34.731 1.00 24.55 118 ILE E CA 1
ATOM 11857 C C . ILE E 1 117 ? -33.054 46.543 35.703 1.00 24.96 118 ILE E C 1
ATOM 11858 O O . ILE E 1 117 ? -32.405 47.512 35.297 1.00 26.19 118 ILE E O 1
ATOM 11874 N N . GLU E 1 118 ? -33.153 46.252 37.004 1.00 25.18 119 GLU E N 1
ATOM 11875 C CA . GLU E 1 118 ? -32.463 47.082 37.985 1.00 29.13 119 GLU E CA 1
ATOM 11876 C C . GLU E 1 118 ? -30.953 47.000 37.807 1.00 28.35 119 GLU E C 1
ATOM 11877 O O . GLU E 1 118 ? -30.256 48.017 37.882 1.00 29.58 119 GLU E O 1
ATOM 11889 N N . LEU E 1 119 ? -30.435 45.799 37.555 1.00 28.49 120 LEU E N 1
ATOM 11890 C CA . LEU E 1 119 ? -28.995 45.612 37.406 1.00 31.52 120 LEU E CA 1
ATOM 11891 C C . LEU E 1 119 ? -28.454 46.365 36.195 1.00 30.11 120 LEU E C 1
ATOM 11892 O O . LEU E 1 119 ? -27.433 47.062 36.283 1.00 31.44 120 LEU E O 1
ATOM 11908 N N . THR E 1 120 ? -29.104 46.209 35.041 1.00 28.07 121 THR E N 1
ATOM 11909 C CA . THR E 1 120 ? -28.613 46.879 33.840 1.00 27.95 121 THR E CA 1
ATOM 11910 C C . THR E 1 120 ? -28.759 48.390 33.943 1.00 28.47 121 THR E C 1
ATOM 11911 O O . THR E 1 120 ? -27.960 49.131 33.361 1.00 28.96 121 THR E O 1
ATOM 11922 N N . ASP E 1 121 ? -29.777 48.870 34.646 1.00 28.38 122 ASP E N 1
ATOM 11923 C CA . ASP E 1 121 ? -29.872 50.304 34.881 1.00 31.08 122 ASP E CA 1
ATOM 11924 C C . ASP E 1 121 ? -28.665 50.794 35.667 1.00 30.91 122 ASP E C 1
ATOM 11925 O O . ASP E 1 121 ? -28.024 51.781 35.297 1.00 33.62 122 ASP E O 1
ATOM 11934 N N . LYS E 1 122 ? -28.333 50.101 36.754 1.00 29.29 123 LYS E N 1
ATOM 11935 C CA . LYS E 1 122 ? -27.203 50.508 37.583 1.00 32.76 123 LYS E CA 1
ATOM 11936 C C . LYS E 1 122 ? -25.891 50.470 36.810 1.00 32.54 123 LYS E C 1
ATOM 11937 O O . LYS E 1 122 ? -25.026 51.334 37.002 1.00 34.08 123 LYS E O 1
ATOM 11956 N N . GLU E 1 123 ? -25.712 49.470 35.946 1.00 32.47 124 GLU E N 1
ATOM 11957 C CA . GLU E 1 123 ? -24.482 49.359 35.173 1.00 35.35 124 GLU E CA 1
ATOM 11958 C C . GLU E 1 123 ? -24.477 50.261 33.945 1.00 34.59 124 GLU E C 1
ATOM 11959 O O . GLU E 1 123 ? -23.424 50.421 33.322 1.00 36.34 124 GLU E O 1
ATOM 11971 N N . GLY E 1 124 ? -25.605 50.872 33.597 1.00 30.08 125 GLY E N 1
ATOM 11972 C CA . GLY E 1 124 ? -25.647 51.748 32.439 1.00 31.03 125 GLY E CA 1
ATOM 11973 C C . GLY E 1 124 ? -25.742 51.040 31.105 1.00 30.42 125 GLY E C 1
ATOM 11974 O O . GLY E 1 124 ? -25.372 51.621 30.082 1.00 31.80 125 GLY E O 1
ATOM 11978 N N . ASP E 1 125 ? -26.206 49.791 31.078 1.00 27.96 126 ASP E N 1
ATOM 11979 C CA . ASP E 1 125 ? -26.368 49.060 29.820 1.00 26.05 126 ASP E CA 1
ATOM 11980 C C . ASP E 1 125 ? -27.788 49.311 29.324 1.00 25.20 126 ASP E C 1
ATOM 11981 O O . ASP E 1 125 ? -28.709 48.519 29.530 1.00 24.04 126 ASP E O 1
ATOM 11990 N N . ASP E 1 126 ? -27.952 50.443 28.634 1.00 26.79 127 ASP E N 1
ATOM 11991 C CA . ASP E 1 126 ? -29.280 50.887 28.220 1.00 27.38 127 ASP E CA 1
ATOM 11992 C C . ASP E 1 126 ? -29.949 49.897 27.271 1.00 24.80 127 ASP E C 1
ATOM 11993 O O . ASP E 1 126 ? -31.168 49.696 27.341 1.00 23.10 127 ASP E O 1
ATOM 12002 N N . VAL E 1 127 ? -29.190 49.311 26.342 1.00 24.52 128 VAL E N 1
ATOM 12003 C CA . VAL E 1 127 ? -29.793 48.405 25.364 1.00 23.59 128 VAL E CA 1
ATOM 12004 C C . VAL E 1 127 ? -30.349 47.168 26.056 1.00 22.56 128 VAL E C 1
ATOM 12005 O O . VAL E 1 127 ? -31.490 46.760 25.810 1.00 21.89 128 VAL E O 1
ATOM 12018 N N . THR E 1 128 ? -29.546 46.539 26.921 1.00 22.45 129 THR E N 1
ATOM 12019 C CA . THR E 1 128 ? -30.016 45.332 27.594 1.00 22.60 129 THR E CA 1
ATOM 12020 C C . THR E 1 128 ? -31.208 45.647 28.484 1.00 22.58 129 THR E C 1
ATOM 12021 O O . THR E 1 128 ? -32.183 44.885 28.531 1.00 21.57 129 THR E O 1
ATOM 12032 N N . ASN E 1 129 ? -31.150 46.781 29.185 1.00 23.91 130 ASN E N 1
ATOM 12033 C CA . ASN E 1 129 ? -32.265 47.238 30.010 1.00 22.88 130 ASN E CA 1
ATOM 12034 C C . ASN E 1 129 ? -33.550 47.317 29.200 1.00 22.42 130 ASN E C 1
ATOM 12035 O O . ASN E 1 129 ? -34.595 46.785 29.595 1.00 23.89 130 ASN E O 1
ATOM 12046 N N . ASP E 1 130 ? -33.478 47.982 28.044 1.00 22.24 131 ASP E N 1
ATOM 12047 C CA . ASP E 1 130 ? -34.637 48.137 27.169 1.00 23.29 131 ASP E CA 1
ATOM 12048 C C . ASP E 1 130 ? -35.165 46.786 26.680 1.00 23.27 131 ASP E C 1
ATOM 12049 O O . ASP E 1 130 ? -36.383 46.575 26.594 1.00 22.83 131 ASP E O 1
ATOM 12058 N N . MET E 1 131 ? -34.264 45.867 26.328 1.00 23.77 132 MET E N 1
ATOM 12059 C CA . MET E 1 131 ? -34.672 44.537 25.874 1.00 23.49 132 MET E CA 1
ATOM 12060 C C . MET E 1 131 ? -35.453 43.812 26.965 1.00 21.83 132 MET E C 1
ATOM 12061 O O . MET E 1 131 ? -36.493 43.191 26.710 1.00 22.16 132 MET E O 1
ATOM 12075 N N . LEU E 1 132 ? -34.948 43.868 28.192 1.00 20.52 133 LEU E N 1
ATOM 12076 C CA . LEU E 1 132 ? -35.600 43.153 29.284 1.00 21.21 133 LEU E CA 1
ATOM 12077 C C . LEU E 1 132 ? -36.966 43.753 29.604 1.00 21.07 133 LEU E C 1
ATOM 12078 O O . LEU E 1 132 ? -37.907 43.027 29.953 1.00 21.97 133 LEU E O 1
ATOM 12094 N N . ILE E 1 133 ? -37.094 45.075 29.520 1.00 21.06 134 ILE E N 1
ATOM 12095 C CA . ILE E 1 133 ? -38.397 45.695 29.756 1.00 22.17 134 ILE E CA 1
ATOM 12096 C C . ILE E 1 133 ? -39.418 45.209 28.731 1.00 22.72 134 ILE E C 1
ATOM 12097 O O . ILE E 1 133 ? -40.561 44.885 29.077 1.00 21.95 134 ILE E O 1
ATOM 12113 N N . ALA E 1 134 ? -39.027 45.142 27.451 1.00 23.01 135 ALA E N 1
ATOM 12114 C CA . ALA E 1 134 ? -39.959 44.675 26.430 1.00 23.59 135 ALA E CA 1
ATOM 12115 C C . ALA E 1 134 ? -40.403 43.240 26.701 1.00 21.80 135 ALA E C 1
ATOM 12116 O O . ALA E 1 134 ? -41.582 42.896 26.509 1.00 22.50 135 ALA E O 1
ATOM 12123 N N . PHE E 1 135 ? -39.472 42.380 27.128 1.00 21.14 136 PHE E N 1
ATOM 12124 C CA . PHE E 1 135 ? -39.832 41.002 27.454 1.00 22.98 136 PHE E CA 1
ATOM 12125 C C . PHE E 1 135 ? -40.776 40.958 28.656 1.00 23.61 136 PHE E C 1
ATOM 12126 O O . PHE E 1 135 ? -41.739 40.179 28.679 1.00 24.18 136 PHE E O 1
ATOM 12143 N N . LYS E 1 136 ? -40.512 41.784 29.674 1.00 22.53 137 LYS E N 1
ATOM 12144 C CA . LYS E 1 136 ? -41.390 41.807 30.840 1.00 22.68 137 LYS E CA 1
ATOM 12145 C C . LYS E 1 136 ? -42.793 42.253 30.461 1.00 22.15 137 LYS E C 1
ATOM 12146 O O . LYS E 1 136 ? -43.783 41.783 31.038 1.00 22.61 137 LYS E O 1
ATOM 12165 N N . ALA E 1 137 ? -42.893 43.201 29.536 1.00 22.35 138 ALA E N 1
ATOM 12166 C CA . ALA E 1 137 ? -44.202 43.670 29.101 1.00 22.30 138 ALA E CA 1
ATOM 12167 C C . ALA E 1 137 ? -45.041 42.510 28.581 1.00 21.89 138 ALA E C 1
ATOM 12168 O O . ALA E 1 137 ? -46.226 42.379 28.916 1.00 22.16 138 ALA E O 1
ATOM 12175 N N . SER E 1 138 ? -44.437 41.653 27.758 1.00 20.55 139 SER E N 1
ATOM 12176 C CA A SER E 1 138 ? -45.177 40.512 27.234 0.72 21.07 139 SER E CA 1
ATOM 12177 C CA B SER E 1 138 ? -45.163 40.502 27.229 0.28 21.15 139 SER E CA 1
ATOM 12178 C C . SER E 1 138 ? -45.509 39.512 28.332 1.00 21.08 139 SER E C 1
ATOM 12179 O O . SER E 1 138 ? -46.635 38.999 28.387 1.00 21.98 139 SER E O 1
ATOM 12194 N N . ILE E 1 139 ? -44.554 39.232 29.221 1.00 20.06 140 ILE E N 1
ATOM 12195 C CA . ILE E 1 139 ? -44.820 38.302 30.317 1.00 21.16 140 ILE E CA 1
ATOM 12196 C C . ILE E 1 139 ? -45.969 38.806 31.180 1.00 20.85 140 ILE E C 1
ATOM 12197 O O . ILE E 1 139 ? -46.852 38.029 31.573 1.00 20.34 140 ILE E O 1
ATOM 12213 N N . ASP E 1 140 ? -45.988 40.109 31.486 1.00 20.86 141 ASP E N 1
ATOM 12214 C CA . ASP E 1 140 ? -47.056 40.654 32.326 1.00 20.52 141 ASP E CA 1
ATOM 12215 C C . ASP E 1 140 ? -48.416 40.458 31.670 1.00 20.09 141 ASP E C 1
ATOM 12216 O O . ASP E 1 140 ? -49.412 40.182 32.354 1.00 21.00 141 ASP E O 1
ATOM 12225 N N . LYS E 1 141 ? -48.476 40.618 30.341 1.00 20.06 142 LYS E N 1
ATOM 12226 C CA . LYS E 1 141 ? -49.716 40.408 29.615 1.00 19.69 142 LYS E CA 1
ATOM 12227 C C . LYS E 1 141 ? -50.137 38.949 29.685 1.00 19.85 142 LYS E C 1
ATOM 12228 O O . LYS E 1 141 ? -51.314 38.648 29.924 1.00 20.87 142 LYS E O 1
ATOM 12247 N N . HIS E 1 142 ? -49.189 38.028 29.481 1.00 19.86 143 HIS E N 1
ATOM 12248 C CA . HIS E 1 142 ? -49.503 36.603 29.569 1.00 20.06 143 HIS E CA 1
ATOM 12249 C C . HIS E 1 142 ? -50.007 36.237 30.959 1.00 20.44 143 HIS E C 1
ATOM 12250 O O . HIS E 1 142 ? -50.954 35.446 31.098 1.00 21.11 143 HIS E O 1
ATOM 12264 N N . ILE E 1 143 ? -49.397 36.806 32.002 1.00 20.35 144 ILE E N 1
ATOM 12265 C CA . ILE E 1 143 ? -49.817 36.488 33.364 1.00 20.25 144 ILE E CA 1
ATOM 12266 C C . ILE E 1 143 ? -51.270 36.900 33.574 1.00 20.87 144 ILE E C 1
ATOM 12267 O O . ILE E 1 143 ? -52.066 36.131 34.133 1.00 21.22 144 ILE E O 1
ATOM 12283 N N . TRP E 1 144 ? -51.654 38.092 33.103 1.00 20.87 145 TRP E N 1
ATOM 12284 C CA . TRP E 1 144 ? -53.059 38.496 33.200 1.00 20.97 145 TRP E CA 1
ATOM 12285 C C . TRP E 1 144 ? -53.956 37.498 32.476 1.00 20.14 145 TRP E C 1
ATOM 12286 O O . TRP E 1 144 ? -54.943 37.018 33.046 1.00 21.16 145 TRP E O 1
ATOM 12307 N N . MET E 1 145 ? -53.597 37.126 31.237 1.00 18.40 146 MET E N 1
ATOM 12308 C CA . MET E 1 145 ? -54.499 36.300 30.447 1.00 19.33 146 MET E CA 1
ATOM 12309 C C . MET E 1 145 ? -54.596 34.886 31.004 1.00 20.06 146 MET E C 1
ATOM 12310 O O . MET E 1 145 ? -55.698 34.339 31.117 1.00 20.84 146 MET E O 1
ATOM 12324 N N . PHE E 1 146 ? -53.467 34.282 31.377 1.00 18.94 147 PHE E N 1
ATOM 12325 C CA . PHE E 1 146 ? -53.535 32.930 31.925 1.00 20.07 147 PHE E CA 1
ATOM 12326 C C . PHE E 1 146 ? -54.159 32.907 33.318 1.00 20.27 147 PHE E C 1
ATOM 12327 O O . PHE E 1 146 ? -54.880 31.955 33.650 1.00 21.08 147 PHE E O 1
ATOM 12344 N N . LYS E 1 147 ? -53.947 33.944 34.133 1.00 20.67 148 LYS E N 1
ATOM 12345 C CA . LYS E 1 147 ? -54.679 34.029 35.391 1.00 22.53 148 LYS E CA 1
ATOM 12346 C C . LYS E 1 147 ? -56.180 34.121 35.138 1.00 22.61 148 LYS E C 1
ATOM 12347 O O . LYS E 1 147 ? -56.973 33.497 35.851 1.00 23.76 148 LYS E O 1
ATOM 12366 N N . ALA E 1 148 ? -56.587 34.893 34.120 1.00 22.55 149 ALA E N 1
ATOM 12367 C CA . ALA E 1 148 ? -58.004 34.995 33.776 1.00 21.96 149 ALA E CA 1
ATOM 12368 C C . ALA E 1 148 ? -58.567 33.640 33.372 1.00 22.57 149 ALA E C 1
ATOM 12369 O O . ALA E 1 148 ? -59.686 33.285 33.767 1.00 24.12 149 ALA E O 1
ATOM 12376 N N . PHE E 1 149 ? -57.810 32.865 32.591 1.00 22.83 150 PHE E N 1
ATOM 12377 C CA . PHE E 1 149 ? -58.207 31.494 32.285 1.00 23.27 150 PHE E CA 1
ATOM 12378 C C . PHE E 1 149 ? -58.489 30.707 33.561 1.00 22.80 150 PHE E C 1
ATOM 12379 O O . PHE E 1 149 ? -59.481 29.970 33.644 1.00 24.44 150 PHE E O 1
ATOM 12396 N N . LEU E 1 150 ? -57.645 30.873 34.573 1.00 21.79 151 LEU E N 1
ATOM 12397 C CA . LEU E 1 150 ? -57.789 30.179 35.847 1.00 22.86 151 LEU E CA 1
ATOM 12398 C C . LEU E 1 150 ? -58.815 30.822 36.777 1.00 24.05 151 LEU E C 1
ATOM 12399 O O . LEU E 1 150 ? -58.976 30.352 37.909 1.00 25.19 151 LEU E O 1
ATOM 12415 N N . GLY E 1 151 ? -59.499 31.878 36.346 1.00 25.23 152 GLY E N 1
ATOM 12416 C CA . GLY E 1 151 ? -60.498 32.525 37.181 1.00 27.97 152 GLY E CA 1
ATOM 12417 C C . GLY E 1 151 ? -59.925 33.429 38.245 1.00 28.51 152 GLY E C 1
ATOM 12418 O O . GLY E 1 151 ? -60.563 33.649 39.282 1.00 31.21 152 GLY E O 1
ATOM 12422 N N . LYS E 1 152 ? -58.724 33.942 38.032 1.00 26.13 153 LYS E N 1
ATOM 12423 C CA . LYS E 1 152 ? -58.007 34.702 39.041 1.00 26.18 153 LYS E CA 1
ATOM 12424 C C . LYS E 1 152 ? -57.622 36.067 38.493 1.00 25.24 153 LYS E C 1
ATOM 12425 O O . LYS E 1 152 ? -57.527 36.267 37.280 1.00 22.87 153 LYS E O 1
ATOM 12444 N N . ALA E 1 153 ? -57.392 36.998 39.413 1.00 27.32 154 ALA E N 1
ATOM 12445 C CA . ALA E 1 153 ? -56.832 38.286 39.040 1.00 28.24 154 ALA E CA 1
ATOM 12446 C C . ALA E 1 153 ? -55.335 38.143 38.761 1.00 26.88 154 ALA E C 1
ATOM 12447 O O . ALA E 1 153 ? -54.697 37.172 39.181 1.00 27.27 154 ALA E O 1
ATOM 12454 N N . PRO E 1 154 ? -54.751 39.090 38.027 1.00 25.96 155 PRO E N 1
ATOM 12455 C CA . PRO E 1 154 ? -53.367 38.880 37.569 1.00 26.13 155 PRO E CA 1
ATOM 12456 C C . PRO E 1 154 ? -52.369 38.720 38.699 1.00 26.47 155 PRO E C 1
ATOM 12457 O O . PRO E 1 154 ? -51.430 37.924 38.579 1.00 27.36 155 PRO E O 1
ATOM 12468 N N . LEU E 1 155 ? -52.540 39.446 39.793 1.00 26.62 156 LEU E N 1
ATOM 12469 C CA . LEU E 1 155 ? -51.569 39.405 40.873 1.00 28.70 156 LEU E CA 1
ATOM 12470 C C . LEU E 1 155 ? -52.061 38.584 42.051 1.00 35.62 156 LEU E C 1
ATOM 12471 O O . LEU E 1 155 ? -51.543 38.733 43.157 1.00 37.88 156 LEU E O 1
ATOM 12487 N N . GLU E 1 156 ? -53.023 37.694 41.816 1.00 41.66 157 GLU E N 1
ATOM 12488 C CA A GLU E 1 156 ? -53.585 36.770 42.795 0.66 48.11 157 GLU E CA 1
ATOM 12489 C CA B GLU E 1 156 ? -53.455 36.800 42.891 0.34 48.35 157 GLU E CA 1
ATOM 12490 C C . GLU E 1 156 ? -52.904 35.405 42.672 1.00 52.59 157 GLU E C 1
ATOM 12491 O O . GLU E 1 156 ? -53.014 34.558 43.559 1.00 61.32 157 GLU E O 1
ATOM 12514 N N . SER F 1 6 ? -56.493 -6.076 -10.241 1.00 52.36 7 SER F N 1
ATOM 12515 C CA . SER F 1 6 ? -56.540 -4.769 -9.592 1.00 47.42 7 SER F CA 1
ATOM 12516 C C . SER F 1 6 ? -57.938 -4.479 -9.036 1.00 40.15 7 SER F C 1
ATOM 12517 O O . SER F 1 6 ? -58.185 -3.404 -8.473 1.00 33.90 7 SER F O 1
ATOM 12524 N N . VAL F 1 7 ? -58.864 -5.435 -9.161 1.00 40.88 8 VAL F N 1
ATOM 12525 C CA . VAL F 1 7 ? -60.239 -5.095 -8.803 1.00 38.82 8 VAL F CA 1
ATOM 12526 C C . VAL F 1 7 ? -60.382 -4.933 -7.294 1.00 33.66 8 VAL F C 1
ATOM 12527 O O . VAL F 1 7 ? -61.250 -4.184 -6.842 1.00 31.42 8 VAL F O 1
ATOM 12540 N N . ASP F 1 8 ? -59.555 -5.605 -6.482 1.00 32.26 9 ASP F N 1
ATOM 12541 C CA . ASP F 1 8 ? -59.691 -5.419 -5.038 1.00 32.64 9 ASP F CA 1
ATOM 12542 C C . ASP F 1 8 ? -59.313 -4.003 -4.619 1.00 28.95 9 ASP F C 1
ATOM 12543 O O . ASP F 1 8 ? -60.013 -3.391 -3.805 1.00 28.89 9 ASP F O 1
ATOM 12552 N N . THR F 1 9 ? -58.211 -3.463 -5.148 1.00 28.31 10 THR F N 1
ATOM 12553 C CA . THR F 1 9 ? -57.875 -2.070 -4.848 1.00 26.78 10 THR F CA 1
ATOM 12554 C C . THR F 1 9 ? -58.971 -1.124 -5.317 1.00 25.52 10 THR F C 1
ATOM 12555 O O . THR F 1 9 ? -59.325 -0.173 -4.617 1.00 24.47 10 THR F O 1
ATOM 12566 N N . LYS F 1 10 ? -59.505 -1.353 -6.511 1.00 25.84 11 LYS F N 1
ATOM 12567 C CA . LYS F 1 10 ? -60.576 -0.498 -7.002 1.00 25.31 11 LYS F CA 1
ATOM 12568 C C . LYS F 1 10 ? -61.787 -0.535 -6.078 1.00 25.33 11 LYS F C 1
ATOM 12569 O O . LYS F 1 10 ? -62.385 0.505 -5.784 1.00 25.58 11 LYS F O 1
ATOM 12588 N N . GLU F 1 11 ? -62.180 -1.730 -5.631 1.00 26.43 12 GLU F N 1
ATOM 12589 C CA . GLU F 1 11 ? -63.342 -1.841 -4.762 1.00 28.47 12 GLU F CA 1
ATOM 12590 C C . GLU F 1 11 ? -63.090 -1.149 -3.439 1.00 25.79 12 GLU F C 1
ATOM 12591 O O . GLU F 1 11 ? -63.979 -0.489 -2.895 1.00 25.24 12 GLU F O 1
ATOM 12603 N N . PHE F 1 12 ? -61.875 -1.280 -2.908 1.00 25.99 13 PHE F N 1
ATOM 12604 C CA . PHE F 1 12 ? -61.560 -0.619 -1.648 1.00 25.07 13 PHE F CA 1
ATOM 12605 C C . PHE F 1 12 ? -61.654 0.893 -1.788 1.00 23.32 13 PHE F C 1
ATOM 12606 O O . PHE F 1 12 ? -62.281 1.576 -0.972 1.00 22.70 13 PHE F O 1
ATOM 12623 N N . LEU F 1 13 ? -61.041 1.445 -2.823 1.00 23.01 14 LEU F N 1
ATOM 12624 C CA . LEU F 1 13 ? -61.080 2.896 -2.974 1.00 21.45 14 LEU F CA 1
ATOM 12625 C C . LEU F 1 13 ? -62.514 3.387 -3.137 1.00 21.61 14 LEU F C 1
ATOM 12626 O O . LEU F 1 13 ? -62.895 4.413 -2.561 1.00 20.88 14 LEU F O 1
ATOM 12642 N N . ASN F 1 14 ? -63.332 2.661 -3.910 1.00 21.96 15 ASN F N 1
ATOM 12643 C CA . ASN F 1 14 ? -64.708 3.102 -4.118 1.00 23.56 15 ASN F CA 1
ATOM 12644 C C . ASN F 1 14 ? -65.511 3.040 -2.820 1.00 24.36 15 ASN F C 1
ATOM 12645 O O . ASN F 1 14 ? -66.327 3.931 -2.534 1.00 23.57 15 ASN F O 1
ATOM 12656 N N . HIS F 1 15 ? -65.274 2.007 -2.009 1.00 24.79 16 HIS F N 1
ATOM 12657 C CA . HIS F 1 15 ? -65.894 1.940 -0.696 1.00 25.89 16 HIS F CA 1
ATOM 12658 C C . HIS F 1 15 ? -65.551 3.180 0.126 1.00 25.12 16 HIS F C 1
ATOM 12659 O O . HIS F 1 15 ? -66.394 3.703 0.863 1.00 26.65 16 HIS F O 1
ATOM 12673 N N . GLN F 1 16 ? -64.326 3.682 -0.007 1.00 23.09 17 GLN F N 1
ATOM 12674 C CA . GLN F 1 16 ? -63.938 4.866 0.739 1.00 22.94 17 GLN F CA 1
ATOM 12675 C C . GLN F 1 16 ? -64.499 6.148 0.134 1.00 21.60 17 GLN F C 1
ATOM 12676 O O . GLN F 1 16 ? -64.763 7.091 0.876 1.00 22.20 17 GLN F O 1
ATOM 12690 N N . VAL F 1 17 ? -64.711 6.214 -1.183 1.00 21.24 18 VAL F N 1
ATOM 12691 C CA . VAL F 1 17 ? -65.474 7.340 -1.737 1.00 21.54 18 VAL F CA 1
ATOM 12692 C C . VAL F 1 17 ? -66.828 7.420 -1.045 1.00 22.16 18 VAL F C 1
ATOM 12693 O O . VAL F 1 17 ? -67.292 8.500 -0.657 1.00 22.76 18 VAL F O 1
ATOM 12706 N N . ALA F 1 18 ? -67.490 6.270 -0.897 1.00 22.23 19 ALA F N 1
ATOM 12707 C CA . ALA F 1 18 ? -68.786 6.243 -0.230 1.00 22.78 19 ALA F CA 1
ATOM 12708 C C . ALA F 1 18 ? -68.648 6.657 1.228 1.00 22.72 19 ALA F C 1
ATOM 12709 O O . ALA F 1 18 ? -69.397 7.516 1.713 1.00 22.67 19 ALA F O 1
ATOM 12716 N N . ASN F 1 19 ? -67.677 6.076 1.942 1.00 22.39 20 ASN F N 1
ATOM 12717 C CA . ASN F 1 19 ? -67.495 6.420 3.356 1.00 22.83 20 ASN F CA 1
ATOM 12718 C C . ASN F 1 19 ? -67.274 7.914 3.553 1.00 22.53 20 ASN F C 1
ATOM 12719 O O . ASN F 1 19 ? -67.837 8.525 4.472 1.00 23.94 20 ASN F O 1
ATOM 12730 N N . LEU F 1 20 ? -66.412 8.511 2.736 1.00 22.75 21 LEU F N 1
ATOM 12731 C CA . LEU F 1 20 ? -66.004 9.887 2.970 1.00 21.37 21 LEU F CA 1
ATOM 12732 C C . LEU F 1 20 ? -67.130 10.856 2.649 1.00 21.84 21 LEU F C 1
ATOM 12733 O O . LEU F 1 20 ? -67.221 11.920 3.266 1.00 23.68 21 LEU F O 1
ATOM 12749 N N . ASN F 1 21 ? -67.999 10.508 1.698 1.00 21.27 22 ASN F N 1
ATOM 12750 C CA . ASN F 1 21 ? -69.170 11.335 1.444 1.00 21.87 22 ASN F CA 1
ATOM 12751 C C . ASN F 1 21 ? -70.159 11.266 2.601 1.00 23.46 22 ASN F C 1
ATOM 12752 O O . ASN F 1 21 ? -70.763 12.277 2.961 1.00 25.50 22 ASN F O 1
ATOM 12763 N N . VAL F 1 22 ? -70.334 10.090 3.203 1.00 22.30 23 VAL F N 1
ATOM 12764 C CA . VAL F 1 22 ? -71.165 10.029 4.403 1.00 22.92 23 VAL F CA 1
ATOM 12765 C C . VAL F 1 22 ? -70.500 10.813 5.538 1.00 22.95 23 VAL F C 1
ATOM 12766 O O . VAL F 1 22 ? -71.169 11.515 6.299 1.00 22.91 23 VAL F O 1
ATOM 12779 N N . PHE F 1 23 ? -69.171 10.734 5.643 1.00 22.27 24 PHE F N 1
ATOM 12780 C CA . PHE F 1 23 ? -68.455 11.375 6.741 1.00 21.73 24 PHE F CA 1
ATOM 12781 C C . PHE F 1 23 ? -68.506 12.895 6.652 1.00 21.65 24 PHE F C 1
ATOM 12782 O O . PHE F 1 23 ? -68.715 13.572 7.664 1.00 22.56 24 PHE F O 1
ATOM 12799 N N . THR F 1 24 ? -68.307 13.459 5.461 1.00 21.21 25 THR F N 1
ATOM 12800 C CA . THR F 1 24 ? -68.340 14.921 5.368 1.00 21.46 25 THR F CA 1
ATOM 12801 C C . THR F 1 24 ? -69.729 15.463 5.697 1.00 21.38 25 THR F C 1
ATOM 12802 O O . THR F 1 24 ? -69.848 16.539 6.297 1.00 21.85 25 THR F O 1
ATOM 12813 N N . VAL F 1 25 ? -70.789 14.730 5.346 1.00 20.69 26 VAL F N 1
ATOM 12814 C CA . VAL F 1 25 ? -72.129 15.166 5.732 1.00 20.92 26 VAL F CA 1
ATOM 12815 C C . VAL F 1 25 ? -72.292 15.089 7.249 1.00 21.89 26 VAL F C 1
ATOM 12816 O O . VAL F 1 25 ? -72.919 15.963 7.862 1.00 23.10 26 VAL F O 1
ATOM 12829 N N . LYS F 1 26 ? -71.724 14.057 7.879 1.00 21.42 27 LYS F N 1
ATOM 12830 C CA . LYS F 1 26 ? -71.759 13.963 9.340 1.00 21.78 27 LYS F CA 1
ATOM 12831 C C . LYS F 1 26 ? -71.008 15.121 9.990 1.00 21.60 27 LYS F C 1
ATOM 12832 O O . LYS F 1 26 ? -71.420 15.639 11.039 1.00 22.25 27 LYS F O 1
ATOM 12851 N N . ILE F 1 27 ? -69.876 15.507 9.411 1.00 21.03 28 ILE F N 1
ATOM 12852 C CA . ILE F 1 27 ? -69.126 16.635 9.939 1.00 20.83 28 ILE F CA 1
ATOM 12853 C C . ILE F 1 27 ? -69.978 17.897 9.887 1.00 20.70 28 ILE F C 1
ATOM 12854 O O . ILE F 1 27 ? -69.983 18.698 10.832 1.00 20.51 28 ILE F O 1
ATOM 12870 N N . HIS F 1 28 ? -70.720 18.093 8.792 1.00 20.48 29 HIS F N 1
ATOM 12871 C CA . HIS F 1 28 ? -71.646 19.219 8.723 1.00 20.41 29 HIS F CA 1
ATOM 12872 C C . HIS F 1 28 ? -72.741 19.118 9.782 1.00 20.38 29 HIS F C 1
ATOM 12873 O O . HIS F 1 28 ? -73.136 20.133 10.375 1.00 22.25 29 HIS F O 1
ATOM 12887 N N . GLN F 1 29 ? -73.275 17.916 10.003 1.00 20.14 30 GLN F N 1
ATOM 12888 C CA . GLN F 1 29 ? -74.287 17.735 11.038 1.00 21.16 30 GLN F CA 1
ATOM 12889 C C . GLN F 1 29 ? -73.779 18.248 12.379 1.00 21.46 30 GLN F C 1
ATOM 12890 O O . GLN F 1 29 ? -74.481 18.966 13.098 1.00 22.00 30 GLN F O 1
ATOM 12904 N N . ILE F 1 30 ? -72.548 17.874 12.724 1.00 21.28 31 ILE F N 1
ATOM 12905 C CA . ILE F 1 30 ? -71.952 18.287 13.990 1.00 21.04 31 ILE F CA 1
ATOM 12906 C C . ILE F 1 30 ? -71.726 19.792 14.007 1.00 20.53 31 ILE F C 1
ATOM 12907 O O . ILE F 1 30 ? -72.046 20.478 14.988 1.00 21.54 31 ILE F O 1
ATOM 12923 N N . HIS F 1 31 ? -71.147 20.312 12.926 1.00 19.94 32 HIS F N 1
ATOM 12924 C CA . HIS F 1 31 ? -70.904 21.735 12.730 1.00 20.50 32 HIS F CA 1
ATOM 12925 C C . HIS F 1 31 ? -72.158 22.565 12.965 1.00 21.19 32 HIS F C 1
ATOM 12926 O O . HIS F 1 31 ? -72.113 23.596 13.648 1.00 22.31 32 HIS F O 1
ATOM 12940 N N . TRP F 1 32 ? -73.292 22.112 12.427 1.00 20.70 33 TRP F N 1
ATOM 12941 C CA . TRP F 1 32 ? -74.530 22.882 12.470 1.00 20.90 33 TRP F CA 1
ATOM 12942 C C . TRP F 1 32 ? -75.226 22.786 13.822 1.00 21.03 33 TRP F C 1
ATOM 12943 O O . TRP F 1 32 ? -75.723 23.793 14.338 1.00 21.61 33 TRP F O 1
ATOM 12964 N N . TYR F 1 33 ? -75.299 21.593 14.395 1.00 20.18 34 TYR F N 1
ATOM 12965 C CA . TYR F 1 33 ? -76.166 21.371 15.540 1.00 21.23 34 TYR F CA 1
ATOM 12966 C C . TYR F 1 33 ? -75.458 21.515 16.884 1.00 22.31 34 TYR F C 1
ATOM 12967 O O . TYR F 1 33 ? -76.131 21.573 17.922 1.00 23.51 34 TYR F O 1
ATOM 12985 N N . MET F 1 34 ? -74.135 21.613 16.912 1.00 22.35 35 MET F N 1
ATOM 12986 C CA . MET F 1 34 ? -73.441 21.624 18.195 1.00 22.24 35 MET F CA 1
ATOM 12987 C C . MET F 1 34 ? -73.863 22.814 19.051 1.00 22.32 35 MET F C 1
ATOM 12988 O O . MET F 1 34 ? -74.070 23.926 18.557 1.00 22.57 35 MET F O 1
ATOM 13002 N N . ARG F 1 35 ? -73.931 22.579 20.357 1.00 22.48 36 ARG F N 1
ATOM 13003 C CA . ARG F 1 35 ? -74.175 23.614 21.350 1.00 23.28 36 ARG F CA 1
ATOM 13004 C C . ARG F 1 35 ? -73.311 23.312 22.571 1.00 23.82 36 ARG F C 1
ATOM 13005 O O . ARG F 1 35 ? -73.007 22.152 22.856 1.00 24.96 36 ARG F O 1
ATOM 13026 N N . GLY F 1 36 ? -72.952 24.358 23.301 1.00 23.11 37 GLY F N 1
ATOM 13027 C CA . GLY F 1 36 ? -72.126 24.244 24.487 1.00 23.99 37 GLY F CA 1
ATOM 13028 C C . GLY F 1 36 ? -70.948 25.204 24.447 1.00 24.36 37 GLY F C 1
ATOM 13029 O O . GLY F 1 36 ? -70.691 25.881 23.452 1.00 24.87 37 GLY F O 1
ATOM 13033 N N . HIS F 1 37 ? -70.213 25.231 25.570 1.00 24.04 38 HIS F N 1
ATOM 13034 C CA . HIS F 1 37 ? -69.171 26.239 25.761 1.00 26.90 38 HIS F CA 1
ATOM 13035 C C . HIS F 1 37 ? -68.024 26.132 24.762 1.00 26.68 38 HIS F C 1
ATOM 13036 O O . HIS F 1 37 ? -67.335 27.130 24.518 1.00 28.07 38 HIS F O 1
ATOM 13050 N N . ASN F 1 38 ? -67.766 24.954 24.193 1.00 26.70 39 ASN F N 1
ATOM 13051 C CA . ASN F 1 38 ? -66.678 24.842 23.227 1.00 27.86 39 ASN F CA 1
ATOM 13052 C C . ASN F 1 38 ? -67.138 25.114 21.804 1.00 25.40 39 ASN F C 1
ATOM 13053 O O . ASN F 1 38 ? -66.410 24.801 20.856 1.00 23.54 39 ASN F O 1
ATOM 13064 N N . PHE F 1 39 ? -68.322 25.709 21.645 1.00 20.25 40 PHE F N 1
ATOM 13065 C CA . PHE F 1 39 ? -68.906 25.914 20.322 1.00 20.92 40 PHE F CA 1
ATOM 13066 C C . PHE F 1 39 ? -67.949 26.605 19.358 1.00 21.23 40 PHE F C 1
ATOM 13067 O O . PHE F 1 39 ? -67.765 26.142 18.224 1.00 21.39 40 PHE F O 1
ATOM 13084 N N . PHE F 1 40 ? -67.383 27.751 19.745 1.00 21.86 41 PHE F N 1
ATOM 13085 C CA . PHE F 1 40 ? -66.680 28.546 18.738 1.00 22.92 41 PHE F CA 1
ATOM 13086 C C . PHE F 1 40 ? -65.464 27.807 18.199 1.00 23.36 41 PHE F C 1
ATOM 13087 O O . PHE F 1 40 ? -65.204 27.814 16.982 1.00 23.18 41 PHE F O 1
ATOM 13104 N N . THR F 1 41 ? -64.735 27.124 19.075 1.00 22.62 42 THR F N 1
ATOM 13105 C CA . THR F 1 41 ? -63.549 26.394 18.643 1.00 22.67 42 THR F CA 1
ATOM 13106 C C . THR F 1 41 ? -63.925 25.192 17.792 1.00 21.46 42 THR F C 1
ATOM 13107 O O . THR F 1 41 ? -63.352 24.973 16.716 1.00 21.37 42 THR F O 1
ATOM 13118 N N . LEU F 1 42 ? -64.903 24.405 18.245 1.00 21.93 43 LEU F N 1
ATOM 13119 C CA . LEU F 1 42 ? -65.211 23.166 17.549 1.00 22.73 43 LEU F CA 1
ATOM 13120 C C . LEU F 1 42 ? -66.030 23.402 16.282 1.00 21.54 43 LEU F C 1
ATOM 13121 O O . LEU F 1 42 ? -65.902 22.628 15.324 1.00 21.52 43 LEU F O 1
ATOM 13137 N N . HIS F 1 43 ? -66.837 24.468 16.240 1.00 20.62 44 HIS F N 1
ATOM 13138 C CA . HIS F 1 43 ? -67.551 24.832 15.019 1.00 21.35 44 HIS F CA 1
ATOM 13139 C C . HIS F 1 43 ? -66.561 25.107 13.889 1.00 21.24 44 HIS F C 1
ATOM 13140 O O . HIS F 1 43 ? -66.724 24.619 12.757 1.00 22.12 44 HIS F O 1
ATOM 13154 N N . GLU F 1 44 ? -65.513 25.876 14.188 1.00 20.98 45 GLU F N 1
ATOM 13155 C CA . GLU F 1 44 ? -64.462 26.137 13.210 1.00 22.24 45 GLU F CA 1
ATOM 13156 C C . GLU F 1 44 ? -63.651 24.875 12.928 1.00 20.92 45 GLU F C 1
ATOM 13157 O O . GLU F 1 44 ? -63.282 24.611 11.777 1.00 21.21 45 GLU F O 1
ATOM 13169 N N . LYS F 1 45 ? -63.360 24.082 13.963 1.00 18.86 46 LYS F N 1
ATOM 13170 C CA . LYS F 1 45 ? -62.613 22.850 13.755 1.00 19.28 46 LYS F CA 1
ATOM 13171 C C . LYS F 1 45 ? -63.342 21.934 12.777 1.00 19.51 46 LYS F C 1
ATOM 13172 O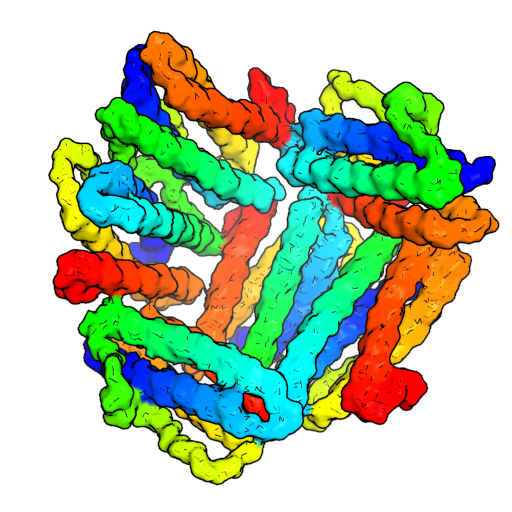 O . LYS F 1 45 ? -62.712 21.250 11.958 1.00 19.55 46 LYS F O 1
ATOM 13191 N N . MET F 1 46 ? -64.672 21.900 12.839 1.00 20.12 47 MET F N 1
ATOM 13192 C CA . MET F 1 46 ? -65.389 21.060 11.880 1.00 20.83 47 MET F CA 1
ATOM 13193 C C . MET F 1 46 ? -65.221 21.564 10.453 1.00 20.89 47 MET F C 1
ATOM 13194 O O . MET F 1 46 ? -65.215 20.757 9.524 1.00 21.30 47 MET F O 1
ATOM 13208 N N . ASP F 1 47 ? -65.094 22.877 10.249 1.00 20.43 48 ASP F N 1
ATOM 13209 C CA . ASP F 1 47 ? -64.828 23.378 8.903 1.00 21.80 48 ASP F CA 1
ATOM 13210 C C . ASP F 1 47 ? -63.473 22.898 8.389 1.00 21.99 48 ASP F C 1
ATOM 13211 O O . ASP F 1 47 ? -63.343 22.551 7.211 1.00 21.27 48 ASP F O 1
ATOM 13220 N N . ASP F 1 48 ? -62.453 22.867 9.258 1.00 22.12 49 ASP F N 1
ATOM 13221 C CA . ASP F 1 48 ? -61.152 22.319 8.865 1.00 22.29 49 ASP F CA 1
ATOM 13222 C C . ASP F 1 48 ? -61.284 20.856 8.439 1.00 21.45 49 ASP F C 1
ATOM 13223 O O . ASP F 1 48 ? -60.736 20.443 7.403 1.00 21.19 49 ASP F O 1
ATOM 13232 N N . LEU F 1 49 ? -62.003 20.051 9.242 1.00 20.79 50 LEU F N 1
ATOM 13233 C CA . LEU F 1 49 ? -62.167 18.630 8.943 1.00 20.69 50 LEU F CA 1
ATOM 13234 C C . LEU F 1 49 ? -62.962 18.425 7.667 1.00 20.01 50 LEU F C 1
ATOM 13235 O O . LEU F 1 49 ? -62.654 17.515 6.886 1.00 20.36 50 LEU F O 1
ATOM 13251 N N . TYR F 1 50 ? -64.002 19.248 7.455 1.00 19.06 51 TYR F N 1
ATOM 13252 C CA . TYR F 1 50 ? -64.821 19.106 6.264 1.00 19.59 51 TYR F CA 1
ATOM 13253 C C . TYR F 1 50 ? -63.963 19.296 5.021 1.00 20.65 51 TYR F C 1
ATOM 13254 O O . TYR F 1 50 ? -64.058 18.525 4.056 1.00 22.05 51 TYR F O 1
ATOM 13272 N N . SER F 1 51 ? -63.124 20.335 5.034 1.00 21.18 52 SER F N 1
ATOM 13273 C CA A SER F 1 51 ? -62.232 20.578 3.906 0.11 21.39 52 SER F CA 1
ATOM 13274 C CA B SER F 1 51 ? -62.220 20.583 3.915 0.64 21.00 52 SER F CA 1
ATOM 13275 C CA C SER F 1 51 ? -62.225 20.581 3.911 0.25 21.41 52 SER F CA 1
ATOM 13276 C C . SER F 1 51 ? -61.235 19.433 3.740 1.00 21.97 52 SER F C 1
ATOM 13277 O O . SER F 1 51 ? -61.021 18.953 2.624 1.00 19.56 52 SER F O 1
ATOM 13299 N N . GLU F 1 52 ? -60.625 18.978 4.842 1.00 20.87 53 GLU F N 1
ATOM 13300 C CA . GLU F 1 52 ? -59.591 17.948 4.724 1.00 21.36 53 GLU F CA 1
ATOM 13301 C C . GLU F 1 52 ? -60.161 16.639 4.194 1.00 20.30 53 GLU F C 1
ATOM 13302 O O . GLU F 1 52 ? -59.574 16.005 3.307 1.00 20.21 53 GLU F O 1
ATOM 13314 N N . PHE F 1 53 ? -61.286 16.191 4.738 1.00 20.06 54 PHE F N 1
ATOM 13315 C CA . PHE F 1 53 ? -61.787 14.901 4.299 1.00 20.84 54 PHE F CA 1
ATOM 13316 C C . PHE F 1 53 ? -62.498 14.990 2.961 1.00 21.06 54 PHE F C 1
ATOM 13317 O O . PHE F 1 53 ? -62.519 13.995 2.233 1.00 21.52 54 PHE F O 1
ATOM 13334 N N . GLY F 1 54 ? -63.004 16.166 2.593 1.00 20.88 55 GLY F N 1
ATOM 13335 C CA . GLY F 1 54 ? -63.464 16.374 1.229 1.00 21.57 55 GLY F CA 1
ATOM 13336 C C . GLY F 1 54 ? -62.330 16.263 0.225 1.00 21.10 55 GLY F C 1
ATOM 13337 O O . GLY F 1 54 ? -62.507 15.734 -0.883 1.00 21.51 55 GLY F O 1
ATOM 13341 N N . GLU F 1 55 ? -61.148 16.756 0.596 1.00 21.49 56 GLU F N 1
ATOM 13342 C CA . GLU F 1 55 ? -59.994 16.617 -0.285 1.00 24.24 56 GLU F CA 1
ATOM 13343 C C . GLU F 1 55 ? -59.518 15.172 -0.337 1.00 21.87 56 GLU F C 1
ATOM 13344 O O . GLU F 1 55 ? -59.129 14.691 -1.407 1.00 21.83 56 GLU F O 1
ATOM 13356 N N . GLN F 1 56 ? -59.545 14.453 0.796 1.00 21.71 57 GLN F N 1
ATOM 13357 C CA . GLN F 1 56 ? -59.246 13.023 0.740 1.00 23.47 57 GLN F CA 1
ATOM 13358 C C . GLN F 1 56 ? -60.181 12.331 -0.234 1.00 21.69 57 GLN F C 1
ATOM 13359 O O . GLN F 1 56 ? -59.767 11.468 -1.009 1.00 21.82 57 GLN F O 1
ATOM 13373 N N . MET F 1 57 ? -61.458 12.672 -0.172 1.00 20.41 58 MET F N 1
ATOM 13374 C CA . MET F 1 57 ? -62.443 12.023 -1.018 1.00 22.01 58 MET F CA 1
ATOM 13375 C C . MET F 1 57 ? -62.136 12.243 -2.499 1.00 20.80 58 MET F C 1
ATOM 13376 O O . MET F 1 57 ? -62.170 11.297 -3.303 1.00 21.15 58 MET F O 1
ATOM 13390 N N . ASP F 1 58 ? -61.833 13.486 -2.880 1.00 19.32 59 ASP F N 1
ATOM 13391 C CA . ASP F 1 58 ? -61.509 13.772 -4.275 1.00 20.27 59 ASP F CA 1
ATOM 13392 C C . ASP F 1 58 ? -60.224 13.065 -4.694 1.00 20.07 59 ASP F C 1
ATOM 13393 O O . ASP F 1 58 ? -60.135 12.547 -5.815 1.00 20.04 59 ASP F O 1
ATOM 13402 N N . GLU F 1 59 ? -59.229 13.006 -3.798 1.00 20.08 60 GLU F N 1
ATOM 13403 C CA A GLU F 1 59 ? -57.986 12.314 -4.127 0.41 22.09 60 GLU F CA 1
ATOM 13404 C CA B GLU F 1 59 ? -57.983 12.309 -4.110 0.59 22.04 60 GLU F CA 1
ATOM 13405 C C . GLU F 1 59 ? -58.217 10.815 -4.295 1.00 21.02 60 GLU F C 1
ATOM 13406 O O . GLU F 1 59 ? -57.630 10.189 -5.192 1.00 21.31 60 GLU F O 1
ATOM 13429 N N . VAL F 1 60 ? -59.068 10.227 -3.452 1.00 20.30 61 VAL F N 1
ATOM 13430 C CA . VAL F 1 60 ? -59.392 8.812 -3.575 1.00 20.63 61 VAL F CA 1
ATOM 13431 C C . VAL F 1 60 ? -60.097 8.549 -4.897 1.00 20.13 61 VAL F C 1
ATOM 13432 O O . VAL F 1 60 ? -59.740 7.627 -5.630 1.00 20.65 61 VAL F O 1
ATOM 13445 N N . ALA F 1 61 ? -61.114 9.353 -5.211 1.00 19.36 62 ALA F N 1
ATOM 13446 C CA . ALA F 1 61 ? -61.872 9.164 -6.447 1.00 20.65 62 ALA F CA 1
ATOM 13447 C C . ALA F 1 61 ? -60.984 9.317 -7.673 1.00 20.00 62 ALA F C 1
ATOM 13448 O O . ALA F 1 61 ? -61.123 8.569 -8.656 1.00 20.13 62 ALA F O 1
ATOM 13455 N N . GLU F 1 62 ? -60.084 10.296 -7.650 1.00 19.61 63 GLU F N 1
ATOM 13456 C CA . GLU F 1 62 ? -59.240 10.532 -8.817 1.00 20.35 63 GLU F CA 1
ATOM 13457 C C . GLU F 1 62 ? -58.094 9.539 -8.911 1.00 20.30 63 GLU F C 1
ATOM 13458 O O . GLU F 1 62 ? -57.646 9.226 -10.021 1.00 20.84 63 GLU F O 1
ATOM 13470 N N . ARG F 1 63 ? -57.635 8.992 -7.784 1.00 18.78 64 ARG F N 1
ATOM 13471 C CA . ARG F 1 63 ? -56.736 7.850 -7.872 1.00 19.64 64 ARG F CA 1
ATOM 13472 C C . ARG F 1 63 ? -57.456 6.644 -8.470 1.00 20.96 64 ARG F C 1
ATOM 13473 O O . ARG F 1 63 ? -56.894 5.928 -9.313 1.00 21.28 64 ARG F O 1
ATOM 13494 N N . LEU F 1 64 ? -58.707 6.416 -8.059 1.00 20.90 65 LEU F N 1
ATOM 13495 C CA . LEU F 1 64 ? -59.498 5.334 -8.642 1.00 21.45 65 LEU F CA 1
ATOM 13496 C C . LEU F 1 64 ? -59.631 5.516 -10.145 1.00 21.74 65 LEU F C 1
ATOM 13497 O O . LEU F 1 64 ? -59.435 4.568 -10.915 1.00 23.32 65 LEU F O 1
ATOM 13513 N N . LEU F 1 65 ? -59.921 6.737 -10.594 1.00 20.55 66 LEU F N 1
ATOM 13514 C CA . LEU F 1 65 ? -59.959 6.986 -12.028 1.00 20.60 66 LEU F CA 1
ATOM 13515 C C . LEU F 1 65 ? -58.632 6.617 -12.688 1.00 20.82 66 LEU F C 1
ATOM 13516 O O . LEU F 1 65 ? -58.615 5.976 -13.748 1.00 22.83 66 LEU F O 1
ATOM 13532 N N . ALA F 1 66 ? -57.511 7.017 -12.079 1.00 20.45 67 ALA F N 1
ATOM 13533 C CA . ALA F 1 66 ? -56.211 6.841 -12.711 1.00 21.80 67 ALA F CA 1
ATOM 13534 C C . ALA F 1 66 ? -55.785 5.376 -12.802 1.00 22.03 67 ALA F C 1
ATOM 13535 O O . ALA F 1 66 ? -54.919 5.058 -13.621 1.00 23.99 67 ALA F O 1
ATOM 13542 N N . ILE F 1 67 ? -56.356 4.484 -11.988 1.00 25.67 68 ILE F N 1
ATOM 13543 C CA . ILE F 1 67 ? -56.070 3.059 -12.105 1.00 26.22 68 ILE F CA 1
ATOM 13544 C C . ILE F 1 67 ? -57.149 2.334 -12.903 1.00 26.36 68 ILE F C 1
ATOM 13545 O O . ILE F 1 67 ? -57.179 1.096 -12.917 1.00 26.24 68 ILE F O 1
ATOM 13561 N N . GLY F 1 68 ? -58.027 3.074 -13.583 1.00 25.90 69 GLY F N 1
ATOM 13562 C CA . GLY F 1 68 ? -59.008 2.481 -14.468 1.00 26.00 69 GLY F CA 1
ATOM 13563 C C . GLY F 1 68 ? -60.364 2.207 -13.855 1.00 26.66 69 GLY F C 1
ATOM 13564 O O . GLY F 1 68 ? -61.178 1.522 -14.489 1.00 27.84 69 GLY F O 1
ATOM 13568 N N . GLY F 1 69 ? -60.647 2.747 -12.664 1.00 26.85 70 GLY F N 1
ATOM 13569 C CA . GLY F 1 69 ? -61.911 2.517 -11.998 1.00 26.78 70 GLY F CA 1
ATOM 13570 C C . GLY F 1 69 ? -62.936 3.607 -12.275 1.00 25.91 70 GLY F C 1
ATOM 13571 O O . GLY F 1 69 ? -62.716 4.553 -13.031 1.00 25.62 70 GLY F O 1
ATOM 13575 N N . SER F 1 70 ? -64.095 3.446 -11.644 1.00 25.76 71 SER F N 1
ATOM 13576 C CA . SER F 1 70 ? -65.245 4.321 -11.864 1.00 26.64 71 SER F CA 1
ATOM 13577 C C . SER F 1 70 ? -65.860 4.663 -10.513 1.00 24.68 71 SER F C 1
ATOM 13578 O O . SER F 1 70 ? -66.551 3.826 -9.913 1.00 25.38 71 SER F O 1
ATOM 13586 N N . PRO F 1 71 ? -65.640 5.873 -10.008 1.00 23.26 72 PRO F N 1
ATOM 13587 C CA . PRO F 1 71 ? -66.107 6.200 -8.658 1.00 22.62 72 PRO F CA 1
ATOM 13588 C C . PRO F 1 71 ? -67.627 6.258 -8.546 1.00 23.13 72 PRO F C 1
ATOM 13589 O O . PRO F 1 71 ? -68.326 6.777 -9.424 1.00 24.00 72 PRO F O 1
ATOM 13600 N N . PHE F 1 72 ? -68.139 5.743 -7.430 1.00 23.07 73 PHE F N 1
ATOM 13601 C CA . PHE F 1 72 ? -69.513 6.053 -7.054 1.00 23.17 73 PHE F CA 1
ATOM 13602 C C . PHE F 1 72 ? -69.697 7.565 -7.102 1.00 22.92 73 PHE F C 1
ATOM 13603 O O . PHE F 1 72 ? -68.789 8.319 -6.748 1.00 22.60 73 PHE F O 1
ATOM 13620 N N . SER F 1 73 ? -70.874 8.019 -7.548 1.00 23.81 74 SER F N 1
ATOM 13621 C CA . SER F 1 73 ? -71.059 9.446 -7.778 1.00 24.59 74 SER F CA 1
ATOM 13622 C C . SER F 1 73 ? -72.513 9.874 -7.593 1.00 24.61 74 SER F C 1
ATOM 13623 O O . SER F 1 73 ? -72.961 10.835 -8.226 1.00 23.95 74 SER F O 1
ATOM 13631 N N . THR F 1 74 ? -73.237 9.203 -6.705 1.00 24.55 75 THR F N 1
ATOM 13632 C CA . THR F 1 74 ? -74.602 9.555 -6.338 1.00 24.24 75 THR F CA 1
ATOM 13633 C C . THR F 1 74 ? -74.778 9.283 -4.851 1.00 23.46 75 THR F C 1
ATOM 13634 O O . THR F 1 74 ? -74.126 8.393 -4.296 1.00 22.45 75 THR F O 1
ATOM 13645 N N . LEU F 1 75 ? -75.677 10.045 -4.212 1.00 24.61 76 LEU F N 1
ATOM 13646 C CA . LEU F 1 75 ? -75.994 9.776 -2.810 1.00 26.10 76 LEU F CA 1
ATOM 13647 C C . LEU F 1 75 ? -76.510 8.355 -2.644 1.00 27.64 76 LEU F C 1
ATOM 13648 O O . LEU F 1 75 ? -76.170 7.677 -1.666 1.00 27.60 76 LEU F O 1
ATOM 13664 N N . LYS F 1 76 ? -77.312 7.880 -3.606 1.00 27.56 77 LYS F N 1
ATOM 13665 C CA . LYS F 1 76 ? -77.842 6.523 -3.540 1.00 28.82 77 LYS F CA 1
ATOM 13666 C C . LYS F 1 76 ? -76.710 5.508 -3.455 1.00 28.43 77 LYS F C 1
ATOM 13667 O O . LYS F 1 76 ? -76.732 4.607 -2.607 1.00 30.33 77 LYS F O 1
ATOM 13686 N N . GLU F 1 77 ? -75.699 5.653 -4.315 1.00 26.65 78 GLU F N 1
ATOM 13687 C CA . GLU F 1 77 ? -74.575 4.722 -4.313 1.00 26.83 78 GLU F CA 1
ATOM 13688 C C . GLU F 1 77 ? -73.756 4.834 -3.029 1.00 26.56 78 GLU F C 1
ATOM 13689 O O . GLU F 1 77 ? -73.267 3.823 -2.517 1.00 26.22 78 GLU F O 1
ATOM 13701 N N . PHE F 1 78 ? -73.563 6.054 -2.516 1.00 26.52 79 PHE F N 1
ATOM 13702 C CA . PHE F 1 78 ? -72.821 6.216 -1.268 1.00 25.73 79 PHE F CA 1
ATOM 13703 C C . PHE F 1 78 ? -73.504 5.447 -0.138 1.00 26.93 79 PHE F C 1
ATOM 13704 O O . PHE F 1 78 ? -72.854 4.734 0.635 1.00 27.69 79 PHE F O 1
ATOM 13721 N N . LEU F 1 79 ? -74.829 5.575 -0.039 1.00 27.05 80 LEU F N 1
ATOM 13722 C CA . LEU F 1 79 ? -75.565 4.896 1.018 1.00 29.74 80 LEU F CA 1
ATOM 13723 C C . LEU F 1 79 ? -75.562 3.386 0.836 1.00 30.98 80 LEU F C 1
ATOM 13724 O O . LEU F 1 79 ? -75.526 2.639 1.823 1.00 33.64 80 LEU F O 1
ATOM 13740 N N . GLU F 1 80 ? -75.640 2.915 -0.409 1.00 29.32 81 GLU F N 1
ATOM 13741 C CA . GLU F 1 80 ? -75.609 1.483 -0.667 1.00 31.06 81 GLU F CA 1
ATOM 13742 C C . GLU F 1 80 ? -74.278 0.857 -0.274 1.00 31.36 81 GLU F C 1
ATOM 13743 O O . GLU F 1 80 ? -74.231 -0.354 -0.045 1.00 33.05 81 GLU F O 1
ATOM 13755 N N . ASN F 1 81 ? -73.193 1.646 -0.186 1.00 30.49 82 ASN F N 1
ATOM 13756 C CA . ASN F 1 81 ? -71.860 1.077 -0.032 1.00 29.82 82 ASN F CA 1
ATOM 13757 C C . ASN F 1 81 ? -71.111 1.479 1.234 1.00 29.72 82 ASN F C 1
ATOM 13758 O O . ASN F 1 81 ? -70.233 0.724 1.671 1.00 31.27 82 ASN F O 1
ATOM 13769 N N . ALA F 1 82 ? -71.465 2.587 1.869 1.00 27.83 83 ALA F N 1
ATOM 13770 C CA . ALA F 1 82 ? -70.685 3.078 2.996 1.00 27.55 83 ALA F CA 1
ATOM 13771 C C . ALA F 1 82 ? -70.824 2.165 4.214 1.00 28.74 83 ALA F C 1
ATOM 13772 O O . ALA F 1 82 ? -71.894 1.608 4.484 1.00 30.93 83 ALA F O 1
ATOM 13779 N N . SER F 1 83 ? -69.717 1.984 4.937 1.00 28.12 84 SER F N 1
ATOM 13780 C CA . SER F 1 83 ? -69.762 1.370 6.260 1.00 29.99 84 SER F CA 1
ATOM 13781 C C . SER F 1 83 ? -69.840 2.395 7.379 1.00 30.09 84 SER F C 1
ATOM 13782 O O . SER F 1 83 ? -70.234 2.041 8.502 1.00 31.67 84 SER F O 1
ATOM 13790 N N . VAL F 1 84 ? -69.469 3.646 7.101 1.00 29.08 85 VAL F N 1
ATOM 13791 C CA . VAL F 1 84 ? -69.758 4.749 8.013 1.00 28.91 85 VAL F CA 1
ATOM 13792 C C . VAL F 1 84 ? -71.265 4.891 8.138 1.00 29.99 85 VAL F C 1
ATOM 13793 O O . VAL F 1 84 ? -71.986 4.888 7.135 1.00 29.05 85 VAL F O 1
ATOM 13806 N N . GLU F 1 85 ? -71.750 5.034 9.368 1.00 32.88 86 GLU F N 1
ATOM 13807 C CA . GLU F 1 85 ? -73.179 5.143 9.626 1.00 37.50 86 GLU F CA 1
ATOM 13808 C C . GLU F 1 85 ? -73.583 6.597 9.859 1.00 34.27 86 GLU F C 1
ATOM 13809 O O . GLU F 1 85 ? -72.783 7.423 10.308 1.00 34.29 86 GLU F O 1
ATOM 13821 N N . GLU F 1 86 ? -74.843 6.901 9.543 1.00 32.49 87 GLU F N 1
ATOM 13822 C CA . GLU F 1 86 ? -75.413 8.225 9.750 1.00 29.91 87 GLU F CA 1
ATOM 13823 C C . GLU F 1 86 ? -76.783 8.059 10.391 1.00 30.15 87 GLU F C 1
ATOM 13824 O O . GLU F 1 86 ? -77.431 7.012 10.276 1.00 32.15 87 GLU F O 1
ATOM 13836 N N . ALA F 1 87 ? -77.224 9.110 11.077 1.00 28.87 88 ALA F N 1
ATOM 13837 C CA . ALA F 1 87 ? -78.542 9.093 11.704 1.00 30.16 88 ALA F CA 1
ATOM 13838 C C . ALA F 1 87 ? -79.098 10.509 11.702 1.00 29.86 88 ALA F C 1
ATOM 13839 O O . ALA F 1 87 ? -78.334 11.459 11.899 1.00 27.87 88 ALA F O 1
ATOM 13846 N N . PRO F 1 88 ? -80.396 10.691 11.483 1.00 33.06 89 PRO F N 1
ATOM 13847 C CA . PRO F 1 88 ? -80.943 12.049 11.542 1.00 32.18 89 PRO F CA 1
ATOM 13848 C C . PRO F 1 88 ? -80.781 12.627 12.935 1.00 31.74 89 PRO F C 1
ATOM 13849 O O . PRO F 1 88 ? -80.799 11.909 13.936 1.00 32.33 89 PRO F O 1
ATOM 13860 N N . TYR F 1 89 ? -80.650 13.946 12.992 1.00 30.49 90 TYR F N 1
ATOM 13861 C CA . TYR F 1 89 ? -80.521 14.651 14.260 1.00 32.03 90 TYR F CA 1
ATOM 13862 C C . TYR F 1 89 ? -81.924 14.919 14.778 1.00 36.09 90 TYR F C 1
ATOM 13863 O O . TYR F 1 89 ? -82.641 15.781 14.266 1.00 38.59 90 TYR F O 1
ATOM 13881 N N . THR F 1 90 ? -82.331 14.162 15.788 1.00 38.41 91 THR F N 1
ATOM 13882 C CA . THR F 1 90 ? -83.694 14.232 16.289 1.00 44.57 91 THR F CA 1
ATOM 13883 C C . THR F 1 90 ? -83.757 14.878 17.660 1.00 52.05 91 THR F C 1
ATOM 13884 O O . THR F 1 90 ? -84.543 15.803 17.880 1.00 63.40 91 THR F O 1
ATOM 13895 N N . LYS F 1 91 ? -82.919 14.428 18.575 1.00 47.22 92 LYS F N 1
ATOM 13896 C CA . LYS F 1 91 ? -82.871 14.978 19.912 1.00 46.78 92 LYS F CA 1
ATOM 13897 C C . LYS F 1 91 ? -81.496 15.584 20.170 1.00 41.90 92 LYS F C 1
ATOM 13898 O O . LYS F 1 91 ? -80.489 15.080 19.654 1.00 39.57 92 LYS F O 1
ATOM 13917 N N . PRO F 1 92 ? -81.424 16.652 20.972 1.00 41.51 93 PRO F N 1
ATOM 13918 C CA . PRO F 1 92 ? -80.139 17.329 21.165 1.00 38.92 93 PRO F CA 1
ATOM 13919 C C . PRO F 1 92 ? -79.113 16.380 21.765 1.00 35.80 93 PRO F C 1
ATOM 13920 O O . PRO F 1 92 ? -79.426 15.541 22.612 1.00 37.66 93 PRO F O 1
ATOM 13931 N N . LYS F 1 93 ? -77.880 16.524 21.310 1.00 32.63 94 LYS F N 1
ATOM 13932 C CA . LYS F 1 93 ? -76.745 15.783 21.832 1.00 33.61 94 LYS F CA 1
ATOM 13933 C C . LYS F 1 93 ? -75.777 16.759 22.486 1.00 32.15 94 LYS F C 1
ATOM 13934 O O . LYS F 1 93 ? -75.643 17.903 22.043 1.00 32.33 94 LYS F O 1
ATOM 13953 N N . THR F 1 94 ? -75.089 16.302 23.528 1.00 31.14 95 THR F N 1
ATOM 13954 C CA . THR F 1 94 ? -74.054 17.118 24.142 1.00 30.51 95 THR F CA 1
ATOM 13955 C C . THR F 1 94 ? -72.846 17.217 23.217 1.00 31.51 95 THR F C 1
ATOM 13956 O O . THR F 1 94 ? -72.639 16.388 22.321 1.00 28.49 95 THR F O 1
ATOM 13967 N N . MET F 1 95 ? -72.010 18.230 23.470 1.00 24.27 96 MET F N 1
ATOM 13968 C CA . MET F 1 95 ? -70.796 18.376 22.681 1.00 26.85 96 MET F CA 1
ATOM 13969 C C . MET F 1 95 ? -69.904 17.144 22.810 1.00 26.65 96 MET F C 1
ATOM 13970 O O . MET F 1 95 ? -69.306 16.699 21.824 1.00 27.65 96 MET F O 1
ATOM 13984 N N . ASP F 1 96 ? -69.788 16.584 24.016 1.00 27.42 97 ASP F N 1
ATOM 13985 C CA . ASP F 1 96 ? -68.960 15.393 24.186 1.00 29.96 97 ASP F CA 1
ATOM 13986 C C . ASP F 1 96 ? -69.513 14.221 23.387 1.00 28.41 97 ASP F C 1
ATOM 13987 O O . ASP F 1 96 ? -68.744 13.446 22.805 1.00 28.68 97 ASP F O 1
ATOM 13996 N N . GLN F 1 97 ? -70.843 14.059 23.367 1.00 26.71 98 GLN F N 1
ATOM 13997 C CA . GLN F 1 97 ? -71.448 12.991 22.574 1.00 27.50 98 GLN F CA 1
ATOM 13998 C C . GLN F 1 97 ? -71.143 13.167 21.088 1.00 26.86 98 GLN F C 1
ATOM 13999 O O . GLN F 1 97 ? -70.874 12.185 20.379 1.00 27.63 98 GLN F O 1
ATOM 14013 N N . LEU F 1 98 ? -71.223 14.401 20.585 1.00 25.25 99 LEU F N 1
ATOM 14014 C CA . LEU F 1 98 ? -70.904 14.629 19.180 1.00 25.42 99 LEU F CA 1
ATOM 14015 C C . LEU F 1 98 ? -69.449 14.300 18.897 1.00 25.40 99 LEU F C 1
ATOM 14016 O O . LEU F 1 98 ? -69.130 13.694 17.867 1.00 25.41 99 LEU F O 1
ATOM 14032 N N . MET F 1 99 ? -68.549 14.675 19.808 1.00 24.49 100 MET F N 1
ATOM 14033 C CA . MET F 1 99 ? -67.137 14.387 19.587 1.00 24.91 100 MET F CA 1
ATOM 14034 C C . MET F 1 99 ? -66.855 12.900 19.717 1.00 26.48 100 MET F C 1
ATOM 14035 O O . MET F 1 99 ? -65.964 12.388 19.036 1.00 27.19 100 MET F O 1
ATOM 14049 N N . GLU F 1 100 ? -67.611 12.188 20.558 1.00 27.13 101 GLU F N 1
ATOM 14050 C CA A GLU F 1 100 ? -67.467 10.738 20.629 0.44 28.71 101 GLU F CA 1
ATOM 14051 C CA B GLU F 1 100 ? -67.459 10.739 20.626 0.56 28.80 101 GLU F CA 1
ATOM 14052 C C . GLU F 1 100 ? -67.867 10.085 19.310 1.00 27.73 101 GLU F C 1
ATOM 14053 O O . GLU F 1 100 ? -67.209 9.146 18.849 1.00 27.91 101 GLU F O 1
ATOM 14076 N N . ASP F 1 101 ? -68.943 10.571 18.681 1.00 28.61 102 ASP F N 1
ATOM 14077 C CA . ASP F 1 101 ? -69.343 10.028 17.385 1.00 32.10 102 ASP F CA 1
ATOM 14078 C C . ASP F 1 101 ? -68.283 10.301 16.330 1.00 27.76 102 ASP F C 1
ATOM 14079 O O . ASP F 1 101 ? -67.956 9.428 15.515 1.00 26.16 102 ASP F O 1
ATOM 14088 N N . LEU F 1 102 ? -67.748 11.523 16.319 1.00 25.53 103 LEU F N 1
ATOM 14089 C CA . LEU F 1 102 ? -66.686 11.873 15.385 1.00 23.90 103 LEU F CA 1
ATOM 14090 C C . LEU F 1 102 ? -65.486 10.955 15.561 1.00 23.56 103 LEU F C 1
ATOM 14091 O O . LEU F 1 102 ? -64.943 10.414 14.586 1.00 23.40 103 LEU F O 1
ATOM 14107 N N . VAL F 1 103 ? -65.054 10.783 16.811 1.00 23.70 104 VAL F N 1
ATOM 14108 C CA . VAL F 1 103 ? -63.904 9.938 17.117 1.00 25.71 104 VAL F CA 1
ATOM 14109 C C . VAL F 1 103 ? -64.157 8.503 16.677 1.00 25.60 104 VAL F C 1
ATOM 14110 O O . VAL F 1 103 ? -63.268 7.849 16.123 1.00 25.65 104 VAL F O 1
ATOM 14123 N N . GLY F 1 104 ? -65.364 7.988 16.933 1.00 25.70 105 GLY F N 1
ATOM 14124 C CA . GLY F 1 104 ? -65.681 6.631 16.522 1.00 25.69 105 GLY F CA 1
ATOM 14125 C C . GLY F 1 104 ? -65.575 6.459 15.020 1.00 24.09 105 GLY F C 1
ATOM 14126 O O . GLY F 1 104 ? -65.093 5.432 14.529 1.00 25.30 105 GLY F O 1
ATOM 14130 N N . THR F 1 105 ? -66.005 7.466 14.269 1.00 22.88 106 THR F N 1
ATOM 14131 C CA . THR F 1 105 ? -65.914 7.379 12.816 1.00 24.40 106 THR F CA 1
ATOM 14132 C C . THR F 1 105 ? -64.466 7.492 12.347 1.00 23.34 106 THR F C 1
ATOM 14133 O O . THR F 1 105 ? -64.065 6.809 11.399 1.00 24.03 106 THR F O 1
ATOM 14144 N N . LEU F 1 106 ? -63.664 8.345 12.996 1.00 22.15 107 LEU F N 1
ATOM 14145 C CA . LEU F 1 106 ? -62.238 8.402 12.685 1.00 21.54 107 LEU F CA 1
ATOM 14146 C C . LEU F 1 106 ? -61.576 7.050 12.911 1.00 22.14 107 LEU F C 1
ATOM 14147 O O . LEU F 1 106 ? -60.750 6.612 12.099 1.00 22.38 107 LEU F O 1
ATOM 14163 N N . GLU F 1 107 ? -61.931 6.365 14.003 1.00 22.24 108 GLU F N 1
ATOM 14164 C CA . GLU F 1 107 ? -61.353 5.052 14.270 1.00 24.09 108 GLU F CA 1
ATOM 14165 C C . GLU F 1 107 ? -61.775 4.039 13.204 1.00 25.37 108 GLU F C 1
ATOM 14166 O O . GLU F 1 107 ? -60.967 3.205 12.773 1.00 26.06 108 GLU F O 1
ATOM 14178 N N . LEU F 1 108 ? -63.032 4.105 12.764 1.00 25.62 109 LEU F N 1
ATOM 14179 C CA . LEU F 1 108 ? -63.493 3.237 11.688 1.00 26.87 109 LEU F CA 1
ATOM 14180 C C . LEU F 1 108 ? -62.663 3.455 10.424 1.00 26.57 109 LEU F C 1
ATOM 14181 O O . LEU F 1 108 ? -62.193 2.495 9.799 1.00 27.87 109 LEU F O 1
ATOM 14197 N N . LEU F 1 109 ? -62.457 4.718 10.042 1.00 25.33 110 LEU F N 1
ATOM 14198 C CA . LEU F 1 109 ? -61.685 5.008 8.842 1.00 25.83 110 LEU F CA 1
ATOM 14199 C C . LEU F 1 109 ? -60.244 4.560 9.003 1.00 25.06 110 LEU F C 1
ATOM 14200 O O . LEU F 1 109 ? -59.659 3.974 8.082 1.00 25.44 110 LEU F O 1
ATOM 14216 N N . ARG F 1 110 ? -59.657 4.819 10.170 1.00 23.39 111 ARG F N 1
ATOM 14217 C CA . ARG F 1 110 ? -58.303 4.361 10.436 1.00 22.49 111 ARG F CA 1
ATOM 14218 C C . ARG F 1 110 ? -58.176 2.869 10.164 1.00 24.03 111 ARG F C 1
ATOM 14219 O O . ARG F 1 110 ? -57.258 2.423 9.460 1.00 24.91 111 ARG F O 1
ATOM 14240 N N . ASP F 1 111 ? -59.090 2.084 10.731 1.00 24.29 112 ASP F N 1
ATOM 14241 C CA . ASP F 1 111 ? -58.961 0.640 10.661 1.00 25.94 112 ASP F CA 1
ATOM 14242 C C . ASP F 1 111 ? -59.219 0.134 9.244 1.00 26.29 112 ASP F C 1
ATOM 14243 O O . ASP F 1 111 ? -58.583 -0.831 8.804 1.00 27.25 112 ASP F O 1
ATOM 14252 N N . GLU F 1 112 ? -60.140 0.766 8.509 1.00 25.62 113 GLU F N 1
ATOM 14253 C CA . GLU F 1 112 ? -60.358 0.341 7.126 1.00 26.78 113 GLU F CA 1
ATOM 14254 C C . GLU F 1 112 ? -59.183 0.748 6.245 1.00 25.21 113 GLU F C 1
ATOM 14255 O O . GLU F 1 112 ? -58.755 -0.021 5.378 1.00 25.89 113 GLU F O 1
ATOM 14267 N N . TYR F 1 113 ? -58.618 1.936 6.475 1.00 23.80 114 TYR F N 1
ATOM 14268 C CA . TYR F 1 113 ? -57.429 2.321 5.720 1.00 24.03 114 TYR F CA 1
ATOM 14269 C C . TYR F 1 113 ? -56.280 1.353 5.980 1.00 24.27 114 TYR F C 1
ATOM 14270 O O . TYR F 1 113 ? -55.518 1.020 5.063 1.00 24.37 114 TYR F O 1
ATOM 14288 N N . LYS F 1 114 ? -56.132 0.892 7.228 1.00 24.87 115 LYS F N 1
ATOM 14289 C CA . LYS F 1 114 ? -55.099 -0.097 7.523 1.00 26.15 115 LYS F CA 1
ATOM 14290 C C . LYS F 1 114 ? -55.289 -1.348 6.666 1.00 26.45 115 LYS F C 1
ATOM 14291 O O . LYS F 1 114 ? -54.317 -1.920 6.152 1.00 27.03 115 LYS F O 1
ATOM 14310 N N . GLN F 1 115 ? -56.536 -1.785 6.499 1.00 26.77 116 GLN F N 1
ATOM 14311 C CA A GLN F 1 115 ? -56.815 -2.911 5.616 0.50 27.86 116 GLN F CA 1
ATOM 14312 C CA B GLN F 1 115 ? -56.813 -2.912 5.614 0.50 27.86 116 GLN F CA 1
ATOM 14313 C C . GLN F 1 115 ? -56.440 -2.581 4.174 1.00 27.31 116 GLN F C 1
ATOM 14314 O O . GLN F 1 115 ? -55.861 -3.419 3.465 1.00 27.90 116 GLN F O 1
ATOM 14341 N N . GLY F 1 116 ? -56.762 -1.368 3.721 1.00 26.96 117 GLY F N 1
ATOM 14342 C CA . GLY F 1 116 ? -56.414 -0.960 2.365 1.00 26.58 117 GLY F CA 1
ATOM 14343 C C . GLY F 1 116 ? -54.917 -0.832 2.145 1.00 25.79 117 GLY F C 1
ATOM 14344 O O . GLY F 1 116 ? -54.420 -1.087 1.043 1.00 25.80 117 GLY F O 1
ATOM 14348 N N . ILE F 1 117 ? -54.184 -0.414 3.176 1.00 25.39 118 ILE F N 1
ATOM 14349 C CA . ILE F 1 117 ? -52.728 -0.360 3.091 1.00 25.91 118 ILE F CA 1
ATOM 14350 C C . ILE F 1 117 ? -52.149 -1.755 2.883 1.00 26.86 118 ILE F C 1
ATOM 14351 O O . ILE F 1 117 ? -51.235 -1.949 2.070 1.00 28.71 118 ILE F O 1
ATOM 14367 N N . GLU F 1 118 ? -52.653 -2.747 3.622 1.00 27.15 119 GLU F N 1
ATOM 14368 C CA . GLU F 1 118 ? -52.195 -4.124 3.426 1.00 31.02 119 GLU F CA 1
ATOM 14369 C C . GLU F 1 118 ? -52.593 -4.649 2.051 1.00 29.02 119 GLU F C 1
ATOM 14370 O O . GLU F 1 118 ? -51.807 -5.340 1.394 1.00 29.46 119 GLU F O 1
ATOM 14382 N N . LEU F 1 119 ? -53.811 -4.327 1.603 1.00 28.04 120 LEU F N 1
ATOM 14383 C CA . LEU F 1 119 ? -54.295 -4.806 0.312 1.00 30.83 120 LEU F CA 1
ATOM 14384 C C . LEU F 1 119 ? -53.451 -4.256 -0.832 1.00 29.56 120 LEU F C 1
ATOM 14385 O O . LEU F 1 119 ? -53.040 -4.999 -1.731 1.00 30.17 120 LEU F O 1
ATOM 14401 N N . THR F 1 120 ? -53.196 -2.945 -0.823 1.00 28.88 121 THR F N 1
ATOM 14402 C CA . THR F 1 120 ? -52.429 -2.349 -1.909 1.00 30.04 121 THR F CA 1
ATOM 14403 C C . THR F 1 120 ? -50.973 -2.798 -1.881 1.00 31.98 121 THR F C 1
ATOM 14404 O O . THR F 1 120 ? -50.353 -2.937 -2.943 1.00 32.48 121 THR F O 1
ATOM 14415 N N . ASP F 1 121 ? -50.413 -3.049 -0.692 1.00 33.80 122 ASP F N 1
ATOM 14416 C CA . ASP F 1 121 ? -49.068 -3.614 -0.631 1.00 36.54 122 ASP F CA 1
ATOM 14417 C C . ASP F 1 121 ? -49.035 -4.998 -1.269 1.00 35.22 122 ASP F C 1
ATOM 14418 O O . ASP F 1 121 ? -48.130 -5.306 -2.049 1.00 37.52 122 ASP F O 1
ATOM 14427 N N . LYS F 1 122 ? -50.030 -5.836 -0.959 1.00 33.51 123 LYS F N 1
ATOM 14428 C CA . LYS F 1 122 ? -50.107 -7.181 -1.527 1.00 36.32 123 LYS F CA 1
ATOM 14429 C C . LYS F 1 122 ? -50.252 -7.137 -3.048 1.00 37.12 123 LYS F C 1
ATOM 14430 O O . LYS F 1 122 ? -49.693 -7.985 -3.754 1.00 38.80 123 LYS F O 1
ATOM 14449 N N . GLU F 1 123 ? -51.021 -6.175 -3.567 1.00 36.36 124 GLU F N 1
ATOM 14450 C CA . GLU F 1 123 ? -51.225 -6.049 -5.007 1.00 38.15 124 GLU F CA 1
ATOM 14451 C C . GLU F 1 123 ? -50.127 -5.261 -5.703 1.00 36.35 124 GLU F C 1
ATOM 14452 O O . GLU F 1 123 ? -50.159 -5.143 -6.931 1.00 37.81 124 GLU F O 1
ATOM 14464 N N . GLY F 1 124 ? -49.200 -4.673 -4.961 1.00 33.19 125 GLY F N 1
ATOM 14465 C CA . GLY F 1 124 ? -48.109 -3.959 -5.585 1.00 32.28 125 GLY F CA 1
ATOM 14466 C C . GLY F 1 124 ? -48.477 -2.595 -6.112 1.00 30.39 125 GLY F C 1
ATOM 14467 O O . GLY F 1 124 ? -47.783 -2.083 -6.993 1.00 30.79 125 GLY F O 1
ATOM 14471 N N . ASP F 1 125 ? -49.568 -1.999 -5.619 1.00 28.19 126 ASP F N 1
ATOM 14472 C CA . ASP F 1 125 ? -49.972 -0.653 -6.035 1.00 26.02 126 ASP F CA 1
ATOM 14473 C C . ASP F 1 125 ? -49.319 0.352 -5.086 1.00 25.27 126 ASP F C 1
ATOM 14474 O O . ASP F 1 125 ? -49.915 0.829 -4.118 1.00 25.58 126 ASP F O 1
ATOM 14483 N N . ASP F 1 126 ? -48.065 0.699 -5.398 1.00 24.76 127 ASP F N 1
ATOM 14484 C CA . ASP F 1 126 ? -47.267 1.542 -4.511 1.00 23.87 127 ASP F CA 1
ATOM 14485 C C . ASP F 1 126 ? -47.882 2.920 -4.318 1.00 22.55 127 ASP F C 1
ATOM 14486 O O . ASP F 1 126 ? -47.835 3.473 -3.214 1.00 22.30 127 ASP F O 1
ATOM 14495 N N . VAL F 1 127 ? -48.419 3.513 -5.389 1.00 23.07 128 VAL F N 1
ATOM 14496 C CA . VAL F 1 127 ? -48.963 4.861 -5.288 1.00 22.62 128 VAL F CA 1
ATOM 14497 C C . VAL F 1 127 ? -50.164 4.877 -4.354 1.00 22.12 128 VAL F C 1
ATOM 14498 O O . VAL F 1 127 ? -50.278 5.740 -3.479 1.00 21.73 128 VAL F O 1
ATOM 14511 N N . THR F 1 128 ? -51.100 3.943 -4.547 1.00 22.10 129 THR F N 1
ATOM 14512 C CA . THR F 1 128 ? -52.298 3.946 -3.711 1.00 22.06 129 THR F CA 1
ATOM 14513 C C . THR F 1 128 ? -51.943 3.663 -2.257 1.00 22.63 129 THR F C 1
ATOM 14514 O O . THR F 1 128 ? -52.465 4.314 -1.341 1.00 21.44 129 THR F O 1
ATOM 14525 N N . ASN F 1 129 ? -51.025 2.721 -2.043 1.00 23.40 130 ASN F N 1
ATOM 14526 C CA . ASN F 1 129 ? -50.500 2.408 -0.711 1.00 23.98 130 ASN F CA 1
ATOM 14527 C C . ASN F 1 129 ? -49.947 3.656 -0.026 1.00 23.16 130 ASN F C 1
ATOM 14528 O O . ASN F 1 129 ? -50.259 3.939 1.138 1.00 23.04 130 ASN F O 1
ATOM 14539 N N . ASP F 1 130 ? -49.099 4.400 -0.734 1.00 21.91 131 ASP F N 1
ATOM 14540 C CA . ASP F 1 130 ? -48.518 5.624 -0.191 1.00 22.14 131 ASP F CA 1
ATOM 14541 C C . ASP F 1 130 ? -49.590 6.662 0.144 1.00 21.59 131 ASP F C 1
ATOM 14542 O O . ASP F 1 130 ? -49.509 7.336 1.181 1.00 20.78 131 ASP F O 1
ATOM 14551 N N . MET F 1 131 ? -50.595 6.809 -0.721 1.00 22.75 132 MET F N 1
ATOM 14552 C CA . MET F 1 131 ? -51.676 7.765 -0.472 1.00 22.95 132 MET F CA 1
ATOM 14553 C C . MET F 1 131 ? -52.418 7.422 0.814 1.00 23.19 132 MET F C 1
ATOM 14554 O O . MET F 1 131 ? -52.736 8.303 1.623 1.00 23.66 132 MET F O 1
ATOM 14568 N N . LEU F 1 132 ? -52.748 6.145 0.991 1.00 21.50 133 LEU F N 1
ATOM 14569 C CA . LEU F 1 132 ? -53.509 5.741 2.165 1.00 21.31 133 LEU F CA 1
ATOM 14570 C C . LEU F 1 132 ? -52.697 5.918 3.445 1.00 22.04 133 LEU F C 1
ATOM 14571 O O . LEU F 1 132 ? -53.251 6.292 4.483 1.00 22.47 133 LEU F O 1
ATOM 14587 N N . ILE F 1 133 ? -51.391 5.648 3.395 1.00 21.30 134 ILE F N 1
ATOM 14588 C CA . ILE F 1 133 ? -50.554 5.847 4.576 1.00 21.14 134 ILE F CA 1
ATOM 14589 C C . ILE F 1 133 ? -50.582 7.308 4.995 1.00 21.48 134 ILE F C 1
ATOM 14590 O O . ILE F 1 133 ? -50.684 7.632 6.189 1.00 23.33 134 ILE F O 1
ATOM 14606 N N . ALA F 1 134 ? -50.480 8.215 4.026 1.00 22.40 135 ALA F N 1
ATOM 14607 C CA . ALA F 1 134 ? -50.519 9.636 4.352 1.00 23.96 135 ALA F CA 1
ATOM 14608 C C . ALA F 1 134 ? -51.843 10.011 5.001 1.00 22.91 135 ALA F C 1
ATOM 14609 O O . ALA F 1 134 ? -51.866 10.752 5.991 1.00 22.88 135 ALA F O 1
ATOM 14616 N N . PHE F 1 135 ? -52.958 9.483 4.483 1.00 22.62 136 PHE F N 1
ATOM 14617 C CA . PHE F 1 135 ? -54.256 9.759 5.097 1.00 22.32 136 PHE F CA 1
ATOM 14618 C C . PHE F 1 135 ? -54.337 9.190 6.507 1.00 21.85 136 PHE F C 1
ATOM 14619 O O . PHE F 1 135 ? -54.859 9.848 7.419 1.00 22.14 136 PHE F O 1
ATOM 14636 N N . LYS F 1 136 ? -53.851 7.959 6.705 1.00 22.35 137 LYS F N 1
ATOM 14637 C CA . LYS F 1 136 ? -53.884 7.372 8.042 1.00 22.69 137 LYS F CA 1
ATOM 14638 C C . LYS F 1 136 ? -53.060 8.201 9.022 1.00 22.07 137 LYS F C 1
ATOM 14639 O O . LYS F 1 136 ? -53.453 8.366 10.183 1.00 22.52 137 LYS F O 1
ATOM 14658 N N . ALA F 1 137 ? -51.925 8.751 8.573 1.00 21.63 138 ALA F N 1
ATOM 14659 C CA . ALA F 1 137 ? -51.104 9.582 9.455 1.00 22.26 138 ALA F CA 1
ATOM 14660 C C . ALA F 1 137 ? -51.914 10.744 10.018 1.00 22.51 138 ALA F C 1
ATOM 14661 O O . ALA F 1 137 ? -51.867 11.030 11.227 1.00 21.99 138 ALA F O 1
ATOM 14668 N N . SER F 1 138 ? -52.683 11.411 9.156 1.00 22.52 139 SER F N 1
ATOM 14669 C CA A SER F 1 138 ? -53.512 12.515 9.624 0.72 22.38 139 SER F CA 1
ATOM 14670 C CA B SER F 1 138 ? -53.523 12.516 9.604 0.28 22.48 139 SER F CA 1
ATOM 14671 C C . SER F 1 138 ? -54.620 12.019 10.535 1.00 22.05 139 SER F C 1
ATOM 14672 O O . SER F 1 138 ? -54.878 12.621 11.585 1.00 21.66 139 SER F O 1
ATOM 14687 N N . ILE F 1 139 ? -55.293 10.927 10.156 1.00 21.22 140 ILE F N 1
ATOM 14688 C CA . ILE F 1 139 ? -56.352 10.382 11.009 1.00 21.49 140 ILE F CA 1
ATOM 14689 C C . ILE F 1 139 ? -55.816 10.032 12.395 1.00 20.73 140 ILE F C 1
ATOM 14690 O O . ILE F 1 139 ? -56.478 10.285 13.410 1.00 21.56 140 ILE F O 1
ATOM 14706 N N . ASP F 1 140 ? -54.631 9.419 12.463 1.00 20.13 141 ASP F N 1
ATOM 14707 C CA . ASP F 1 140 ? -54.064 9.057 13.759 1.00 21.42 141 ASP F CA 1
ATOM 14708 C C . ASP F 1 140 ? -53.822 10.300 14.604 1.00 21.94 141 ASP F C 1
ATOM 14709 O O . ASP F 1 140 ? -54.013 10.283 15.827 1.00 21.63 141 ASP F O 1
ATOM 14718 N N . LYS F 1 141 ? -53.369 11.382 13.972 1.00 22.16 142 LYS F N 1
ATOM 14719 C CA . LYS F 1 141 ? -53.146 12.625 14.705 1.00 21.48 142 LYS F CA 1
ATOM 14720 C C . LYS F 1 141 ? -54.465 13.186 15.227 1.00 20.15 142 LYS F C 1
ATOM 14721 O O . LYS F 1 141 ? -54.574 13.538 16.411 1.00 20.46 142 LYS F O 1
ATOM 14740 N N . HIS F 1 142 ? -55.496 13.224 14.375 1.00 19.65 143 HIS F N 1
ATOM 14741 C CA . HIS F 1 142 ? -56.815 13.672 14.824 1.00 20.25 143 HIS F CA 1
ATOM 14742 C C . HIS F 1 142 ? -57.332 12.829 15.980 1.00 21.32 143 HIS F C 1
ATOM 14743 O O . HIS F 1 142 ? -57.967 13.363 16.896 1.00 20.77 143 HIS F O 1
ATOM 14757 N N . ILE F 1 143 ? -57.116 11.507 15.940 1.00 21.84 144 ILE F N 1
ATOM 14758 C CA . ILE F 1 143 ? -57.625 10.658 17.012 1.00 20.53 144 ILE F CA 1
ATOM 14759 C C . ILE F 1 143 ? -56.964 11.030 18.332 1.00 20.84 144 ILE F C 1
ATOM 14760 O O . ILE F 1 143 ? -57.636 11.119 19.368 1.00 20.51 144 ILE F O 1
ATOM 14776 N N . TRP F 1 144 ? -55.645 11.264 18.318 1.00 20.96 145 TRP F N 1
ATOM 14777 C CA . TRP F 1 144 ? -54.970 11.697 19.540 1.00 21.68 145 TRP F CA 1
ATOM 14778 C C . TRP F 1 144 ? -55.584 12.994 20.061 1.00 20.83 145 TRP F C 1
ATOM 14779 O O . TRP F 1 144 ? -55.950 13.088 21.243 1.00 19.52 145 TRP F O 1
ATOM 14800 N N . MET F 1 145 ? -55.767 13.985 19.174 1.00 20.62 146 MET F N 1
ATOM 14801 C CA . MET F 1 145 ? -56.204 15.313 19.615 1.00 20.71 146 MET F CA 1
ATOM 14802 C C . MET F 1 145 ? -57.653 15.304 20.105 1.00 21.57 146 MET F C 1
ATOM 14803 O O . MET F 1 145 ? -57.959 15.880 21.163 1.00 21.91 146 MET F O 1
ATOM 14817 N N . PHE F 1 146 ? -58.560 14.638 19.380 1.00 21.10 147 PHE F N 1
ATOM 14818 C CA . PHE F 1 146 ? -59.943 14.585 19.831 1.00 21.06 147 PHE F CA 1
ATOM 14819 C C . PHE F 1 146 ? -60.107 13.702 21.065 1.00 20.86 147 PHE F C 1
ATOM 14820 O O . PHE F 1 146 ? -60.925 14.019 21.939 1.00 21.83 147 PHE F O 1
ATOM 14837 N N . LYS F 1 147 ? -59.331 12.618 21.187 1.00 20.88 148 LYS F N 1
ATOM 14838 C CA . LYS F 1 147 ? -59.348 11.876 22.447 1.00 21.83 148 LYS F CA 1
ATOM 14839 C C . LYS F 1 147 ? -58.875 12.758 23.597 1.00 21.78 148 LYS F C 1
ATOM 14840 O O . LYS F 1 147 ? -59.470 12.746 24.677 1.00 22.23 148 LYS F O 1
ATOM 14859 N N . ALA F 1 148 ? -57.837 13.563 23.370 1.00 21.78 149 ALA F N 1
ATOM 14860 C CA . ALA F 1 148 ? -57.346 14.456 24.419 1.00 23.32 149 ALA F CA 1
ATOM 14861 C C . ALA F 1 148 ? -58.418 15.454 24.839 1.00 23.76 149 ALA F C 1
ATOM 14862 O O . ALA F 1 148 ? -58.604 15.709 26.038 1.00 23.88 149 ALA F O 1
ATOM 14869 N N . PHE F 1 149 ? -59.140 16.018 23.867 1.00 23.61 150 PHE F N 1
ATOM 14870 C CA . PHE F 1 149 ? -60.295 16.863 24.168 1.00 22.41 150 PHE F CA 1
ATOM 14871 C C . PHE F 1 149 ? -61.275 16.155 25.101 1.00 23.58 150 PHE F C 1
ATOM 14872 O O . PHE F 1 149 ? -61.832 16.768 26.033 1.00 24.06 150 PHE F O 1
ATOM 14889 N N . LEU F 1 150 ? -61.508 14.862 24.863 1.00 23.53 151 LEU F N 1
ATOM 14890 C CA . LEU F 1 150 ? -62.412 14.067 25.682 1.00 24.28 151 LEU F CA 1
ATOM 14891 C C . LEU F 1 150 ? -61.778 13.613 26.998 1.00 25.70 151 LEU F C 1
ATOM 14892 O O . LEU F 1 150 ? -62.423 12.877 27.749 1.00 27.85 151 LEU F O 1
ATOM 14908 N N . GLY F 1 151 ? -60.533 14.006 27.263 1.00 25.49 152 GLY F N 1
ATOM 14909 C CA . GLY F 1 151 ? -59.836 13.615 28.473 1.00 26.97 152 GLY F CA 1
ATOM 14910 C C . GLY F 1 151 ? -59.279 12.216 28.451 1.00 28.95 152 GLY F C 1
ATOM 14911 O O . GLY F 1 151 ? -59.033 11.644 29.520 1.00 31.93 152 GLY F O 1
ATOM 14915 N N . LYS F 1 152 ? -59.033 11.660 27.267 1.00 27.58 153 LYS F N 1
ATOM 14916 C CA . LYS F 1 152 ? -58.682 10.263 27.111 1.00 28.43 153 LYS F CA 1
ATOM 14917 C C . LYS F 1 152 ? -57.366 10.094 26.359 1.00 27.75 153 LYS F C 1
ATOM 14918 O O . LYS F 1 152 ? -56.918 10.978 25.622 1.00 24.99 153 LYS F O 1
ATOM 14937 N N . ALA F 1 153 ? -56.766 8.919 26.538 1.00 30.75 154 ALA F N 1
ATOM 14938 C CA . ALA F 1 153 ? -55.614 8.545 25.744 1.00 30.93 154 ALA F CA 1
ATOM 14939 C C . ALA F 1 153 ? -56.051 8.182 24.320 1.00 29.13 154 ALA F C 1
ATOM 14940 O O . ALA F 1 153 ? -57.228 7.913 24.070 1.00 29.16 154 ALA F O 1
ATOM 14947 N N . PRO F 1 154 ? -55.123 8.222 23.363 1.00 27.86 155 PRO F N 1
ATOM 14948 C CA . PRO F 1 154 ? -55.513 8.009 21.955 1.00 27.99 155 PRO F CA 1
ATOM 14949 C C . PRO F 1 154 ? -56.096 6.639 21.665 1.00 31.05 155 PRO F C 1
ATOM 14950 O O . PRO F 1 154 ? -56.994 6.515 20.822 1.00 31.37 155 PRO F O 1
ATOM 14961 N N . LEU F 1 155 ? -55.565 5.595 22.293 1.00 33.83 156 LEU F N 1
ATOM 14962 C CA . LEU F 1 155 ? -55.986 4.234 22.011 1.00 37.25 156 LEU F CA 1
ATOM 14963 C C . LEU F 1 155 ? -56.840 3.654 23.129 1.00 44.42 156 LEU F C 1
ATOM 14964 O O . LEU F 1 155 ? -57.096 2.452 23.130 1.00 44.36 156 LEU F O 1
ATOM 14980 N N . GLU F 1 156 ? -57.313 4.485 24.055 1.00 52.89 157 GLU F N 1
ATOM 14981 C CA A GLU F 1 156 ? -58.163 4.005 25.139 0.47 58.90 157 GLU F CA 1
ATOM 14982 C CA B GLU F 1 156 ? -58.162 4.046 25.165 0.53 58.85 157 GLU F CA 1
ATOM 14983 C C . GLU F 1 156 ? -59.587 4.550 24.988 1.00 62.67 157 GLU F C 1
ATOM 14984 O O . GLU F 1 156 ? -59.875 5.325 24.068 1.00 64.76 157 GLU F O 1
#

Sequence (913 aa):
VDTKEFLNHQVANLNVFTVKIHQIHWYMRGHNFFTLLHEKMDDLYSSEFGEEQMDEEVAERLLAIGGSPFSTLKEFLEENASVEEAPYTKPKTMDQLMEEDLVGTLELLRDEYKQGIEELTDKEGDDVTNDMLIAFKASIDKHIWMFKAFLGKAPLEMKTINSVDTKEFLNHQVANLNVFTVKIHQIHWYMRGHNFFTLHEKMDDLYSSEFGEEQMDEEVAERLLAIGGSPFSTLKEFLENASVEEAPYTKPKTMDQLMEDLVGTLELLRDEYKQGIELTDKEGDDVTNDMLIAFKASSIDKHIWMFKAFLGKAPLEVDTKEFLNHQVANLNVFTVKIHQIHWYMRGHNFFTLHEKMDDLYSEFGEEQMDEVAERLLAIGGSPFSTLLKEFLENASVEEAPYTKPKTMDQLMEDLVVGTLELLRDEYKKQGIELTDKEGDDVTNDMLIAFKASSIDKHIWMFKAFLGKAPLEMKTINSVDTKEFLNHQVANLNVFTVKIHQIHWYMRGHNFFTLHEKMDDLYSSEFGEQMDEEVAERLLAIGGSPFSTLKEFLENASVEEAPYTKPKKTMDQLMEDLVGTLELLRDEYKQGIELTDKEGDDVTNDMLIAFKASIDKHIWMFKAFLGKAPLEVDTKEFLNHQVANLNVFTVKIHQIHWYMRGHHNFFTLHEKMDDLYSSEFGEQMDEVAERLLAIGGSPFSTLKEFLENASVEEAPYTKPKTMDQLMEDLVGTLELLRDEYKKQGIELTDKEGDDVTNDMLIAFKASSIDKHIWMFKAFLGKAPLEESVDTKEFLNHQVANLNVFTVKIHQIHWYMRGHNFFTLHEKMDDLYSSSEFGEQMDEEVAERLLAIGGSPFSTLKEFLENASVEEAPYTKPKTMDQLMEEDLVGTLELLRDEYKQQGIELTDKEGDDVTNDMLIAFKASSIDKHIWMFKAFLGKAPLEE

Organism: Listeria innocua serovar 6a (strain ATCC BAA-680 / CLIP 11262) (NCBI:txid272626)

CATH classification: 1.20.1260.10

Solvent-accessible surface area: 38790 Å² total; per-residue (Å²): 126,69,6,88,100,15,0,19,54,1,0,0,0,0,11,1,0,12,18,14,0,10,12,0,2,11,25,4,192,46,195,71,60,169,96,12,41,116,54,0,62,78,0,53,77,56,0,17,91,5,3,22,69,0,0,14,20,1,14,8,28,35,12,70,3,41,2,1,2,120,35,1,64,117,50,24,42,8,144,43,62,54,50,118,128,108,84,81,16,72,79,8,0,80,58,0,5,35,10,0,43,51,0,45,75,30,0,66,115,0,4,87,27,0,106,168,83,38,24,43,7,0,26,45,24,0,15,57,20,28,38,28,0,9,100,18,2,42,74,6,23,54,72,30,70,98,36,16,107,151,105,141,13,127,106,18,108,50,6,89,64,0,0,18,11,0,0,0,0,0,10,1,0,11,15,14,0,10,14,0,2,3,24,1,98,19,97,19,0,19,33,1,15,111,35,0,63,77,1,54,77,56,0,19,98,6,3,23,61,0,0,11,19,2,14,8,28,35,12,70,3,40,2,2,2,120,34,1,65,111,46,25,40,8,145,41,62,63,47,110,139,109,76,82,15,49,80,8,0,85,58,0,4,34,11,0,43,55,0,45,76,18,0,70,49,0,3,96,17,0,103,154,78,50,26,51,6,0,26,42,21,0,14,54,26,28,37,28,0,9,100,18,2,7,19,0,18,1,1,27,43,69,28,10,110,117,135,69,6,89,104,16,0,19,56,1,2,0,0,0,25,7,0,11,89,11,0,41,37,0,18,138,103,2,90,20,97,23,0,17,32,0,18,115,36,0,65,76,1,78,77,56,0,24,91,5,45,60,76,0,14,90,51,1,99,78,46,57,13,91,33,44,86,67,144,146,55,25,109,108,50,25,41,8,146,94,64,114,52,119,130,111,76,83,17,57,87,8,0,65,57,0,2,34,11,0,42,52,0,44,73,30,0,55,118,0,2,100,29,0,102,181,84,50,25,112,89,0,26,79,24,0,13,54,27,28,38,30,0,9,87,19,2,7,18,0,13,2,2,25,45,63,30,10,111,122,91,150,12,123,109,24,117,52,8,87,101,2,0,17,13,0,0,0,0,0,10,1,0,11,17,12,0,9,13,0,2,2,24,1,99,20,82,22,0,19,35,1,15,114,37,0,63,76,0,53,77,59,0,18,94,6,3,22,68,0,0,55,50,1,53,76,44,58,13,70,3,39,2,1,3,105,30,2,64,109,34,25,41,7,144,43,61,66,52,115,130,116,75,83,16,55,79,8,0,79,56,0,5,35,11,0,44,55,0,43,68,16,0,122,51,0,23,84,19,0,97,163,89,47,26,111,88,0,26,97,25,0,82,59,18,49,61,28,0,50,120,18,3,68,17,0,16,2,2,30,43,66,31,46,153,123,132,66,6,87,103,16,0,19,54,1,0,0,0,0,11,0,0,10,16,13,0,10,14,0,2,3,26,1,99,19,86,61,0,18,76,10,15,115,51,0,66,74,0,54,69,56,0,19,105,6,2,19,73,0,0,10,20,1,13,8,28,34,13,70,3,40,2,2,3,119,31,2,65,114,50,26,42,8,144,43,61,68,50,111,126,111,81,84,17,75,77,8,0,83,59,0,5,36,11,0,44,57,0,45,75,31,0,92,121,0,17,91,26,0,100,174,85,38,24,38,7,0,26,55,24,0,83,61,27,52,62,30,0,52,124,19,2,126,76,7,15,56,76,31,70,77,54,48,156,124,85,97,70,0,60,110,25,0,18,56,1,2,0,0,0,26,8,0,11,90,14,0,40,39,0,19,164,105,3,182,46,195,25,60,170,53,0,54,114,36,0,67,74,1,80,66,54,0,22,106,6,45,61,82,0,13,43,20,1,47,8,19,33,12,90,35,45,86,65,146,146,56,25,107,113,50,25,41,7,142,96,65,112,50,113,131,103,78,81,15,51,80,9,0,82,60,0,5,34,10,0,42,54,0,43,63,31,0,99,115,0,4,101,39,0,105,177,68,37,23,41,6,0,25,44,24,0,14,56,19,25,38,31,0,9,83,19,2,7,18,0,20,1,1,27,42,85,14,10,107,150

Secondary structure (DSSP, 8-state):
--HHHHHHHHHHHHHHHHHHHHHHHHH--STTHHHHHHHHHHHHHHHHHHHHHHHHHHHHTT-----SHHHHHHH--S------S---HHHHHHHHHHHHHHHHHHHHHHHHHHHHHT-HHHHHHHHHHHHHHHHHHHHHHHHTT--TT-/--GGG--SHHHHHHHHHHHHHHHHHHHHHHHHH--STTHHHHHHHHHHHHHHHHHHHHHHHHHHHHTT-----SHHHHHHH--S------S---HHHHHHHHHHHHHHHHHHHHHHHHHHHHHT-HHHHHHHHHHHHHHHHHHHHHHHHTT--TT-/--HHHHHHHHHHHHHHHHHHHHHHHHH--STTHHHHHHHHHHHHHHHHHHHHHHHHHHHHTT-----SHHHHHHH--S------S---HHHHHHHHHHHHHHHHHHHHHHHHHHHHHT-HHHHHHHHHHHHHHHHHHHHHHHHTT--TT-/--GGG---HHHHHHHHHHHHHHHHHHHHHHHHH--STTHHHHHHHHHHHHHHHHHHHHHHHHHHHHTT-----SHHHHHHH--S------S---HHHHHHHHHHHHHHHHHHHHHHHHHHHHHT-HHHHHHHHHHHHHHHHHHHHHHHHTT--TT-/--HHHHHHHHHHHHHHHHHHHHHHHHH--STTHHHHHHHHHHHHHHHHHHHHHHHHHHHHTT-----SHHHHHHH--S------S---HHHHHHHHHHHHHHHHHHHHHHHHHHHHHT-HHHHHHHHHHHHHHHHHHHHHHHHTT--TT-/-HHHHHHHHHHHHHHHHHHHHHHHHHHH--STTHHHHHHHHHHHHHHHHHHHHHHHHHHHHTT-----SHHHHHHH--S------S---HHHHHHHHHHHHHHHHHHHHHHHHHHHHHT-HHHHHHHHHHHHHHHHHHHHHHHHTT--TT-

Radius of gyration: 31.76 Å; Cα contacts (8 Å, |Δi|>4): 1192; chains: 6; bounding box: 77×79×85 Å